Protein AF-0000000071096051 (afdb_homodimer)

InterPro domains:
  IPR003696 Carbamoyltransferase [PF02543] (90-317)
  IPR031730 Carbamoyltransferase, C-terminal [PF16861] (360-429)
  IPR031730 Carbamoyltransferase, C-terminal [PF16861] (472-572)
  IPR038152 Carbamoyltransferase, C-terminal domain superfamily [G3DSA:3.90.870.20] (339-573)
  IPR043129 ATPase, nucleotide binding domain [SSF53067] (19-318)
  IPR051338 NodU/CmcH Carbamoyltransferase [PTHR34847] (1-584)

Sequence (1174 aa):
MPAIIAFHTLHDANVSICEDGKLLAVLELERLFAKRYFCSGQRKSVFTEQWQQAIDLMIKFTGLSSFDVAVCSWVLPSQREILQTLVNAKEWVTVDHHKCHAALGLYDSPFSDALILSYDGGGNDGTFNVYQGNRRDGVELIEKVCLNLGTPYRQIAMAMPEVTRQEYDPESITTFMRFAPLAMSGKIMGYAALGNVREEWLPHFKEYYKEFLTPLISVFNLGERLGVSLEPNALDNSTARDVAATSQHVFTQLLLDQISKFLDLYRKANNSEPDGIVLTGGCALNVHANQSVIEEFGYPVHIPSAPNDCGISVGAAWCVESPKERCPTLYAGLPLFDVNYLDAVAMERDATKVTVAEVAALLVEGAIIGIVRGRQEFGPRALGHRSLVCYPNRLALKEEINKLKSREWFRPLCPAITERSAARMFLGRESSKKKRCGGNEDPCLSSSPSKVDSPLCLQAVPGESPADWMGLSPYMSFAPPLREEAQKLFPAIAHYDGTARLQTVSPSSEPWFHSLLEEVGRQADDGGYEILLNTSFNVKGKPILNHLSTALEILDSSPEGTMTHVLIEDWLFTPQRQKTPVVDESRMPAIIAFHTLHDANVSICEDGKLLAVLELERLFAKRYFCSGQRKSVFTEQWQQAIDLMIKFTGLSSFDVAVCSWVLPSQREILQTLVNAKEWVTVDHHKCHAALGLYDSPFSDALILSYDGGGNDGTFNVYQGNRRDGVELIEKVCLNLGTPYRQIAMAMPEVTRQEYDPESITTFMRFAPLAMSGKIMGYAALGNVREEWLPHFKEYYKEFLTPLISVFNLGERLGVSLEPNALDNSTARDVAATSQHVFTQLLLDQISKFLDLYRKANNSEPDGIVLTGGCALNVHANQSVIEEFGYPVHIPSAPNDCGISVGAAWCVESPKERCPTLYAGLPLFDVNYLDAVAMERDATKVTVAEVAALLVEGAIIGIVRGRQEFGPRALGHRSLVCYPNRLALKEEINKLKSREWFRPLCPAITERSAARMFLGRESSKKKRCGGNEDPCLSSSPSKVDSPLCLQAVPGESPADWMGLSPYMSFAPPLREEAQKLFPAIAHYDGTARLQTVSPSSEPWFHSLLEEVGRQADDGGYEILLNTSFNVKGKPILNHLSTALEILDSSPEGTMTHVLIEDWLFTPQRQKTPVVDESR

pLDDT: mean 87.91, std 16.59, range [22.72, 98.81]

Foldseek 3Di:
DFWEKEWEAAFQTKIWIDDLQATQFIARLLQVVFFHRDHADPDLVRNLVSVLVRLVLNCVRRVDQAGAEYEYEDDDPSSVVSVPVNGHYDYYYYDWQQLLLQLLQQQQDQFQWAWEWAAEQDTPVAGIWIWIAGQVPGIDTPDHDQWHLHQLLQLLLQQACLQVVDDDDPPDDPPDDDGHDNVSNQSLLLLLLVAAADPQLLVLLLCLGNVPDHSVVSQCSSCVSVVHDSHGNRDDSHVSNNVSNNNLVNSLVVVLVVVVVVQVVVCVVPVDGTQAYEYAEPVLLNQASQLVNCLPPLHFYDYALARYSNSSRSSRRCVVRHDPHRHHQFQRHAAFPPVVCVVVVLVVQVWDFDDLLVVLVCQLVWAWEFAAEDGATRHQFGQRHGKTKHAQQDQVLLVLVCVQQVHRPSNAWAKEFALVLCVVWFDASNVQNCVVVDPPPPPPPPPDPPQARASRNNAQDPPGDRNRPHRADQSLSHWTATDPVNCVRRVRQAHSNRTGRYHYDDCVPPVSLQVSLQSNLVVHPPNSTSMMTIGANDHYSTGRHRHPVRNLVSQQPRPPPNHAWYDHHRTIGGYDHDPPPPPCVPD/DFWEKEWEAAFQTKIWIDDLQATQFIARLLQVVFFHRDHADPDLVRNLVSVLVRLVLNCVRRVDQAGAEYEYEDDDPSSVVSVPVNGHYNYYYYDWQQLLLQQLQQQQDQFQWAWEWAAEQDTPVAGIWIWIAGQVPGIDTPDHDQWHLHQLLQLLLQQACLQVVDDDDPPDDPPDDDGHDNVSNQSLLLLLLVAAADPQLLVLLLCLGNPPDHSVVSQCSSCVSVVHDSHGNRDDSHVSNNVSNNSLVSSLVVVLVVVVVVQVVVCVVPVDGTQAYEYAEPVLLNQASQLVNCLPPVHFYDYALARYSNSSRSSRRCVVRHDPHRHHQFQRHAAFPPVVCVVVVLVVQVWDFDDLLVVLVCQLVWAWEFAAEDGATRHQFGQRHGKTKHAQQDQVLLVLVCVQQVHRPSNAWAKEFAQVLCLVWFDASNVQNPVVVDPPPPPPPPPDPPAARASRNNADDPPGDRGNGHDADQSLSHWTATDPVNCVRRVRQAHSNRTGRYHYDDCVPPVSLQVSLQSNLVPHDRNSTSMMTIGANDHYSTGRHRHPVRNLVSQQPRPPPNHAWYHHHRIIGGYDHDPPPPPPVPD

Radius of gyration: 35.09 Å; Cα contacts (8 Å, |Δi|>4): 2606; chains: 2; bounding box: 65×104×92 Å

Solvent-accessible surface area (backbone atoms only — not comparable to full-atom values): 59908 Å² total; per-residue (Å²): 120,61,26,34,37,12,33,25,60,48,63,27,16,19,41,21,38,30,48,62,28,40,77,72,34,36,46,52,44,18,49,77,68,56,31,55,67,26,51,59,53,44,33,52,70,54,31,49,52,54,49,48,54,54,49,50,53,50,26,66,73,70,69,51,76,63,25,52,33,31,30,32,34,71,67,55,68,72,57,49,55,52,49,57,75,74,46,55,49,76,37,80,48,77,42,53,42,53,59,9,29,44,35,36,28,45,44,43,29,94,44,55,36,27,41,30,41,23,31,13,61,54,50,74,75,48,22,22,38,33,30,43,31,30,67,89,80,40,76,43,83,72,45,77,47,86,42,40,64,29,48,59,60,19,41,62,34,52,13,22,40,85,68,60,72,60,86,73,64,87,49,56,42,75,89,64,50,72,80,53,61,79,71,34,42,64,48,40,58,43,43,16,47,73,31,50,70,48,75,87,45,49,68,55,51,49,47,44,37,60,62,57,72,50,60,47,45,36,42,48,54,44,15,64,76,68,73,44,64,50,50,77,47,55,33,53,68,70,59,33,21,22,50,34,17,30,48,52,50,45,55,38,51,54,50,51,52,50,50,54,55,49,53,52,50,46,29,68,76,62,75,44,80,62,66,23,37,30,39,15,18,50,48,46,68,40,23,62,44,48,34,49,50,26,43,72,71,52,41,23,73,41,58,45,47,27,27,34,59,54,26,31,10,54,3,32,38,36,70,76,39,54,43,90,57,75,48,77,51,52,57,32,24,54,50,47,75,50,52,89,46,47,67,60,52,35,60,76,65,68,36,43,77,58,52,60,64,56,53,22,51,44,24,69,75,63,36,29,34,36,33,39,34,71,35,29,46,31,44,90,55,46,77,63,23,33,15,31,35,30,48,41,71,42,58,65,57,48,53,45,52,32,59,66,34,69,51,64,90,70,57,67,46,23,36,37,24,31,60,72,40,42,58,72,30,39,43,20,17,60,60,43,36,49,63,72,71,46,83,75,71,76,76,71,85,66,70,78,81,74,71,72,51,27,41,24,34,47,75,39,58,91,93,50,68,53,85,69,38,48,47,76,19,64,58,48,46,30,32,51,40,48,31,70,68,42,40,70,58,26,53,39,34,41,35,86,69,39,23,31,43,32,24,34,41,42,66,85,81,38,45,67,60,32,50,33,28,49,42,30,9,71,70,38,92,75,85,47,55,21,51,30,32,40,39,56,32,51,45,68,82,41,31,57,61,48,39,58,67,58,56,51,48,50,38,38,67,39,57,91,85,46,45,54,35,36,32,50,66,49,35,40,37,63,63,67,69,75,77,67,75,76,74,71,68,81,112,118,60,25,35,40,12,32,25,62,48,62,27,16,19,39,22,39,30,49,65,28,38,77,72,36,36,47,53,44,20,48,77,69,56,32,54,66,25,51,61,54,43,33,51,69,54,30,50,52,54,49,48,53,53,51,50,52,50,26,66,74,70,69,54,76,64,27,52,34,32,28,32,34,70,68,56,68,70,56,48,56,53,48,55,74,74,46,53,49,76,37,78,47,77,38,53,42,52,58,9,28,42,35,36,28,46,45,43,30,94,46,55,35,27,42,30,41,22,32,14,63,54,52,73,78,47,23,22,38,34,30,43,32,28,69,88,80,42,75,42,82,73,45,77,46,86,42,40,66,29,48,60,62,20,41,61,35,51,13,22,40,86,70,60,72,61,85,72,63,87,49,56,42,77,88,64,48,72,80,52,61,78,70,36,42,64,49,39,58,43,43,15,47,75,30,50,69,48,75,88,45,49,67,54,51,48,47,44,37,59,62,57,73,50,60,46,46,38,41,48,54,42,15,63,75,70,73,45,64,50,50,78,48,54,33,53,70,70,60,33,19,22,51,33,17,31,50,52,49,47,54,36,49,53,50,50,53,51,51,54,52,49,51,51,50,46,28,69,74,62,75,45,80,61,66,22,37,28,41,15,17,50,48,47,69,41,23,62,44,48,34,48,49,23,42,72,68,54,41,21,71,41,56,43,49,26,28,34,57,54,27,32,9,54,2,33,39,35,70,78,39,54,42,90,56,76,48,76,50,51,58,31,25,55,52,46,76,51,53,90,46,48,68,63,52,33,59,74,64,69,37,42,78,58,52,59,63,56,54,22,51,44,23,68,74,62,37,29,34,36,34,38,36,70,36,28,47,30,45,91,56,48,77,64,24,33,14,32,34,27,48,42,72,41,59,64,57,47,52,45,52,32,57,68,33,69,50,64,90,69,58,67,45,22,36,36,24,31,60,71,40,43,59,71,30,40,46,23,16,58,60,43,37,48,64,72,69,46,84,75,71,73,73,72,84,65,69,77,83,71,73,58,50,25,34,27,35,51,78,47,62,91,90,51,78,47,63,72,53,54,51,77,17,65,59,48,46,31,31,50,41,47,32,70,68,42,39,70,57,26,54,39,36,42,35,84,70,40,21,32,43,32,25,31,41,41,65,86,82,37,46,66,60,31,51,32,28,50,42,30,9,71,69,39,91,76,85,46,55,21,49,30,32,38,38,56,32,49,46,68,84,41,32,56,63,49,40,57,66,58,55,51,48,51,38,39,68,38,57,89,85,48,46,53,35,36,32,48,68,51,35,40,38,65,60,66,69,73,76,67,76,75,74,71,68,82,113

Nearest PDB structures (foldseek):
  3vf4-assembly1_A  TM=7.728E-01  e=1.469E-35  Streptoalloteichus tenebrarius
  3vez-assembly1_A  TM=7.806E-01  e=1.902E-34  Streptoalloteichus tenebrarius
  3veo-assembly1_A  TM=7.804E-01  e=3.279E-34  Streptoalloteichus tenebrarius
  7vzu-assembly1_A  TM=7.789E-01  e=1.924E-31  Streptomyces hygroscopicus
  7vzq-assembly1_A  TM=7.821E-01  e=3.699E-31  Streptomyces hygroscopicus

Structure (mmCIF, N/CA/C/O backbone):
data_AF-0000000071096051-model_v1
#
loop_
_entity.id
_entity.type
_entity.pdbx_description
1 polymer Carbamoyltransferase
#
loop_
_atom_site.group_PDB
_atom_site.id
_atom_site.type_symbol
_atom_site.label_atom_id
_atom_site.label_alt_id
_atom_site.label_comp_id
_atom_site.label_asym_id
_atom_site.label_entity_id
_atom_site.label_seq_id
_atom_site.pdbx_PDB_ins_code
_atom_site.Cartn_x
_atom_site.Cartn_y
_atom_site.Cartn_z
_atom_site.occupancy
_atom_site.B_iso_or_equiv
_atom_site.auth_seq_id
_atom_site.auth_comp_id
_atom_site.auth_asym_id
_atom_site.auth_atom_id
_atom_site.pdbx_PDB_model_num
ATOM 1 N N . MET A 1 1 ? -32.188 24.609 16.125 1 70.69 1 MET A N 1
ATOM 2 C CA . MET A 1 1 ? -31.062 24.688 15.203 1 70.69 1 MET A CA 1
ATOM 3 C C . MET A 1 1 ? -30.297 23.375 15.172 1 70.69 1 MET A C 1
ATOM 5 O O . MET A 1 1 ? -30.094 22.734 16.203 1 70.69 1 MET A O 1
ATOM 9 N N . PRO A 1 2 ? -29.906 23 13.883 1 90.69 2 PRO A N 1
ATOM 10 C CA . PRO A 1 2 ? -29.359 21.641 13.852 1 90.69 2 PRO A CA 1
ATOM 11 C C . PRO A 1 2 ? -28.016 21.531 14.57 1 90.69 2 PRO A C 1
ATOM 13 O O . PRO A 1 2 ? -27.141 22.359 14.367 1 90.69 2 PRO A O 1
ATOM 16 N N . ALA A 1 3 ? -27.984 20.734 15.562 1 97.44 3 ALA A N 1
ATOM 17 C CA . ALA A 1 3 ? -26.75 20.375 16.266 1 97.44 3 ALA A CA 1
ATOM 18 C C . ALA A 1 3 ? -26.078 19.188 15.594 1 97.44 3 ALA A C 1
ATOM 20 O O . ALA A 1 3 ? -26.703 18.156 15.375 1 97.44 3 ALA A O 1
ATOM 21 N N . ILE A 1 4 ? -24.797 19.422 15.266 1 98.38 4 ILE A N 1
ATOM 22 C CA . ILE A 1 4 ? -24.062 18.375 14.547 1 98.38 4 ILE A CA 1
ATOM 23 C C . ILE A 1 4 ? -22.797 18.031 15.312 1 98.38 4 ILE A C 1
ATOM 25 O O . ILE A 1 4 ? -22.094 18.906 15.812 1 98.38 4 ILE A O 1
ATOM 29 N N . ILE A 1 5 ? -22.531 16.75 15.461 1 98.69 5 ILE A N 1
ATOM 30 C CA . ILE A 1 5 ? -21.234 16.25 15.93 1 98.69 5 ILE A CA 1
ATOM 31 C C . ILE A 1 5 ? -20.562 15.445 14.82 1 98.69 5 ILE A C 1
ATOM 33 O O . ILE A 1 5 ? -21.234 14.711 14.086 1 98.69 5 ILE A O 1
ATOM 37 N N . ALA A 1 6 ? -19.281 15.656 14.586 1 98.69 6 ALA A N 1
ATOM 38 C CA . ALA A 1 6 ? -18.594 14.977 13.492 1 98.69 6 ALA A CA 1
ATOM 39 C C . ALA A 1 6 ? -17.281 14.359 13.984 1 98.69 6 ALA A C 1
ATOM 41 O O . ALA A 1 6 ? -16.641 14.875 14.898 1 98.69 6 ALA A O 1
ATOM 42 N N . PHE A 1 7 ? -16.891 13.227 13.312 1 98.38 7 PHE A N 1
ATOM 43 C CA . PHE A 1 7 ? -15.773 12.422 13.812 1 98.38 7 PHE A CA 1
ATOM 44 C C . PHE A 1 7 ? -14.812 12.078 12.688 1 98.38 7 PHE A C 1
ATOM 46 O O . PHE A 1 7 ? -15.234 11.812 11.562 1 98.38 7 PHE A O 1
ATOM 53 N N . HIS A 1 8 ? -13.562 12.117 12.977 1 97.38 8 HIS A N 1
ATOM 54 C CA . HIS A 1 8 ? -12.492 11.445 12.25 1 97.38 8 HIS A CA 1
ATOM 55 C C . HIS A 1 8 ? -11.672 10.555 13.18 1 97.38 8 HIS A C 1
ATOM 57 O O . HIS A 1 8 ? -11.031 11.047 14.117 1 97.38 8 HIS A O 1
ATOM 63 N N . THR A 1 9 ? -11.586 9.281 12.891 1 95.12 9 THR A N 1
ATOM 64 C CA . THR A 1 9 ? -11.102 8.359 13.914 1 95.12 9 THR A CA 1
ATOM 65 C C . THR A 1 9 ? -9.703 7.848 13.57 1 95.12 9 THR A C 1
ATOM 67 O O . THR A 1 9 ? -9.094 7.129 14.367 1 95.12 9 THR A O 1
ATOM 70 N N . LEU A 1 10 ? -9.148 8.148 12.445 1 91.81 10 LEU A N 1
ATOM 71 C CA . LEU A 1 10 ? -7.836 7.656 12.031 1 91.81 10 LEU A CA 1
ATOM 72 C C . LEU A 1 10 ? -6.73 8.594 12.508 1 91.81 10 LEU A C 1
ATOM 74 O O . LEU A 1 10 ? -6.879 9.266 13.531 1 91.81 10 LEU A O 1
ATOM 78 N N . HIS A 1 11 ? -5.539 8.531 11.867 1 92.25 11 HIS A N 1
ATOM 79 C CA . HIS A 1 11 ? -4.469 9.414 12.312 1 92.25 11 HIS A CA 1
ATOM 80 C C . HIS A 1 11 ? -4.918 10.875 12.289 1 92.25 11 HIS A C 1
ATOM 82 O O . HIS A 1 11 ? -5.672 11.281 11.398 1 92.25 11 HIS A O 1
ATOM 88 N N . ASP A 1 12 ? -4.438 11.586 13.266 1 96.5 12 ASP A N 1
ATOM 89 C CA . ASP A 1 12 ? -4.879 12.961 13.508 1 96.5 12 ASP A CA 1
ATOM 90 C C . ASP A 1 12 ? -6.371 13 13.844 1 96.5 12 ASP A C 1
ATOM 92 O O . ASP A 1 12 ? -7.086 13.891 13.383 1 96.5 12 ASP A O 1
ATOM 96 N N . ALA A 1 13 ? -6.762 12.07 14.609 1 97 13 ALA A N 1
ATOM 97 C CA . ALA A 1 13 ? -8.164 11.961 14.992 1 97 13 ALA A CA 1
ATOM 98 C C . ALA A 1 13 ? -8.656 13.242 15.648 1 97 13 ALA A C 1
ATOM 100 O O . ALA A 1 13 ? -7.918 13.898 16.391 1 97 13 ALA A O 1
ATOM 101 N N . ASN A 1 14 ? -9.953 13.539 15.375 1 98.5 14 ASN A N 1
ATOM 102 C CA . ASN A 1 14 ? -10.539 14.766 15.914 1 98.5 14 ASN A CA 1
ATOM 103 C C . ASN A 1 14 ? -12.07 14.688 15.93 1 98.5 14 ASN A C 1
ATOM 105 O O . ASN A 1 14 ? -12.664 13.859 15.234 1 98.5 14 ASN A O 1
ATOM 109 N N . VAL A 1 15 ? -12.672 15.477 16.75 1 98.62 15 VAL A N 1
ATOM 110 C CA . VAL A 1 15 ? -14.117 15.586 16.875 1 98.62 15 VAL A CA 1
ATOM 111 C C . VAL A 1 15 ? -14.523 17.062 16.938 1 98.62 15 VAL A C 1
ATOM 113 O O . VAL A 1 15 ? -13.836 17.875 17.562 1 98.62 15 VAL A O 1
ATOM 116 N N . SER A 1 16 ? -15.578 17.406 16.25 1 98.5 16 SER A N 1
ATOM 117 C CA . SER A 1 16 ? -16.078 18.781 16.25 1 98.5 16 SER A CA 1
ATOM 118 C C . SER A 1 16 ? -17.562 18.844 16.516 1 98.5 16 SER A C 1
ATOM 120 O O . SER A 1 16 ? -18.281 17.859 16.281 1 98.5 16 SER A O 1
ATOM 122 N N . ILE A 1 17 ? -18.031 19.891 17.109 1 98.38 17 ILE A N 1
ATOM 123 C CA . ILE A 1 17 ? -19.453 20.172 17.328 1 98.38 17 ILE A CA 1
ATOM 124 C C . ILE A 1 17 ? -19.812 21.516 16.688 1 98.38 17 ILE A C 1
ATOM 126 O O . ILE A 1 17 ? -19.141 22.516 16.906 1 98.38 17 ILE A O 1
ATOM 130 N N . CYS A 1 18 ? -20.797 21.453 15.875 1 97.44 18 CYS A N 1
ATOM 131 C CA . CYS A 1 18 ? -21.328 22.625 15.211 1 97.44 18 CYS A CA 1
ATOM 132 C C . CYS A 1 18 ? -22.797 22.828 15.555 1 97.44 18 CYS A C 1
ATOM 134 O O . CYS A 1 18 ? -23.516 21.859 15.812 1 97.44 18 CYS A O 1
ATOM 136 N N . GLU A 1 19 ? -23.203 24.094 15.57 1 96.31 19 GLU A N 1
ATOM 137 C CA . GLU A 1 19 ? -24.609 24.453 15.719 1 96.31 19 GLU A CA 1
ATOM 138 C C . GLU A 1 19 ? -25.031 25.5 14.695 1 96.31 19 GLU A C 1
ATOM 140 O O . GLU A 1 19 ? -24.438 26.578 14.625 1 96.31 19 GLU A O 1
ATOM 145 N N . ASP A 1 20 ? -25.969 25.203 13.844 1 94.44 20 ASP A N 1
ATOM 146 C CA . ASP A 1 20 ? -26.438 26.094 12.781 1 94.44 20 ASP A CA 1
ATOM 147 C C . ASP A 1 20 ? -25.297 26.5 11.859 1 94.44 20 ASP A C 1
ATOM 149 O O . ASP A 1 20 ? -25.125 27.688 11.57 1 94.44 20 ASP A O 1
ATOM 153 N N . GLY A 1 21 ? -24.438 25.5 11.633 1 94.06 21 GLY A N 1
ATOM 154 C CA . GLY A 1 21 ? -23.328 25.734 10.719 1 94.06 21 GLY A CA 1
ATOM 155 C C . GLY A 1 21 ? -22.141 26.391 11.383 1 94.06 21 GLY A C 1
ATOM 156 O O . GLY A 1 21 ? -21.031 26.391 10.836 1 94.06 21 GLY A O 1
ATOM 157 N N . LYS A 1 22 ? -22.328 26.922 12.5 1 95.19 22 LYS A N 1
ATOM 158 C CA . LYS A 1 22 ? -21.234 27.594 13.211 1 95.19 22 LYS A CA 1
ATOM 159 C C . LYS A 1 22 ? -20.422 26.594 14.031 1 95.19 22 LYS A C 1
ATOM 161 O O . LYS A 1 22 ? -20.984 25.797 14.773 1 95.19 22 LYS A O 1
ATOM 166 N N . LEU A 1 23 ? -19.172 26.625 13.883 1 97 23 LEU A N 1
ATOM 167 C CA . LEU A 1 23 ? -18.281 25.75 14.641 1 97 23 LEU A CA 1
ATOM 168 C C . LEU A 1 23 ? -18.188 26.219 16.094 1 97 23 LEU A C 1
ATOM 170 O O . LEU A 1 23 ? -17.719 27.328 16.359 1 97 23 LEU A O 1
ATOM 174 N N . LEU A 1 24 ? -18.562 25.375 16.984 1 97.12 24 LEU A N 1
ATOM 175 C CA . LEU A 1 24 ? -18.469 25.719 18.406 1 97.12 24 LEU A CA 1
ATOM 176 C C . LEU A 1 24 ? -17.094 25.344 18.953 1 97.12 24 LEU A C 1
ATOM 178 O O . LEU A 1 24 ? -16.5 26.125 19.703 1 97.12 24 LEU A O 1
ATOM 182 N N . ALA A 1 25 ? -16.672 24.156 18.562 1 97.69 25 ALA A N 1
ATOM 183 C CA . ALA A 1 25 ? -15.359 23.734 19.031 1 97.69 25 ALA A CA 1
ATOM 184 C C . ALA A 1 25 ? -14.883 22.5 18.25 1 97.69 25 ALA A C 1
ATOM 186 O O . ALA A 1 25 ? -15.688 21.781 17.672 1 97.69 25 ALA A O 1
ATOM 187 N N . VAL A 1 26 ? -13.617 22.344 18.234 1 98.38 26 VAL A N 1
ATOM 188 C CA . VAL A 1 26 ? -12.969 21.156 17.688 1 98.38 26 VAL A CA 1
ATOM 189 C C . VAL A 1 26 ? -11.883 20.656 18.656 1 98.38 26 VAL A C 1
ATOM 191 O O . VAL A 1 26 ? -11.18 21.469 19.266 1 98.38 26 VAL A O 1
ATOM 194 N N . LEU A 1 27 ? -11.867 19.438 18.859 1 98.38 27 LEU A N 1
ATOM 195 C CA . LEU A 1 27 ? -10.852 18.797 19.703 1 98.38 27 LEU A CA 1
ATOM 196 C C . LEU A 1 27 ? -9.961 17.875 18.891 1 98.38 27 LEU A C 1
ATOM 198 O O . LEU A 1 27 ? -10.438 16.906 18.297 1 98.38 27 LEU A O 1
ATOM 202 N N . GLU A 1 28 ? -8.703 18.219 18.766 1 98.12 28 GLU A N 1
ATOM 203 C CA . GLU A 1 28 ? -7.695 17.312 18.234 1 98.12 28 GLU A CA 1
ATOM 204 C C . GLU A 1 28 ? -7.223 16.344 19.312 1 98.12 28 GLU A C 1
ATOM 206 O O . GLU A 1 28 ? -6.684 16.75 20.344 1 98.12 28 GLU A O 1
ATOM 211 N N . LEU A 1 29 ? -7.324 15.102 19.047 1 98 29 LEU A N 1
ATOM 212 C CA . LEU A 1 29 ? -7.125 14.117 20.109 1 98 29 LEU A CA 1
ATOM 213 C C . LEU A 1 29 ? -5.648 14.008 20.469 1 98 29 LEU A C 1
ATOM 215 O O . LEU A 1 29 ? -5.309 13.5 21.547 1 98 29 LEU A O 1
ATOM 219 N N . GLU A 1 30 ? -4.785 14.438 19.594 1 97 30 GLU A N 1
ATOM 220 C CA . GLU A 1 30 ? -3.379 14.43 19.984 1 97 30 GLU A CA 1
ATOM 221 C C . GLU A 1 30 ? -3.131 15.328 21.188 1 97 30 GLU A C 1
ATOM 223 O O . GLU A 1 30 ? -2.221 15.078 21.984 1 97 30 GLU A O 1
ATOM 228 N N . ARG A 1 31 ? -3.979 16.422 21.312 1 95.75 31 ARG A N 1
ATOM 229 C CA . ARG A 1 31 ? -3.855 17.312 22.469 1 95.75 31 ARG A CA 1
ATOM 230 C C . ARG A 1 31 ? -4.359 16.656 23.734 1 95.75 31 ARG A C 1
ATOM 232 O O . ARG A 1 31 ? -3.787 16.844 24.812 1 95.75 31 ARG A O 1
ATOM 239 N N . LEU A 1 32 ? -5.391 15.938 23.609 1 96.31 32 LEU A N 1
ATOM 240 C CA . LEU A 1 32 ? -6.016 15.273 24.75 1 96.31 32 LEU A CA 1
ATOM 241 C C . LEU A 1 32 ? -5.133 14.141 25.266 1 96.31 32 LEU A C 1
ATOM 243 O O . LEU A 1 32 ? -4.949 14 26.484 1 96.31 32 LEU A O 1
ATOM 247 N N . PHE A 1 33 ? -4.555 13.398 24.375 1 96.25 33 PHE A N 1
ATOM 248 C CA . PHE A 1 33 ? -3.836 12.195 24.781 1 96.25 33 PHE A CA 1
ATOM 249 C C . PHE A 1 33 ? -2.33 12.43 24.734 1 96.25 33 PHE A C 1
ATOM 251 O O . PHE A 1 33 ? -1.548 11.523 25.047 1 96.25 33 PHE A O 1
ATOM 258 N N . ALA A 1 34 ? -1.88 13.594 24.297 1 94.69 34 ALA A N 1
ATOM 259 C CA . ALA A 1 34 ? -0.48 14.008 24.266 1 94.69 34 ALA A CA 1
ATOM 260 C C . ALA A 1 34 ? 0.352 13.062 23.406 1 94.69 34 ALA A C 1
ATOM 262 O O . ALA A 1 34 ? 1.44 12.641 23.797 1 94.69 34 ALA A O 1
ATOM 263 N N . LYS A 1 35 ? -0.213 12.633 22.328 1 94.94 35 LYS A N 1
ATOM 264 C CA . LYS A 1 35 ? 0.456 11.805 21.328 1 94.94 35 LYS A CA 1
ATOM 265 C C . LYS A 1 35 ? 0.329 12.414 19.938 1 94.94 35 LYS A C 1
ATOM 267 O O . LYS A 1 35 ? -0.772 12.5 19.391 1 94.94 35 LYS A O 1
ATOM 272 N N . ARG A 1 36 ? 1.474 12.781 19.422 1 93.62 36 ARG A N 1
ATOM 273 C CA . ARG A 1 36 ? 1.475 13.398 18.094 1 93.62 36 ARG A CA 1
ATOM 274 C C . ARG A 1 36 ? 0.899 12.445 17.047 1 93.62 36 ARG A C 1
ATOM 276 O O . ARG A 1 36 ? 1.18 11.25 17.078 1 93.62 36 ARG A O 1
ATOM 283 N N . TYR A 1 37 ? 0.105 12.969 16.141 1 93.62 37 TYR A N 1
ATOM 284 C CA . TYR A 1 37 ? -0.526 12.203 15.078 1 93.62 37 TYR A CA 1
ATOM 285 C C . TYR A 1 37 ? -1.389 11.078 15.641 1 93.62 37 TYR A C 1
ATOM 287 O O . TYR A 1 37 ? -1.423 9.977 15.086 1 93.62 37 TYR A O 1
ATOM 295 N N . PHE A 1 38 ? -2.002 11.336 16.703 1 94.94 38 PHE A N 1
ATOM 296 C CA . PHE A 1 38 ? -2.793 10.352 17.422 1 94.94 38 PHE A CA 1
ATOM 297 C C . PHE A 1 38 ? -3.732 9.609 16.469 1 94.94 38 PHE A C 1
ATOM 299 O O . PHE A 1 38 ? -4.43 10.234 15.672 1 94.94 38 PHE A O 1
ATOM 306 N N . CYS A 1 39 ? -3.693 8.32 16.609 1 92.25 39 CYS A N 1
ATOM 307 C CA . CYS A 1 39 ? -4.629 7.418 15.938 1 92.25 39 CYS A CA 1
ATOM 308 C C . CYS A 1 39 ? -5.395 6.578 16.953 1 92.25 39 CYS A C 1
ATOM 310 O O . CYS A 1 39 ? -4.828 6.129 17.938 1 92.25 39 CYS A O 1
ATOM 312 N N . SER A 1 40 ? -6.613 6.355 16.688 1 93.38 40 SER A N 1
ATOM 313 C CA . SER A 1 40 ? -7.465 5.629 17.625 1 93.38 40 SER A CA 1
ATOM 314 C C . SER A 1 40 ? -6.941 4.215 17.859 1 93.38 40 SER A C 1
ATOM 316 O O . SER A 1 40 ? -6.297 3.631 16.984 1 93.38 40 SER A O 1
ATOM 318 N N . GLY A 1 41 ? -7.297 3.742 19.031 1 90.81 41 GLY A N 1
ATOM 319 C CA . GLY A 1 41 ? -6.867 2.41 19.422 1 90.81 41 GLY A CA 1
ATOM 320 C C . GLY A 1 41 ? -7.449 1.312 18.547 1 90.81 41 GLY A C 1
ATOM 321 O O . GLY A 1 41 ? -8.555 1.453 18.016 1 90.81 41 GLY A O 1
ATOM 322 N N . GLN A 1 42 ? -6.766 0.212 18.516 1 87.69 42 GLN A N 1
ATOM 323 C CA . GLN A 1 42 ? -7.141 -0.894 17.641 1 87.69 42 GLN A CA 1
ATOM 324 C C . GLN A 1 42 ? -7.969 -1.932 18.391 1 87.69 42 GLN A C 1
ATOM 326 O O . GLN A 1 42 ? -8.414 -2.918 17.797 1 87.69 42 GLN A O 1
ATOM 331 N N . ARG A 1 43 ? -8.148 -1.734 19.625 1 91.88 43 ARG A N 1
ATOM 332 C CA . ARG A 1 43 ? -9.016 -2.582 20.422 1 91.88 43 ARG A CA 1
ATOM 333 C C . ARG A 1 43 ? -10.32 -1.863 20.766 1 91.88 43 ARG A C 1
ATOM 335 O O . ARG A 1 43 ? -10.312 -0.67 21.078 1 91.88 43 ARG A O 1
ATOM 342 N N . LYS A 1 44 ? -11.422 -2.578 20.781 1 93.56 44 LYS A N 1
ATOM 343 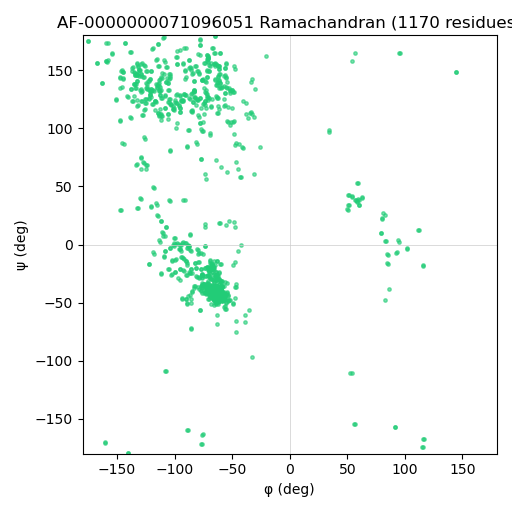C CA . LYS A 1 44 ? -12.742 -1.994 20.984 1 93.56 44 LYS A CA 1
ATOM 344 C C . LYS A 1 44 ? -12.82 -1.261 22.312 1 93.56 44 LYS A C 1
ATOM 346 O O . LYS A 1 44 ? -13.344 -0.147 22.391 1 93.56 44 LYS A O 1
ATOM 351 N N . SER A 1 45 ? -12.266 -1.931 23.344 1 95.56 45 SER A N 1
ATOM 352 C CA . SER A 1 45 ? -12.328 -1.337 24.672 1 95.56 45 SER A CA 1
ATOM 353 C C . SER A 1 45 ? -11.523 -0.042 24.734 1 95.56 45 SER A C 1
ATOM 355 O O . SER A 1 45 ? -11.984 0.947 25.312 1 95.56 45 SER A O 1
ATOM 357 N N . VAL A 1 46 ? -10.383 -0.078 24.141 1 95.69 46 VAL A N 1
ATOM 358 C CA . VAL A 1 46 ? -9.508 1.091 24.125 1 95.69 46 VAL A CA 1
ATOM 359 C C . VAL A 1 46 ? -10.141 2.205 23.297 1 95.69 46 VAL A C 1
ATOM 361 O O . VAL A 1 46 ? -10.164 3.363 23.734 1 95.69 46 VAL A O 1
ATOM 364 N N . PHE A 1 47 ? -10.641 1.832 22.188 1 96.5 47 PHE A N 1
ATOM 365 C CA . PHE A 1 47 ? -11.336 2.779 21.328 1 96.5 47 PHE A CA 1
ATOM 366 C C . PHE A 1 47 ? -12.5 3.432 22.062 1 96.5 47 PHE A C 1
ATOM 368 O O . PHE A 1 47 ? -12.656 4.656 22.031 1 96.5 47 PHE A O 1
ATOM 375 N N . THR A 1 48 ? -13.297 2.66 22.703 1 97.5 48 THR A N 1
ATOM 376 C CA . THR A 1 48 ? -14.469 3.139 23.422 1 97.5 48 THR A CA 1
ATOM 377 C C . THR A 1 48 ? -14.07 4.137 24.5 1 97.5 48 THR A C 1
ATOM 379 O O . THR A 1 48 ? -14.672 5.211 24.609 1 97.5 48 THR A O 1
ATOM 382 N N . GLU A 1 49 ? -13.109 3.768 25.203 1 98.06 49 GLU A N 1
ATOM 383 C CA . GLU A 1 49 ? -12.664 4.633 26.297 1 98.06 49 GLU A CA 1
ATOM 384 C C . GLU A 1 49 ? -12.133 5.961 25.766 1 98.06 49 GLU A C 1
ATOM 386 O O . GLU A 1 49 ? -12.445 7.023 26.297 1 98.06 49 GLU A O 1
ATOM 391 N N . GLN A 1 50 ? -11.328 5.887 24.766 1 98 50 GLN A N 1
ATOM 392 C CA . GLN A 1 50 ? -10.734 7.082 24.172 1 98 50 GLN A CA 1
ATOM 393 C C . GLN A 1 50 ? -11.805 8.039 23.672 1 98 50 GLN A C 1
ATOM 395 O O . GLN A 1 50 ? -11.758 9.234 23.953 1 98 50 GLN A O 1
ATOM 400 N N . TRP A 1 51 ? -12.734 7.492 23.016 1 98.12 51 TRP A N 1
ATOM 401 C CA . TRP A 1 51 ? -13.727 8.352 22.375 1 98.12 51 TRP A CA 1
ATOM 402 C C . TRP A 1 51 ? -14.781 8.797 23.375 1 98.12 51 TRP A C 1
ATOM 404 O O . TRP A 1 51 ? -15.344 9.891 23.25 1 98.12 51 TRP A O 1
ATOM 414 N N . GLN A 1 52 ? -15.016 8.008 24.422 1 98.5 52 GLN A N 1
ATOM 415 C CA . GLN A 1 52 ? -15.867 8.477 25.5 1 98.5 52 GLN A CA 1
ATOM 416 C C . GLN A 1 52 ? -15.281 9.711 26.172 1 98.5 52 GLN A C 1
ATOM 418 O O . GLN A 1 52 ? -16 10.688 26.422 1 98.5 52 GLN A O 1
ATOM 423 N N . GLN A 1 53 ? -14.039 9.672 26.422 1 98.31 53 GLN A N 1
ATOM 424 C CA . GLN A 1 53 ? -13.367 10.805 27.031 1 98.31 53 GLN A CA 1
ATOM 425 C C . GLN A 1 53 ? -13.461 12.047 26.141 1 98.31 53 GLN A C 1
ATOM 427 O O . GLN A 1 53 ? -13.742 13.141 26.641 1 98.31 53 GLN A O 1
ATOM 432 N N . ALA A 1 54 ? -13.172 11.898 24.875 1 98.5 54 ALA A N 1
ATOM 433 C CA . ALA A 1 54 ? -13.195 13.008 23.938 1 98.5 54 ALA A CA 1
ATOM 434 C C . ALA A 1 54 ? -14.602 13.609 23.828 1 98.5 54 ALA A C 1
ATOM 436 O O . ALA A 1 54 ? -14.758 14.836 23.875 1 98.5 54 ALA A O 1
ATOM 437 N N . ILE A 1 55 ? -15.602 12.742 23.719 1 98.56 55 ILE A N 1
ATOM 438 C CA . ILE A 1 55 ? -16.984 13.172 23.562 1 98.56 55 ILE A CA 1
ATOM 439 C C . ILE A 1 55 ? -17.453 13.875 24.828 1 98.56 55 ILE A C 1
ATOM 441 O O . ILE A 1 55 ? -18.078 14.938 24.766 1 98.56 55 ILE A O 1
ATOM 445 N N . ASP A 1 56 ? -17.109 13.336 25.969 1 98.12 56 ASP A N 1
ATOM 446 C CA . ASP A 1 56 ? -17.5 13.938 27.234 1 98.12 56 ASP A CA 1
ATOM 447 C C . ASP A 1 56 ? -16.922 15.344 27.391 1 98.12 56 ASP A C 1
ATOM 449 O O . ASP A 1 56 ? -17.609 16.25 27.859 1 98.12 56 ASP A O 1
ATOM 453 N N . LEU A 1 57 ? -15.703 15.469 27.031 1 97.75 57 LEU A N 1
ATOM 454 C CA . LEU A 1 57 ? -15.047 16.766 27.125 1 97.75 57 LEU A CA 1
ATOM 455 C C . LEU A 1 57 ? -15.727 17.781 26.219 1 97.75 57 LEU A C 1
ATOM 457 O O . LEU A 1 57 ? -15.922 18.938 26.609 1 97.75 57 LEU A O 1
ATOM 461 N N . MET A 1 58 ? -16.062 17.391 25.047 1 98.25 58 MET A N 1
ATOM 462 C CA . MET A 1 58 ? -16.703 18.281 24.078 1 98.25 58 MET A CA 1
ATOM 463 C C . MET A 1 58 ? -18.109 18.641 24.547 1 98.25 58 MET A C 1
ATOM 465 O O . MET A 1 58 ? -18.531 19.797 24.406 1 98.25 58 MET A O 1
ATOM 469 N N . ILE A 1 59 ? -18.812 17.688 25.062 1 97.75 59 ILE A N 1
ATOM 470 C CA . ILE A 1 59 ? -20.156 17.922 25.562 1 97.75 59 ILE A CA 1
ATOM 471 C C . ILE A 1 59 ? -20.109 18.906 26.75 1 97.75 59 ILE A C 1
ATOM 473 O O . ILE A 1 59 ? -20.906 19.844 26.812 1 97.75 59 ILE A O 1
ATOM 477 N N . LYS A 1 60 ? -19.172 18.656 27.594 1 96.81 60 LYS A N 1
ATOM 478 C CA . LYS A 1 60 ? -19.016 19.531 28.75 1 96.81 60 LYS A CA 1
ATOM 479 C C . LYS A 1 60 ? -18.719 20.969 28.312 1 96.81 60 LYS A C 1
ATOM 481 O O . LYS A 1 60 ? -19.297 21.922 28.859 1 96.81 60 LYS A O 1
ATOM 486 N N . PHE A 1 61 ? -17.891 21.172 27.359 1 96.94 61 PHE A N 1
ATOM 487 C CA . PHE A 1 61 ? -17.469 22.5 26.922 1 96.94 61 PHE A CA 1
ATOM 488 C C . PHE A 1 61 ? -18.594 23.188 26.172 1 96.94 61 PHE A C 1
ATOM 490 O O . PHE A 1 61 ? -18.828 24.391 26.359 1 96.94 61 PHE A O 1
ATOM 497 N N . THR A 1 62 ? -19.328 22.5 25.312 1 97.31 62 THR A N 1
ATOM 498 C CA . THR A 1 62 ? -20.312 23.125 24.438 1 97.31 62 THR A CA 1
ATOM 499 C C . THR A 1 62 ? -21.672 23.172 25.109 1 97.31 62 THR A C 1
ATOM 501 O O . THR A 1 62 ? -22.547 23.953 24.703 1 97.31 62 THR A O 1
ATOM 504 N N . GLY A 1 63 ? -21.906 22.25 26.016 1 96.88 63 GLY A N 1
ATOM 505 C CA . GLY A 1 63 ? -23.203 22.156 26.672 1 96.88 63 GLY A CA 1
ATOM 506 C C . GLY A 1 63 ? -24.219 21.375 25.859 1 96.88 63 GLY A C 1
ATOM 507 O O . GLY A 1 63 ? -25.391 21.281 26.25 1 96.88 63 GLY A O 1
ATOM 508 N N . LEU A 1 64 ? -23.844 20.828 24.734 1 97 64 LEU A N 1
ATOM 509 C CA . LEU A 1 64 ? -24.734 20.078 23.859 1 97 64 LEU A CA 1
ATOM 510 C C . LEU A 1 64 ? -24.547 18.578 24.062 1 97 64 LEU A C 1
ATOM 512 O O . LEU A 1 64 ? -23.453 18.062 23.906 1 97 64 LEU A O 1
ATOM 516 N N . SER A 1 65 ? -25.609 17.859 24.406 1 95.88 65 SER A N 1
ATOM 517 C CA . SER A 1 65 ? -25.5 16.438 24.672 1 95.88 65 SER A CA 1
ATOM 518 C C . SER A 1 65 ? -26.328 15.617 23.703 1 95.88 65 SER A C 1
ATOM 520 O O . SER A 1 65 ? -26.281 14.383 23.719 1 95.88 65 SER A O 1
ATOM 522 N N . SER A 1 66 ? -27.141 16.219 22.875 1 97.5 66 SER A N 1
ATOM 523 C CA . SER A 1 66 ? -27.938 15.578 21.828 1 97.5 66 SER A CA 1
ATOM 524 C C . SER A 1 66 ? -27.75 16.266 20.484 1 97.5 66 SER A C 1
ATOM 526 O O . SER A 1 66 ? -27.656 17.5 20.422 1 97.5 66 SER A O 1
ATOM 528 N N . PHE A 1 67 ? -27.781 15.445 19.469 1 98.5 67 PHE A N 1
ATOM 529 C CA . PHE A 1 67 ? -27.453 15.984 18.172 1 98.5 67 PHE A CA 1
ATOM 530 C C . PHE A 1 67 ? -28.469 15.547 17.125 1 98.5 67 PHE A C 1
ATOM 532 O O . PHE A 1 67 ? -29.047 14.461 17.219 1 98.5 67 PHE A O 1
ATOM 539 N N . ASP A 1 68 ? -28.734 16.391 16.156 1 98.38 68 ASP A N 1
ATOM 540 C CA . ASP A 1 68 ? -29.594 16.047 15.031 1 98.38 68 ASP A CA 1
ATOM 541 C C . ASP A 1 68 ? -28.906 15.094 14.062 1 98.38 68 ASP A C 1
ATOM 543 O O . ASP A 1 68 ? -29.531 14.172 13.547 1 98.38 68 ASP A O 1
ATOM 547 N N . VAL A 1 69 ? -27.656 15.398 13.859 1 98.12 69 VAL A N 1
ATOM 548 C CA . VAL A 1 69 ? -26.906 14.578 12.93 1 98.12 69 VAL A CA 1
ATOM 549 C C . VAL A 1 69 ? -25.516 14.305 13.492 1 98.12 69 VAL A C 1
ATOM 551 O O . VAL A 1 69 ? -24.875 15.195 14.062 1 98.12 69 VAL A O 1
ATOM 554 N N . ALA A 1 70 ? -25.078 13.078 13.43 1 98.25 70 ALA A N 1
ATOM 555 C CA . ALA A 1 70 ? -23.672 12.695 13.609 1 98.25 70 ALA A CA 1
ATOM 556 C C . ALA A 1 70 ? -23.031 12.32 12.273 1 98.25 70 ALA A C 1
ATOM 558 O O . ALA A 1 70 ? -23.641 11.617 11.461 1 98.25 70 ALA A O 1
ATOM 559 N N . VAL A 1 71 ? -21.828 12.883 12.078 1 97.69 71 VAL A N 1
ATOM 560 C CA . VAL A 1 71 ? -21.156 12.68 10.797 1 97.69 71 VAL A CA 1
ATOM 561 C C . VAL A 1 71 ? -19.812 12 11.023 1 97.69 71 VAL A C 1
ATOM 563 O O . VAL A 1 71 ? -19.078 12.336 11.961 1 97.69 71 VAL A O 1
ATOM 566 N N . CYS A 1 72 ? -19.516 10.984 10.242 1 94.81 72 CYS A N 1
ATOM 567 C CA . CYS A 1 72 ? -18.188 10.359 10.242 1 94.81 72 CYS A CA 1
ATOM 568 C C . CYS A 1 72 ? -17.531 10.484 8.883 1 94.81 72 CYS A C 1
ATOM 570 O O . CYS A 1 72 ? -18.188 10.328 7.848 1 94.81 72 CYS A O 1
ATOM 572 N N . SER A 1 73 ? -16.266 10.906 8.969 1 91.62 73 SER A N 1
ATOM 573 C CA . SER A 1 73 ? -15.469 10.789 7.75 1 91.62 73 SER A CA 1
ATOM 574 C C . SER A 1 73 ? -14.852 9.398 7.621 1 91.62 73 SER A C 1
ATOM 576 O O . SER A 1 73 ? -13.922 9.055 8.352 1 91.62 73 SER A O 1
ATOM 578 N N . TRP A 1 74 ? -15.242 8.656 6.641 1 82.81 74 TRP A N 1
ATOM 579 C CA . TRP A 1 74 ? -14.75 7.309 6.375 1 82.81 74 TRP A CA 1
ATOM 580 C C . TRP A 1 74 ? -14.438 6.578 7.672 1 82.81 74 TRP A C 1
ATOM 582 O O . TRP A 1 74 ? -13.336 6.711 8.219 1 82.81 74 TRP A O 1
ATOM 592 N N . VAL A 1 75 ? -15.234 5.777 8.234 1 82.75 75 VAL A N 1
ATOM 593 C CA . VAL A 1 75 ? -15.109 5.098 9.516 1 82.75 75 VAL A CA 1
ATOM 594 C C . VAL A 1 75 ? -15.469 3.623 9.359 1 82.75 75 VAL A C 1
ATOM 596 O O . VAL A 1 75 ? -16.391 3.279 8.617 1 82.75 75 VAL A O 1
ATOM 599 N N . LEU A 1 76 ? -14.633 2.848 10.031 1 85.88 76 LEU A N 1
ATOM 600 C CA . LEU A 1 76 ? -14.938 1.423 10.016 1 85.88 76 LEU A CA 1
ATOM 601 C C . LEU A 1 76 ? -16.281 1.151 10.68 1 85.88 76 LEU A C 1
ATOM 603 O O . LEU A 1 76 ? -16.641 1.802 11.672 1 85.88 76 LEU A O 1
ATOM 607 N N . PRO A 1 77 ? -17.016 0.168 10.164 1 87 77 PRO A N 1
ATOM 608 C CA . PRO A 1 77 ? -18.328 -0.131 10.727 1 87 77 PRO A CA 1
ATOM 609 C C . PRO A 1 77 ? -18.297 -0.402 12.227 1 87 77 PRO A C 1
ATOM 611 O O . PRO A 1 77 ? -19.156 0.079 12.969 1 87 77 PRO A O 1
ATOM 614 N N . SER A 1 78 ? -17.312 -1.121 12.664 1 88.12 78 SER A N 1
ATOM 615 C CA . SER A 1 78 ? -17.203 -1.422 14.086 1 88.12 78 SER A CA 1
ATOM 616 C C . SER A 1 78 ? -16.984 -0.153 14.906 1 88.12 78 SER A C 1
ATOM 618 O O . SER A 1 78 ? -17.547 -0.014 15.992 1 88.12 78 SER A O 1
ATOM 620 N N . GLN A 1 79 ? -16.203 0.721 14.398 1 91.75 79 GLN A N 1
ATOM 621 C CA . GLN A 1 79 ? -15.969 1.99 15.078 1 91.75 79 GLN A CA 1
ATOM 622 C C . GLN A 1 79 ? -17.234 2.838 15.117 1 91.75 79 GLN A C 1
ATOM 624 O O . GLN A 1 79 ? -17.531 3.467 16.125 1 91.75 79 GLN A O 1
ATOM 629 N N . ARG A 1 80 ? -17.922 2.854 14.008 1 91.94 80 ARG A N 1
ATOM 630 C CA . ARG A 1 80 ? -19.172 3.607 13.938 1 91.94 80 ARG A CA 1
ATOM 631 C C . ARG A 1 80 ? -20.188 3.084 14.953 1 91.94 80 ARG A C 1
ATOM 633 O O . ARG A 1 80 ? -20.891 3.865 15.594 1 91.94 80 ARG A O 1
ATOM 640 N N . GLU A 1 81 ? -20.281 1.807 15.039 1 92.5 81 GLU A N 1
ATOM 641 C CA . GLU A 1 81 ? -21.203 1.19 15.992 1 92.5 81 GLU A CA 1
ATOM 642 C C . GLU A 1 81 ? -20.891 1.614 17.422 1 92.5 81 GLU A C 1
ATOM 644 O O . GLU A 1 81 ? -21.797 1.886 18.203 1 92.5 81 GLU A O 1
ATOM 649 N N . ILE A 1 82 ? -19.641 1.623 17.719 1 95.69 82 ILE A N 1
ATOM 650 C CA . ILE A 1 82 ? -19.219 2.037 19.047 1 95.69 82 ILE A CA 1
ATOM 651 C C . ILE A 1 82 ? -19.578 3.504 19.281 1 95.69 82 ILE A C 1
ATOM 653 O O . ILE A 1 82 ? -20.156 3.861 20.312 1 95.69 82 ILE A O 1
ATOM 657 N N . LEU A 1 83 ? -19.281 4.344 18.312 1 97.31 83 LEU A N 1
ATOM 658 C CA . LEU A 1 83 ? -19.578 5.766 18.422 1 97.31 83 LEU A CA 1
ATOM 659 C C . LEU A 1 83 ? -21.078 5.984 18.625 1 97.31 83 LEU A C 1
ATOM 661 O O . LEU A 1 83 ? -21.484 6.887 19.344 1 97.31 83 LEU A O 1
ATOM 665 N N . GLN A 1 84 ? -21.906 5.164 18 1 96.88 84 GLN A N 1
ATOM 666 C CA . GLN A 1 84 ? -23.359 5.27 18.062 1 96.88 84 GLN A CA 1
ATOM 667 C C . GLN A 1 84 ? -23.859 5.008 19.484 1 96.88 84 GLN A C 1
ATOM 669 O O . GLN A 1 84 ? -24.906 5.508 19.875 1 96.88 84 GLN A O 1
ATOM 674 N N . THR A 1 85 ? -23.094 4.246 20.203 1 97.19 85 THR A N 1
ATOM 675 C CA . THR A 1 85 ? -23.484 3.98 21.594 1 97.19 85 THR A CA 1
ATOM 676 C C . THR A 1 85 ? -23.078 5.137 22.5 1 97.19 85 THR A C 1
ATOM 678 O O . THR A 1 85 ? -23.609 5.301 23.594 1 97.19 85 THR A O 1
ATOM 681 N N . LEU A 1 86 ? -22.141 5.934 22.062 1 97.81 86 LEU A N 1
ATOM 682 C CA . LEU A 1 86 ? -21.562 6.969 22.906 1 97.81 86 LEU A CA 1
ATOM 683 C C . LEU A 1 86 ? -22.25 8.305 22.688 1 97.81 86 LEU A C 1
ATOM 685 O O . LEU A 1 86 ? -22.141 9.219 23.516 1 97.81 86 LEU A O 1
ATOM 689 N N . VAL A 1 87 ? -22.906 8.438 21.531 1 97 87 VAL A N 1
ATOM 690 C CA . VAL A 1 87 ? -23.469 9.734 21.141 1 97 87 VAL A CA 1
ATOM 691 C C . VAL A 1 87 ? -24.969 9.578 20.859 1 97 87 VAL A C 1
ATOM 693 O O . VAL A 1 87 ? -25.375 8.641 20.188 1 97 87 VAL A O 1
ATOM 696 N N . ASN A 1 88 ? -25.766 10.469 21.375 1 97.19 88 ASN A N 1
ATOM 697 C CA . ASN A 1 88 ? -27.203 10.547 21.062 1 97.19 88 ASN A CA 1
ATOM 698 C C . ASN A 1 88 ? -27.453 11.414 19.828 1 97.19 88 ASN A C 1
ATOM 700 O O . ASN A 1 88 ? -27.547 12.641 19.938 1 97.19 88 ASN A O 1
ATOM 704 N N . ALA A 1 89 ? -27.625 10.82 18.734 1 97.94 89 ALA A N 1
ATOM 705 C CA . ALA A 1 89 ? -27.875 11.516 17.469 1 97.94 89 ALA A CA 1
ATOM 706 C C . ALA A 1 89 ? -29.047 10.883 16.719 1 97.94 89 ALA A C 1
ATOM 708 O O . ALA A 1 89 ? -29.188 9.664 16.703 1 97.94 89 ALA A O 1
ATOM 709 N N . LYS A 1 90 ? -29.812 11.68 16.031 1 97.38 90 LYS A N 1
ATOM 710 C CA . LYS A 1 90 ? -31 11.203 15.32 1 97.38 90 LYS A CA 1
ATOM 711 C C . LYS A 1 90 ? -30.625 10.492 14.023 1 97.38 90 LYS A C 1
ATOM 713 O O . LYS A 1 90 ? -31.266 9.523 13.625 1 97.38 90 LYS A O 1
ATOM 718 N N . GLU A 1 91 ? -29.641 11.055 13.391 1 96.62 91 GLU A N 1
ATOM 719 C CA . GLU A 1 91 ? -29.203 10.531 12.102 1 96.62 91 GLU A CA 1
ATOM 720 C C . GLU A 1 91 ? -27.688 10.406 12.031 1 96.62 91 GLU A C 1
ATOM 722 O O . GLU A 1 91 ? -26.969 11.18 12.664 1 96.62 91 GLU A O 1
ATOM 727 N N . TRP A 1 92 ? -27.219 9.414 11.312 1 95.19 92 TRP A N 1
ATOM 728 C CA . TRP A 1 92 ? -25.797 9.195 11.086 1 95.19 92 TRP A CA 1
ATOM 729 C C . TRP A 1 92 ? -25.469 9.219 9.602 1 95.19 92 TRP A C 1
ATOM 731 O O . TRP A 1 92 ? -26.141 8.57 8.797 1 95.19 92 TRP A O 1
ATOM 741 N N . VAL A 1 93 ? -24.453 10.031 9.266 1 94.25 93 VAL A N 1
ATOM 742 C CA . VAL A 1 93 ? -24.062 10.195 7.871 1 94.25 93 VAL A CA 1
ATOM 743 C C . VAL A 1 93 ? -22.562 9.992 7.723 1 94.25 93 VAL A C 1
ATOM 745 O O . VAL A 1 93 ? -21.797 10.258 8.656 1 94.25 93 VAL A O 1
ATOM 748 N N . THR A 1 94 ? -22.141 9.453 6.605 1 92.06 94 THR A N 1
ATOM 749 C CA . THR A 1 94 ? -20.734 9.32 6.273 1 92.06 94 THR A CA 1
ATOM 750 C C . THR A 1 94 ? -20.375 10.203 5.086 1 92.06 94 THR A C 1
ATOM 752 O O . THR A 1 94 ? -21.125 10.297 4.121 1 92.06 94 THR A O 1
ATOM 755 N N . VAL A 1 95 ? -19.219 10.898 5.199 1 94.56 95 VAL A N 1
ATOM 756 C CA . VAL A 1 95 ? -18.766 11.781 4.133 1 94.56 95 VAL A CA 1
ATOM 757 C C . VAL A 1 95 ? -17.344 11.383 3.707 1 94.56 95 VAL A C 1
ATOM 759 O O . VAL A 1 95 ? -16.547 10.922 4.531 1 94.56 95 VAL A O 1
ATOM 762 N N . ASP A 1 96 ? -16.984 11.586 2.441 1 93.81 96 ASP A N 1
ATOM 763 C CA . ASP A 1 96 ? -15.688 11.219 1.896 1 93.81 96 ASP A CA 1
ATOM 764 C C . ASP A 1 96 ? -14.594 12.148 2.416 1 93.81 96 ASP A C 1
ATOM 766 O O . ASP A 1 96 ? -14.836 13.336 2.646 1 93.81 96 ASP A O 1
ATOM 770 N N . HIS A 1 97 ? -13.469 11.594 2.498 1 95.25 97 HIS A N 1
ATOM 771 C CA . HIS A 1 97 ? -12.297 12.211 3.098 1 95.25 97 HIS A CA 1
ATOM 772 C C . HIS A 1 97 ? -11.961 13.531 2.418 1 95.25 97 HIS A C 1
ATOM 774 O O . HIS A 1 97 ? -11.875 14.57 3.078 1 95.25 97 HIS A O 1
ATOM 780 N N . HIS A 1 98 ? -11.812 13.555 1.134 1 97.19 98 HIS A N 1
ATOM 781 C CA . HIS A 1 98 ? -11.367 14.75 0.424 1 97.19 98 HIS A CA 1
ATOM 782 C C . HIS A 1 98 ? -12.492 15.773 0.315 1 97.19 98 HIS A C 1
ATOM 784 O O . HIS A 1 98 ? -12.242 16.969 0.251 1 97.19 98 HIS A O 1
ATOM 790 N N . LYS A 1 99 ? -13.695 15.328 0.338 1 97.56 99 LYS A N 1
ATOM 791 C CA . LYS A 1 99 ? -14.805 16.281 0.39 1 97.56 99 LYS A CA 1
ATOM 792 C C . LYS A 1 99 ? -14.789 17.078 1.69 1 97.56 99 LYS A C 1
ATOM 794 O O . LYS A 1 99 ? -15.109 18.266 1.7 1 97.56 99 LYS A O 1
ATOM 799 N N . CYS A 1 100 ? -14.43 16.391 2.748 1 98.19 100 CYS A N 1
ATOM 800 C CA . CYS A 1 100 ? -14.289 17.062 4.031 1 98.19 100 CYS A CA 1
ATOM 801 C C . CYS A 1 100 ? -13.211 18.141 3.963 1 98.19 100 CYS A C 1
ATOM 803 O O . CYS A 1 100 ? -13.414 19.266 4.426 1 98.19 100 CYS A O 1
ATOM 805 N N . HIS A 1 101 ? -12.078 17.75 3.379 1 98.5 101 HIS A N 1
ATOM 806 C CA . HIS A 1 101 ? -11.016 18.734 3.195 1 98.5 101 HIS A CA 1
ATOM 807 C C . HIS A 1 101 ? -11.508 19.938 2.404 1 98.5 101 HIS A C 1
ATOM 809 O O . HIS A 1 101 ? -11.25 21.094 2.783 1 98.5 101 HIS A O 1
ATOM 815 N N . ALA A 1 102 ? -12.195 19.656 1.353 1 98.56 102 ALA A N 1
ATOM 816 C CA . ALA A 1 102 ? -12.672 20.719 0.458 1 98.56 102 ALA A CA 1
ATOM 817 C C . ALA A 1 102 ? -13.641 21.641 1.174 1 98.56 102 ALA A C 1
ATOM 819 O O . ALA A 1 102 ? -13.547 22.875 1.045 1 98.56 102 ALA A O 1
ATOM 820 N N . ALA A 1 103 ? -14.531 21.062 1.931 1 98.12 103 ALA A N 1
ATOM 821 C CA . ALA A 1 103 ? -15.508 21.859 2.666 1 98.12 103 ALA A CA 1
ATOM 822 C C . ALA A 1 103 ? -14.828 22.766 3.693 1 98.12 103 ALA A C 1
ATOM 824 O O . ALA A 1 103 ? -15.141 23.953 3.799 1 98.12 103 ALA A O 1
ATOM 825 N N . LEU A 1 104 ? -13.914 22.203 4.434 1 97.94 104 LEU A N 1
ATOM 826 C CA . LEU A 1 104 ? -13.156 23 5.395 1 97.94 104 LEU A CA 1
ATOM 827 C C . LEU A 1 104 ? -12.477 24.172 4.707 1 97.94 104 LEU A C 1
ATOM 829 O O . LEU A 1 104 ? -12.562 25.312 5.176 1 97.94 104 LEU A O 1
ATOM 833 N N . GLY A 1 105 ? -11.789 23.875 3.639 1 96.88 105 GLY A N 1
ATOM 834 C CA . GLY A 1 105 ? -11.062 24.906 2.918 1 96.88 105 GLY A CA 1
ATOM 835 C C . GLY A 1 105 ? -11.953 26.016 2.4 1 96.88 105 GLY A C 1
ATOM 836 O O . GLY A 1 105 ? -11.617 27.203 2.514 1 96.88 105 GLY A O 1
ATOM 837 N N . LEU A 1 106 ? -13.086 25.656 1.856 1 96.88 106 LEU A N 1
ATOM 838 C CA . LEU A 1 106 ? -14.008 26.641 1.279 1 96.88 106 LEU A CA 1
ATOM 839 C C . LEU A 1 106 ? -14.539 27.578 2.35 1 96.88 106 LEU A C 1
ATOM 841 O O . LEU A 1 106 ? -14.461 28.797 2.201 1 96.88 106 LEU A O 1
ATOM 845 N N . TYR A 1 107 ? -14.992 27.047 3.406 1 96.5 107 TYR A N 1
ATOM 846 C CA . TYR A 1 107 ? -15.766 27.859 4.348 1 96.5 107 TYR A CA 1
ATOM 847 C C . TYR A 1 107 ? -14.844 28.594 5.316 1 96.5 107 TYR A C 1
ATOM 849 O O . TYR A 1 107 ? -15.258 29.547 5.965 1 96.5 107 TYR A O 1
ATOM 857 N N . ASP A 1 108 ? -13.656 28.078 5.441 1 94.44 108 ASP A N 1
ATOM 858 C CA . ASP A 1 108 ? -12.633 28.828 6.172 1 94.44 108 ASP A CA 1
ATOM 859 C C . ASP A 1 108 ? -12.086 29.969 5.324 1 94.44 108 ASP A C 1
ATOM 861 O O . ASP A 1 108 ? -11.555 30.938 5.859 1 94.44 108 ASP A O 1
ATOM 865 N N . SER A 1 109 ? -12.125 29.875 4.062 1 92.5 109 SER A N 1
ATOM 866 C CA . SER A 1 109 ? -11.57 30.875 3.158 1 92.5 109 SER A CA 1
ATOM 867 C C . SER A 1 109 ? -12.492 32.094 3.029 1 92.5 109 SER A C 1
ATOM 869 O O . SER A 1 109 ? -13.672 32 3.375 1 92.5 109 SER A O 1
ATOM 871 N N . PRO A 1 110 ? -11.953 33.188 2.525 1 89.19 110 PRO A N 1
ATOM 872 C CA . PRO A 1 110 ? -12.797 34.344 2.281 1 89.19 110 PRO A CA 1
ATOM 873 C C . PRO A 1 110 ? -13.469 34.312 0.911 1 89.19 110 PRO A C 1
ATOM 875 O O . PRO A 1 110 ? -14.086 35.312 0.501 1 89.19 110 PRO A O 1
ATOM 878 N N . PHE A 1 111 ? -13.375 33.188 0.167 1 91.94 111 PHE A N 1
ATOM 879 C CA . PHE A 1 111 ? -13.797 33.156 -1.229 1 91.94 111 PHE A CA 1
ATOM 880 C C . PHE A 1 111 ? -15.258 32.75 -1.345 1 91.94 111 PHE A C 1
ATOM 882 O O . PHE A 1 111 ? -15.75 31.938 -0.564 1 91.94 111 PHE A O 1
ATOM 889 N N . SER A 1 112 ? -15.938 33.375 -2.293 1 93 112 SER A N 1
ATOM 890 C CA . SER A 1 112 ? -17.297 32.938 -2.629 1 93 112 SER A CA 1
ATOM 891 C C . SER A 1 112 ? -17.297 31.812 -3.635 1 93 112 SER A C 1
ATOM 893 O O . SER A 1 112 ? -18.062 30.859 -3.506 1 93 112 SER A O 1
ATOM 895 N N . ASP A 1 113 ? -16.484 32.062 -4.656 1 94.75 113 ASP A N 1
ATOM 896 C CA . ASP A 1 113 ? -16.25 31.047 -5.68 1 94.75 113 ASP A CA 1
ATOM 897 C C . ASP A 1 113 ? -14.766 30.672 -5.746 1 94.75 113 ASP A C 1
ATOM 899 O O . ASP A 1 113 ? -13.914 31.516 -6.012 1 94.75 113 ASP A O 1
ATOM 903 N N . ALA A 1 114 ? -14.539 29.375 -5.508 1 96.5 114 ALA A N 1
ATOM 904 C CA . ALA A 1 114 ? -13.133 29 -5.398 1 96.5 114 ALA A CA 1
ATOM 905 C C . ALA A 1 114 ? -12.836 27.734 -6.207 1 96.5 114 ALA A C 1
ATOM 907 O O . ALA A 1 114 ? -13.719 26.891 -6.395 1 96.5 114 ALA A O 1
ATOM 908 N N . LEU A 1 115 ? -11.633 27.656 -6.777 1 98.12 115 LEU A N 1
ATOM 909 C CA . LEU A 1 115 ? -11.039 26.375 -7.184 1 98.12 115 LEU A CA 1
ATOM 910 C C . LEU A 1 115 ? -10.352 25.703 -6.008 1 98.12 115 LEU A C 1
ATOM 912 O O . LEU A 1 115 ? -9.492 26.312 -5.352 1 98.12 115 LEU A O 1
ATOM 916 N N . ILE A 1 116 ? -10.773 24.5 -5.719 1 98.62 116 ILE A N 1
ATOM 917 C CA . ILE A 1 116 ? -10.273 23.828 -4.52 1 98.62 116 ILE A CA 1
ATOM 918 C C . ILE A 1 116 ? -9.492 22.578 -4.906 1 98.62 116 ILE A C 1
ATOM 920 O O . ILE A 1 116 ? -10.016 21.719 -5.613 1 98.62 116 ILE A O 1
ATOM 924 N N . LEU A 1 117 ? -8.258 22.484 -4.516 1 98.81 117 LEU A N 1
ATOM 925 C CA . LEU A 1 117 ? -7.461 21.266 -4.66 1 98.81 117 LEU A CA 1
ATOM 926 C C . LEU A 1 117 ? -7.23 20.609 -3.311 1 98.81 117 LEU A C 1
ATOM 928 O O . LEU A 1 117 ? -6.656 21.219 -2.404 1 98.81 117 LEU A O 1
ATOM 932 N N . SER A 1 118 ? -7.727 19.391 -3.146 1 98.62 118 SER A N 1
ATOM 933 C CA . SER A 1 118 ? -7.453 18.547 -1.986 1 98.62 118 SER A CA 1
ATOM 934 C C . SER A 1 118 ? -6.477 17.422 -2.334 1 98.62 118 SER A C 1
ATOM 936 O O . SER A 1 118 ? -6.812 16.516 -3.1 1 98.62 118 SER A O 1
ATOM 938 N N . TYR A 1 119 ? -5.32 17.422 -1.829 1 97.56 119 TYR A N 1
ATOM 939 C CA . TYR A 1 119 ? -4.289 16.453 -2.17 1 97.56 119 TYR A CA 1
ATOM 940 C C . TYR A 1 119 ? -3.494 16.047 -0.936 1 97.56 119 TYR A C 1
ATOM 942 O O . TYR A 1 119 ? -3.08 16.906 -0.147 1 97.56 119 TYR A O 1
ATOM 950 N N . ASP A 1 120 ? -3.434 14.719 -0.769 1 94.44 120 ASP A N 1
ATOM 951 C CA . ASP A 1 120 ? -2.943 14.07 0.443 1 94.44 120 ASP A CA 1
ATOM 952 C C . ASP A 1 120 ? -2.115 12.828 0.106 1 94.44 120 ASP A C 1
ATOM 954 O O . ASP A 1 120 ? -1.721 12.633 -1.045 1 94.44 120 ASP A O 1
ATOM 958 N N . GLY A 1 121 ? -1.662 12.188 1.201 1 90.88 121 GLY A N 1
ATOM 959 C CA . GLY A 1 121 ? -1.013 10.891 1.03 1 90.88 121 GLY A CA 1
ATOM 960 C C . GLY A 1 121 ? -1.994 9.742 0.916 1 90.88 121 GLY A C 1
ATOM 961 O O . GLY A 1 121 ? -1.632 8.656 0.463 1 90.88 121 GLY A O 1
ATOM 962 N N . GLY A 1 122 ? -3.195 10.031 1.304 1 87.19 122 GLY A N 1
ATOM 963 C CA . GLY A 1 122 ? -4.223 9 1.276 1 87.19 122 GLY A CA 1
ATOM 964 C C . GLY A 1 122 ? -5.633 9.562 1.302 1 87.19 122 GLY A C 1
ATOM 965 O O . GLY A 1 122 ? -5.828 10.773 1.128 1 87.19 122 GLY A O 1
ATOM 966 N N . GLY A 1 123 ? -6.609 8.648 1.476 1 89.25 123 GLY A N 1
ATOM 967 C CA . GLY A 1 123 ? -8.031 8.953 1.502 1 89.25 123 GLY A CA 1
ATOM 968 C C . GLY A 1 123 ? -8.883 7.859 0.879 1 89.25 123 GLY A C 1
ATOM 969 O O . GLY A 1 123 ? -8.469 7.211 -0.084 1 89.25 123 GLY A O 1
ATOM 970 N N . ASN A 1 124 ? -10.047 7.797 1.456 1 86.62 124 ASN A N 1
ATOM 971 C CA . ASN A 1 124 ? -10.93 6.746 0.958 1 86.62 124 ASN A CA 1
ATOM 972 C C . ASN A 1 124 ? -11.391 7.031 -0.468 1 86.62 124 ASN A C 1
ATOM 974 O O . ASN A 1 124 ? -11.812 6.121 -1.181 1 86.62 124 ASN A O 1
ATOM 978 N N . ASP A 1 125 ? -11.336 8.227 -0.896 1 87.06 125 ASP A N 1
ATOM 979 C CA . ASP A 1 125 ? -11.828 8.625 -2.211 1 87.06 125 ASP A CA 1
ATOM 980 C C . ASP A 1 125 ? -10.688 9.102 -3.105 1 87.06 125 ASP A C 1
ATOM 982 O O . ASP A 1 125 ? -10.891 9.922 -3.998 1 87.06 125 ASP A O 1
ATOM 986 N N . GLY A 1 126 ? -9.508 8.633 -2.812 1 87.38 126 GLY A N 1
ATOM 987 C CA . GLY A 1 126 ? -8.352 8.992 -3.611 1 87.38 126 GLY A CA 1
ATOM 988 C C . GLY A 1 126 ? -7.305 9.773 -2.832 1 87.38 126 GLY A C 1
ATOM 989 O O . GLY A 1 126 ? -7.367 9.844 -1.603 1 87.38 126 GLY A O 1
ATOM 990 N N . THR A 1 127 ? -6.316 10.367 -3.617 1 92 127 THR A N 1
ATOM 991 C CA . THR A 1 127 ? -5.227 11.086 -2.967 1 92 127 THR A CA 1
ATOM 992 C C . THR A 1 127 ? -5.164 12.531 -3.455 1 92 127 THR A C 1
ATOM 994 O O . THR A 1 127 ? -4.504 13.375 -2.842 1 92 127 THR A O 1
ATOM 997 N N . PHE A 1 128 ? -5.816 12.789 -4.566 1 95.94 128 PHE A N 1
ATOM 998 C CA . PHE A 1 128 ? -5.801 14.109 -5.188 1 95.94 128 PHE A CA 1
ATOM 999 C C . PHE A 1 128 ? -7.125 14.391 -5.891 1 95.94 128 PHE A C 1
ATOM 1001 O O . PHE A 1 128 ? -7.398 13.836 -6.953 1 95.94 128 PHE A O 1
ATOM 1008 N N . ASN A 1 129 ? -7.938 15.242 -5.316 1 97.38 129 ASN A N 1
ATOM 1009 C CA . ASN A 1 129 ? -9.242 15.609 -5.863 1 97.38 129 ASN A CA 1
ATOM 1010 C C . ASN A 1 129 ? -9.352 17.109 -6.094 1 97.38 129 ASN A C 1
ATOM 1012 O O . ASN A 1 129 ? -8.859 17.906 -5.289 1 97.38 129 ASN A O 1
ATOM 1016 N N . VAL A 1 130 ? -9.969 17.484 -7.18 1 98.5 130 VAL A N 1
ATOM 1017 C CA . VAL A 1 130 ? -10.195 18.891 -7.496 1 98.5 130 VAL A CA 1
ATOM 1018 C C . VAL A 1 130 ? -11.695 19.188 -7.461 1 98.5 130 VAL A C 1
ATOM 1020 O O . VAL A 1 130 ? -12.5 18.453 -8.031 1 98.5 130 VAL A O 1
ATOM 1023 N N . TYR A 1 131 ? -12.008 20.281 -6.789 1 98.31 131 TYR A N 1
ATOM 1024 C CA . TYR A 1 131 ? -13.398 20.672 -6.605 1 98.31 131 TYR A CA 1
ATOM 1025 C C . TYR A 1 131 ? -13.617 22.109 -7.059 1 98.31 131 TYR A C 1
ATOM 1027 O O . TYR A 1 131 ? -12.68 22.906 -7.086 1 98.31 131 TYR A O 1
ATOM 1035 N N . GLN A 1 132 ? -14.852 22.391 -7.441 1 97.94 132 GLN A N 1
ATOM 1036 C CA . GLN A 1 132 ? -15.359 23.766 -7.477 1 97.94 132 GLN A CA 1
ATOM 1037 C C . GLN A 1 132 ? -16.188 24.078 -6.23 1 97.94 132 GLN A C 1
ATOM 1039 O O . GLN A 1 132 ? -17 23.266 -5.801 1 97.94 132 GLN A O 1
ATOM 1044 N N . GLY A 1 133 ? -15.828 25.172 -5.621 1 97.12 133 GLY A N 1
ATOM 1045 C CA . GLY A 1 133 ? -16.547 25.578 -4.426 1 97.12 133 GLY A CA 1
ATOM 1046 C C . GLY A 1 133 ? -17.359 26.844 -4.625 1 97.12 133 GLY A C 1
ATOM 1047 O O . GLY A 1 133 ? -16.891 27.797 -5.25 1 97.12 133 GLY A O 1
ATOM 1048 N N . ASN A 1 134 ? -18.578 26.781 -4.176 1 95.31 134 ASN A N 1
ATOM 1049 C CA . ASN A 1 134 ? -19.469 27.922 -4.07 1 95.31 134 ASN A CA 1
ATOM 1050 C C . ASN A 1 134 ? -20.094 28.016 -2.68 1 95.31 134 ASN A C 1
ATOM 1052 O O . ASN A 1 134 ? -20.703 27.062 -2.197 1 95.31 134 ASN A O 1
ATOM 1056 N N . ARG A 1 135 ? -19.906 29.109 -2.082 1 92.25 135 ARG A N 1
ATOM 1057 C CA . ARG A 1 135 ? -20.297 29.234 -0.683 1 92.25 135 ARG A CA 1
ATOM 1058 C C . ARG A 1 135 ? -21.781 28.891 -0.493 1 92.25 135 ARG A C 1
ATOM 1060 O O . ARG A 1 135 ? -22.172 28.375 0.556 1 92.25 135 ARG A O 1
ATOM 1067 N N . ARG A 1 136 ? -22.594 29.172 -1.462 1 90.94 136 ARG A N 1
ATOM 1068 C CA . ARG A 1 136 ? -24.016 28.891 -1.373 1 90.94 136 ARG A CA 1
ATOM 1069 C C . ARG A 1 136 ? -24.328 27.438 -1.727 1 90.94 136 ARG A C 1
ATOM 1071 O O . ARG A 1 136 ? -25.125 26.797 -1.057 1 90.94 136 ARG A O 1
ATOM 1078 N N . ASP A 1 137 ? -23.594 26.891 -2.672 1 92.94 137 ASP A N 1
ATOM 1079 C CA . ASP A 1 137 ? -23.953 25.594 -3.246 1 92.94 137 ASP A CA 1
ATOM 1080 C C . ASP A 1 137 ? -23.078 24.484 -2.689 1 92.94 137 ASP A C 1
ATOM 1082 O O . ASP A 1 137 ? -23.406 23.297 -2.824 1 92.94 137 ASP A O 1
ATOM 1086 N N . GLY A 1 138 ? -22.031 24.859 -2.059 1 96.06 138 GLY A N 1
ATOM 1087 C CA . GLY A 1 138 ? -21.156 23.844 -1.498 1 96.06 138 GLY A CA 1
ATOM 1088 C C . GLY A 1 138 ? -20.047 23.422 -2.447 1 96.06 138 GLY A C 1
ATOM 1089 O O . GLY A 1 138 ? -19.609 24.203 -3.297 1 96.06 138 GLY A O 1
ATOM 1090 N N . VAL A 1 139 ? -19.484 22.219 -2.264 1 97.62 139 VAL A N 1
ATOM 1091 C CA . VAL A 1 139 ? -18.359 21.75 -3.055 1 97.62 139 VAL A CA 1
ATOM 1092 C C . VAL A 1 139 ? -18.828 20.703 -4.059 1 97.62 139 VAL A C 1
ATOM 1094 O O . VAL A 1 139 ? -19.688 19.859 -3.742 1 97.62 139 VAL A O 1
ATOM 1097 N N . GLU A 1 140 ? -18.328 20.766 -5.254 1 97.19 140 GLU A N 1
ATOM 1098 C CA . GLU A 1 140 ? -18.625 19.812 -6.32 1 97.19 140 GLU A CA 1
ATOM 1099 C C . GLU A 1 140 ? -17.359 19.266 -6.953 1 97.19 140 GLU A C 1
ATOM 1101 O O . GLU A 1 140 ? -16.469 20.031 -7.344 1 97.19 140 GLU A O 1
ATOM 1106 N N . LEU A 1 141 ? -17.312 17.984 -7.086 1 96.75 141 LEU A N 1
ATOM 1107 C CA . LEU A 1 141 ? -16.125 17.328 -7.637 1 96.75 141 LEU A CA 1
ATOM 1108 C C . LEU A 1 141 ? -15.984 17.625 -9.125 1 96.75 141 LEU A C 1
ATOM 1110 O O . LEU A 1 141 ? -16.938 17.453 -9.891 1 96.75 141 LEU A O 1
ATOM 1114 N N . ILE A 1 142 ? -14.836 18.125 -9.5 1 97 142 ILE A N 1
ATOM 1115 C CA . ILE A 1 142 ? -14.516 18.281 -10.914 1 97 142 ILE A CA 1
ATOM 1116 C C . ILE A 1 142 ? -13.859 17.016 -11.438 1 97 142 ILE A C 1
ATOM 1118 O O . ILE A 1 142 ? -14.312 16.438 -12.43 1 97 142 ILE A O 1
ATOM 1122 N N . GLU A 1 143 ? -12.812 16.547 -10.68 1 96.25 143 GLU A N 1
ATOM 1123 C CA . GLU A 1 143 ? -12.07 15.375 -11.148 1 96.25 143 GLU A CA 1
ATOM 1124 C C . GLU A 1 143 ? -11.242 14.758 -10.023 1 96.25 143 GLU A C 1
ATOM 1126 O O . GLU A 1 143 ? -10.703 15.477 -9.18 1 96.25 143 GLU A O 1
ATOM 1131 N N . LYS A 1 144 ? -11.234 13.445 -9.977 1 92.88 144 LYS A N 1
ATOM 1132 C CA . LYS A 1 144 ? -10.227 12.727 -9.203 1 92.88 144 LYS A CA 1
ATOM 1133 C C . LYS A 1 144 ? -8.953 12.516 -10.023 1 92.88 144 LYS A C 1
ATOM 1135 O O . LYS A 1 144 ? -8.969 11.797 -11.023 1 92.88 144 LYS A O 1
ATOM 1140 N N . VAL A 1 145 ? -7.895 13.109 -9.609 1 93.12 145 VAL A N 1
ATOM 1141 C CA . VAL A 1 145 ? -6.637 13.039 -10.344 1 93.12 145 VAL A CA 1
ATOM 1142 C C . VAL A 1 145 ? -5.824 11.844 -9.859 1 93.12 145 VAL A C 1
ATOM 1144 O O . VAL A 1 145 ? -5.621 11.672 -8.656 1 93.12 145 VAL A O 1
ATOM 1147 N N . CYS A 1 146 ? -5.367 11.016 -10.75 1 86.94 146 CYS A N 1
ATOM 1148 C CA . CYS A 1 146 ? -4.523 9.883 -10.398 1 86.94 146 CYS A CA 1
ATOM 1149 C C . CYS A 1 146 ? -3.096 10.328 -10.109 1 86.94 146 CYS A C 1
ATOM 1151 O O . CYS A 1 146 ? -2.191 10.078 -10.906 1 86.94 146 CYS A O 1
ATOM 1153 N N . LEU A 1 147 ? -2.902 10.93 -9.023 1 91.06 147 LEU A N 1
ATOM 1154 C CA . LEU A 1 147 ? -1.62 11.484 -8.594 1 91.06 147 LEU A CA 1
ATOM 1155 C C . LEU A 1 147 ? -1.508 11.477 -7.074 1 91.06 147 LEU A C 1
ATOM 1157 O O . LEU A 1 147 ? -2.436 11.898 -6.379 1 91.06 147 LEU A O 1
ATOM 1161 N N . ASN A 1 148 ? -0.504 10.891 -6.586 1 92.75 148 ASN A N 1
ATOM 1162 C CA . ASN A 1 148 ? -0.191 10.93 -5.16 1 92.75 148 ASN A CA 1
ATOM 1163 C C . ASN A 1 148 ? 1.091 11.711 -4.891 1 92.75 148 ASN A C 1
ATOM 1165 O O . ASN A 1 148 ? 2.186 11.25 -5.227 1 92.75 148 ASN A O 1
ATOM 1169 N N . LEU A 1 149 ? 0.974 12.797 -4.273 1 96.56 149 LEU A N 1
ATOM 1170 C CA . LEU A 1 149 ? 2.146 13.625 -4 1 96.56 149 LEU A CA 1
ATOM 1171 C C . LEU A 1 149 ? 2.633 13.422 -2.568 1 96.56 149 LEU A C 1
ATOM 1173 O O . LEU A 1 149 ? 3.805 13.656 -2.268 1 96.56 149 LEU A O 1
ATOM 1177 N N . GLY A 1 150 ? 1.735 12.992 -1.734 1 95.88 150 GLY A N 1
ATOM 1178 C CA . GLY A 1 150 ? 2.025 12.977 -0.309 1 95.88 150 GLY A CA 1
ATOM 1179 C C . GLY A 1 150 ? 2.914 11.812 0.103 1 95.88 150 GLY A C 1
ATOM 1180 O O . GLY A 1 150 ? 4.023 12.023 0.596 1 95.88 150 GLY A O 1
ATOM 1181 N N . THR A 1 151 ? 2.525 10.609 -0.182 1 93.56 151 THR A N 1
ATOM 1182 C CA . THR A 1 151 ? 3.221 9.406 0.279 1 93.56 151 THR A CA 1
ATOM 1183 C C . THR A 1 151 ? 4.609 9.312 -0.346 1 93.56 151 THR A C 1
ATOM 1185 O O . THR A 1 151 ? 5.598 9.094 0.356 1 93.56 151 THR A O 1
ATOM 1188 N N . PRO A 1 152 ? 4.719 9.508 -1.695 1 95 152 PRO A N 1
ATOM 1189 C CA . PRO A 1 152 ? 6.062 9.422 -2.279 1 95 152 PRO A CA 1
ATOM 1190 C C . PRO A 1 152 ? 7.012 10.484 -1.729 1 95 152 PRO A C 1
ATOM 1192 O O . PRO A 1 152 ? 8.203 10.219 -1.541 1 95 152 PRO A O 1
ATOM 1195 N N . TYR A 1 153 ? 6.508 11.68 -1.475 1 96.81 153 TYR A N 1
ATOM 1196 C CA . TYR A 1 153 ? 7.328 12.766 -0.951 1 96.81 153 TYR A CA 1
ATOM 1197 C C . TYR A 1 153 ? 7.934 12.383 0.396 1 96.81 153 TYR A C 1
ATOM 1199 O O . TYR A 1 153 ? 9.133 12.578 0.619 1 96.81 153 TYR A O 1
ATOM 1207 N N . ARG A 1 154 ? 7.156 11.828 1.174 1 95.5 154 ARG A N 1
ATOM 1208 C CA . ARG A 1 154 ? 7.578 11.461 2.523 1 95.5 154 ARG A CA 1
ATOM 1209 C C . ARG A 1 154 ? 8.469 10.227 2.508 1 95.5 154 ARG A C 1
ATOM 1211 O O . ARG A 1 154 ? 9.406 10.125 3.301 1 95.5 154 ARG A O 1
ATOM 1218 N N . GLN A 1 155 ? 8.211 9.336 1.614 1 94.69 155 GLN A N 1
ATOM 1219 C CA . GLN A 1 155 ? 8.859 8.031 1.604 1 94.69 155 GLN A CA 1
ATOM 1220 C C . GLN A 1 155 ? 10.352 8.156 1.329 1 94.69 155 GLN A C 1
ATOM 1222 O O . GLN A 1 155 ? 11.156 7.402 1.884 1 94.69 155 GLN A O 1
ATOM 1227 N N . ILE A 1 156 ? 10.781 9.078 0.497 1 95.19 156 ILE A N 1
ATOM 1228 C CA . ILE A 1 156 ? 12.164 9.188 0.059 1 95.19 156 ILE A CA 1
ATOM 1229 C C . ILE A 1 156 ? 13.039 9.625 1.229 1 95.19 156 ILE A C 1
ATOM 1231 O O . ILE A 1 156 ? 14.258 9.414 1.217 1 95.19 156 ILE A O 1
ATOM 1235 N N . ALA A 1 157 ? 12.414 10.156 2.309 1 95.25 157 ALA A N 1
ATOM 1236 C CA . ALA A 1 157 ? 13.148 10.633 3.48 1 95.25 157 ALA A CA 1
ATOM 1237 C C . ALA A 1 157 ? 13.883 9.492 4.172 1 95.25 157 ALA A C 1
ATOM 1239 O O . ALA A 1 157 ? 14.898 9.711 4.836 1 95.25 157 ALA A O 1
ATOM 1240 N N . MET A 1 158 ? 13.414 8.297 3.965 1 93.19 158 MET A N 1
ATOM 1241 C CA . MET A 1 158 ? 13.938 7.133 4.672 1 93.19 158 MET A CA 1
ATOM 1242 C C . MET A 1 158 ? 15.367 6.836 4.25 1 93.19 158 MET A C 1
ATOM 1244 O O . MET A 1 158 ? 16.109 6.172 4.973 1 93.19 158 MET A O 1
ATOM 1248 N N . ALA A 1 159 ? 15.734 7.355 3.096 1 93.56 159 ALA A N 1
ATOM 1249 C CA . ALA A 1 159 ? 17.062 7.09 2.57 1 93.56 159 ALA A CA 1
ATOM 1250 C C . ALA A 1 159 ? 18.078 8.117 3.08 1 93.56 159 ALA A C 1
ATOM 1252 O O . ALA A 1 159 ? 19.266 8.023 2.787 1 93.56 159 ALA A O 1
ATOM 1253 N N . MET A 1 160 ? 17.625 9.117 3.908 1 95.62 160 MET A N 1
ATOM 1254 C CA . MET A 1 160 ? 18.438 10.273 4.277 1 95.62 160 MET A CA 1
ATOM 1255 C C . MET A 1 160 ? 18.828 10.227 5.75 1 95.62 160 MET A C 1
ATOM 1257 O O . MET A 1 160 ? 18.031 10.594 6.617 1 95.62 160 MET A O 1
ATOM 1261 N N . PRO A 1 161 ? 20.078 10.008 6.016 1 93.69 161 PRO A N 1
ATOM 1262 C CA . PRO A 1 161 ? 20.5 9.805 7.41 1 93.69 161 PRO A CA 1
ATOM 1263 C C . PRO A 1 161 ? 20.266 11.047 8.273 1 93.69 161 PRO A C 1
ATOM 1265 O O . PRO A 1 161 ? 19.812 10.93 9.414 1 93.69 161 PRO A O 1
ATOM 1268 N N . GLU A 1 162 ? 20.5 12.203 7.754 1 93.5 162 GLU A N 1
ATOM 1269 C CA . GLU A 1 162 ? 20.375 13.43 8.531 1 93.5 162 GLU A CA 1
ATOM 1270 C C . GLU A 1 162 ? 18.906 13.758 8.812 1 93.5 162 GLU A C 1
ATOM 1272 O O . GLU A 1 162 ? 18.594 14.477 9.766 1 93.5 162 GLU A O 1
ATOM 1277 N N . VAL A 1 163 ? 18.047 13.18 8.023 1 93.81 163 VAL A N 1
ATOM 1278 C CA . VAL A 1 163 ? 16.625 13.469 8.164 1 93.81 163 VAL A CA 1
ATOM 1279 C C . VAL A 1 163 ? 15.992 12.484 9.148 1 93.81 163 VAL A C 1
ATOM 1281 O O . VAL A 1 163 ? 15.25 12.883 10.047 1 93.81 163 VAL A O 1
ATOM 1284 N N . THR A 1 164 ? 16.328 11.203 8.945 1 91.75 164 THR A N 1
ATOM 1285 C CA . THR A 1 164 ? 15.727 10.18 9.797 1 91.75 164 THR A CA 1
ATOM 1286 C C . THR A 1 164 ? 16.344 10.195 11.188 1 91.75 164 THR A C 1
ATOM 1288 O O . THR A 1 164 ? 15.672 9.914 12.18 1 91.75 164 THR A O 1
ATOM 1291 N N . ARG A 1 165 ? 17.625 10.5 11.273 1 88.88 165 ARG A N 1
ATOM 1292 C CA . ARG A 1 165 ? 18.422 10.453 12.5 1 88.88 165 ARG A CA 1
ATOM 1293 C C . ARG A 1 165 ? 18.25 9.117 13.211 1 88.88 165 ARG A C 1
ATOM 1295 O O . ARG A 1 165 ? 18.156 9.078 14.445 1 88.88 165 ARG A O 1
ATOM 1302 N N . GLN A 1 166 ? 18 8.125 12.414 1 85.44 166 GLN A N 1
ATOM 1303 C CA . GLN A 1 166 ? 17.828 6.777 12.945 1 85.44 166 GLN A CA 1
ATOM 1304 C C . GLN A 1 166 ? 18.984 5.875 12.523 1 85.44 166 GLN A C 1
ATOM 1306 O O . GLN A 1 166 ? 19.609 6.09 11.477 1 85.44 166 GLN A O 1
ATOM 1311 N N . GLU A 1 167 ? 19.25 5.094 13.438 1 83.69 167 GLU A N 1
ATOM 1312 C CA . GLU A 1 167 ? 20.219 4.051 13.102 1 83.69 167 GLU A CA 1
ATOM 1313 C C . GLU A 1 167 ? 19.5 2.766 12.68 1 83.69 167 GLU A C 1
ATOM 1315 O O . GLU A 1 167 ? 18.5 2.375 13.281 1 83.69 167 GLU A O 1
ATOM 1320 N N . TYR A 1 168 ? 19.938 2.346 11.586 1 81.44 168 TYR A N 1
ATOM 1321 C CA . TYR A 1 168 ? 19.359 1.096 11.102 1 81.44 168 TYR A CA 1
ATOM 1322 C C . TYR A 1 168 ? 20.328 -0.063 11.289 1 81.44 168 TYR A C 1
ATOM 1324 O O . TYR A 1 168 ? 21.547 0.128 11.258 1 81.44 168 TYR A O 1
ATOM 1332 N N . ASP A 1 169 ? 19.766 -1.204 11.547 1 83.5 169 ASP A N 1
ATOM 1333 C CA . ASP A 1 169 ? 20.547 -2.428 11.656 1 83.5 169 ASP A CA 1
ATOM 1334 C C . ASP A 1 169 ? 21.234 -2.76 10.328 1 83.5 169 ASP A C 1
ATOM 1336 O O . ASP A 1 169 ? 20.562 -3.029 9.328 1 83.5 169 ASP A O 1
ATOM 1340 N N . PRO A 1 170 ? 22.562 -2.676 10.344 1 80.94 170 PRO A N 1
ATOM 1341 C CA . PRO A 1 170 ? 23.281 -2.943 9.094 1 80.94 170 PRO A CA 1
ATOM 1342 C C . PRO A 1 170 ? 23.031 -4.355 8.562 1 80.94 170 PRO A C 1
ATOM 1344 O O . PRO A 1 170 ? 23.281 -4.629 7.383 1 80.94 170 PRO A O 1
ATOM 1347 N N . GLU A 1 171 ? 22.531 -5.172 9.43 1 86.5 171 GLU A N 1
ATOM 1348 C CA . GLU A 1 171 ? 22.266 -6.555 9.047 1 86.5 171 GLU A CA 1
ATOM 1349 C C . GLU A 1 171 ? 20.891 -6.703 8.406 1 86.5 171 GLU A C 1
ATOM 1351 O O . GLU A 1 171 ? 20.594 -7.73 7.785 1 86.5 171 GLU A O 1
ATOM 1356 N N . SER A 1 172 ? 20.219 -5.664 8.406 1 83.69 172 SER A N 1
ATOM 1357 C CA . SER A 1 172 ? 18.828 -5.766 7.949 1 83.69 172 SER A CA 1
ATOM 1358 C C . SER A 1 172 ? 18.719 -5.438 6.465 1 83.69 172 SER A C 1
ATOM 1360 O O . SER A 1 172 ? 19.281 -4.449 5.996 1 83.69 172 SER A O 1
ATOM 1362 N N . ILE A 1 173 ? 18.156 -6.434 5.711 1 79.88 173 ILE A N 1
ATOM 1363 C CA . ILE A 1 173 ? 17.734 -6.234 4.324 1 79.88 173 ILE A CA 1
ATOM 1364 C C . ILE A 1 173 ? 16.234 -5.992 4.266 1 79.88 173 ILE A C 1
ATOM 1366 O O . ILE A 1 173 ? 15.445 -6.867 4.629 1 79.88 173 ILE A O 1
ATOM 1370 N N . THR A 1 174 ? 15.891 -4.852 4.148 1 70.56 174 THR A N 1
ATOM 1371 C CA . THR A 1 174 ? 14.453 -4.605 4.207 1 70.56 174 THR A CA 1
ATOM 1372 C C . THR A 1 174 ? 13.781 -4.98 2.887 1 70.56 174 THR A C 1
ATOM 1374 O O . THR A 1 174 ? 13.945 -4.281 1.884 1 70.56 174 THR A O 1
ATOM 1377 N N . THR A 1 175 ? 13.117 -6.113 2.934 1 65.88 175 THR A N 1
ATOM 1378 C CA . THR A 1 175 ? 12.352 -6.535 1.764 1 65.88 175 THR A CA 1
ATOM 1379 C C . THR A 1 175 ? 10.93 -5.988 1.824 1 65.88 175 THR A C 1
ATOM 1381 O O . THR A 1 175 ? 10.117 -6.254 0.935 1 65.88 175 THR A O 1
ATOM 1384 N N . PHE A 1 176 ? 10.719 -5.34 2.924 1 61.81 176 PHE A N 1
ATOM 1385 C CA . PHE A 1 176 ? 9.461 -4.629 3.131 1 61.81 176 PHE A CA 1
ATOM 1386 C C . PHE A 1 176 ? 9.719 -3.223 3.656 1 61.81 176 PHE A C 1
ATOM 1388 O O . PHE A 1 176 ? 10.625 -3.006 4.453 1 61.81 176 PHE A O 1
ATOM 1395 N N . MET A 1 177 ? 9.148 -2.369 2.881 1 66.12 177 MET A N 1
ATOM 1396 C CA . MET A 1 177 ? 9.281 -1 3.367 1 66.12 177 MET A CA 1
ATOM 1397 C C . MET A 1 177 ? 7.922 -0.442 3.787 1 66.12 177 MET A C 1
ATOM 1399 O O . MET A 1 177 ? 6.984 -0.417 2.992 1 66.12 177 MET A O 1
ATOM 1403 N N . ARG A 1 178 ? 7.918 -0.183 5.043 1 73.62 178 ARG A N 1
ATOM 1404 C CA . ARG A 1 178 ? 6.73 0.457 5.598 1 73.62 178 ARG A CA 1
ATOM 1405 C C . ARG A 1 178 ? 6.629 1.91 5.145 1 73.62 178 ARG A C 1
ATOM 1407 O O . ARG A 1 178 ? 7.598 2.475 4.633 1 73.62 178 ARG A O 1
ATOM 1414 N N . PHE A 1 179 ? 5.5 2.395 5.25 1 83.19 179 PHE A N 1
ATOM 1415 C CA . PHE A 1 179 ? 5.312 3.818 5.004 1 83.19 179 PHE A CA 1
ATOM 1416 C C . PHE A 1 179 ? 6.133 4.648 5.98 1 83.19 179 PHE A C 1
ATOM 1418 O O . PHE A 1 179 ? 6.219 4.32 7.164 1 83.19 179 PHE A O 1
ATOM 1425 N N . ALA A 1 180 ? 6.746 5.613 5.414 1 88.69 180 ALA A N 1
ATOM 1426 C CA . ALA A 1 180 ? 7.531 6.52 6.246 1 88.69 180 ALA A CA 1
ATOM 1427 C C . ALA A 1 180 ? 6.648 7.23 7.266 1 88.69 180 ALA A C 1
ATOM 1429 O O . ALA A 1 180 ? 5.488 7.547 6.98 1 88.69 180 ALA A O 1
ATOM 1430 N N . PRO A 1 181 ? 7.246 7.492 8.461 1 89.69 181 PRO A N 1
ATOM 1431 C CA . PRO A 1 181 ? 6.492 8.266 9.445 1 89.69 181 PRO A CA 1
ATOM 1432 C C . PRO A 1 181 ? 6.023 9.617 8.906 1 89.69 181 PRO A C 1
ATOM 1434 O O . PRO A 1 181 ? 6.723 10.242 8.102 1 89.69 181 PRO A O 1
ATOM 1437 N N . LEU A 1 182 ? 4.934 10.062 9.453 1 90.25 182 LEU A N 1
ATOM 1438 C CA . LEU A 1 182 ? 4.305 11.289 8.984 1 90.25 182 LEU A CA 1
ATOM 1439 C C . LEU A 1 182 ? 5.223 12.492 9.211 1 90.25 182 LEU A C 1
ATOM 1441 O O . LEU A 1 182 ? 5.207 13.445 8.422 1 90.25 182 LEU A O 1
ATOM 1445 N N . ALA A 1 183 ? 6.023 12.469 10.18 1 90.06 183 ALA A N 1
ATOM 1446 C CA . ALA A 1 183 ? 6.883 13.578 10.57 1 90.06 183 ALA A CA 1
ATOM 1447 C C . ALA A 1 183 ? 7.957 13.836 9.508 1 90.06 183 ALA A C 1
ATOM 1449 O O . ALA A 1 183 ? 8.562 14.906 9.477 1 90.06 183 ALA A O 1
ATOM 1450 N N . MET A 1 184 ? 8.172 12.891 8.648 1 93.19 184 MET A N 1
ATOM 1451 C CA . MET A 1 184 ? 9.266 12.984 7.676 1 93.19 184 MET A CA 1
ATOM 1452 C C . MET A 1 184 ? 8.969 14.062 6.637 1 93.19 184 MET A C 1
ATOM 1454 O O . MET A 1 184 ? 9.891 14.664 6.082 1 93.19 184 MET A O 1
ATOM 1458 N N . SER A 1 185 ? 7.766 14.328 6.395 1 94.5 185 SER A N 1
ATOM 1459 C CA . SER A 1 185 ? 7.395 15.281 5.355 1 94.5 185 SER A CA 1
ATOM 1460 C C . SER A 1 185 ? 7.922 16.672 5.676 1 94.5 185 SER A C 1
ATOM 1462 O O . SER A 1 185 ? 8.492 17.344 4.812 1 94.5 185 SER A O 1
ATOM 1464 N N . GLY A 1 186 ? 7.676 17.125 6.883 1 92.5 186 GLY A N 1
ATOM 1465 C CA . GLY A 1 186 ? 8.172 18.438 7.277 1 92.5 186 GLY A CA 1
ATOM 1466 C C . GLY A 1 186 ? 9.688 18.516 7.289 1 92.5 186 GLY A C 1
ATOM 1467 O O . GLY A 1 186 ? 10.266 19.547 6.902 1 92.5 186 GLY A O 1
ATOM 1468 N N . LYS A 1 187 ? 10.32 17.453 7.68 1 92.62 187 LYS A N 1
ATOM 1469 C CA . LYS A 1 187 ? 11.773 17.422 7.773 1 92.62 187 LYS A CA 1
ATOM 1470 C C . LYS A 1 187 ? 12.422 17.516 6.391 1 92.62 187 LYS A C 1
ATOM 1472 O O . LYS A 1 187 ? 13.383 18.266 6.195 1 92.62 187 LYS A O 1
ATOM 1477 N N . ILE A 1 188 ? 11.836 16.781 5.504 1 94.38 188 ILE A N 1
ATOM 1478 C CA . ILE A 1 188 ? 12.445 16.781 4.18 1 94.38 188 ILE A CA 1
ATOM 1479 C C . ILE A 1 188 ? 12.211 18.125 3.498 1 94.38 188 ILE A C 1
ATOM 1481 O O . ILE A 1 188 ? 13.055 18.594 2.73 1 94.38 188 ILE A O 1
ATOM 1485 N N . MET A 1 189 ? 11.141 18.75 3.785 1 94 189 MET A N 1
ATOM 1486 C CA . MET A 1 189 ? 10.875 20.062 3.223 1 94 189 MET A CA 1
ATOM 1487 C C . MET A 1 189 ? 11.969 21.047 3.609 1 94 189 MET A C 1
ATOM 1489 O O . MET A 1 189 ? 12.469 21.797 2.762 1 94 189 MET A O 1
ATOM 1493 N N . GLY A 1 190 ? 12.273 21.062 4.887 1 91.38 190 GLY A N 1
ATOM 1494 C CA . GLY A 1 190 ? 13.367 21.906 5.336 1 91.38 190 GLY A CA 1
ATOM 1495 C C . GLY A 1 190 ? 14.711 21.5 4.75 1 91.38 190 GLY A C 1
ATOM 1496 O O . GLY A 1 190 ? 15.531 22.359 4.418 1 91.38 190 GLY A O 1
ATOM 1497 N N . TYR A 1 191 ? 14.906 20.219 4.59 1 94.19 191 TYR A N 1
ATOM 1498 C CA . TYR A 1 191 ? 16.172 19.656 4.109 1 94.19 191 TYR A CA 1
ATOM 1499 C C . TYR A 1 191 ? 16.391 20 2.643 1 94.19 191 TYR A C 1
ATOM 1501 O O . TYR A 1 191 ? 17.531 20.141 2.199 1 94.19 191 TYR A O 1
ATOM 1509 N N . ALA A 1 192 ? 15.375 20.172 1.926 1 95 192 ALA A N 1
ATOM 1510 C CA . ALA A 1 192 ? 15.414 20.438 0.49 1 95 192 ALA A CA 1
ATOM 1511 C C . ALA A 1 192 ? 16.109 21.766 0.198 1 95 192 ALA A C 1
ATOM 1513 O O . ALA A 1 192 ? 16.734 21.938 -0.856 1 95 192 ALA A O 1
ATOM 1514 N N . ALA A 1 193 ? 16.078 22.719 1.124 1 91.31 193 ALA A N 1
ATOM 1515 C CA . ALA A 1 193 ? 16.656 24.047 0.932 1 91.31 193 ALA A CA 1
ATOM 1516 C C . ALA A 1 193 ? 18.188 23.984 0.876 1 91.31 193 ALA A C 1
ATOM 1518 O O . ALA A 1 193 ? 18.828 24.938 0.424 1 91.31 193 ALA A O 1
ATOM 1519 N N . LEU A 1 194 ? 18.75 22.859 1.271 1 93.5 194 LEU A N 1
ATOM 1520 C CA . LEU A 1 194 ? 20.188 22.719 1.382 1 93.5 194 LEU A CA 1
ATOM 1521 C C . LEU A 1 194 ? 20.781 22.125 0.104 1 93.5 194 LEU A C 1
ATOM 1523 O O . LEU A 1 194 ? 22 22.094 -0.064 1 93.5 194 LEU A O 1
ATOM 1527 N N . GLY A 1 195 ? 19.906 21.641 -0.771 1 95.19 195 GLY A N 1
ATOM 1528 C CA . GLY A 1 195 ? 20.406 20.906 -1.921 1 95.19 195 GLY A CA 1
ATOM 1529 C C . GLY A 1 195 ? 20.234 21.656 -3.229 1 95.19 195 GLY A C 1
ATOM 1530 O O . GLY A 1 195 ? 19.734 22.781 -3.242 1 95.19 195 GLY A O 1
ATOM 1531 N N . ASN A 1 196 ? 20.75 20.969 -4.254 1 96.31 196 ASN A N 1
ATOM 1532 C CA . ASN A 1 196 ? 20.594 21.469 -5.617 1 96.31 196 ASN A CA 1
ATOM 1533 C C . ASN A 1 196 ? 19.688 20.562 -6.453 1 96.31 196 ASN A C 1
ATOM 1535 O O . ASN A 1 196 ? 19.734 19.344 -6.324 1 96.31 196 ASN A O 1
ATOM 1539 N N . VAL A 1 197 ? 18.922 21.25 -7.262 1 97.44 197 VAL A N 1
ATOM 1540 C CA . VAL A 1 197 ? 18.062 20.5 -8.18 1 97.44 197 VAL A CA 1
ATOM 1541 C C . VAL A 1 197 ? 18.922 19.891 -9.297 1 97.44 197 VAL A C 1
ATOM 1543 O O . VAL A 1 197 ? 19.641 20.609 -9.992 1 97.44 197 VAL A O 1
ATOM 1546 N N . ARG A 1 198 ? 18.828 18.625 -9.422 1 98.06 198 ARG A N 1
ATOM 1547 C CA . ARG A 1 198 ? 19.531 17.922 -10.492 1 98.06 198 ARG A CA 1
ATOM 1548 C C . ARG A 1 198 ? 18.625 17.719 -11.703 1 98.06 198 ARG A C 1
ATOM 1550 O O . ARG A 1 198 ? 17.766 16.828 -11.695 1 98.06 198 ARG A O 1
ATOM 1557 N N . GLU A 1 199 ? 18.953 18.359 -12.797 1 97.38 199 GLU A N 1
ATOM 1558 C CA . GLU A 1 199 ? 18.125 18.375 -13.992 1 97.38 199 GLU A CA 1
ATOM 1559 C C . GLU A 1 199 ? 17.969 16.969 -14.578 1 97.38 199 GLU A C 1
ATOM 1561 O O . GLU A 1 199 ? 16.891 16.609 -15.062 1 97.38 199 GLU A O 1
ATOM 1566 N N . GLU A 1 200 ? 19.016 16.203 -14.523 1 97.19 200 GLU A N 1
ATOM 1567 C CA . GLU A 1 200 ? 19.016 14.875 -15.117 1 97.19 200 GLU A CA 1
ATOM 1568 C C . GLU A 1 200 ? 18.062 13.945 -14.352 1 97.19 200 GLU A C 1
ATOM 1570 O O . GLU A 1 200 ? 17.688 12.891 -14.867 1 97.19 200 GLU A O 1
ATOM 1575 N N . TRP A 1 201 ? 17.703 14.305 -13.109 1 98 201 TRP A N 1
ATOM 1576 C CA . TRP A 1 201 ? 16.859 13.461 -12.266 1 98 201 TRP A CA 1
ATOM 1577 C C . TRP A 1 201 ? 15.391 13.789 -12.477 1 98 201 TRP A C 1
ATOM 1579 O O . TRP A 1 201 ? 14.516 13.023 -12.062 1 98 201 TRP A O 1
ATOM 1589 N N . LEU A 1 202 ? 14.992 14.922 -13.117 1 97.94 202 LEU A N 1
ATOM 1590 C CA . LEU A 1 202 ? 13.641 15.469 -13.164 1 97.94 202 LEU A CA 1
ATOM 1591 C C . LEU A 1 202 ? 12.68 14.469 -13.805 1 97.94 202 LEU A C 1
ATOM 1593 O O . LEU A 1 202 ? 11.617 14.188 -13.25 1 97.94 202 LEU A O 1
ATOM 1597 N N . PRO A 1 203 ? 13.086 13.836 -14.953 1 96.88 203 PRO A N 1
ATOM 1598 C CA . PRO A 1 203 ? 12.133 12.898 -15.555 1 96.88 203 PRO A CA 1
ATOM 1599 C C . PRO A 1 203 ? 11.867 11.688 -14.672 1 96.88 203 PRO A C 1
ATOM 1601 O O . PRO A 1 203 ? 10.75 11.164 -14.656 1 96.88 203 PRO A O 1
ATOM 1604 N N . HIS A 1 204 ? 12.836 11.266 -13.938 1 96.25 204 HIS A N 1
ATOM 1605 C CA . HIS A 1 204 ? 12.719 10.086 -13.094 1 96.25 204 HIS A CA 1
ATOM 1606 C C . HIS A 1 204 ? 11.844 10.367 -11.875 1 96.25 204 HIS A C 1
ATOM 1608 O O . HIS A 1 204 ? 11.047 9.516 -11.469 1 96.25 204 HIS A O 1
ATOM 1614 N N . PHE A 1 205 ? 11.961 11.523 -11.344 1 97.31 205 PHE A N 1
ATOM 1615 C CA . PHE A 1 205 ? 11.117 11.906 -10.219 1 97.31 205 PHE A CA 1
ATOM 1616 C C . PHE A 1 205 ? 9.672 12.109 -10.664 1 97.31 205 PHE A C 1
ATOM 1618 O O . PHE A 1 205 ? 8.742 11.789 -9.922 1 97.31 205 PHE A O 1
ATOM 1625 N N . LYS A 1 206 ? 9.516 12.688 -11.844 1 96.31 206 LYS A N 1
ATOM 1626 C CA . LYS A 1 206 ? 8.156 12.836 -12.367 1 96.31 206 LYS A CA 1
ATOM 1627 C C . LYS A 1 206 ? 7.469 11.477 -12.492 1 96.31 206 LYS A C 1
ATOM 1629 O O . LYS A 1 206 ? 6.312 11.32 -12.086 1 96.31 206 LYS A O 1
ATOM 1634 N N . GLU A 1 207 ? 8.156 10.508 -12.984 1 91.94 207 GLU A N 1
ATOM 1635 C CA . GLU A 1 207 ? 7.625 9.156 -13.102 1 91.94 207 GLU A CA 1
ATOM 1636 C C . GLU A 1 207 ? 7.363 8.547 -11.727 1 91.94 207 GLU A C 1
ATOM 1638 O O . GLU A 1 207 ? 6.348 7.871 -11.523 1 91.94 207 GLU A O 1
ATOM 1643 N N . TYR A 1 208 ? 8.258 8.742 -10.789 1 93.38 208 TYR A N 1
ATOM 1644 C CA . TYR A 1 208 ? 8.141 8.258 -9.422 1 93.38 208 TYR A CA 1
ATOM 1645 C C . TYR A 1 208 ? 6.828 8.711 -8.789 1 93.38 208 TYR A C 1
ATOM 1647 O O . TYR A 1 208 ? 6.109 7.902 -8.188 1 93.38 208 TYR A O 1
ATOM 1655 N N . TYR A 1 209 ? 6.488 9.977 -9 1 94.25 209 TYR A N 1
ATOM 1656 C CA . TYR A 1 209 ? 5.266 10.523 -8.43 1 94.25 209 TYR A CA 1
ATOM 1657 C C . TYR A 1 209 ? 4.035 10.031 -9.18 1 94.25 209 TYR A C 1
ATOM 1659 O O . TYR A 1 209 ? 3.016 9.703 -8.57 1 94.25 209 TYR A O 1
ATOM 1667 N N . LYS A 1 210 ? 4.098 9.898 -10.453 1 88.5 210 LYS A N 1
ATOM 1668 C CA . LYS A 1 210 ? 2.945 9.57 -11.289 1 88.5 210 LYS A CA 1
ATOM 1669 C C . LYS A 1 210 ? 2.621 8.078 -11.219 1 88.5 210 LYS A C 1
ATOM 1671 O O . LYS A 1 210 ? 1.463 7.684 -11.359 1 88.5 210 LYS A O 1
ATOM 1676 N N . GLU A 1 211 ? 3.668 7.289 -10.969 1 81.62 211 GLU A N 1
ATOM 1677 C CA . GLU A 1 211 ? 3.49 5.84 -11.031 1 81.62 211 GLU A CA 1
ATOM 1678 C C . GLU A 1 211 ? 3.822 5.184 -9.695 1 81.62 211 GLU A C 1
ATOM 1680 O O . GLU A 1 211 ? 4.344 4.07 -9.656 1 81.62 211 GLU A O 1
ATOM 1685 N N . PHE A 1 212 ? 3.551 5.879 -8.672 1 78.31 212 PHE A N 1
ATOM 1686 C CA . PHE A 1 212 ? 3.881 5.34 -7.359 1 78.31 212 PHE A CA 1
ATOM 1687 C C . PHE A 1 212 ? 3.078 4.074 -7.078 1 78.31 212 PHE A C 1
ATOM 1689 O O . PHE A 1 212 ? 1.85 4.078 -7.172 1 78.31 212 PHE A O 1
ATOM 1696 N N . LEU A 1 213 ? 3.672 3.055 -6.73 1 71.75 213 LEU A N 1
ATOM 1697 C CA . LEU A 1 213 ? 3.072 1.765 -6.406 1 71.75 213 LEU A CA 1
ATOM 1698 C C . LEU A 1 213 ? 3.146 1.495 -4.906 1 71.75 213 LEU A C 1
ATOM 1700 O O . LEU A 1 213 ? 2.521 2.201 -4.113 1 71.75 213 LEU A O 1
ATOM 1704 N N . THR A 1 214 ? 3.992 0.561 -4.445 1 75.31 214 THR A N 1
ATOM 1705 C CA . THR A 1 214 ? 4.301 0.37 -3.031 1 75.31 214 THR A CA 1
ATOM 1706 C C . THR A 1 214 ? 5.602 1.075 -2.662 1 75.31 214 THR A C 1
ATOM 1708 O O . THR A 1 214 ? 6.445 1.328 -3.527 1 75.31 214 THR A O 1
ATOM 1711 N N . PRO A 1 215 ? 5.688 1.379 -1.45 1 78.94 215 PRO A N 1
ATOM 1712 C CA . PRO A 1 215 ? 6.879 2.117 -1.022 1 78.94 215 PRO A CA 1
ATOM 1713 C C . PRO A 1 215 ? 8.18 1.444 -1.458 1 78.94 215 PRO A C 1
ATOM 1715 O O . PRO A 1 215 ? 9.039 2.088 -2.068 1 78.94 215 PRO A O 1
ATOM 1718 N N . LEU A 1 216 ? 8.297 0.231 -1.255 1 79 216 LEU A N 1
ATOM 1719 C CA . LEU A 1 216 ? 9.547 -0.465 -1.533 1 79 216 LEU A CA 1
ATOM 1720 C C . LEU A 1 216 ? 9.859 -0.448 -3.025 1 79 216 LEU A C 1
ATOM 1722 O O . LEU A 1 216 ? 10.953 -0.061 -3.432 1 79 216 LEU A O 1
ATOM 1726 N N . ILE A 1 217 ? 8.914 -0.752 -3.844 1 81.88 217 ILE A N 1
ATOM 1727 C CA . ILE A 1 217 ? 9.094 -0.869 -5.285 1 81.88 217 ILE A CA 1
ATOM 1728 C C . ILE A 1 217 ? 9.398 0.504 -5.883 1 81.88 217 ILE A C 1
ATOM 1730 O O . ILE A 1 217 ? 10.32 0.647 -6.691 1 81.88 217 ILE A O 1
ATOM 1734 N N . SER A 1 218 ? 8.719 1.445 -5.426 1 86.38 218 SER A N 1
ATOM 1735 C CA . SER A 1 218 ? 8.836 2.785 -5.992 1 86.38 218 SER A CA 1
ATOM 1736 C C . SER A 1 218 ? 10.195 3.404 -5.656 1 86.38 218 SER A C 1
ATOM 1738 O O . SER A 1 218 ? 10.836 4.008 -6.52 1 86.38 218 SER A O 1
ATOM 1740 N N . VAL A 1 219 ? 10.609 3.244 -4.465 1 88.94 219 VAL A N 1
ATOM 1741 C CA . VAL A 1 219 ? 11.875 3.832 -4.043 1 88.94 219 VAL A CA 1
ATOM 1742 C C . VAL A 1 219 ? 13.031 3.104 -4.719 1 88.94 219 VAL A C 1
ATOM 1744 O O . VAL A 1 219 ? 14.023 3.725 -5.109 1 88.94 219 VAL A O 1
ATOM 1747 N N . PHE A 1 220 ? 12.922 1.859 -4.867 1 84 220 PHE A N 1
ATOM 1748 C CA . PHE A 1 220 ? 13.961 1.085 -5.543 1 84 220 PHE A CA 1
ATOM 1749 C C . PHE A 1 220 ? 14.078 1.5 -7.004 1 84 220 PHE A C 1
ATOM 1751 O O . PHE A 1 220 ? 15.18 1.729 -7.5 1 84 220 PHE A O 1
ATOM 1758 N N . ASN A 1 221 ? 12.938 1.507 -7.676 1 87.88 221 ASN A N 1
ATOM 1759 C CA . ASN A 1 221 ? 12.938 1.903 -9.078 1 87.88 221 ASN A CA 1
ATOM 1760 C C . ASN A 1 221 ? 13.562 3.281 -9.273 1 87.88 221 ASN A C 1
ATOM 1762 O O . ASN A 1 221 ? 14.352 3.486 -10.203 1 87.88 221 ASN A O 1
ATOM 1766 N N . LEU A 1 222 ? 13.203 4.156 -8.398 1 93.38 222 LEU A N 1
ATOM 1767 C CA . LEU A 1 222 ? 13.766 5.5 -8.484 1 93.38 222 LEU A CA 1
ATOM 1768 C C . LEU A 1 222 ? 15.273 5.473 -8.289 1 93.38 222 LEU A C 1
ATOM 1770 O O . LEU A 1 222 ? 16.016 6.105 -9.047 1 93.38 222 LEU A O 1
ATOM 1774 N N . GLY A 1 223 ? 15.695 4.742 -7.273 1 93 223 GLY A N 1
ATOM 1775 C CA . GLY A 1 223 ? 17.125 4.637 -7.016 1 93 223 GLY A CA 1
ATOM 1776 C C . GLY A 1 223 ? 17.906 4.109 -8.203 1 93 223 GLY A C 1
ATOM 1777 O O . GLY A 1 223 ? 18.984 4.621 -8.523 1 93 223 GLY A O 1
ATOM 1778 N N . GLU A 1 224 ? 17.406 3.105 -8.836 1 88.62 224 GLU A N 1
ATOM 1779 C CA . GLU A 1 224 ? 18.062 2.531 -10.016 1 88.62 224 GLU A CA 1
ATOM 1780 C C . GLU A 1 224 ? 18.172 3.559 -11.141 1 88.62 224 GLU A C 1
ATOM 1782 O O . GLU A 1 224 ? 19.203 3.639 -11.805 1 88.6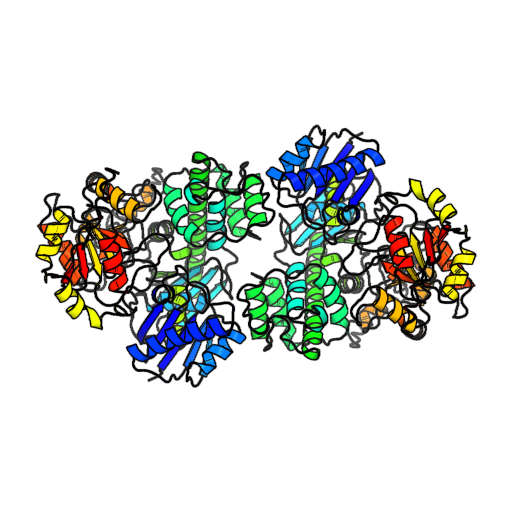2 224 GLU A O 1
ATOM 1787 N N . ARG A 1 225 ? 17.141 4.301 -11.367 1 91.12 225 ARG A N 1
ATOM 1788 C CA . ARG A 1 225 ? 17.125 5.289 -12.445 1 91.12 225 ARG A CA 1
ATOM 1789 C C . ARG A 1 225 ? 18.078 6.441 -12.133 1 91.12 225 ARG A C 1
ATOM 1791 O O . ARG A 1 225 ? 18.688 7.016 -13.047 1 91.12 225 ARG A O 1
ATOM 1798 N N . LEU A 1 226 ? 18.141 6.793 -10.836 1 95.31 226 LEU A N 1
ATOM 1799 C CA . LEU A 1 226 ? 19.016 7.883 -10.422 1 95.31 226 LEU A CA 1
ATOM 1800 C C . LEU A 1 226 ? 20.469 7.426 -10.367 1 95.31 226 LEU A C 1
ATOM 1802 O O . LEU A 1 226 ? 21.391 8.258 -10.367 1 95.31 226 LEU A O 1
ATOM 1806 N N . GLY A 1 227 ? 20.734 6.125 -10.266 1 91.75 227 GLY A N 1
ATOM 1807 C CA . GLY A 1 227 ? 22.078 5.586 -10.094 1 91.75 227 GLY A CA 1
ATOM 1808 C C . GLY A 1 227 ? 22.578 5.672 -8.664 1 91.75 227 GLY A C 1
ATOM 1809 O O . GLY A 1 227 ? 23.781 5.805 -8.43 1 91.75 227 GLY A O 1
ATOM 1810 N N . VAL A 1 228 ? 21.578 5.766 -7.723 1 92.94 228 VAL A N 1
ATOM 1811 C CA . VAL A 1 228 ? 21.922 5.801 -6.305 1 92.94 228 VAL A CA 1
ATOM 1812 C C . VAL A 1 228 ? 21.047 4.82 -5.531 1 92.94 228 VAL A C 1
ATOM 1814 O O . VAL A 1 228 ? 19.953 4.473 -5.973 1 92.94 228 VAL A O 1
ATOM 1817 N N . SER A 1 229 ? 21.547 4.359 -4.359 1 89.38 229 SER A N 1
ATOM 1818 C CA . SER A 1 229 ? 20.734 3.508 -3.508 1 89.38 229 SER A CA 1
ATOM 1819 C C . SER A 1 229 ? 19.797 4.336 -2.633 1 89.38 229 SER A C 1
ATOM 1821 O O . SER A 1 229 ? 20.219 5.309 -2.006 1 89.38 229 SER A O 1
ATOM 1823 N N . LEU A 1 230 ? 18.531 3.951 -2.607 1 91.56 230 LEU A N 1
ATOM 1824 C CA . LEU A 1 230 ? 17.578 4.633 -1.737 1 91.56 230 LEU A CA 1
ATOM 1825 C C . LEU A 1 230 ? 17.125 3.713 -0.609 1 91.56 230 LEU A C 1
ATOM 1827 O O . LEU A 1 230 ? 16.016 3.875 -0.083 1 91.56 230 LEU A O 1
ATOM 1831 N N . GLU A 1 231 ? 17.906 2.697 -0.349 1 89.12 231 GLU A N 1
ATOM 1832 C CA . GLU A 1 231 ? 17.688 1.905 0.858 1 89.12 231 GLU A CA 1
ATOM 1833 C C . GLU A 1 231 ? 17.828 2.764 2.113 1 89.12 231 GLU A C 1
ATOM 1835 O O . GLU A 1 231 ? 18.344 3.881 2.053 1 89.12 231 GLU A O 1
ATOM 1840 N N . PRO A 1 232 ? 17.375 2.277 3.238 1 88.69 232 PRO A N 1
ATOM 1841 C CA . PRO A 1 232 ? 17.359 3.1 4.449 1 88.69 232 PRO A CA 1
ATOM 1842 C C . PRO A 1 232 ? 18.75 3.627 4.809 1 88.69 232 PRO A C 1
ATOM 1844 O O . PRO A 1 232 ? 19.672 2.842 5.027 1 88.69 232 PRO A O 1
ATOM 1847 N N . ASN A 1 233 ? 18.875 4.969 4.828 1 89.81 233 ASN A N 1
ATOM 1848 C CA . ASN A 1 233 ? 20.062 5.727 5.219 1 89.81 233 ASN A CA 1
ATOM 1849 C C . ASN A 1 233 ? 21.266 5.402 4.324 1 89.81 233 ASN A C 1
ATOM 1851 O O . ASN A 1 233 ? 22.391 5.355 4.797 1 89.81 233 ASN A O 1
ATOM 1855 N N . ALA A 1 234 ? 20.953 5.148 3.094 1 89.69 234 ALA A N 1
ATOM 1856 C CA . ALA A 1 234 ? 22.016 4.73 2.189 1 89.69 234 ALA A CA 1
ATOM 1857 C C . ALA A 1 234 ? 22.672 5.934 1.52 1 89.69 234 ALA A C 1
ATOM 1859 O O . ALA A 1 234 ? 23.781 5.84 1.007 1 89.69 234 ALA A O 1
ATOM 1860 N N . LEU A 1 235 ? 22.062 7.074 1.524 1 94.25 235 LEU A N 1
ATOM 1861 C CA . LEU A 1 235 ? 22.578 8.242 0.812 1 94.25 235 LEU A CA 1
ATOM 1862 C C . LEU A 1 235 ? 23.625 8.961 1.646 1 94.25 235 LEU A C 1
ATOM 1864 O O . LEU A 1 235 ? 23.484 9.086 2.865 1 94.25 235 LEU A O 1
ATOM 1868 N N . ASP A 1 236 ? 24.625 9.391 0.945 1 96.06 236 ASP A N 1
ATOM 1869 C CA . ASP A 1 236 ? 25.453 10.391 1.601 1 96.06 236 ASP A CA 1
ATOM 1870 C C . ASP A 1 236 ? 24.734 11.734 1.703 1 96.06 236 ASP A C 1
ATOM 1872 O O . ASP A 1 236 ? 23.797 11.992 0.954 1 96.06 236 ASP A O 1
ATOM 1876 N N . ASN A 1 237 ? 25.234 12.562 2.541 1 95.5 237 ASN A N 1
ATOM 1877 C CA . ASN A 1 237 ? 24.5 13.781 2.877 1 95.5 237 ASN A CA 1
ATOM 1878 C C . ASN A 1 237 ? 24.391 14.711 1.674 1 95.5 237 ASN A C 1
ATOM 1880 O O . ASN A 1 237 ? 23.344 15.336 1.466 1 95.5 237 ASN A O 1
ATOM 1884 N N . SER A 1 238 ? 25.406 14.836 0.912 1 96.88 238 SER A N 1
ATOM 1885 C CA . SER A 1 238 ? 25.344 15.727 -0.242 1 96.88 238 SER A CA 1
ATOM 1886 C C . SER A 1 238 ? 24.312 15.266 -1.256 1 96.88 238 SER A C 1
ATOM 1888 O O . SER A 1 238 ? 23.484 16.062 -1.721 1 96.88 238 SER A O 1
ATOM 1890 N N . THR A 1 239 ? 24.359 13.984 -1.567 1 97.75 239 THR A N 1
ATOM 1891 C CA . THR A 1 239 ? 23.391 13.422 -2.504 1 97.75 239 THR A CA 1
ATOM 1892 C C . THR A 1 239 ? 21.969 13.484 -1.933 1 97.75 239 THR A C 1
ATOM 1894 O O . THR A 1 239 ? 21.016 13.75 -2.662 1 97.75 239 THR A O 1
ATOM 1897 N N . ALA A 1 240 ? 21.906 13.242 -0.644 1 97.75 240 ALA A N 1
ATOM 1898 C CA . ALA A 1 240 ? 20.609 13.297 0.031 1 97.75 240 ALA A CA 1
ATOM 1899 C C . ALA A 1 240 ? 19.969 14.68 -0.119 1 97.75 240 ALA A C 1
ATOM 1901 O O . ALA A 1 240 ? 18.766 14.789 -0.379 1 97.75 240 ALA A O 1
ATOM 1902 N N . ARG A 1 241 ? 20.75 15.695 0.066 1 97.56 241 ARG A N 1
ATOM 1903 C CA . ARG A 1 241 ? 20.266 17.062 -0.07 1 97.56 241 ARG A CA 1
ATOM 1904 C C . ARG A 1 241 ? 19.781 17.344 -1.491 1 97.56 241 ARG A C 1
ATOM 1906 O O . ARG A 1 241 ? 18.734 17.969 -1.689 1 97.56 241 ARG A O 1
ATOM 1913 N N . ASP A 1 242 ? 20.484 16.828 -2.455 1 98.12 242 ASP A N 1
ATOM 1914 C CA . ASP A 1 242 ? 20.094 17 -3.852 1 98.12 242 ASP A CA 1
ATOM 1915 C C . ASP A 1 242 ? 18.812 16.234 -4.168 1 98.12 242 ASP A C 1
ATOM 1917 O O . ASP A 1 242 ? 17.969 16.703 -4.941 1 98.12 242 ASP A O 1
ATOM 1921 N N . VAL A 1 243 ? 18.703 15.047 -3.59 1 98.25 243 VAL A N 1
ATOM 1922 C CA . VAL A 1 243 ? 17.5 14.242 -3.766 1 98.25 243 VAL A CA 1
ATOM 1923 C C . VAL A 1 243 ? 16.297 14.984 -3.186 1 98.25 243 VAL A C 1
ATOM 1925 O O . VAL A 1 243 ? 15.242 15.078 -3.826 1 98.25 243 VAL A O 1
ATOM 1928 N N . ALA A 1 244 ? 16.469 15.531 -2.025 1 97.88 244 ALA A N 1
ATOM 1929 C CA . ALA A 1 244 ? 15.398 16.281 -1.376 1 97.88 244 ALA A CA 1
ATOM 1930 C C . ALA A 1 244 ? 15.008 17.5 -2.207 1 97.88 244 ALA A C 1
ATOM 1932 O O . ALA A 1 244 ? 13.82 17.75 -2.426 1 97.88 244 ALA A O 1
ATOM 1933 N N . ALA A 1 245 ? 15.9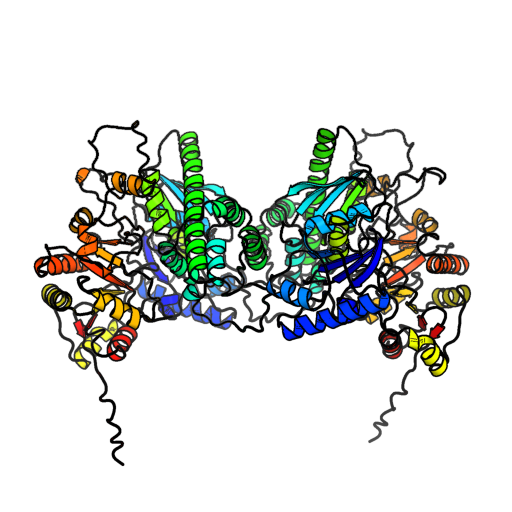84 18.219 -2.656 1 97.75 245 ALA A N 1
ATOM 1934 C CA . ALA A 1 245 ? 15.742 19.438 -3.438 1 97.75 245 ALA A CA 1
ATOM 1935 C C . ALA A 1 245 ? 15.039 19.109 -4.754 1 97.75 245 ALA A C 1
ATOM 1937 O O . ALA A 1 245 ? 14.109 19.812 -5.152 1 97.75 245 ALA A O 1
ATOM 1938 N N . THR A 1 246 ? 15.508 18.062 -5.422 1 98.44 246 THR A N 1
ATOM 1939 C CA . THR A 1 246 ? 14.93 17.672 -6.703 1 98.44 246 THR A CA 1
ATOM 1940 C C . THR A 1 246 ? 13.492 17.203 -6.527 1 98.44 246 THR A C 1
ATOM 1942 O O . THR A 1 246 ? 12.617 17.531 -7.328 1 98.44 246 THR A O 1
ATOM 1945 N N . SER A 1 247 ? 13.289 16.422 -5.492 1 98.31 247 SER A N 1
ATOM 1946 C CA . SER A 1 247 ? 11.938 15.953 -5.195 1 98.31 247 SER A CA 1
ATOM 1947 C C . SER A 1 247 ? 10.992 17.125 -4.934 1 98.31 247 SER A C 1
ATOM 1949 O O . SER A 1 247 ? 9.875 17.156 -5.441 1 98.31 247 SER A O 1
ATOM 1951 N N . GLN A 1 248 ? 11.43 18.078 -4.117 1 97.75 248 GLN A N 1
ATOM 1952 C CA . GLN A 1 248 ? 10.633 19.266 -3.832 1 97.75 248 GLN A CA 1
ATOM 1953 C C . GLN A 1 248 ? 10.289 20.016 -5.113 1 97.75 248 GLN A C 1
ATOM 1955 O O . GLN A 1 248 ? 9.164 20.484 -5.281 1 97.75 248 GLN A O 1
ATOM 1960 N N . HIS A 1 249 ? 11.211 20.141 -5.957 1 97.88 249 HIS A N 1
ATOM 1961 C CA . HIS A 1 249 ? 11.016 20.828 -7.223 1 97.88 249 HIS A CA 1
ATOM 1962 C C . HIS A 1 249 ? 9.961 20.141 -8.078 1 97.88 249 HIS A C 1
ATOM 1964 O O . HIS A 1 249 ? 9.055 20.797 -8.594 1 97.88 249 HIS A O 1
ATOM 1970 N N . VAL A 1 250 ? 10.094 18.859 -8.211 1 98.44 250 VAL A N 1
ATOM 1971 C CA . VAL A 1 250 ? 9.156 18.094 -9.039 1 98.44 250 VAL A CA 1
ATOM 1972 C C . VAL A 1 250 ? 7.77 18.125 -8.414 1 98.44 250 VAL A C 1
ATOM 1974 O O . VAL A 1 250 ? 6.762 18.25 -9.117 1 98.44 250 VAL A O 1
ATOM 1977 N N . PHE A 1 251 ? 7.719 17.953 -7.074 1 98.19 251 PHE A N 1
ATOM 1978 C CA . PHE A 1 251 ? 6.465 18.078 -6.344 1 98.19 251 PHE A CA 1
ATOM 1979 C C . PHE A 1 251 ? 5.75 19.375 -6.734 1 98.19 251 PHE A C 1
ATOM 1981 O O . PHE A 1 251 ? 4.566 19.359 -7.074 1 98.19 251 PHE A O 1
ATOM 1988 N N . THR A 1 252 ? 6.457 20.484 -6.684 1 98.06 252 THR A N 1
ATOM 1989 C CA . THR A 1 252 ? 5.918 21.797 -6.973 1 98.06 252 THR A CA 1
ATOM 1990 C C . THR A 1 252 ? 5.477 21.906 -8.43 1 98.06 252 THR A C 1
ATOM 1992 O O . THR A 1 252 ? 4.387 22.391 -8.719 1 98.06 252 THR A O 1
ATOM 1995 N N . GLN A 1 253 ? 6.281 21.375 -9.336 1 98.06 253 GLN A N 1
ATOM 1996 C CA . GLN A 1 253 ? 5.965 21.438 -10.758 1 98.06 253 GLN A CA 1
ATOM 1997 C C . GLN A 1 253 ? 4.68 20.672 -11.062 1 98.06 253 GLN A C 1
ATOM 1999 O O . GLN A 1 253 ? 3.842 21.141 -11.836 1 98.06 253 GLN A O 1
ATOM 2004 N N . LEU A 1 254 ? 4.562 19.531 -10.484 1 98.06 254 LEU A N 1
ATOM 2005 C CA . LEU A 1 254 ? 3.381 18.703 -10.727 1 98.06 254 LEU A CA 1
ATOM 2006 C C . LEU A 1 254 ? 2.127 19.391 -10.195 1 98.06 254 LEU A C 1
ATOM 2008 O O . LEU A 1 254 ? 1.068 19.344 -10.828 1 98.06 254 LEU A O 1
ATOM 2012 N N . LEU A 1 255 ? 2.244 20.016 -9.055 1 98.31 255 LEU A N 1
ATOM 2013 C CA . LEU A 1 255 ? 1.127 20.781 -8.516 1 98.31 255 LEU A CA 1
ATOM 2014 C C . LEU A 1 255 ? 0.748 21.938 -9.453 1 98.31 255 LEU A C 1
ATOM 2016 O O . LEU A 1 255 ? -0.432 22.125 -9.75 1 98.31 255 LEU A O 1
ATOM 2020 N N . LEU A 1 256 ? 1.729 22.703 -9.898 1 97.75 256 LEU A N 1
ATOM 2021 C CA . LEU A 1 256 ? 1.484 23.828 -10.789 1 97.75 256 LEU A CA 1
ATOM 2022 C C . LEU A 1 256 ? 0.825 23.375 -12.086 1 97.75 256 LEU A C 1
ATOM 2024 O O . LEU A 1 256 ? -0.083 24.031 -12.594 1 97.75 256 LEU A O 1
ATOM 2028 N N . ASP A 1 257 ? 1.284 22.203 -12.578 1 97.88 257 ASP A N 1
ATOM 2029 C CA . ASP A 1 257 ? 0.695 21.641 -13.789 1 97.88 257 ASP A CA 1
ATOM 2030 C C . ASP A 1 257 ? -0.792 21.344 -13.594 1 97.88 257 ASP A C 1
ATOM 2032 O O . ASP A 1 257 ? -1.607 21.641 -14.469 1 97.88 257 ASP A O 1
ATOM 2036 N N . GLN A 1 258 ? -1.099 20.797 -12.461 1 97.94 258 GLN A N 1
ATOM 2037 C CA . GLN A 1 258 ? -2.494 20.469 -12.188 1 97.94 258 GLN A CA 1
ATOM 2038 C C . GLN A 1 258 ? -3.332 21.734 -12.039 1 97.94 258 GLN A C 1
ATOM 2040 O O . GLN A 1 258 ? -4.441 21.812 -12.562 1 97.94 258 GLN A O 1
ATOM 2045 N N . ILE A 1 259 ? -2.795 22.703 -11.328 1 97.69 259 ILE A N 1
ATOM 2046 C CA . ILE A 1 259 ? -3.535 23.938 -11.109 1 97.69 259 ILE A CA 1
ATOM 2047 C C . ILE A 1 259 ? -3.779 24.625 -12.453 1 97.69 259 ILE A C 1
ATOM 2049 O O . ILE A 1 259 ? -4.883 25.109 -12.719 1 97.69 259 ILE A O 1
ATOM 2053 N N . SER A 1 260 ? -2.789 24.672 -13.32 1 97.56 260 SER A N 1
ATOM 2054 C CA . SER A 1 260 ? -2.939 25.25 -14.648 1 97.56 260 SER A CA 1
ATOM 2055 C C . SER A 1 260 ? -4.059 24.578 -15.43 1 97.56 260 SER A C 1
ATOM 2057 O O . SER A 1 260 ? -4.93 25.234 -15.984 1 97.56 260 SER A O 1
ATOM 2059 N N . LYS A 1 261 ? -4.043 23.266 -15.406 1 97.88 261 LYS A N 1
ATOM 2060 C CA . LYS A 1 261 ? -5.059 22.469 -16.094 1 97.88 261 LYS A CA 1
ATOM 2061 C C . LYS A 1 261 ? -6.453 22.781 -15.562 1 97.88 261 LYS A C 1
ATOM 2063 O O . LYS A 1 261 ? -7.383 23.016 -16.344 1 97.88 261 LYS A O 1
ATOM 2068 N N . PHE A 1 262 ? -6.59 22.891 -14.312 1 98 262 PHE A N 1
ATOM 2069 C CA . PHE A 1 262 ? -7.93 22.969 -13.742 1 98 262 PHE A CA 1
ATOM 2070 C C . PHE A 1 262 ? -8.43 24.406 -13.711 1 98 262 PHE A C 1
ATOM 2072 O O . PHE A 1 262 ? -9.633 24.641 -13.664 1 98 262 PHE A O 1
ATOM 2079 N N . LEU A 1 263 ? -7.52 25.406 -13.703 1 96.44 263 LEU A N 1
ATOM 2080 C CA . LEU A 1 263 ? -7.945 26.781 -13.93 1 96.44 263 LEU A CA 1
ATOM 2081 C C . LEU A 1 263 ? -8.578 26.938 -15.312 1 96.44 263 LEU A C 1
ATOM 2083 O O . LEU A 1 263 ? -9.617 27.594 -15.453 1 96.44 263 LEU A O 1
ATOM 2087 N N . ASP A 1 264 ? -7.988 26.25 -16.312 1 96.62 264 ASP A N 1
ATOM 2088 C CA . ASP A 1 264 ? -8.531 26.266 -17.672 1 96.62 264 ASP A CA 1
ATOM 2089 C C . ASP A 1 264 ? -9.906 25.609 -17.719 1 96.62 264 ASP A C 1
ATOM 2091 O O . ASP A 1 264 ? -10.836 26.141 -18.328 1 96.62 264 ASP A O 1
ATOM 2095 N N . LEU A 1 265 ? -9.969 24.516 -17.062 1 96.12 265 LEU A N 1
ATOM 2096 C CA . LEU A 1 265 ? -11.242 23.812 -17.031 1 96.12 265 LEU A CA 1
ATOM 2097 C C . LEU A 1 265 ? -12.312 24.625 -16.312 1 96.12 265 LEU A C 1
ATOM 2099 O O . LEU A 1 265 ? -13.477 24.625 -16.719 1 96.12 265 LEU A O 1
ATOM 2103 N N . TYR A 1 266 ? -11.922 25.188 -15.219 1 95.25 266 TYR A N 1
ATOM 2104 C CA . TYR A 1 266 ? -12.828 26.047 -14.453 1 95.25 266 TYR A CA 1
ATOM 2105 C C . TYR A 1 266 ? -13.359 27.188 -15.312 1 95.25 266 TYR A C 1
ATOM 2107 O O . TYR A 1 266 ? -14.562 27.453 -15.336 1 95.25 266 TYR A O 1
ATOM 2115 N N . ARG A 1 267 ? -12.508 27.859 -16.047 1 94.62 267 ARG A N 1
ATOM 2116 C CA . ARG A 1 267 ? -12.875 28.984 -16.891 1 94.62 267 ARG A CA 1
ATOM 2117 C C . ARG A 1 267 ? -13.836 28.547 -17.984 1 94.62 267 ARG A C 1
ATOM 2119 O O . ARG A 1 267 ? -14.82 29.234 -18.281 1 94.62 267 ARG A O 1
ATOM 2126 N N . LYS A 1 268 ? -13.562 27.406 -18.547 1 94.94 268 LYS A N 1
ATOM 2127 C CA . LYS A 1 268 ? -14.398 26.875 -19.625 1 94.94 268 LYS A CA 1
ATOM 2128 C C . LYS A 1 268 ? -15.781 26.5 -19.109 1 94.94 268 LYS A C 1
ATOM 2130 O O . LYS A 1 268 ? -16.797 26.766 -19.766 1 94.94 268 LYS A O 1
ATOM 2135 N N . ALA A 1 269 ? -15.805 25.953 -17.953 1 94 269 ALA A N 1
ATOM 2136 C CA . ALA A 1 269 ? -17.062 25.453 -17.406 1 94 269 ALA A CA 1
ATOM 2137 C C . ALA A 1 269 ? -17.938 26.609 -16.891 1 94 269 ALA A C 1
ATOM 2139 O O . ALA A 1 269 ? -19.156 26.547 -16.969 1 94 269 ALA A O 1
ATOM 2140 N N . ASN A 1 270 ? -17.266 27.625 -16.359 1 93.56 270 ASN A N 1
ATOM 2141 C CA . ASN A 1 270 ? -18.016 28.672 -15.672 1 93.56 270 ASN A CA 1
ATOM 2142 C C . ASN A 1 270 ? -18.016 29.969 -16.453 1 93.56 270 ASN A C 1
ATOM 2144 O O . ASN A 1 270 ? -18.766 30.906 -16.125 1 93.56 270 ASN A O 1
ATOM 2148 N N . ASN A 1 271 ? -17.203 30.094 -17.5 1 93.94 271 ASN A N 1
ATOM 2149 C CA . ASN A 1 271 ? -17 31.328 -18.25 1 93.94 271 ASN A CA 1
ATOM 2150 C C . ASN A 1 271 ? -16.672 32.5 -17.328 1 93.94 271 ASN A C 1
ATOM 2152 O O . ASN A 1 271 ? -17.234 33.594 -17.469 1 93.94 271 ASN A O 1
ATOM 2156 N N . SER A 1 272 ? -15.961 32.156 -16.266 1 92.81 272 SER A N 1
ATOM 2157 C CA . SER A 1 272 ? -15.508 33.125 -15.266 1 92.81 272 SER A CA 1
ATOM 2158 C C . SER A 1 272 ? -14.258 32.625 -14.555 1 92.81 272 SER A C 1
ATOM 2160 O O . SER A 1 272 ? -13.883 31.469 -14.68 1 92.81 272 SER A O 1
ATOM 2162 N N . GLU A 1 273 ? -13.594 33.594 -13.852 1 92.5 273 GLU A N 1
ATOM 2163 C CA . GLU A 1 273 ? -12.453 33.25 -13.008 1 92.5 273 GLU A CA 1
ATOM 2164 C C . GLU A 1 273 ? -12.898 32.938 -11.578 1 92.5 273 GLU A C 1
ATOM 2166 O O . GLU A 1 273 ? -13.891 33.469 -11.102 1 92.5 273 GLU A O 1
ATOM 2171 N N . PRO A 1 274 ? -12.172 32.062 -10.938 1 93.94 274 PRO A N 1
ATOM 2172 C CA . PRO A 1 274 ? -12.438 31.953 -9.5 1 93.94 274 PRO A CA 1
ATOM 2173 C C . PRO A 1 274 ? -11.953 33.156 -8.703 1 93.94 274 PRO A C 1
ATOM 2175 O O . PRO A 1 274 ? -11.031 33.844 -9.133 1 93.94 274 PRO A O 1
ATOM 2178 N N . ASP A 1 275 ? -12.594 33.312 -7.52 1 90.75 275 ASP A N 1
ATOM 2179 C CA . ASP A 1 275 ? -12.156 34.344 -6.59 1 90.75 275 ASP A CA 1
ATOM 2180 C C . ASP A 1 275 ? -10.766 34.031 -6.039 1 90.75 275 ASP A C 1
ATOM 2182 O O . ASP A 1 275 ? -10.055 34.938 -5.598 1 90.75 275 ASP A O 1
ATOM 2186 N N . GLY A 1 276 ? -10.531 32.781 -5.965 1 93.19 276 GLY A N 1
ATOM 2187 C CA . GLY A 1 276 ? -9.273 32.344 -5.398 1 93.19 276 GLY A CA 1
ATOM 2188 C C . GLY A 1 276 ? -9.086 30.844 -5.484 1 93.19 276 GLY A C 1
ATOM 2189 O O . GLY A 1 276 ? -9.961 30.125 -5.992 1 93.19 276 GLY A O 1
ATOM 2190 N N . ILE A 1 277 ? -7.914 30.438 -5.062 1 95.62 277 ILE A N 1
ATOM 2191 C CA . ILE A 1 277 ? -7.555 29.031 -5.043 1 95.62 277 ILE A CA 1
ATOM 2192 C C . ILE A 1 277 ? -7.406 28.547 -3.6 1 95.62 277 ILE A C 1
ATOM 2194 O O . ILE A 1 277 ? -6.742 29.203 -2.791 1 95.62 277 ILE A O 1
ATOM 2198 N N . VAL A 1 278 ? -8.078 27.469 -3.279 1 97.06 278 VAL A N 1
ATOM 2199 C CA . VAL A 1 278 ? -7.93 26.859 -1.965 1 97.06 278 VAL A CA 1
ATOM 2200 C C . VAL A 1 278 ? -7.09 25.578 -2.08 1 97.06 278 VAL A C 1
ATOM 2202 O O . VAL A 1 278 ? -7.383 24.703 -2.898 1 97.06 278 VAL A O 1
ATOM 2205 N N . LEU A 1 279 ? -6.02 25.516 -1.375 1 98.06 279 LEU A N 1
ATOM 2206 C CA . LEU A 1 279 ? -5.227 24.297 -1.24 1 98.06 279 LEU A CA 1
ATOM 2207 C C . LEU A 1 279 ? -5.449 23.656 0.121 1 98.06 279 LEU A C 1
ATOM 2209 O O . LEU A 1 279 ? -5.363 24.312 1.154 1 98.06 279 LEU A O 1
ATOM 2213 N N . THR A 1 280 ? -5.828 22.391 0.147 1 98.38 280 THR A N 1
ATOM 2214 C CA . THR A 1 280 ? -6.078 21.672 1.386 1 98.38 280 THR A CA 1
ATOM 2215 C C . THR A 1 280 ? -5.609 20.219 1.266 1 98.38 280 THR A C 1
ATOM 2217 O O . THR A 1 280 ? -5.148 19.797 0.203 1 98.38 280 THR A O 1
ATOM 2220 N N . GLY A 1 281 ? -5.664 19.5 2.379 1 98 281 GLY A N 1
ATOM 2221 C CA . GLY A 1 281 ? -4.98 18.219 2.48 1 98 281 GLY A CA 1
ATOM 2222 C C . GLY A 1 281 ? -3.607 18.328 3.111 1 98 281 GLY A C 1
ATOM 2223 O O . GLY A 1 281 ? -3.039 19.422 3.199 1 98 281 GLY A O 1
ATOM 2224 N N . GLY A 1 282 ? -3.137 17.219 3.479 1 97.75 282 GLY A N 1
ATOM 2225 C CA . GLY A 1 282 ? -1.857 17.234 4.168 1 97.75 282 GLY A CA 1
ATOM 2226 C C . GLY A 1 282 ? -0.736 17.828 3.34 1 97.75 282 GLY A C 1
ATOM 2227 O O . GLY A 1 282 ? 0.189 18.438 3.883 1 97.75 282 GLY A O 1
ATOM 2228 N N . CYS A 1 283 ? -0.787 17.688 2.062 1 98.12 283 CYS A N 1
ATOM 2229 C CA . CYS A 1 283 ? 0.253 18.203 1.174 1 98.12 283 CYS A CA 1
ATOM 2230 C C . CYS A 1 283 ? 0.247 19.719 1.141 1 98.12 283 CYS A C 1
ATOM 2232 O O . CYS A 1 283 ? 1.251 20.344 0.787 1 98.12 283 CYS A O 1
ATOM 2234 N N . ALA A 1 284 ? -0.844 20.312 1.532 1 98.12 284 ALA A N 1
ATOM 2235 C CA . ALA A 1 284 ? -0.953 21.766 1.525 1 98.12 284 ALA A CA 1
ATOM 2236 C C . ALA A 1 284 ? -0.142 22.391 2.662 1 98.12 284 ALA A C 1
ATOM 2238 O O . ALA A 1 284 ? -0.038 23.609 2.766 1 98.12 284 ALA A O 1
ATOM 2239 N N . LEU A 1 285 ? 0.468 21.547 3.441 1 97.31 285 LEU A N 1
ATOM 2240 C CA . LEU A 1 285 ? 1.394 22.047 4.453 1 97.31 285 LEU A CA 1
ATOM 2241 C C . LEU A 1 285 ? 2.75 22.375 3.836 1 97.31 285 LEU A C 1
ATOM 2243 O O . LEU A 1 285 ? 3.627 22.922 4.508 1 97.31 285 LEU A O 1
ATOM 2247 N N . ASN A 1 286 ? 2.957 22.109 2.58 1 97.31 286 ASN A N 1
ATOM 2248 C CA . ASN A 1 286 ? 4.176 22.453 1.861 1 97.31 286 ASN A CA 1
ATOM 2249 C C . ASN A 1 286 ? 4.215 23.953 1.529 1 97.31 286 ASN A C 1
ATOM 2251 O O . ASN A 1 286 ? 3.756 24.359 0.464 1 97.31 286 ASN A O 1
ATOM 2255 N N . VAL A 1 287 ? 4.883 24.688 2.32 1 94.69 287 VAL A N 1
ATOM 2256 C CA . VAL A 1 287 ? 4.809 26.141 2.27 1 94.69 287 VAL A CA 1
ATOM 2257 C C . VAL A 1 287 ? 5.559 26.656 1.043 1 94.69 287 VAL A C 1
ATOM 2259 O O . VAL A 1 287 ? 5.234 27.719 0.508 1 94.69 287 VAL A O 1
ATOM 2262 N N . HIS A 1 288 ? 6.516 25.922 0.612 1 93.19 288 HIS A N 1
ATOM 2263 C CA . HIS A 1 288 ? 7.258 26.312 -0.583 1 93.19 288 HIS A CA 1
ATOM 2264 C C . HIS A 1 288 ? 6.391 26.188 -1.832 1 93.19 288 HIS A C 1
ATOM 2266 O O . HIS A 1 288 ? 6.395 27.078 -2.686 1 93.19 288 HIS A O 1
ATOM 2272 N N . ALA A 1 289 ? 5.707 25.078 -1.896 1 96.44 289 ALA A N 1
ATOM 2273 C CA . ALA A 1 289 ? 4.805 24.875 -3.027 1 96.44 289 ALA A CA 1
ATOM 2274 C C . ALA A 1 289 ? 3.68 25.906 -3.016 1 96.44 289 ALA A C 1
ATOM 2276 O O . ALA A 1 289 ? 3.299 26.438 -4.066 1 96.44 289 ALA A O 1
ATOM 2277 N N . ASN A 1 290 ? 3.193 26.156 -1.823 1 95.69 290 ASN A N 1
ATOM 2278 C CA . ASN A 1 290 ? 2.137 27.156 -1.69 1 95.69 290 ASN A CA 1
ATOM 2279 C C . ASN A 1 290 ? 2.58 28.516 -2.219 1 95.69 290 ASN A C 1
ATOM 2281 O O . ASN A 1 290 ? 1.838 29.172 -2.947 1 95.69 290 ASN A O 1
ATOM 2285 N N . GLN A 1 291 ? 3.754 28.859 -1.837 1 92.19 291 GLN A N 1
ATOM 2286 C CA . GLN A 1 291 ? 4.293 30.141 -2.285 1 92.19 291 GLN A CA 1
ATOM 2287 C C . GLN A 1 291 ? 4.434 30.172 -3.805 1 92.19 291 GLN A C 1
ATOM 2289 O O . GLN A 1 291 ? 4.133 31.188 -4.438 1 92.19 291 GLN A O 1
ATOM 2294 N N . SER A 1 292 ? 4.844 29.109 -4.387 1 92.88 292 SER A N 1
ATOM 2295 C CA . SER A 1 292 ? 5.027 29.016 -5.828 1 92.88 292 SER A CA 1
ATOM 2296 C C . SER A 1 292 ? 3.699 29.172 -6.566 1 92.88 292 SER A C 1
ATOM 2298 O O . SER A 1 292 ? 3.656 29.719 -7.672 1 92.88 292 SER A O 1
ATOM 2300 N N . VAL A 1 293 ? 2.652 28.688 -5.984 1 93.75 293 VAL A N 1
ATOM 2301 C CA . VAL A 1 293 ? 1.337 28.797 -6.605 1 93.75 293 VAL A CA 1
ATOM 2302 C C . VAL A 1 293 ? 0.939 30.266 -6.723 1 93.75 293 VAL A C 1
ATOM 2304 O O . VAL A 1 293 ? 0.441 30.688 -7.766 1 93.75 293 VAL A O 1
ATOM 2307 N N . ILE A 1 294 ? 1.17 31 -5.676 1 90.12 294 ILE A N 1
ATOM 2308 C CA . ILE A 1 294 ? 0.878 32.438 -5.695 1 90.12 294 ILE A CA 1
ATOM 2309 C C . ILE A 1 294 ? 1.719 33.125 -6.77 1 90.12 294 ILE A C 1
ATOM 2311 O O . ILE A 1 294 ? 1.199 33.906 -7.566 1 90.12 294 ILE A O 1
ATOM 2315 N N . GLU A 1 295 ? 2.938 32.812 -6.766 1 86.31 295 GLU A N 1
ATOM 2316 C CA . GLU A 1 295 ? 3.879 33.469 -7.676 1 86.31 295 GLU A CA 1
ATOM 2317 C C . GLU A 1 295 ? 3.551 33.125 -9.133 1 86.31 295 GLU A C 1
ATOM 2319 O O . GLU A 1 295 ? 3.646 34 -10.008 1 86.31 295 GLU A O 1
ATOM 2324 N N . GLU A 1 296 ? 3.174 31.953 -9.352 1 88.88 296 GLU A N 1
ATOM 2325 C CA . GLU A 1 296 ? 2.959 31.469 -10.719 1 88.88 296 GLU A CA 1
ATOM 2326 C C . GLU A 1 296 ? 1.644 32 -11.281 1 88.88 296 GLU A C 1
ATOM 2328 O O . GLU A 1 296 ? 1.584 32.438 -12.438 1 88.88 296 GLU A O 1
ATOM 2333 N N . PHE A 1 297 ? 0.561 32.031 -10.508 1 88.88 297 PHE A N 1
ATOM 2334 C CA . PHE A 1 297 ? -0.76 32.219 -11.102 1 88.88 297 PHE A CA 1
ATOM 2335 C C . PHE A 1 297 ? -1.33 33.594 -10.703 1 88.88 297 PHE A C 1
ATOM 2337 O O . PHE A 1 297 ? -2.26 34.094 -11.344 1 88.88 297 PHE A O 1
ATOM 2344 N N . GLY A 1 298 ? -0.916 34.156 -9.609 1 83.62 298 GLY A N 1
ATOM 2345 C CA . GLY A 1 298 ? -1.315 35.5 -9.219 1 83.62 298 GLY A CA 1
ATOM 2346 C C . GLY A 1 298 ? -2.699 35.562 -8.602 1 83.62 298 GLY A C 1
ATOM 2347 O O . GLY A 1 298 ? -3.277 36.625 -8.453 1 83.62 298 GLY A O 1
ATOM 2348 N N . TYR A 1 299 ? -3.301 34.438 -8.305 1 86 299 TYR A N 1
ATOM 2349 C CA . TYR A 1 299 ? -4.566 34.375 -7.582 1 86 299 TYR A CA 1
ATOM 2350 C C . TYR A 1 299 ? -4.34 34.406 -6.078 1 86 299 TYR A C 1
ATOM 2352 O O . TYR A 1 299 ? -3.285 34 -5.59 1 86 299 TYR A O 1
ATOM 2360 N N . PRO A 1 300 ? -5.355 34.969 -5.352 1 88.44 300 PRO A N 1
ATOM 2361 C CA . PRO A 1 300 ? -5.309 34.688 -3.912 1 88.44 300 PRO A CA 1
ATOM 2362 C C . PRO A 1 300 ? -5.355 33.188 -3.596 1 88.44 300 PRO A C 1
ATOM 2364 O O . PRO A 1 300 ? -6.117 32.469 -4.219 1 88.44 300 PRO A O 1
ATOM 2367 N N . VAL A 1 301 ? -4.504 32.812 -2.701 1 93.19 301 VAL A N 1
ATOM 2368 C CA . VAL A 1 301 ? -4.441 31.422 -2.305 1 93.19 301 VAL A CA 1
ATOM 2369 C C . VAL A 1 301 ? -4.719 31.297 -0.808 1 93.19 301 VAL A C 1
ATOM 2371 O O . VAL A 1 301 ? -4.188 32.062 -0.006 1 93.19 301 VAL A O 1
ATOM 2374 N N . HIS A 1 302 ? -5.582 30.375 -0.489 1 93.88 302 HIS A N 1
ATOM 2375 C CA . HIS A 1 302 ? -5.91 30.141 0.915 1 93.88 302 HIS A CA 1
ATOM 2376 C C . HIS A 1 302 ? -5.613 28.703 1.325 1 93.88 302 HIS A C 1
ATOM 2378 O O . HIS A 1 302 ? -5.945 27.766 0.597 1 93.88 302 HIS A O 1
ATOM 2384 N N . ILE A 1 303 ? -4.949 28.562 2.424 1 96.25 303 ILE A N 1
ATOM 2385 C CA . ILE A 1 303 ? -4.766 27.297 3.123 1 96.25 303 ILE A CA 1
ATOM 2386 C C . ILE A 1 303 ? -5.418 27.375 4.504 1 96.25 303 ILE A C 1
ATOM 2388 O O . ILE A 1 303 ? -5.078 28.25 5.312 1 96.25 303 ILE A O 1
ATOM 2392 N N . PRO A 1 304 ? -6.312 26.484 4.77 1 95.69 304 PRO A N 1
ATOM 2393 C CA . PRO A 1 304 ? -6.895 26.531 6.113 1 95.69 304 PRO A CA 1
ATOM 2394 C C . PRO A 1 304 ? -5.875 26.219 7.207 1 95.69 304 PRO A C 1
ATOM 2396 O O . PRO A 1 304 ? -4.77 25.766 6.914 1 95.69 304 PRO A O 1
ATOM 2399 N N . SER A 1 305 ? -6.238 26.547 8.414 1 94.06 305 SER A N 1
ATOM 2400 C CA . SER A 1 305 ? -5.316 26.391 9.531 1 94.06 305 SER A CA 1
ATOM 2401 C C . SER A 1 305 ? -4.973 24.922 9.766 1 94.06 305 SER A C 1
ATOM 2403 O O . SER A 1 305 ? -3.889 24.609 10.258 1 94.06 305 SER A O 1
ATOM 2405 N N . ALA A 1 306 ? -5.945 24.047 9.445 1 96.88 306 ALA A N 1
ATOM 2406 C CA . ALA A 1 306 ? -5.758 22.609 9.594 1 96.88 306 ALA A CA 1
ATOM 2407 C C . ALA A 1 306 ? -6.004 21.891 8.281 1 96.88 306 ALA A C 1
ATOM 2409 O O . ALA A 1 306 ? -6.922 21.062 8.172 1 96.88 306 ALA A O 1
ATOM 2410 N N . PRO A 1 307 ? -5.125 22.109 7.34 1 97.5 307 PRO A N 1
ATOM 2411 C CA . PRO A 1 307 ? -5.352 21.469 6.043 1 97.5 307 PRO A CA 1
ATOM 2412 C C . PRO A 1 307 ? -5.145 19.953 6.09 1 97.5 307 PRO A C 1
ATOM 2414 O O . PRO A 1 307 ? -5.625 19.234 5.211 1 97.5 307 PRO A O 1
ATOM 2417 N N . ASN A 1 308 ? -4.391 19.422 7.031 1 97.12 308 ASN A N 1
ATOM 2418 C CA . ASN A 1 308 ? -4.188 17.984 7.195 1 97.12 308 ASN A CA 1
ATOM 2419 C C . ASN A 1 308 ? -5.41 17.312 7.816 1 97.12 308 ASN A C 1
ATOM 2421 O O . ASN A 1 308 ? -6.492 17.906 7.863 1 97.12 308 ASN A O 1
ATOM 2425 N N . ASP A 1 309 ? -5.277 16.141 8.32 1 96.69 309 ASP A N 1
ATOM 2426 C CA . ASP A 1 309 ? -6.43 15.336 8.703 1 96.69 309 ASP A CA 1
ATOM 2427 C C . ASP A 1 309 ? -7.027 15.828 10.023 1 96.69 309 ASP A C 1
ATOM 2429 O O . ASP A 1 309 ? -8.133 15.438 10.391 1 96.69 309 ASP A O 1
ATOM 2433 N N . CYS A 1 310 ? -6.367 16.75 10.672 1 95.94 310 CYS A N 1
ATOM 2434 C CA . CYS A 1 310 ? -6.934 17.328 11.883 1 95.94 310 CYS A CA 1
ATOM 2435 C C . CYS A 1 310 ? -8.188 18.141 11.57 1 95.94 310 CYS A C 1
ATOM 2437 O O . CYS A 1 310 ? -9.008 18.391 12.453 1 95.94 310 CYS A O 1
ATOM 2439 N N . GLY A 1 311 ? -8.312 18.531 10.344 1 97.06 311 GLY A N 1
ATOM 2440 C CA . GLY A 1 311 ? -9.43 19.375 9.945 1 97.06 311 GLY A CA 1
ATOM 2441 C C . GLY A 1 311 ? -10.617 18.594 9.43 1 97.06 311 GLY A C 1
ATOM 2442 O O . GLY A 1 311 ? -11.672 19.172 9.148 1 97.06 311 GLY A O 1
ATOM 2443 N N . ILE A 1 312 ? -10.562 17.312 9.422 1 98.06 312 ILE A N 1
ATOM 2444 C CA . ILE A 1 312 ? -11.508 16.469 8.688 1 98.06 312 ILE A CA 1
ATOM 2445 C C . ILE A 1 312 ? -12.875 16.531 9.359 1 98.06 312 ILE A C 1
ATOM 2447 O O . ILE A 1 312 ? -13.898 16.609 8.688 1 98.06 312 ILE A O 1
ATOM 2451 N N . SER A 1 313 ? -12.977 16.5 10.695 1 98.44 313 SER A N 1
ATOM 2452 C CA . SER A 1 313 ? -14.281 16.5 11.359 1 98.44 313 SER A CA 1
ATOM 2453 C C . SER A 1 313 ? -15.039 17.797 11.094 1 98.44 313 SER A C 1
ATOM 2455 O O . SER A 1 313 ? -16.266 17.781 10.922 1 98.44 313 SER A O 1
ATOM 2457 N N . VAL A 1 314 ? -14.328 18.922 11.055 1 98.31 314 VAL A N 1
ATOM 2458 C CA . VAL A 1 314 ? -14.977 20.203 10.766 1 98.31 314 VAL A CA 1
ATOM 2459 C C . VAL A 1 314 ? -15.523 20.188 9.336 1 98.31 314 VAL A C 1
ATOM 2461 O O . VAL A 1 314 ? -16.672 20.594 9.102 1 98.31 314 VAL A O 1
ATOM 2464 N N . GLY A 1 315 ? -14.672 19.734 8.406 1 98.25 315 GLY A N 1
ATOM 2465 C CA . GLY A 1 315 ? -15.141 19.594 7.035 1 98.25 315 GLY A CA 1
ATOM 2466 C C . GLY A 1 315 ? -16.344 18.688 6.906 1 98.25 315 GLY A C 1
ATOM 2467 O O . GLY A 1 315 ? -17.281 18.984 6.148 1 98.25 315 GLY A O 1
ATOM 2468 N N . ALA A 1 316 ? -16.312 17.594 7.645 1 98.12 316 ALA A N 1
ATOM 2469 C CA . ALA A 1 316 ? -17.422 16.656 7.629 1 98.12 316 ALA A CA 1
ATOM 2470 C C . ALA A 1 316 ? -18.719 17.312 8.102 1 98.12 316 ALA A C 1
ATOM 2472 O O . ALA A 1 316 ? -19.766 17.156 7.48 1 98.12 316 ALA A O 1
ATOM 2473 N N . ALA A 1 317 ? -18.656 18.031 9.172 1 98 317 ALA A N 1
ATOM 2474 C CA . ALA A 1 317 ? -19.812 18.75 9.688 1 98 317 ALA A CA 1
ATOM 2475 C C . ALA A 1 317 ? -20.344 19.766 8.672 1 98 317 ALA A C 1
ATOM 2477 O O . ALA A 1 317 ? -21.547 19.875 8.469 1 98 317 ALA A O 1
ATOM 2478 N N . TRP A 1 318 ? -19.438 20.422 7.988 1 97.81 318 TRP A N 1
ATOM 2479 C CA . TRP A 1 318 ? -19.812 21.5 7.082 1 97.81 318 TRP A CA 1
ATOM 2480 C C . TRP A 1 318 ? -20.328 20.953 5.758 1 97.81 318 TRP A C 1
ATOM 2482 O O . TRP A 1 318 ? -20.922 21.688 4.965 1 97.81 318 TRP A O 1
ATOM 2492 N N . CYS A 1 319 ? -20.094 19.672 5.492 1 96.81 319 CYS A N 1
ATOM 2493 C CA . CYS A 1 319 ? -20.703 19.016 4.344 1 96.81 319 CYS A CA 1
ATOM 2494 C C . CYS A 1 319 ? -22.203 18.812 4.566 1 96.81 319 CYS A C 1
ATOM 2496 O O . CYS A 1 319 ? -22.969 18.719 3.604 1 96.81 319 CYS A O 1
ATOM 2498 N N . VAL A 1 320 ? -22.594 18.734 5.84 1 96.38 320 VAL A N 1
ATOM 2499 C CA . VAL A 1 320 ? -24 18.516 6.188 1 96.38 320 VAL A CA 1
ATOM 2500 C C . VAL A 1 320 ? -24.703 19.844 6.414 1 96.38 320 VAL A C 1
ATOM 2502 O O . VAL A 1 320 ? -25.812 20.062 5.934 1 96.38 320 VAL A O 1
ATOM 2505 N N . GLU A 1 321 ? -24.078 20.719 7.18 1 95.69 321 GLU A N 1
ATOM 2506 C CA . GLU A 1 321 ? -24.562 22.062 7.441 1 95.69 321 GLU A CA 1
ATOM 2507 C C . GLU A 1 321 ? -23.438 23.094 7.387 1 95.69 321 GLU A C 1
ATOM 2509 O O . GLU A 1 321 ? -22.656 23.219 8.336 1 95.69 321 GLU A O 1
ATOM 2514 N N . SER A 1 322 ? -23.5 23.875 6.328 1 94.88 322 SER A N 1
ATOM 2515 C CA . SER A 1 322 ? -22.422 24.859 6.129 1 94.88 322 SER A CA 1
ATOM 2516 C C . SER A 1 322 ? -22.719 26.156 6.867 1 94.88 322 SER A C 1
ATOM 2518 O O . SER A 1 322 ? -23.875 26.5 7.098 1 94.88 322 SER A O 1
ATOM 2520 N N . PRO A 1 323 ? -21.641 26.844 7.219 1 93.81 323 PRO A N 1
ATOM 2521 C CA . PRO A 1 323 ? -21.859 28.172 7.793 1 93.81 323 PRO A CA 1
ATOM 2522 C C . PRO A 1 323 ? -22.359 29.188 6.766 1 93.81 323 PRO A C 1
ATOM 2524 O O . PRO A 1 323 ? -21.969 29.125 5.598 1 93.81 323 PRO A O 1
ATOM 2527 N N . LYS A 1 324 ? -23.109 30.078 7.23 1 87.06 324 LYS A N 1
ATOM 2528 C CA . LYS A 1 324 ? -23.672 31.109 6.355 1 87.06 324 LYS A CA 1
ATOM 2529 C C . LYS A 1 324 ? -22.625 32.156 5.996 1 87.06 324 LYS A C 1
ATOM 2531 O O . LYS A 1 324 ? -22.625 32.688 4.887 1 87.06 324 LYS A O 1
ATOM 2536 N N . GLU A 1 325 ? -21.797 32.438 6.926 1 86.88 325 GLU A N 1
ATOM 2537 C CA . GLU A 1 325 ? -20.688 33.375 6.727 1 86.88 325 GLU A CA 1
ATOM 2538 C C . GLU A 1 325 ? -19.344 32.688 6.949 1 86.88 325 GLU A C 1
ATOM 2540 O O . GLU A 1 325 ? -19.297 31.531 7.422 1 86.88 325 GLU A O 1
ATOM 2545 N N . ARG A 1 326 ? -18.344 33.469 6.523 1 85.38 326 ARG A N 1
ATOM 2546 C CA . ARG A 1 326 ? -17.016 32.938 6.766 1 85.38 326 ARG A CA 1
ATOM 2547 C C . ARG A 1 326 ? -16.812 32.625 8.242 1 85.38 326 ARG A C 1
ATOM 2549 O O . ARG A 1 326 ? -17.203 33.406 9.109 1 85.38 326 ARG A O 1
ATOM 2556 N N . CYS A 1 327 ? -16.234 31.484 8.461 1 84.19 327 CYS A N 1
ATOM 2557 C CA . CYS A 1 327 ? -15.953 31.031 9.82 1 84.19 327 CYS A CA 1
ATOM 2558 C C . CYS A 1 327 ? -14.484 30.672 9.984 1 84.19 327 CYS A C 1
ATOM 2560 O O . CYS A 1 327 ? -14.102 29.516 9.836 1 84.19 327 CYS A O 1
ATOM 2562 N N . PRO A 1 328 ? -13.695 31.656 10.391 1 85.81 328 PRO A N 1
ATOM 2563 C CA . PRO A 1 328 ? -12.289 31.328 10.625 1 85.81 328 PRO A CA 1
ATOM 2564 C C . PRO A 1 328 ? -12.102 30.297 11.742 1 85.81 328 PRO A C 1
ATOM 2566 O O . PRO A 1 328 ? -12.789 30.359 12.766 1 85.81 328 PRO A O 1
ATOM 2569 N N . THR A 1 329 ? -11.188 29.359 11.555 1 90.06 329 THR A N 1
ATOM 2570 C CA . THR A 1 329 ? -11.078 28.234 12.469 1 90.06 329 THR A CA 1
ATOM 2571 C C . THR A 1 329 ? -9.805 28.328 13.305 1 90.06 329 THR A C 1
ATOM 2573 O O . THR A 1 329 ? -9.477 27.422 14.062 1 90.06 329 THR A O 1
ATOM 2576 N N . LEU A 1 330 ? -9.109 29.344 13.25 1 87.75 330 LEU A N 1
ATOM 2577 C CA . LEU A 1 330 ? -7.762 29.5 13.797 1 87.75 330 LEU A CA 1
ATOM 2578 C C . LEU A 1 330 ? -7.723 29.125 15.273 1 87.75 330 LEU A C 1
ATOM 2580 O O . LEU A 1 330 ? -6.812 28.422 15.711 1 87.75 330 LEU A O 1
ATOM 2584 N N . TYR A 1 331 ? -8.625 29.594 16.109 1 93.75 331 TYR A N 1
ATOM 2585 C CA . TYR A 1 331 ? -8.633 29.344 17.547 1 93.75 331 TYR A CA 1
ATOM 2586 C C . TYR A 1 331 ? -9.898 28.594 17.969 1 93.75 331 TYR A C 1
ATOM 2588 O O . TYR A 1 331 ? -10.562 29 18.922 1 93.75 331 TYR A O 1
ATOM 2596 N N . ALA A 1 332 ? -10.148 27.531 17.188 1 95.31 332 ALA A N 1
ATOM 2597 C CA . ALA A 1 332 ? -11.391 26.781 17.391 1 95.31 332 ALA A CA 1
ATOM 2598 C C . ALA A 1 332 ? -11.203 25.656 18.391 1 95.31 332 ALA A C 1
ATOM 2600 O O . ALA A 1 332 ? -12.156 24.953 18.734 1 95.31 332 ALA A O 1
ATOM 2601 N N . GLY A 1 333 ? -10.016 25.5 18.953 1 96.81 333 GLY A N 1
ATOM 2602 C CA . GLY A 1 333 ? -9.766 24.469 19.953 1 96.81 333 GLY A CA 1
ATOM 2603 C C . GLY A 1 333 ? -10.32 24.812 21.312 1 96.81 333 GLY A C 1
ATOM 2604 O O . GLY A 1 333 ? -11.141 25.719 21.453 1 96.81 333 GLY A O 1
ATOM 2605 N N . LEU A 1 334 ? -10.031 24.062 22.312 1 97.19 334 LEU A N 1
ATOM 2606 C CA . LEU A 1 334 ? -10.492 24.266 23.672 1 97.19 334 LEU A CA 1
ATOM 2607 C C . LEU A 1 334 ? -9.484 25.078 24.469 1 97.19 334 LEU A C 1
ATOM 2609 O O . LEU A 1 334 ? -8.32 25.188 24.078 1 97.19 334 LEU A O 1
ATOM 2613 N N . PRO A 1 335 ? -9.961 25.75 25.5 1 96.75 335 PRO A N 1
ATOM 2614 C CA . PRO A 1 335 ? -8.977 26.328 26.422 1 96.75 335 PRO A CA 1
ATOM 2615 C C . PRO A 1 335 ? -8.156 25.266 27.156 1 96.75 335 PRO A C 1
ATOM 2617 O O . PRO A 1 335 ? -8.312 24.078 26.891 1 96.75 335 PRO A O 1
ATOM 2620 N N . LEU A 1 336 ? -7.219 25.734 28.016 1 96.44 336 LEU A N 1
ATOM 2621 C CA . LEU A 1 336 ? -6.473 24.781 28.828 1 96.44 336 LEU A CA 1
ATOM 2622 C C . LEU A 1 336 ? -7.422 23.812 29.547 1 96.44 336 LEU A C 1
ATOM 2624 O O . LEU A 1 336 ? -8.438 24.234 30.109 1 96.44 336 LEU A O 1
ATOM 2628 N N . PHE A 1 337 ? -7.09 22.562 29.469 1 95 337 PHE A N 1
ATOM 2629 C CA . PHE A 1 337 ? -7.949 21.547 30.062 1 95 337 PHE A CA 1
ATOM 2630 C C . PHE A 1 337 ? -8.047 21.75 31.562 1 95 337 PHE A C 1
ATOM 2632 O O . PHE A 1 337 ? -9.062 21.406 32.188 1 95 337 PHE A O 1
ATOM 2639 N N . ASP A 1 338 ? -7.016 22.281 32.156 1 95.25 338 ASP A N 1
ATOM 2640 C CA . ASP A 1 338 ? -6.953 22.484 33.594 1 95.25 338 ASP A CA 1
ATOM 2641 C C . ASP A 1 338 ? -6.891 23.969 33.969 1 95.25 338 ASP A C 1
ATOM 2643 O O . ASP A 1 338 ? -6.234 24.359 34.938 1 95.25 338 ASP A O 1
ATOM 2647 N N . VAL A 1 339 ? -7.555 24.75 33.188 1 93.38 339 VAL A N 1
ATOM 2648 C CA . VAL A 1 339 ? -7.512 26.203 33.344 1 93.38 339 VAL A CA 1
ATOM 2649 C C . VAL A 1 339 ? -8.086 26.609 34.688 1 93.38 339 VAL A C 1
ATOM 2651 O O . VAL A 1 339 ? -7.703 27.625 35.25 1 93.38 339 VAL A O 1
ATOM 2654 N N . ASN A 1 340 ? -8.977 25.844 35.281 1 93.56 340 ASN A N 1
ATOM 2655 C CA . ASN A 1 340 ? -9.641 26.141 36.562 1 93.56 340 ASN A CA 1
ATOM 2656 C C . ASN A 1 340 ? -8.641 26.203 37.719 1 93.56 340 ASN A C 1
ATOM 2658 O O . ASN A 1 340 ? -8.938 26.781 38.781 1 93.56 340 ASN A O 1
ATOM 2662 N N . TYR A 1 341 ? -7.484 25.734 37.5 1 95.69 341 TYR A N 1
ATOM 2663 C CA . TYR A 1 341 ? -6.48 25.703 38.562 1 95.69 341 TYR A CA 1
ATOM 2664 C C . TYR A 1 341 ? -5.5 26.859 38.406 1 95.69 341 TYR A C 1
ATOM 2666 O O . TYR A 1 341 ? -4.605 27.047 39.219 1 95.69 341 TYR A O 1
ATOM 2674 N N . LEU A 1 342 ? -5.605 27.672 37.438 1 97.06 342 LEU A N 1
ATOM 2675 C CA . LEU A 1 342 ? -4.609 28.672 37.062 1 97.06 342 LEU A CA 1
ATOM 2676 C C . LEU A 1 342 ? -4.363 29.641 38.219 1 97.06 342 LEU A C 1
ATOM 2678 O O . LEU A 1 342 ? -3.215 29.875 38.625 1 97.06 342 LEU A O 1
ATOM 2682 N N . ASP A 1 343 ? -5.406 30.172 38.844 1 96.44 343 ASP A N 1
ATOM 2683 C CA . ASP A 1 343 ? -5.262 31.141 39.938 1 96.44 343 ASP A CA 1
ATOM 2684 C C . ASP A 1 343 ? -4.574 30.531 41.156 1 96.44 343 ASP A C 1
ATOM 2686 O O . ASP A 1 343 ? -3.697 31.141 41.75 1 96.44 343 ASP A O 1
ATOM 2690 N N . ALA A 1 344 ? -5.004 29.359 41.438 1 97.06 344 ALA A N 1
ATOM 2691 C CA . ALA A 1 344 ? -4.43 28.672 42.594 1 97.06 344 ALA A CA 1
ATOM 2692 C C . ALA A 1 344 ? -2.945 28.391 42.375 1 97.06 344 ALA A C 1
ATOM 2694 O O . ALA A 1 344 ? -2.133 28.578 43.281 1 97.06 344 ALA A O 1
ATOM 2695 N N . VAL A 1 345 ? -2.645 27.953 41.25 1 96.94 345 VAL A N 1
ATOM 2696 C CA . VAL A 1 345 ? -1.26 27.609 40.938 1 96.94 345 VAL A CA 1
ATOM 2697 C C . VAL A 1 345 ? -0.417 28.891 40.844 1 96.94 345 VAL A C 1
ATOM 2699 O O . VAL A 1 345 ? 0.746 28.891 41.281 1 96.94 345 VAL A O 1
ATOM 2702 N N . ALA A 1 346 ? -0.957 29.984 40.281 1 97.12 346 ALA A N 1
ATOM 2703 C CA . ALA A 1 346 ? -0.249 31.266 40.188 1 97.12 346 ALA A CA 1
ATOM 2704 C C . ALA A 1 346 ? 0.125 31.766 41.594 1 97.12 346 ALA A C 1
ATOM 2706 O O . ALA A 1 346 ? 1.233 32.281 41.781 1 97.12 346 ALA A O 1
ATOM 2707 N N . MET A 1 347 ? -0.737 31.594 42.5 1 96.38 347 MET A N 1
ATOM 2708 C CA . MET A 1 347 ? -0.484 32.031 43.875 1 96.38 347 MET A CA 1
ATOM 2709 C C . MET A 1 347 ? 0.57 31.141 44.531 1 96.38 347 MET A C 1
ATOM 2711 O O . MET A 1 347 ? 1.488 31.641 45.156 1 96.38 347 MET A O 1
ATOM 2715 N N . GLU A 1 348 ? 0.348 29.906 44.344 1 95.75 348 GLU A N 1
ATOM 2716 C CA . GLU A 1 348 ? 1.276 28.953 44.938 1 95.75 348 GLU A CA 1
ATOM 2717 C C . GLU A 1 348 ? 2.695 29.156 44.406 1 95.75 348 GLU A C 1
ATOM 2719 O O . GLU A 1 348 ? 3.664 29 45.156 1 95.75 348 GLU A O 1
ATOM 2724 N N . ARG A 1 349 ? 2.803 29.594 43.188 1 95.69 349 ARG A N 1
ATOM 2725 C CA . ARG A 1 349 ? 4.102 29.703 42.531 1 95.69 349 ARG A CA 1
ATOM 2726 C C . ARG A 1 349 ? 4.609 31.141 42.562 1 95.69 349 ARG A C 1
ATOM 2728 O O . ARG A 1 349 ? 5.629 31.469 41.969 1 95.69 349 ARG A O 1
ATOM 2735 N N . ASP A 1 350 ? 3.941 32.031 43.219 1 95 350 ASP A N 1
ATOM 2736 C CA . ASP A 1 350 ? 4.285 33.438 43.312 1 95 350 ASP A CA 1
ATOM 2737 C C . ASP A 1 350 ? 4.457 34.062 41.938 1 95 350 ASP A C 1
ATOM 2739 O O . ASP A 1 350 ? 5.438 34.781 41.688 1 95 350 ASP A O 1
ATOM 2743 N N . ALA A 1 351 ? 3.545 33.656 41.031 1 96.69 351 ALA A N 1
ATOM 2744 C CA . ALA A 1 351 ? 3.539 34.25 39.719 1 96.69 351 ALA A CA 1
ATOM 2745 C C . ALA A 1 351 ? 3.074 35.719 39.781 1 96.69 351 ALA A C 1
ATOM 2747 O O . ALA A 1 351 ? 2.352 36.094 40.719 1 96.69 351 ALA A O 1
ATOM 2748 N N . THR A 1 352 ? 3.492 36.531 38.844 1 96.75 352 THR A N 1
ATOM 2749 C CA . THR A 1 352 ? 3.152 37.938 38.812 1 96.75 352 THR A CA 1
ATOM 2750 C C . THR A 1 352 ? 2.303 38.281 37.594 1 96.75 352 THR A C 1
ATOM 2752 O O . THR A 1 352 ? 2.561 37.781 36.5 1 96.75 352 THR A O 1
ATOM 2755 N N . LYS A 1 353 ? 1.319 39.062 37.781 1 97.06 353 LYS A N 1
ATOM 2756 C CA . LYS A 1 353 ? 0.585 39.594 36.656 1 97.06 353 LYS A CA 1
ATOM 2757 C C . LYS A 1 353 ? 1.405 40.656 35.906 1 97.06 353 LYS A C 1
ATOM 2759 O O . LYS A 1 353 ? 1.983 41.531 36.531 1 97.06 353 LYS A O 1
ATOM 2764 N N . VAL A 1 354 ? 1.432 40.531 34.625 1 97.44 354 VAL A N 1
ATOM 2765 C CA . VAL A 1 354 ? 2.295 41.406 33.844 1 97.44 354 VAL A CA 1
ATOM 2766 C C . VAL A 1 354 ? 1.495 42.062 32.719 1 97.44 354 VAL A C 1
ATOM 2768 O O . VAL A 1 354 ? 0.464 41.531 32.281 1 97.44 354 VAL A O 1
ATOM 2771 N N . THR A 1 355 ? 1.992 43.219 32.25 1 97.38 355 THR A N 1
ATOM 2772 C CA . THR A 1 355 ? 1.438 43.875 31.094 1 97.38 355 THR A CA 1
ATOM 2773 C C . THR A 1 355 ? 2.146 43.438 29.828 1 97.38 355 THR A C 1
ATOM 2775 O O . THR A 1 355 ? 3.193 42.781 29.875 1 97.38 355 THR A O 1
ATOM 2778 N N . VAL A 1 356 ? 1.568 43.812 28.766 1 97.94 356 VAL A N 1
ATOM 2779 C CA . VAL A 1 356 ? 2.152 43.5 27.469 1 97.94 356 VAL A CA 1
ATOM 2780 C C . VAL A 1 356 ? 3.523 44.156 27.344 1 97.94 356 VAL A C 1
ATOM 2782 O O . VAL A 1 356 ? 4.457 43.594 26.797 1 97.94 356 VAL A O 1
ATOM 2785 N N . ALA A 1 357 ? 3.682 45.344 27.875 1 97.94 357 ALA A N 1
ATOM 2786 C CA . ALA A 1 357 ? 4.938 46.094 27.828 1 97.94 357 ALA A CA 1
ATOM 2787 C C . ALA A 1 357 ? 6.035 45.375 28.609 1 97.94 357 ALA A C 1
ATOM 2789 O O . ALA A 1 357 ? 7.191 45.375 28.188 1 97.94 357 ALA A O 1
ATOM 2790 N N . GLU A 1 358 ? 5.652 44.844 29.703 1 98 358 GLU A N 1
ATOM 2791 C CA . GLU A 1 358 ? 6.621 44.125 30.516 1 98 358 GLU A CA 1
ATOM 2792 C C . GLU A 1 358 ? 7.078 42.844 29.828 1 98 358 GLU A C 1
ATOM 2794 O O . GLU A 1 358 ? 8.258 42.5 29.891 1 98 358 GLU A O 1
ATOM 2799 N N . VAL A 1 359 ? 6.184 42.156 29.25 1 98.06 359 VAL A N 1
ATOM 2800 C CA . VAL A 1 359 ? 6.531 40.938 28.5 1 98.06 359 VAL A CA 1
ATOM 2801 C C . VAL A 1 359 ? 7.457 41.312 27.344 1 98.06 359 VAL A C 1
ATOM 2803 O O . VAL A 1 359 ? 8.453 40.625 27.094 1 98.06 359 VAL A O 1
ATOM 2806 N N . ALA A 1 360 ? 7.137 42.375 26.625 1 98.19 360 ALA A N 1
ATOM 2807 C CA . ALA A 1 360 ? 7.953 42.844 25.5 1 98.19 360 ALA A CA 1
ATOM 2808 C C . ALA A 1 360 ? 9.375 43.156 25.953 1 98.19 360 ALA A C 1
ATOM 2810 O O . ALA A 1 360 ? 10.344 42.875 25.266 1 98.19 360 ALA A O 1
ATOM 2811 N N . ALA A 1 361 ? 9.469 43.781 27.094 1 97.5 361 ALA A N 1
ATOM 2812 C CA . ALA A 1 361 ? 10.781 44.156 27.641 1 97.5 361 ALA A CA 1
ATOM 2813 C C . ALA A 1 361 ? 11.633 42.906 27.891 1 97.5 361 ALA A C 1
ATOM 2815 O O . ALA A 1 361 ? 12.828 42.906 27.578 1 97.5 361 ALA A O 1
ATOM 2816 N N . LEU A 1 362 ? 11.031 41.906 28.438 1 96.56 362 LEU A N 1
ATOM 2817 C CA . LEU A 1 362 ? 11.742 40.656 28.672 1 96.56 362 LEU A CA 1
ATOM 2818 C C . LEU A 1 362 ? 12.227 40.031 27.375 1 96.56 362 LEU A C 1
ATOM 2820 O O . LEU A 1 362 ? 13.352 39.531 27.297 1 96.56 362 LEU A O 1
ATOM 2824 N N . LEU A 1 363 ? 11.414 40.062 26.359 1 96.31 363 LEU A N 1
ATOM 2825 C CA . LEU A 1 363 ? 11.742 39.5 25.062 1 96.31 363 LEU A CA 1
ATOM 2826 C C . LEU A 1 363 ? 12.898 40.25 24.406 1 96.31 363 LEU A C 1
ATOM 2828 O O . LEU A 1 363 ? 13.828 39.625 23.891 1 96.31 363 LEU A O 1
ATOM 2832 N N . VAL A 1 364 ? 12.836 41.531 24.438 1 95.19 364 VAL A N 1
ATOM 2833 C CA . VAL A 1 364 ? 13.859 42.375 23.812 1 95.19 364 VAL A CA 1
ATOM 2834 C C . VAL A 1 364 ? 15.195 42.156 24.531 1 95.19 364 VAL A C 1
ATOM 2836 O O . VAL A 1 364 ? 16.266 42.219 23.922 1 95.19 364 VAL A O 1
ATOM 2839 N N . GLU A 1 365 ? 15.062 41.844 25.797 1 93 365 GLU A N 1
ATOM 2840 C CA . GLU A 1 365 ? 16.266 41.594 26.594 1 93 365 GLU A CA 1
ATOM 2841 C C . GLU A 1 365 ? 16.828 40.188 26.328 1 93 365 GLU A C 1
ATOM 2843 O O . GLU A 1 365 ? 17.906 39.844 26.812 1 93 365 GLU A O 1
ATOM 2848 N N . GLY A 1 366 ? 16.047 39.406 25.562 1 91.5 366 GLY A N 1
ATOM 2849 C CA . GLY A 1 366 ? 16.609 38.125 25.125 1 91.5 366 GLY A CA 1
ATOM 2850 C C . GLY A 1 366 ? 15.938 36.938 25.75 1 91.5 366 GLY A C 1
ATOM 2851 O O . GLY A 1 366 ? 16.391 35.781 25.594 1 91.5 366 GLY A O 1
ATOM 2852 N N . ALA A 1 367 ? 14.852 37.094 26.375 1 93.75 367 ALA A N 1
ATOM 2853 C CA . ALA A 1 367 ? 14.172 36 27.031 1 93.75 367 ALA A CA 1
ATOM 2854 C C . ALA A 1 367 ? 13.445 35.125 26 1 93.75 367 ALA A C 1
ATOM 2856 O O . ALA A 1 367 ? 12.953 35.625 25 1 93.75 367 ALA A O 1
ATOM 2857 N N . ILE A 1 368 ? 13.5 33.812 26.266 1 94.56 368 ILE A N 1
ATOM 2858 C CA . ILE A 1 368 ? 12.617 32.875 25.578 1 94.56 368 ILE A CA 1
ATOM 2859 C C . ILE A 1 368 ? 11.391 32.594 26.453 1 94.56 368 ILE A C 1
ATOM 2861 O O . ILE A 1 368 ? 11.508 32.125 27.578 1 94.56 368 ILE A O 1
ATOM 2865 N N . ILE A 1 369 ? 10.203 32.906 25.938 1 96.62 369 ILE A N 1
ATOM 2866 C CA . ILE A 1 369 ? 8.992 32.844 26.75 1 96.62 369 ILE A CA 1
ATOM 2867 C C . ILE A 1 369 ? 7.996 31.875 26.109 1 96.62 369 ILE A C 1
ATOM 2869 O O . ILE A 1 369 ? 7.73 31.969 24.906 1 96.62 369 ILE A O 1
ATOM 2873 N N . GLY A 1 370 ? 7.512 30.922 26.953 1 97.19 370 GLY A N 1
ATOM 2874 C CA . GLY A 1 370 ? 6.352 30.156 26.531 1 97.19 370 GLY A CA 1
ATOM 2875 C C . GLY A 1 370 ? 5.035 30.875 26.781 1 97.19 370 GLY A C 1
ATOM 2876 O O . GLY A 1 370 ? 4.766 31.312 27.906 1 97.19 370 GLY A O 1
ATOM 2877 N N . ILE A 1 371 ? 4.234 31 25.734 1 97.88 371 ILE A N 1
ATOM 2878 C CA . ILE A 1 371 ? 2.971 31.719 25.828 1 97.88 371 ILE A CA 1
ATOM 2879 C C . ILE A 1 371 ? 1.809 30.734 25.766 1 97.88 371 ILE A C 1
ATOM 2881 O O . ILE A 1 371 ? 1.759 29.875 24.875 1 97.88 371 ILE A O 1
ATOM 2885 N N . VAL A 1 372 ? 0.893 30.812 26.734 1 98 372 VAL A N 1
ATOM 2886 C CA . VAL A 1 372 ? -0.364 30.078 26.75 1 98 372 VAL A CA 1
ATOM 2887 C C . VAL A 1 372 ? -1.528 31.031 26.984 1 98 372 VAL A C 1
ATOM 2889 O O . VAL A 1 372 ? -1.678 31.578 28.078 1 98 372 VAL A O 1
ATOM 2892 N N . ARG A 1 373 ? -2.357 31.203 25.953 1 96.31 373 ARG A N 1
ATOM 2893 C CA . ARG A 1 373 ? -3.463 32.156 26.078 1 96.31 373 ARG A CA 1
ATOM 2894 C C . ARG A 1 373 ? -4.691 31.656 25.312 1 96.31 373 ARG A C 1
ATOM 2896 O O . ARG A 1 373 ? -4.566 31.047 24.25 1 96.31 373 ARG A O 1
ATOM 2903 N N . GLY A 1 374 ? -5.852 31.906 25.891 1 95.38 374 GLY A N 1
ATOM 2904 C CA . GLY A 1 374 ? -7.117 31.656 25.219 1 95.38 374 GLY A CA 1
ATOM 2905 C C . GLY A 1 374 ? -7.273 30.219 24.766 1 95.38 374 GLY A C 1
ATOM 2906 O O . GLY A 1 374 ? -6.746 29.297 25.391 1 95.38 374 GLY A O 1
ATOM 2907 N N . ARG A 1 375 ? -8.117 30.078 23.703 1 96 375 ARG A N 1
ATOM 2908 C CA . ARG A 1 375 ? -8.352 28.781 23.094 1 96 375 ARG A CA 1
ATOM 2909 C C . ARG A 1 375 ? -7.168 28.359 22.234 1 96 375 ARG A C 1
ATOM 2911 O O . ARG A 1 375 ? -6.508 29.203 21.625 1 96 375 ARG A O 1
ATOM 2918 N N . GLN A 1 376 ? -6.93 27.141 22.312 1 95.69 376 GLN A N 1
ATOM 2919 C CA . GLN A 1 376 ? -5.801 26.625 21.547 1 95.69 376 GLN A CA 1
ATOM 2920 C C . GLN A 1 376 ? -6.043 26.781 20.047 1 95.69 376 GLN A C 1
ATOM 2922 O O . GLN A 1 376 ? -7.188 26.797 19.594 1 95.69 376 GLN A O 1
ATOM 2927 N N . GLU A 1 377 ? -4.957 26.875 19.281 1 95.69 377 GLU A N 1
ATOM 2928 C CA . GLU A 1 377 ? -5.016 26.875 17.828 1 95.69 377 GLU A CA 1
ATOM 2929 C C . GLU A 1 377 ? -5.602 25.578 17.297 1 95.69 377 GLU A C 1
ATOM 2931 O O . GLU A 1 377 ? -5.516 24.531 17.953 1 95.69 377 GLU A O 1
ATOM 2936 N N . PHE A 1 378 ? -6.234 25.703 16.156 1 95.5 378 PHE A N 1
ATOM 2937 C CA . PHE A 1 378 ? -6.691 24.562 15.367 1 95.5 378 PHE A CA 1
ATOM 2938 C C . PHE A 1 378 ? -5.734 24.266 14.211 1 95.5 378 PHE A C 1
ATOM 2940 O O . PHE A 1 378 ? -5.57 25.109 13.312 1 95.5 378 PHE A O 1
ATOM 2947 N N . GLY A 1 379 ? -5.121 23.031 14.312 1 95.5 379 GLY A N 1
ATOM 2948 C CA . GLY A 1 379 ? -4.117 22.672 13.32 1 95.5 379 GLY A CA 1
ATOM 2949 C C . GLY A 1 379 ? -2.732 22.5 13.914 1 95.5 379 GLY A C 1
ATOM 2950 O O . GLY A 1 379 ? -2.562 22.547 15.133 1 95.5 379 GLY A O 1
ATOM 2951 N N . PRO A 1 380 ? -1.771 22.297 13.039 1 93.88 380 PRO A N 1
ATOM 2952 C CA . PRO A 1 380 ? -0.45 21.891 13.516 1 93.88 380 PRO A CA 1
ATOM 2953 C C . PRO A 1 380 ? 0.448 23.062 13.875 1 93.88 380 PRO A C 1
ATOM 2955 O O . PRO A 1 380 ? 1.563 22.875 14.359 1 93.88 380 PRO A O 1
ATOM 2958 N N . ARG A 1 381 ? -0.007 24.297 13.711 1 94.88 381 ARG A N 1
ATOM 2959 C CA . ARG A 1 381 ? 0.847 25.453 13.914 1 94.88 381 ARG A CA 1
ATOM 2960 C C . ARG A 1 381 ? 0.471 26.188 15.195 1 94.88 381 ARG A C 1
ATOM 2962 O O . ARG A 1 381 ? -0.709 26.297 15.539 1 94.88 381 ARG A O 1
ATOM 2969 N N . ALA A 1 382 ? 1.505 26.609 15.859 1 95.38 382 ALA A N 1
ATOM 2970 C CA . ALA A 1 382 ? 1.274 27.578 16.922 1 95.38 382 ALA A CA 1
ATOM 2971 C C . ALA A 1 382 ? 1.185 29 16.375 1 95.38 382 ALA A C 1
ATOM 2973 O O . ALA A 1 382 ? 2.027 29.406 15.578 1 95.38 382 ALA A O 1
ATOM 2974 N N . LEU A 1 383 ? 0.199 29.672 16.812 1 95.06 383 LEU A N 1
ATOM 2975 C CA . LEU A 1 383 ? -0.079 30.984 16.203 1 95.06 383 LEU A CA 1
ATOM 2976 C C . LEU A 1 383 ? -0.294 32.031 17.281 1 95.06 383 LEU A C 1
ATOM 2978 O O . LEU A 1 383 ? -1.155 32.906 17.141 1 95.06 383 LEU A O 1
ATOM 2982 N N . GLY A 1 384 ? 0.381 31.812 18.359 1 95.5 384 GLY A N 1
ATOM 2983 C CA . GLY A 1 384 ? 0.381 32.875 19.375 1 95.5 384 GLY A CA 1
ATOM 2984 C C . GLY A 1 384 ? -0.277 32.438 20.672 1 95.5 384 GLY A C 1
ATOM 2985 O O . GLY A 1 384 ? -0.072 33.062 21.719 1 95.5 384 GLY A O 1
ATOM 2986 N N . HIS A 1 385 ? -1.08 31.344 20.625 1 97.06 385 HIS A N 1
ATOM 2987 C CA . HIS A 1 385 ? -1.793 30.922 21.828 1 97.06 385 HIS A CA 1
ATOM 2988 C C . HIS A 1 385 ? -1.031 29.812 22.562 1 97.06 385 HIS A C 1
ATOM 2990 O O . HIS A 1 385 ? -1.183 29.656 23.766 1 97.06 385 HIS A O 1
ATOM 2996 N N . ARG A 1 386 ? -0.31 29.047 21.922 1 97.75 386 ARG A N 1
ATOM 2997 C CA . ARG A 1 386 ? 0.577 28.016 22.469 1 97.75 386 ARG A CA 1
ATOM 2998 C C . ARG A 1 386 ? 1.95 28.078 21.797 1 97.75 386 ARG A C 1
ATOM 3000 O O . ARG A 1 386 ? 2.375 27.125 21.141 1 97.75 386 ARG A O 1
ATOM 3007 N N . SER A 1 387 ? 2.639 29.109 22.078 1 96.75 387 SER A N 1
ATOM 3008 C CA . SER A 1 387 ? 3.846 29.406 21.328 1 96.75 387 SER A CA 1
ATOM 3009 C C . SER A 1 387 ? 5.047 29.609 22.25 1 96.75 387 SER A C 1
ATOM 3011 O O . SER A 1 387 ? 4.898 30.078 23.375 1 96.75 387 SER A O 1
ATOM 3013 N N . LEU A 1 388 ? 6.156 29.156 21.766 1 95.06 388 LEU A N 1
ATOM 3014 C CA . LEU A 1 388 ? 7.453 29.594 22.266 1 95.06 388 LEU A CA 1
ATOM 3015 C C . LEU A 1 388 ? 7.996 30.734 21.422 1 95.06 388 LEU A C 1
ATOM 3017 O O . LEU A 1 388 ? 8.164 30.609 20.203 1 95.06 388 LEU A O 1
ATOM 3021 N N . VAL A 1 389 ? 8.305 31.875 22.125 1 95.94 389 VAL A N 1
ATOM 3022 C CA . VAL A 1 389 ? 8.664 33.062 21.344 1 95.94 389 VAL A CA 1
ATOM 3023 C C . VAL A 1 389 ? 9.945 33.688 21.891 1 95.94 389 VAL A C 1
ATOM 3025 O O . VAL A 1 389 ? 10.258 33.531 23.078 1 95.94 389 VAL A O 1
ATOM 3028 N N . CYS A 1 390 ? 10.656 34.344 21.047 1 94.44 390 CYS A N 1
ATOM 3029 C CA . CYS A 1 390 ? 11.812 35.156 21.406 1 94.44 390 CYS A CA 1
ATOM 3030 C C . CYS A 1 390 ? 12.094 36.219 20.328 1 94.44 390 CYS A C 1
ATOM 3032 O O . CYS A 1 390 ? 11.57 36.125 19.219 1 94.44 390 CYS A O 1
ATOM 3034 N N . TYR A 1 391 ? 12.758 37.188 20.734 1 93.56 391 TYR A N 1
ATOM 3035 C CA . TYR A 1 391 ? 13.164 38.188 19.766 1 93.56 391 TYR A CA 1
ATOM 3036 C C . TYR A 1 391 ? 14.289 37.656 18.875 1 93.56 391 TYR A C 1
ATOM 3038 O O . TYR A 1 391 ? 15.273 37.125 19.375 1 93.56 391 TYR A O 1
ATOM 3046 N N . PRO A 1 392 ? 14.203 37.781 17.562 1 91.19 392 PRO A N 1
ATOM 3047 C CA . PRO A 1 392 ? 15.086 37.031 16.656 1 91.19 392 PRO A CA 1
ATOM 3048 C C . PRO A 1 392 ? 16.344 37.812 16.281 1 91.19 392 PRO A C 1
ATOM 3050 O O . PRO A 1 392 ? 16.812 37.75 15.148 1 91.19 392 PRO A O 1
ATOM 3053 N N . ASN A 1 393 ? 16.922 38.5 17.062 1 83.12 393 ASN A N 1
ATOM 3054 C CA . ASN A 1 393 ? 18.062 39.344 16.703 1 83.12 393 ASN A CA 1
ATOM 3055 C C . ASN A 1 393 ? 19.391 38.625 16.969 1 83.12 393 ASN A C 1
ATOM 3057 O O . ASN A 1 393 ? 20.453 39.156 16.672 1 83.12 393 ASN A O 1
ATOM 3061 N N . ARG A 1 394 ? 19.328 37.469 17.547 1 84 394 ARG A N 1
ATOM 3062 C CA . ARG A 1 394 ? 20.531 36.688 17.828 1 84 394 ARG A CA 1
ATOM 3063 C C . ARG A 1 394 ? 20.406 35.25 17.328 1 84 394 ARG A C 1
ATOM 3065 O O . ARG A 1 394 ? 19.438 34.562 17.656 1 84 394 ARG A O 1
ATOM 3072 N N . LEU A 1 395 ? 21.422 34.812 16.688 1 82.94 395 LEU A N 1
ATOM 3073 C CA . LEU A 1 395 ? 21.438 33.469 16.172 1 82.94 395 LEU A CA 1
ATOM 3074 C C . LEU A 1 395 ? 21.484 32.438 17.312 1 82.94 395 LEU A C 1
ATOM 3076 O O . LEU A 1 395 ? 20.938 31.344 17.188 1 82.94 395 LEU A O 1
ATOM 3080 N N . ALA A 1 396 ? 22.062 32.812 18.359 1 82.81 396 ALA A N 1
ATOM 3081 C CA . ALA A 1 396 ? 22.219 31.953 19.516 1 82.81 396 ALA A CA 1
ATOM 3082 C C . ALA A 1 396 ? 20.859 31.531 20.078 1 82.81 396 ALA A C 1
ATOM 3084 O O . ALA A 1 396 ? 20.719 30.406 20.578 1 82.81 396 ALA A O 1
ATOM 3085 N N . LEU A 1 397 ? 19.922 32.344 20 1 81.81 397 LEU A N 1
ATOM 3086 C CA . LEU A 1 397 ? 18.594 32.031 20.516 1 81.81 397 LEU A CA 1
ATOM 3087 C C . LEU A 1 397 ? 17.938 30.938 19.688 1 81.81 397 LEU A C 1
ATOM 3089 O O . LEU A 1 397 ? 17.234 30.094 20.234 1 81.81 397 LEU A O 1
ATOM 3093 N N . LYS A 1 398 ? 18.219 31.031 18.406 1 81.31 398 LYS A N 1
ATOM 3094 C CA . LYS A 1 398 ? 17.734 29.953 17.547 1 81.31 398 LYS A CA 1
ATOM 3095 C C . LYS A 1 398 ? 18.328 28.609 17.953 1 81.31 398 LYS A C 1
ATOM 3097 O O . LYS A 1 398 ? 17.609 27.609 18.016 1 81.31 398 LYS A O 1
ATOM 3102 N N . GLU A 1 399 ? 19.5 28.625 18.219 1 82.25 399 GLU A N 1
ATOM 3103 C CA . GLU A 1 399 ? 20.188 27.406 18.609 1 82.25 399 GLU A CA 1
ATOM 3104 C C . GLU A 1 399 ? 19.656 26.875 19.953 1 82.25 399 GLU A C 1
ATOM 3106 O O . GLU A 1 399 ? 19.516 25.672 20.141 1 82.25 399 GLU A O 1
ATOM 3111 N N . GLU A 1 400 ? 19.391 27.766 20.797 1 83.56 400 GLU A N 1
ATOM 3112 C CA . GLU A 1 400 ? 18.859 27.406 22.109 1 83.56 400 GLU A CA 1
ATOM 3113 C C . GLU A 1 400 ? 17.469 26.766 21.969 1 83.56 400 GLU A C 1
ATOM 3115 O O . GLU A 1 400 ? 17.172 25.781 22.641 1 83.56 400 GLU A O 1
ATOM 3120 N N . ILE A 1 401 ? 16.688 27.359 21.188 1 83.88 401 ILE A N 1
ATOM 3121 C CA . ILE A 1 401 ? 15.352 26.844 20.969 1 83.88 401 ILE A CA 1
ATOM 3122 C C . ILE A 1 401 ? 15.438 25.469 20.312 1 83.88 401 ILE A C 1
ATOM 3124 O O . ILE A 1 401 ? 14.703 24.547 20.688 1 83.88 401 ILE A O 1
ATOM 3128 N N . ASN A 1 402 ? 16.328 25.344 19.375 1 79.88 402 ASN A N 1
ATOM 3129 C CA . ASN A 1 402 ? 16.5 24.062 18.719 1 79.88 402 ASN A CA 1
ATOM 3130 C C . ASN A 1 402 ? 16.984 22.984 19.672 1 79.88 402 ASN A C 1
ATOM 3132 O O . ASN A 1 402 ? 16.594 21.828 19.578 1 79.88 402 ASN A O 1
ATOM 3136 N N . LYS A 1 403 ? 17.797 23.359 20.531 1 78.06 403 LYS A N 1
ATOM 3137 C CA . LYS A 1 403 ? 18.266 22.438 21.562 1 78.06 403 LYS A CA 1
ATOM 3138 C C . LYS A 1 403 ? 17.125 22.031 22.484 1 78.06 403 LYS A C 1
ATOM 3140 O O . LYS A 1 403 ? 17 20.859 22.828 1 78.06 403 LYS A O 1
ATOM 3145 N N . LEU A 1 404 ? 16.406 23 22.828 1 79.44 404 LEU A N 1
ATOM 3146 C CA . LEU A 1 404 ? 15.266 22.734 23.703 1 79.44 404 LEU A CA 1
ATOM 3147 C C . LEU A 1 404 ? 14.305 21.734 23.062 1 79.44 404 LEU A C 1
ATOM 3149 O O . LEU A 1 404 ? 13.773 20.859 23.75 1 79.44 404 LEU A O 1
ATOM 3153 N N . LYS A 1 405 ? 14.148 21.828 21.766 1 80.75 405 LYS A N 1
ATOM 3154 C CA . LYS A 1 405 ? 13.172 21.016 21.062 1 80.75 405 LYS A CA 1
ATOM 3155 C C . LYS A 1 405 ? 13.852 19.812 20.391 1 80.75 405 LYS A C 1
ATOM 3157 O O . LYS A 1 405 ? 13.188 19.016 19.734 1 80.75 405 LYS A O 1
ATOM 3162 N N . SER A 1 406 ? 15.234 19.656 20.547 1 77 406 SER A N 1
ATOM 3163 C CA . SER A 1 406 ? 16.016 18.578 19.953 1 77 406 SER A CA 1
ATOM 3164 C C . SER A 1 406 ? 15.75 18.469 18.453 1 77 406 SER A C 1
ATOM 3166 O O . SER A 1 406 ? 15.477 17.375 17.953 1 77 406 SER A O 1
ATOM 3168 N N . ARG A 1 407 ? 15.695 19.547 17.891 1 77.69 407 ARG A N 1
ATOM 3169 C CA . ARG A 1 407 ? 15.43 19.594 16.453 1 77.69 407 ARG A CA 1
ATOM 3170 C C . ARG A 1 407 ? 16.719 19.484 15.648 1 77.69 407 ARG A C 1
ATOM 3172 O O . ARG A 1 407 ? 17.812 19.656 16.188 1 77.69 407 ARG A O 1
ATOM 3179 N N . GLU A 1 408 ? 16.484 19.062 14.359 1 77.62 408 GLU A N 1
ATOM 3180 C CA . GLU A 1 408 ? 17.609 19.062 13.43 1 77.62 408 GLU A CA 1
ATOM 3181 C C . GLU A 1 408 ? 18.125 20.484 13.195 1 77.62 408 GLU A C 1
ATOM 3183 O O . GLU A 1 408 ? 17.344 21.438 13.195 1 77.62 408 GLU A O 1
ATOM 3188 N N . TRP A 1 409 ? 19.359 20.562 12.828 1 76 409 TRP A N 1
ATOM 3189 C CA . TRP A 1 409 ? 20.031 21.844 12.734 1 76 409 TRP A CA 1
ATOM 3190 C C . TRP A 1 409 ? 19.5 22.656 11.555 1 76 409 TRP A C 1
ATOM 3192 O O . TRP A 1 409 ? 19.578 23.891 11.555 1 76 409 TRP A O 1
ATOM 3202 N N . PHE A 1 410 ? 18.922 22 10.617 1 79.31 410 PHE A N 1
ATOM 3203 C CA . PHE A 1 410 ? 18.547 22.703 9.391 1 79.31 410 PHE A CA 1
ATOM 3204 C C . PHE A 1 410 ? 17.094 23.172 9.461 1 79.31 410 PHE A C 1
ATOM 3206 O O . PHE A 1 410 ? 16.609 23.844 8.547 1 79.31 410 PHE A O 1
ATOM 3213 N N . ARG A 1 411 ? 16.406 22.891 10.539 1 78.5 411 ARG A N 1
ATOM 3214 C CA . ARG A 1 411 ? 14.992 23.266 10.648 1 78.5 411 ARG A CA 1
ATOM 3215 C C . ARG A 1 411 ? 14.844 24.75 10.977 1 78.5 411 ARG A C 1
ATOM 3217 O O . ARG A 1 411 ? 15.391 25.219 11.977 1 78.5 411 ARG A O 1
ATOM 3224 N N . PRO A 1 412 ? 14.102 25.375 10.188 1 74.44 412 PRO A N 1
ATOM 3225 C CA . PRO A 1 412 ? 13.938 26.812 10.422 1 74.44 412 PRO A CA 1
ATOM 3226 C C . PRO A 1 412 ? 12.898 27.125 11.5 1 74.44 412 PRO A C 1
ATOM 3228 O O . PRO A 1 412 ? 12.086 26.266 11.836 1 74.44 412 PRO A O 1
ATOM 3231 N N . LEU A 1 413 ? 13.086 28.266 12.109 1 84.81 413 LEU A N 1
ATOM 3232 C CA . LEU A 1 413 ? 12.039 28.844 12.945 1 84.81 413 LEU A CA 1
ATOM 3233 C C . LEU A 1 413 ? 11.266 29.906 12.172 1 84.81 413 LEU A C 1
ATOM 3235 O O . LEU A 1 413 ? 11.719 30.391 11.125 1 84.81 413 LEU A O 1
ATOM 3239 N N . CYS A 1 414 ? 10.102 30.188 12.688 1 91.88 414 CYS A N 1
ATOM 3240 C CA . CYS A 1 414 ? 9.195 31 11.883 1 91.88 414 CYS A CA 1
ATOM 3241 C C . CYS A 1 414 ? 8.961 32.344 12.539 1 91.88 414 CYS A C 1
ATOM 3243 O O . CYS A 1 414 ? 8.828 32.438 13.758 1 91.88 414 CYS A O 1
ATOM 3245 N N . PRO A 1 415 ? 8.953 33.406 11.758 1 94.25 415 PRO A N 1
ATOM 3246 C CA . PRO A 1 415 ? 8.625 34.719 12.305 1 94.25 415 PRO A CA 1
ATOM 3247 C C . PRO A 1 415 ? 7.121 34.969 12.406 1 94.25 415 PRO A C 1
ATOM 3249 O O . PRO A 1 415 ? 6.375 34.625 11.492 1 94.25 415 PRO A O 1
ATOM 3252 N N . ALA A 1 416 ? 6.715 35.406 13.508 1 96.31 416 ALA A N 1
ATOM 3253 C CA . ALA A 1 416 ? 5.438 36.094 13.656 1 96.31 416 ALA A CA 1
ATOM 3254 C C . ALA A 1 416 ? 5.613 37.594 13.531 1 96.31 416 ALA A C 1
ATOM 3256 O O . ALA A 1 416 ? 6.406 38.219 14.266 1 96.31 416 ALA A O 1
ATOM 3257 N N . ILE A 1 417 ? 4.895 38.188 12.625 1 94.62 417 ILE A N 1
ATOM 3258 C CA . ILE A 1 417 ? 5.199 39.562 12.242 1 94.62 417 ILE A CA 1
ATOM 3259 C C . ILE A 1 417 ? 3.904 40.312 11.93 1 94.62 417 ILE A C 1
ATOM 3261 O O . ILE A 1 417 ? 2.932 39.719 11.461 1 94.62 417 ILE A O 1
ATOM 3265 N N . THR A 1 418 ? 3.896 41.562 12.195 1 93.06 418 THR A N 1
ATOM 3266 C CA . THR A 1 418 ? 2.76 42.375 11.773 1 93.06 418 THR A CA 1
ATOM 3267 C C . THR A 1 418 ? 2.754 42.562 10.258 1 93.06 418 THR A C 1
ATOM 3269 O O . THR A 1 418 ? 3.783 42.375 9.602 1 93.06 418 THR A O 1
ATOM 3272 N N . GLU A 1 419 ? 1.61 42.906 9.836 1 87.19 419 GLU A N 1
ATOM 3273 C CA . GLU A 1 419 ? 1.486 43.125 8.398 1 87.19 419 GLU A CA 1
ATOM 3274 C C . GLU A 1 419 ? 2.41 44.25 7.926 1 87.19 419 GLU A C 1
ATOM 3276 O O . GLU A 1 419 ? 3.023 44.156 6.863 1 87.19 419 GLU A O 1
ATOM 3281 N N . ARG A 1 420 ? 2.592 45.25 8.68 1 85.25 420 ARG A N 1
ATOM 3282 C CA . ARG A 1 420 ? 3.441 46.375 8.352 1 85.25 420 ARG A CA 1
ATOM 3283 C C . ARG A 1 420 ? 4.906 45.969 8.25 1 85.25 420 ARG A C 1
ATOM 3285 O O . ARG A 1 420 ? 5.59 46.312 7.289 1 85.25 420 ARG A O 1
ATOM 3292 N N . SER A 1 421 ? 5.363 45.281 9.18 1 90.19 421 SER A N 1
ATOM 3293 C CA . SER A 1 421 ? 6.754 44.844 9.18 1 90.19 421 SER A CA 1
ATOM 3294 C C . SER A 1 421 ? 6.996 43.812 8.086 1 90.19 421 SER A C 1
ATOM 3296 O O . SER A 1 421 ? 8.078 43.75 7.5 1 90.19 421 SER A O 1
ATOM 3298 N N . ALA A 1 422 ? 6.012 42.969 7.82 1 90.25 422 ALA A N 1
ATOM 3299 C CA . ALA A 1 422 ? 6.133 42 6.758 1 90.25 422 ALA A CA 1
ATOM 3300 C C . ALA A 1 422 ? 6.367 42.656 5.406 1 90.25 422 ALA A C 1
ATOM 3302 O O . ALA A 1 422 ? 7.176 42.188 4.605 1 90.25 422 ALA A O 1
ATOM 3303 N N . ALA A 1 423 ? 5.707 43.688 5.172 1 84.62 423 ALA A N 1
ATOM 3304 C CA . ALA A 1 423 ? 5.84 44.406 3.916 1 84.62 423 ALA A CA 1
ATOM 3305 C C . ALA A 1 423 ? 7.258 44.969 3.746 1 84.62 423 ALA A C 1
ATOM 3307 O O . ALA A 1 423 ? 7.754 45.062 2.623 1 84.62 423 ALA A O 1
ATOM 3308 N N . ARG A 1 424 ? 7.883 45.188 4.812 1 85.69 424 ARG A N 1
ATOM 3309 C CA . ARG A 1 424 ? 9.234 45.75 4.785 1 85.69 424 ARG A CA 1
ATOM 3310 C C . ARG A 1 424 ? 10.266 44.625 4.633 1 85.69 424 ARG A C 1
ATOM 3312 O O . ARG A 1 424 ? 11.344 44.844 4.062 1 85.69 424 ARG A O 1
ATOM 3319 N N . MET A 1 425 ? 9.93 43.531 5.004 1 89.31 425 MET A N 1
ATOM 3320 C CA . MET A 1 425 ? 10.945 42.5 5.172 1 89.31 425 MET A CA 1
ATOM 3321 C C . MET A 1 425 ? 10.914 41.531 4.012 1 89.31 425 MET A C 1
ATOM 3323 O O . MET A 1 425 ? 11.906 40.844 3.744 1 89.31 425 MET A O 1
ATOM 3327 N N . PHE A 1 426 ? 9.82 41.375 3.365 1 87.94 426 PHE A N 1
ATOM 3328 C CA . PHE A 1 426 ? 9.672 40.312 2.367 1 87.94 426 PHE A CA 1
ATOM 3329 C C . PHE A 1 426 ? 9.492 40.906 0.977 1 87.94 426 PHE A C 1
ATOM 3331 O O . PHE A 1 426 ? 9 42.031 0.834 1 87.94 426 PHE A O 1
ATOM 3338 N N . LEU A 1 427 ? 9.906 40.094 -0.05 1 79.62 427 LEU A N 1
ATOM 3339 C CA . LEU A 1 427 ? 9.758 40.5 -1.444 1 79.62 427 LEU A CA 1
ATOM 3340 C C . LEU A 1 427 ? 8.328 40.25 -1.927 1 79.62 427 LEU A C 1
ATOM 3342 O O . LEU A 1 427 ? 7.676 39.312 -1.512 1 79.62 427 LEU A O 1
ATOM 3346 N N . GLY A 1 428 ? 7.875 41.094 -2.871 1 71.62 428 GLY A N 1
ATOM 3347 C CA . GLY A 1 428 ? 6.562 40.938 -3.477 1 71.62 428 GLY A CA 1
ATOM 3348 C C . GLY A 1 428 ? 6.52 39.844 -4.535 1 71.62 428 GLY A C 1
ATOM 3349 O O . GLY A 1 428 ? 7.547 39.25 -4.859 1 71.62 428 GLY A O 1
ATOM 3350 N N . ARG A 1 429 ? 5.387 39.625 -5.059 1 67.19 429 ARG A N 1
ATOM 3351 C CA . ARG A 1 429 ? 5.145 38.531 -5.988 1 67.19 429 ARG A CA 1
ATOM 3352 C C . ARG A 1 429 ? 6.082 38.594 -7.188 1 67.19 429 ARG A C 1
ATOM 3354 O O . ARG A 1 429 ? 6.742 37.625 -7.539 1 67.19 429 ARG A O 1
ATOM 3361 N N . GLU A 1 430 ? 6.051 39.75 -7.855 1 63.38 430 GLU A N 1
ATOM 3362 C CA . GLU A 1 430 ? 6.82 39.875 -9.086 1 63.38 430 GLU A CA 1
ATOM 3363 C C . GLU A 1 430 ? 8.312 39.688 -8.836 1 63.38 430 GLU A C 1
ATOM 3365 O O . GLU A 1 430 ? 8.984 39 -9.609 1 63.38 430 GLU A O 1
ATOM 3370 N N . SER A 1 431 ? 8.664 40.188 -7.805 1 56.12 431 SER A N 1
ATOM 3371 C CA . SER A 1 431 ? 10.078 40.031 -7.461 1 56.12 431 SER A CA 1
ATOM 3372 C C . SER A 1 431 ? 10.406 38.625 -7.039 1 56.12 431 SER A C 1
ATOM 3374 O O . SER A 1 431 ? 11.469 38.094 -7.371 1 56.12 431 SER A O 1
ATOM 3376 N N . SER A 1 432 ? 9.492 38.062 -6.391 1 60.59 432 SER A N 1
ATOM 3377 C CA . SER A 1 432 ? 9.672 36.688 -5.934 1 60.59 432 SER A CA 1
ATOM 3378 C C . SER A 1 432 ? 9.703 35.719 -7.109 1 60.59 432 SER A C 1
ATOM 3380 O O . SER A 1 432 ? 10.5 34.781 -7.125 1 60.59 432 SER A O 1
ATOM 3382 N N . LYS A 1 433 ? 8.898 35.938 -8.023 1 63.06 433 LYS A N 1
ATOM 3383 C CA . LYS A 1 433 ? 8.852 35.094 -9.203 1 63.06 433 LYS A CA 1
ATOM 3384 C C . LYS A 1 433 ? 10.156 35.156 -9.984 1 63.06 433 LYS A C 1
ATOM 3386 O O . LYS A 1 433 ? 10.664 34.125 -10.445 1 63.06 433 LYS A O 1
ATOM 3391 N N . LYS A 1 434 ? 10.711 36.344 -10.227 1 56.25 434 LYS A N 1
ATOM 3392 C CA . LYS A 1 434 ? 11.953 36.562 -10.969 1 56.25 434 LYS A CA 1
ATOM 3393 C C . LYS A 1 434 ? 13.117 35.844 -10.289 1 56.25 434 LYS A C 1
ATOM 3395 O O . LYS A 1 434 ? 13.977 35.25 -10.969 1 56.25 434 LYS A O 1
ATOM 3400 N N . LYS A 1 435 ? 13 35.812 -9.094 1 50.25 435 LYS A N 1
ATOM 3401 C CA . LYS A 1 435 ? 14.062 35.156 -8.32 1 50.25 435 LYS A CA 1
ATOM 3402 C C . LYS A 1 435 ? 14.023 33.656 -8.469 1 50.25 435 LYS A C 1
ATOM 3404 O O . LYS A 1 435 ? 15.07 33 -8.531 1 50.25 435 LYS A O 1
ATOM 3409 N N . ARG A 1 436 ? 12.852 33.156 -8.422 1 53.59 436 ARG A N 1
ATOM 3410 C CA . ARG A 1 436 ? 12.68 31.719 -8.547 1 53.59 436 ARG A CA 1
ATOM 3411 C C . ARG A 1 436 ? 13.086 31.234 -9.938 1 53.59 436 ARG A C 1
ATOM 3413 O O . ARG A 1 436 ? 13.695 30.188 -10.086 1 53.59 436 ARG A O 1
ATOM 3420 N N . CYS A 1 437 ? 12.508 31.891 -11.094 1 51.53 437 CYS A N 1
ATOM 3421 C CA . CYS A 1 437 ? 12.734 31.453 -12.469 1 51.53 437 CYS A CA 1
ATOM 3422 C C . CYS A 1 437 ? 14.133 31.812 -12.938 1 51.53 437 CYS A C 1
ATOM 3424 O O . CYS A 1 437 ? 14.578 31.344 -13.992 1 51.53 437 CYS A O 1
ATOM 3426 N N . GLY A 1 438 ? 15.07 32.094 -12.336 1 48.62 438 GLY A N 1
ATOM 3427 C CA . GLY A 1 438 ? 16.359 32.531 -12.836 1 48.62 438 GLY A CA 1
ATOM 3428 C C . GLY A 1 438 ? 16.281 33.719 -13.758 1 48.62 438 GLY A C 1
ATOM 3429 O O . GLY A 1 438 ? 15.195 34.125 -14.195 1 48.62 438 GLY A O 1
ATOM 3430 N N . GLY A 1 439 ? 17.344 34.594 -14.031 1 36.97 439 GLY A N 1
ATOM 3431 C CA . GLY A 1 439 ? 17.625 35.844 -14.75 1 36.97 439 GLY A CA 1
ATOM 3432 C C . GLY A 1 439 ? 17.047 35.844 -16.156 1 36.97 439 GLY A C 1
ATOM 3433 O O . GLY A 1 439 ? 17.391 36.688 -16.969 1 36.97 439 GLY A O 1
ATOM 3434 N N . ASN A 1 440 ? 16.641 34.719 -16.719 1 32.31 440 ASN A N 1
ATOM 3435 C CA . ASN A 1 440 ? 16.359 35 -18.125 1 32.31 440 ASN A CA 1
ATOM 3436 C C . ASN A 1 440 ? 15.141 35.875 -18.281 1 32.31 440 ASN A C 1
ATOM 3438 O O . ASN A 1 440 ? 14.039 35.531 -17.875 1 32.31 440 ASN A O 1
ATOM 3442 N N . GLU A 1 441 ? 15.391 37.188 -18.375 1 32.84 441 GLU A N 1
ATOM 3443 C CA . GLU A 1 441 ? 14.523 38.281 -18.766 1 32.84 441 GLU A CA 1
ATOM 3444 C C . GLU A 1 441 ? 13.664 37.938 -19.969 1 32.84 441 GLU A C 1
ATOM 3446 O O . GLU A 1 441 ? 14.18 37.719 -21.062 1 32.84 441 GLU A O 1
ATOM 3451 N N . ASP A 1 442 ? 12.852 37 -20.062 1 30.5 442 ASP A N 1
ATOM 3452 C CA . ASP A 1 442 ? 12.016 37.344 -21.203 1 30.5 442 ASP A CA 1
ATOM 3453 C C . ASP A 1 442 ? 11.391 38.719 -21.062 1 30.5 442 ASP A C 1
ATOM 3455 O O . ASP A 1 442 ? 10.711 39 -20.078 1 30.5 442 ASP A O 1
ATOM 3459 N N . PRO A 1 443 ? 11.867 39.812 -21.844 1 29.16 443 PRO A N 1
ATOM 3460 C CA . PRO A 1 443 ? 11.477 41.219 -21.922 1 29.16 443 PRO A CA 1
ATOM 3461 C C . PRO A 1 443 ? 9.969 41.406 -22.016 1 29.16 443 PRO A C 1
ATOM 3463 O O . PRO A 1 443 ? 9.484 42.562 -22.016 1 29.16 443 PRO A O 1
ATOM 3466 N N . CYS A 1 444 ? 9.234 40.5 -22.672 1 27.3 444 CYS A N 1
ATOM 3467 C CA . CYS A 1 444 ? 8 41 -23.25 1 27.3 444 CYS A CA 1
ATOM 3468 C C . CYS A 1 444 ? 7.051 41.5 -22.172 1 27.3 444 CYS A C 1
ATOM 3470 O O . CYS A 1 444 ? 6.148 42.281 -22.453 1 27.3 444 CYS A O 1
ATOM 3472 N N . LEU A 1 445 ? 6.508 40.719 -21.359 1 29.41 445 LEU A N 1
ATOM 3473 C CA . LEU A 1 445 ? 5.297 41.25 -20.766 1 29.41 445 LEU A CA 1
ATOM 3474 C C . LEU A 1 445 ? 5.641 42.344 -19.734 1 29.41 445 LEU A C 1
ATOM 3476 O O . LEU A 1 445 ? 6.078 42 -18.625 1 29.41 445 LEU A O 1
ATOM 3480 N N . SER A 1 446 ? 6.301 43.469 -20.141 1 28.44 446 SER A N 1
ATOM 3481 C CA . SER A 1 446 ? 6.426 44.75 -19.438 1 28.44 446 SER A CA 1
ATOM 3482 C C . SER A 1 446 ? 5.07 45.25 -18.938 1 28.44 446 SER A C 1
ATOM 3484 O O . SER A 1 446 ? 4.484 46.156 -19.516 1 28.44 446 SER A O 1
ATOM 3486 N N . SER A 1 447 ? 3.98 44.531 -18.766 1 28.16 447 SER A N 1
ATOM 3487 C CA . SER A 1 447 ? 2.838 45.344 -18.422 1 28.16 447 SER A CA 1
ATOM 3488 C C . SER A 1 447 ? 3.186 46.312 -17.297 1 28.16 447 SER A C 1
ATOM 3490 O O . SER A 1 447 ? 4.164 46.125 -16.578 1 28.16 447 SER A O 1
ATOM 3492 N N . SER A 1 448 ? 2.391 47.531 -17.281 1 27 448 SER A N 1
ATOM 3493 C CA . SER A 1 448 ? 2.391 48.781 -16.484 1 27 448 SER A CA 1
ATOM 3494 C C . SER A 1 448 ? 2.658 48.469 -15.008 1 27 448 SER A C 1
ATOM 3496 O O . SER A 1 448 ? 2.16 47.469 -14.469 1 27 448 SER A O 1
ATOM 3498 N N . PRO A 1 449 ? 3.74 49.156 -14.523 1 31.81 449 PRO A N 1
ATOM 3499 C CA . PRO A 1 449 ? 4.238 49.188 -13.148 1 31.81 449 PRO A CA 1
ATOM 3500 C C . PRO A 1 449 ? 3.119 49.375 -12.125 1 31.81 449 PRO A C 1
ATOM 3502 O O . PRO A 1 449 ? 3.391 49.656 -10.945 1 31.81 449 PRO A O 1
ATOM 3505 N N . SER A 1 450 ? 1.889 49.594 -12.688 1 30.12 450 SER A N 1
ATOM 3506 C CA . SER A 1 450 ? 1.049 50.094 -11.617 1 30.12 450 SER A CA 1
ATOM 3507 C C . SER A 1 450 ? 1.19 49.25 -10.352 1 30.12 450 SER A C 1
ATOM 3509 O O . SER A 1 450 ? 0.888 49.719 -9.25 1 30.12 450 SER A O 1
ATOM 3511 N N . LYS A 1 451 ? 0.651 47.875 -10.609 1 33.66 451 LYS A N 1
ATOM 3512 C CA . LYS A 1 451 ? 0.119 47.188 -9.438 1 33.66 451 LYS A CA 1
ATOM 3513 C C . LYS A 1 451 ? 1.244 46.688 -8.531 1 33.66 451 LYS A C 1
ATOM 3515 O O . LYS A 1 451 ? 2.197 46.062 -9.008 1 33.66 451 LYS A O 1
ATOM 3520 N N . VAL A 1 452 ? 1.431 47.219 -7.336 1 32.25 452 VAL A N 1
ATOM 3521 C CA . VAL A 1 452 ? 2.309 46.812 -6.242 1 32.25 452 VAL A CA 1
ATOM 3522 C C . VAL A 1 452 ? 2.451 45.312 -6.223 1 32.25 452 VAL A C 1
ATOM 3524 O O . VAL A 1 452 ? 1.453 44.562 -6.238 1 32.25 452 VAL A O 1
ATOM 3527 N N . ASP A 1 453 ? 3.518 44.844 -6.496 1 41.47 453 ASP A N 1
ATOM 3528 C CA . ASP A 1 453 ? 3.969 43.469 -6.527 1 41.47 453 ASP A CA 1
ATOM 3529 C C . ASP A 1 453 ? 3.834 42.812 -5.152 1 41.47 453 ASP A C 1
ATOM 3531 O O . ASP A 1 453 ? 4.578 43.125 -4.227 1 41.47 453 ASP A O 1
ATOM 3535 N N . SER A 1 454 ? 2.633 42.594 -4.605 1 43.38 454 SER A N 1
ATOM 3536 C CA . SER A 1 454 ? 2.422 41.906 -3.334 1 43.38 454 SER A CA 1
ATOM 3537 C C . SER A 1 454 ? 2.92 40.469 -3.395 1 43.38 454 SER A C 1
ATOM 3539 O O . SER A 1 454 ? 2.719 39.781 -4.395 1 43.38 454 SER A O 1
ATOM 3541 N N . PRO A 1 455 ? 3.824 40.281 -2.559 1 41.91 455 PRO A N 1
ATOM 3542 C CA . PRO A 1 455 ? 4.312 38.906 -2.574 1 41.91 455 PRO A CA 1
ATOM 3543 C C . PRO A 1 455 ? 3.184 37.875 -2.559 1 41.91 455 PRO A C 1
ATOM 3545 O O . PRO A 1 455 ? 3.398 36.719 -2.91 1 41.91 455 PRO A O 1
ATOM 3548 N N . LEU A 1 456 ? 2.049 38.094 -1.853 1 48.78 456 LEU A N 1
ATOM 3549 C CA . LEU A 1 456 ? 0.889 37.219 -1.789 1 48.78 456 LEU A CA 1
ATOM 3550 C C . LEU A 1 456 ? -0.318 37.844 -2.469 1 48.78 456 LEU A C 1
ATOM 3552 O O . LEU A 1 456 ? -0.453 39.062 -2.477 1 48.78 456 LEU A O 1
ATOM 3556 N N . CYS A 1 457 ? -0.951 37.594 -3.627 1 43.5 457 CYS A N 1
ATOM 3557 C CA . CYS A 1 457 ? -1.913 38.125 -4.586 1 43.5 457 CYS A CA 1
ATOM 3558 C C . CYS A 1 457 ? -3.266 38.344 -3.928 1 43.5 457 CYS A C 1
ATOM 3560 O O . CYS A 1 457 ? -4.309 38.094 -4.527 1 43.5 457 CYS A O 1
ATOM 3562 N N . LEU A 1 458 ? -3.564 38.438 -2.812 1 41.5 458 LEU A N 1
ATOM 3563 C CA . LEU A 1 458 ? -4.98 38.594 -2.484 1 41.5 458 LEU A CA 1
ATOM 3564 C C . LEU A 1 458 ? -5.473 40 -2.809 1 41.5 458 LEU A C 1
ATOM 3566 O O . LEU A 1 458 ? -4.711 40.969 -2.723 1 41.5 458 LEU A O 1
ATOM 3570 N N . GLN A 1 459 ? -6.469 40.094 -3.65 1 39.84 459 GLN A N 1
ATOM 3571 C CA . GLN A 1 459 ? -7.141 41.344 -3.891 1 39.84 459 GLN A CA 1
ATOM 3572 C C . GLN A 1 459 ? -7.605 42 -2.582 1 39.84 459 GLN A C 1
ATOM 3574 O O . GLN A 1 459 ? -8.023 41.281 -1.659 1 39.84 459 GLN A O 1
ATOM 3579 N N . ALA A 1 460 ? -7.395 43.312 -2.369 1 37.72 460 ALA A N 1
ATOM 3580 C CA . ALA A 1 460 ? -7.895 44.156 -1.29 1 37.72 460 ALA A CA 1
ATOM 3581 C C . ALA A 1 460 ? -9.406 44.031 -1.131 1 37.72 460 ALA A C 1
ATOM 3583 O O . ALA A 1 460 ? -10.133 43.875 -2.119 1 37.72 460 ALA A O 1
ATOM 3584 N N . VAL A 1 461 ? -9.961 43.281 -0.107 1 36.66 461 VAL A N 1
ATOM 3585 C CA . VAL A 1 461 ? -11.383 43.469 0.175 1 36.66 461 VAL A CA 1
ATOM 3586 C C . VAL A 1 461 ? -11.758 44.938 -0.084 1 36.66 461 VAL A C 1
ATOM 3588 O O . VAL A 1 461 ? -10.969 45.844 0.181 1 36.66 461 VAL A O 1
ATOM 3591 N N . PRO A 1 462 ? -12.992 45.281 -0.703 1 35.41 462 PRO A N 1
ATOM 3592 C CA . PRO A 1 462 ? -13.5 46.656 -0.838 1 35.41 462 PRO A CA 1
ATOM 3593 C C . PRO A 1 462 ? -13.562 47.375 0.496 1 35.41 462 PRO A C 1
ATOM 3595 O O . PRO A 1 462 ? -14.062 46.844 1.483 1 35.41 462 PRO A O 1
ATOM 3598 N N . GLY A 1 463 ? -13.102 48.75 0.784 1 34.56 463 GLY A N 1
ATOM 3599 C CA . GLY A 1 463 ? -12.828 49.625 1.918 1 34.56 463 GLY A CA 1
ATOM 3600 C C . GLY A 1 463 ? -11.414 49.469 2.455 1 34.56 463 GLY A C 1
ATOM 3601 O O . GLY A 1 463 ? -10.992 50.25 3.316 1 34.56 463 GLY A O 1
ATOM 3602 N N . GLU A 1 464 ? -10.969 48.25 2.455 1 32.97 464 GLU A N 1
ATOM 3603 C CA . GLU A 1 464 ? -9.57 48.156 2.861 1 32.97 464 GLU A CA 1
ATOM 3604 C C . GLU A 1 464 ? -8.633 48.469 1.692 1 32.97 464 GLU A C 1
ATOM 3606 O O . GLU A 1 464 ? -9 48.25 0.533 1 32.97 464 GLU A O 1
ATOM 3611 N N . SER A 1 465 ? -7.777 49.531 1.86 1 29.86 465 SER A N 1
ATOM 3612 C CA . SER A 1 465 ? -6.824 50 0.857 1 29.86 465 SER A CA 1
ATOM 3613 C C . SER A 1 465 ? -6.199 48.812 0.109 1 29.86 465 SER A C 1
ATOM 3615 O O . SER A 1 465 ? -5.805 47.812 0.721 1 29.86 465 SER A O 1
ATOM 3617 N N . PRO A 1 466 ? -6.543 48.688 -1.229 1 32.09 466 PRO A N 1
ATOM 3618 C CA . PRO A 1 466 ? -5.918 47.719 -2.129 1 32.09 466 PRO A CA 1
ATOM 3619 C C . PRO A 1 466 ? -4.418 47.562 -1.881 1 32.09 466 PRO A C 1
ATOM 3621 O O . PRO A 1 466 ? -3.834 46.531 -2.234 1 32.09 466 PRO A O 1
ATOM 3624 N N . ALA A 1 467 ? -3.705 48.75 -2.068 1 32.88 467 ALA A N 1
ATOM 3625 C CA . ALA A 1 467 ? -2.248 48.844 -2.104 1 32.88 467 ALA A CA 1
ATOM 3626 C C . ALA A 1 467 ? -1.616 47.844 -1.133 1 32.88 467 ALA A C 1
ATOM 3628 O O . ALA A 1 467 ? -0.457 47.438 -1.297 1 32.88 467 ALA A O 1
ATOM 3629 N N . ASP A 1 468 ? -1.996 47.906 0.19 1 33.81 468 ASP A N 1
ATOM 3630 C CA . ASP A 1 468 ? -1.307 47.344 1.343 1 33.81 468 ASP A CA 1
ATOM 3631 C C . ASP A 1 468 ? -1.516 45.812 1.414 1 33.81 468 ASP A C 1
ATOM 3633 O O . ASP A 1 468 ? -1.136 45.188 2.398 1 33.81 468 ASP A O 1
ATOM 3637 N N . TRP A 1 469 ? -2.48 45.438 0.903 1 34.62 469 TRP A N 1
ATOM 3638 C CA . TRP A 1 469 ? -2.645 44.031 1.261 1 34.62 469 TRP A CA 1
ATOM 3639 C C . TRP A 1 469 ? -1.501 43.188 0.7 1 34.62 469 TRP A C 1
ATOM 3641 O O . TRP A 1 469 ? -1.393 43 -0.516 1 34.62 469 TRP A O 1
ATOM 3651 N N . MET A 1 470 ? -0.324 43.25 1.206 1 41.44 470 MET A N 1
ATOM 3652 C CA . MET A 1 470 ? 0.743 42.281 1.456 1 41.44 470 MET A CA 1
ATOM 3653 C C . MET A 1 470 ? 0.171 40.906 1.718 1 41.44 470 MET A C 1
ATOM 3655 O O . MET A 1 470 ? -0.972 40.75 2.158 1 41.44 470 MET A O 1
ATOM 3659 N N . GLY A 1 471 ? 0.691 39.75 1.104 1 53.31 471 GLY A N 1
ATOM 3660 C CA . GLY A 1 471 ? 0.632 38.312 1.312 1 53.31 471 GLY A CA 1
ATOM 3661 C C . GLY A 1 471 ? 0.371 37.938 2.758 1 53.31 471 GLY A C 1
ATOM 3662 O O . GLY A 1 471 ? 1.243 38.094 3.615 1 53.31 471 GLY A O 1
ATOM 3663 N N . LEU A 1 472 ? -0.86 37.938 3.129 1 74.38 472 LEU A N 1
ATOM 3664 C CA . LEU A 1 472 ? -1.229 37.531 4.477 1 74.38 472 LEU A CA 1
ATOM 3665 C C . LEU A 1 472 ? -1.055 36.031 4.637 1 74.38 472 LEU A C 1
ATOM 3667 O O . LEU A 1 472 ? -1.313 35.25 3.705 1 74.38 472 LEU A O 1
ATOM 3671 N N . SER A 1 473 ? -0.342 35.719 5.605 1 88.31 473 SER A N 1
ATOM 3672 C CA . SER A 1 473 ? -0.156 34.312 6.016 1 88.31 473 SER A CA 1
ATOM 3673 C C . SER A 1 473 ? -0.519 34.125 7.484 1 88.31 473 SER A C 1
ATOM 3675 O O . SER A 1 473 ? 0.338 33.781 8.305 1 88.31 473 SER A O 1
ATOM 3677 N N . PRO A 1 474 ? -1.786 34.344 7.715 1 89.19 474 PRO A N 1
ATOM 3678 C CA . PRO A 1 474 ? -2.166 34.219 9.125 1 89.19 474 PRO A CA 1
ATOM 3679 C C . PRO A 1 474 ? -1.938 32.844 9.703 1 89.19 474 PRO A C 1
ATOM 3681 O O . PRO A 1 474 ? -1.77 32.688 10.914 1 89.19 474 PRO A O 1
ATOM 3684 N N . TYR A 1 475 ? -1.915 31.828 8.859 1 92.44 475 TYR A N 1
ATOM 3685 C CA . TYR A 1 475 ? -1.815 30.453 9.328 1 92.44 475 TYR A CA 1
ATOM 3686 C C . TYR A 1 475 ? -0.431 29.891 9.047 1 92.44 475 TYR A C 1
ATOM 3688 O O . TYR A 1 475 ? -0.25 28.672 9.016 1 92.44 475 TYR A O 1
ATOM 3696 N N . MET A 1 476 ? 0.543 30.734 8.734 1 93.62 476 MET A N 1
ATOM 3697 C CA . MET A 1 476 ? 1.919 30.312 8.5 1 93.62 476 MET A CA 1
ATOM 3698 C C . MET A 1 476 ? 1.989 29.297 7.359 1 93.62 476 MET A C 1
ATOM 3700 O O . MET A 1 476 ? 2.549 28.219 7.52 1 93.62 476 MET A O 1
ATOM 3704 N N . SER A 1 477 ? 1.417 29.672 6.238 1 94.25 477 SER A N 1
ATOM 3705 C CA . SER A 1 477 ? 1.229 28.688 5.176 1 94.25 477 SER A CA 1
ATOM 3706 C C . SER A 1 477 ? 2.092 29.016 3.963 1 94.25 477 SER A C 1
ATOM 3708 O O . SER A 1 477 ? 2.055 28.297 2.959 1 94.25 477 SER A O 1
ATOM 3710 N N . PHE A 1 478 ? 2.914 30.078 4.016 1 93.06 478 PHE A N 1
ATOM 3711 C CA . PHE A 1 478 ? 3.695 30.516 2.865 1 93.06 478 PHE A CA 1
ATOM 3712 C C . PHE A 1 478 ? 5.125 30.859 3.277 1 93.06 478 PHE A C 1
ATOM 3714 O O . PHE A 1 478 ? 5.375 31.203 4.434 1 93.06 478 PHE A O 1
ATOM 3721 N N . ALA A 1 479 ? 6.062 30.719 2.32 1 91.44 479 ALA A N 1
ATOM 3722 C CA . ALA A 1 479 ? 7.469 31.031 2.572 1 91.44 479 ALA A CA 1
ATOM 3723 C C . ALA A 1 479 ? 8.031 31.953 1.498 1 91.44 479 ALA A C 1
ATOM 3725 O O . ALA A 1 479 ? 8.852 31.547 0.677 1 91.44 479 ALA A O 1
ATOM 3726 N N . PRO A 1 480 ? 7.684 33.188 1.553 1 90.06 480 PRO A N 1
ATOM 3727 C CA . PRO A 1 480 ? 8.234 34.156 0.595 1 90.06 480 PRO A CA 1
ATOM 3728 C C . PRO A 1 480 ? 9.703 34.469 0.863 1 90.06 480 PRO A C 1
ATOM 3730 O O . PRO A 1 480 ? 10.188 34.281 1.979 1 90.06 480 PRO A O 1
ATOM 3733 N N . PRO A 1 481 ? 10.367 34.969 -0.156 1 89.12 481 PRO A N 1
ATOM 3734 C CA . PRO A 1 481 ? 11.766 35.344 0.038 1 89.12 481 PRO A CA 1
ATOM 3735 C C . PRO A 1 481 ? 11.914 36.594 0.901 1 89.12 481 PRO A C 1
ATOM 3737 O O . PRO A 1 481 ? 11.117 37.531 0.779 1 89.12 481 PRO A O 1
ATOM 3740 N N . LEU A 1 482 ? 12.922 36.594 1.682 1 89.56 482 LEU A N 1
ATOM 3741 C CA . LEU A 1 482 ? 13.289 37.75 2.504 1 89.56 482 LEU A CA 1
ATOM 3742 C C . LEU A 1 482 ? 14.117 38.75 1.706 1 89.56 482 LEU A C 1
ATOM 3744 O O . LEU A 1 482 ? 14.898 38.344 0.835 1 89.56 482 LEU A O 1
ATOM 3748 N N . ARG A 1 483 ? 13.914 39.969 2.059 1 87.31 483 ARG A N 1
ATOM 3749 C CA . ARG A 1 483 ? 14.852 40.969 1.561 1 87.31 483 ARG A CA 1
ATOM 3750 C C . ARG A 1 483 ? 16.234 40.781 2.188 1 87.31 483 ARG A C 1
ATOM 3752 O O . ARG A 1 483 ? 16.344 40.281 3.307 1 87.31 483 ARG A O 1
ATOM 3759 N N . GLU A 1 484 ? 17.234 41.25 1.505 1 89.19 484 GLU A N 1
ATOM 3760 C CA . GLU A 1 484 ? 18.609 41.094 1.962 1 89.19 484 GLU A CA 1
ATOM 3761 C C . GLU A 1 484 ? 18.812 41.75 3.324 1 89.19 484 GLU A C 1
ATOM 3763 O O . GLU A 1 484 ? 19.484 41.156 4.191 1 89.19 484 GLU A O 1
ATOM 3768 N N . GLU A 1 485 ? 18.328 42.844 3.484 1 88.31 485 GLU A N 1
ATOM 3769 C CA . GLU A 1 485 ? 18.484 43.562 4.742 1 88.31 485 GLU A CA 1
ATOM 3770 C C . GLU A 1 485 ? 17.859 42.812 5.902 1 88.31 485 GLU A C 1
ATOM 3772 O O . GLU A 1 485 ? 18.422 42.75 6.996 1 88.31 485 GLU A O 1
ATOM 3777 N N . ALA A 1 486 ? 16.703 42.281 5.656 1 88.44 486 ALA A N 1
ATOM 3778 C CA . ALA A 1 486 ? 16.016 41.5 6.691 1 88.44 486 ALA A CA 1
ATOM 3779 C C . ALA A 1 486 ? 16.797 40.25 7.059 1 88.44 486 ALA A C 1
ATOM 3781 O O . ALA A 1 486 ? 16.844 39.875 8.227 1 88.44 486 ALA A O 1
ATOM 3782 N N . GLN A 1 487 ? 17.375 39.656 6.098 1 88.88 487 GLN A N 1
ATOM 3783 C CA . GLN A 1 487 ? 18.172 38.469 6.34 1 88.88 487 GLN A CA 1
ATOM 3784 C C . GLN A 1 487 ? 19.375 38.781 7.219 1 88.88 487 GLN A C 1
ATOM 3786 O O . GLN A 1 487 ? 19.75 37.969 8.062 1 88.88 487 GLN A O 1
ATOM 3791 N N . LYS A 1 488 ? 19.969 39.844 6.988 1 88.5 488 LYS A N 1
ATOM 3792 C CA . LYS A 1 488 ? 21.141 40.25 7.762 1 88.5 488 LYS A CA 1
ATOM 3793 C C . LYS A 1 488 ? 20.75 40.625 9.195 1 88.5 488 LYS A C 1
ATOM 3795 O O . LYS A 1 488 ? 21.453 40.281 10.141 1 88.5 488 LYS A O 1
ATOM 3800 N N . LEU A 1 489 ? 19.672 41.25 9.328 1 88.31 489 LEU A N 1
ATOM 3801 C CA . LEU A 1 489 ? 19.219 41.719 10.633 1 88.31 489 LEU A CA 1
ATOM 3802 C C . LEU A 1 489 ? 18.719 40.531 11.477 1 88.31 489 LEU A C 1
ATOM 3804 O O . LEU A 1 489 ? 18.922 40.531 12.695 1 88.31 489 LEU A O 1
ATOM 3808 N N . PHE A 1 490 ? 18.016 39.656 10.828 1 89.94 490 PHE A N 1
ATOM 3809 C CA . PHE A 1 490 ? 17.375 38.562 11.539 1 89.94 490 PHE A CA 1
ATOM 3810 C C . PHE A 1 490 ? 17.766 37.219 10.914 1 89.94 490 PHE A C 1
ATOM 3812 O O . PHE A 1 490 ? 16.906 36.5 10.391 1 89.94 490 PHE A O 1
ATOM 3819 N N . PRO A 1 491 ? 18.922 36.812 11.055 1 83.69 491 PRO A N 1
ATOM 3820 C CA . PRO A 1 491 ? 19.375 35.594 10.414 1 83.69 491 PRO A CA 1
ATOM 3821 C C . PRO A 1 491 ? 18.688 34.344 10.953 1 83.69 491 PRO A C 1
ATOM 3823 O O . PRO A 1 491 ? 18.594 33.344 10.258 1 83.69 491 PRO A O 1
ATOM 3826 N N . ALA A 1 492 ? 18.094 34.438 12.117 1 85.44 492 ALA A N 1
ATOM 3827 C CA . ALA A 1 492 ? 17.484 33.281 12.773 1 85.44 492 ALA A CA 1
ATOM 3828 C C . ALA A 1 492 ? 16.203 32.844 12.055 1 85.44 492 ALA A C 1
ATOM 3830 O O . ALA A 1 492 ? 15.742 31.719 12.211 1 85.44 492 ALA A O 1
ATOM 3831 N N . ILE A 1 493 ? 15.68 33.719 11.297 1 88.38 493 ILE A N 1
ATOM 3832 C CA . ILE A 1 493 ? 14.391 33.406 10.695 1 88.38 493 ILE A CA 1
ATOM 3833 C C . ILE A 1 493 ? 14.594 32.938 9.258 1 88.38 493 ILE A C 1
ATOM 3835 O O . ILE A 1 493 ? 13.664 32.406 8.633 1 88.38 493 ILE A O 1
ATOM 3839 N N . ALA A 1 494 ? 15.727 33.125 8.695 1 86.12 494 ALA A N 1
ATOM 3840 C CA . ALA A 1 494 ? 15.977 32.844 7.285 1 86.12 494 ALA A CA 1
ATOM 3841 C C . ALA A 1 494 ? 16.266 31.359 7.066 1 86.12 494 ALA A C 1
ATOM 3843 O O . ALA A 1 494 ? 17.094 30.766 7.762 1 86.12 494 ALA A O 1
ATOM 3844 N N . HIS A 1 495 ? 15.516 30.812 6.148 1 85.31 495 HIS A N 1
ATOM 3845 C CA . HIS A 1 495 ? 15.898 29.5 5.637 1 85.31 495 HIS A CA 1
ATOM 3846 C C . HIS A 1 495 ? 17.203 29.578 4.84 1 85.31 495 HIS A C 1
ATOM 3848 O O . HIS A 1 495 ? 17.625 30.672 4.453 1 85.31 495 HIS A O 1
ATOM 3854 N N . TYR A 1 496 ? 17.734 28.406 4.527 1 84.69 496 TYR A N 1
ATOM 3855 C CA . TYR A 1 496 ? 19 28.359 3.795 1 84.69 496 TYR A CA 1
ATOM 3856 C C . TYR A 1 496 ? 18.828 28.906 2.379 1 84.69 496 TYR A C 1
ATOM 3858 O O . TYR A 1 496 ? 19.781 29.391 1.771 1 84.69 496 TYR A O 1
ATOM 3866 N N . ASP A 1 497 ? 17.609 28.906 1.932 1 85.12 497 ASP A N 1
ATOM 3867 C CA . ASP A 1 497 ? 17.375 29.375 0.571 1 85.12 497 ASP A CA 1
ATOM 3868 C C . ASP A 1 497 ? 16.922 30.844 0.569 1 85.12 497 ASP A C 1
ATOM 3870 O O . ASP A 1 497 ? 16.516 31.359 -0.469 1 85.12 497 ASP A O 1
ATOM 3874 N N . GLY A 1 498 ? 16.828 31.453 1.697 1 86.88 498 GLY A N 1
ATOM 3875 C CA . GLY A 1 498 ? 16.516 32.875 1.798 1 86.88 498 GLY A CA 1
ATOM 3876 C C . GLY A 1 498 ? 15.047 33.125 2.01 1 86.88 498 GLY A C 1
ATOM 3877 O O . GLY A 1 498 ? 14.617 34.281 2.064 1 86.88 498 GLY A O 1
ATOM 3878 N N . THR A 1 499 ? 14.297 32.156 2.123 1 89.5 499 THR A N 1
ATOM 3879 C CA . THR A 1 499 ? 12.875 32.312 2.395 1 89.5 499 THR A CA 1
ATOM 3880 C C . THR A 1 499 ? 12.594 32.188 3.889 1 89.5 499 THR A C 1
ATOM 3882 O O . THR A 1 499 ? 13.477 31.812 4.664 1 89.5 499 THR A O 1
ATOM 3885 N N . ALA A 1 500 ? 11.383 32.562 4.277 1 91.31 500 ALA A N 1
ATOM 3886 C CA . ALA A 1 500 ? 10.922 32.344 5.645 1 91.31 500 ALA A CA 1
ATOM 3887 C C . ALA A 1 500 ? 9.422 32.094 5.68 1 91.31 500 ALA A C 1
ATOM 3889 O O . ALA A 1 500 ? 8.648 32.719 4.965 1 91.31 500 ALA A O 1
ATOM 3890 N N . ARG A 1 501 ? 9.117 31.109 6.434 1 92.44 501 ARG A N 1
ATOM 3891 C CA . ARG A 1 501 ? 7.695 30.844 6.652 1 92.44 501 ARG A CA 1
ATOM 3892 C C . ARG A 1 501 ? 7.113 31.797 7.688 1 92.44 501 ARG A C 1
ATOM 3894 O O . ARG A 1 501 ? 7.402 31.688 8.883 1 92.44 501 ARG A O 1
ATOM 3901 N N . LEU A 1 502 ? 6.281 32.719 7.309 1 91.75 502 LEU A N 1
ATOM 3902 C CA . LEU A 1 502 ? 5.887 33.781 8.211 1 91.75 502 LEU A CA 1
ATOM 3903 C C . LEU A 1 502 ? 4.438 33.625 8.656 1 91.75 502 LEU A C 1
ATOM 3905 O O . LEU A 1 502 ? 3.617 33.062 7.918 1 91.75 502 LEU A O 1
ATOM 3909 N N . GLN A 1 503 ? 4.211 34 9.773 1 93.88 503 GLN A N 1
ATOM 3910 C CA . GLN A 1 503 ? 2.873 34.281 10.289 1 93.88 503 GLN A CA 1
ATOM 3911 C C . GLN A 1 503 ? 2.588 35.781 10.312 1 93.88 503 GLN A C 1
ATOM 3913 O O . GLN A 1 503 ? 3.291 36.531 10.992 1 93.88 503 GLN A O 1
ATOM 3918 N N . THR A 1 504 ? 1.6 36.156 9.594 1 91.94 504 THR A N 1
ATOM 3919 C CA . THR A 1 504 ? 1.164 37.562 9.711 1 91.94 504 THR A CA 1
ATOM 3920 C C . THR A 1 504 ? 0.076 37.688 10.773 1 91.94 504 THR A C 1
ATOM 3922 O O . THR A 1 504 ? -0.875 36.906 10.805 1 91.94 504 THR A O 1
ATOM 3925 N N . VAL A 1 505 ? 0.294 38.625 11.648 1 93.06 505 VAL A N 1
ATOM 3926 C CA . VAL A 1 505 ? -0.638 38.844 12.75 1 93.06 505 VAL A CA 1
ATOM 3927 C C . VAL A 1 505 ? -1.356 40.188 12.57 1 93.06 505 VAL A C 1
ATOM 3929 O O . VAL A 1 505 ? -0.715 41.219 12.422 1 93.06 505 VAL A O 1
ATOM 3932 N N . SER A 1 506 ? -2.656 40.094 12.602 1 87.81 506 SER A N 1
ATOM 3933 C CA . SER A 1 506 ? -3.461 41.312 12.477 1 87.81 506 SER A CA 1
ATOM 3934 C C . SER A 1 506 ? -4.137 41.656 13.797 1 87.81 506 SER A C 1
ATOM 3936 O O . SER A 1 506 ? -4.363 40.781 14.641 1 87.81 506 SER A O 1
ATOM 3938 N N . PRO A 1 507 ? -4.496 42.906 13.922 1 88.44 507 PRO A N 1
ATOM 3939 C CA . PRO A 1 507 ? -5.18 43.312 15.156 1 88.44 507 PRO A CA 1
ATOM 3940 C C . PRO A 1 507 ? -6.574 42.688 15.273 1 88.44 507 PRO A C 1
ATOM 3942 O O . PRO A 1 507 ? -7.086 42.531 16.391 1 88.44 507 PRO A O 1
ATOM 3945 N N . SER A 1 508 ? -7.164 42.312 14.219 1 83 508 SER A N 1
ATOM 3946 C CA . SER A 1 508 ? -8.5 41.75 14.227 1 83 508 SER A CA 1
ATOM 3947 C C . SER A 1 508 ? -8.461 40.25 14.586 1 83 508 SER A C 1
ATOM 3949 O O . SER A 1 508 ? -9.312 39.781 15.328 1 83 508 SER A O 1
ATOM 3951 N N . SER A 1 509 ? -7.492 39.594 14.164 1 78.69 509 SER A N 1
ATOM 3952 C CA . SER A 1 509 ? -7.449 38.156 14.359 1 78.69 509 SER A CA 1
ATOM 3953 C C . SER A 1 509 ? -6.875 37.781 15.727 1 78.69 509 SER A C 1
ATOM 3955 O O . SER A 1 509 ? -7.355 36.875 16.391 1 78.69 509 SER A O 1
ATOM 3957 N N . GLU A 1 510 ? -5.852 38.531 16.109 1 88 510 GLU A N 1
ATOM 3958 C CA . GLU A 1 510 ? -5.191 38.25 17.391 1 88 510 GLU A CA 1
ATOM 3959 C C . GLU A 1 510 ? -4.715 39.562 18.031 1 88 510 GLU A C 1
ATOM 3961 O O . GLU A 1 510 ? -3.518 39.844 18.047 1 88 510 GLU A O 1
ATOM 3966 N N . PRO A 1 511 ? -5.562 40.156 18.75 1 92.5 511 PRO A N 1
ATOM 3967 C CA . PRO A 1 511 ? -5.258 41.5 19.25 1 92.5 511 PRO A CA 1
ATOM 3968 C C . PRO A 1 511 ? -4.109 41.5 20.266 1 92.5 511 PRO A C 1
ATOM 3970 O O . PRO A 1 511 ? -3.221 42.344 20.188 1 92.5 511 PRO A O 1
ATOM 3973 N N . TRP A 1 512 ? -4.152 40.625 21.172 1 96 512 TRP A N 1
ATOM 3974 C CA . TRP A 1 512 ? -3.117 40.625 22.203 1 96 512 TRP A CA 1
ATOM 3975 C C . TRP A 1 512 ? -1.742 40.375 21.609 1 96 512 TRP A C 1
ATOM 3977 O O . TRP A 1 512 ? -0.781 41.094 21.906 1 96 512 TRP A O 1
ATOM 3987 N N . PHE A 1 513 ? -1.606 39.375 20.859 1 96.44 513 PHE A N 1
ATOM 3988 C CA . PHE A 1 513 ? -0.335 39 20.25 1 96.44 513 PHE A CA 1
ATOM 3989 C C . PHE A 1 513 ? 0.163 40.125 19.344 1 96.44 513 PHE A C 1
ATOM 3991 O O . PHE A 1 513 ? 1.366 40.406 19.281 1 96.44 513 PHE A O 1
ATOM 3998 N N . HIS A 1 514 ? -0.798 40.719 18.641 1 96.56 514 HIS A N 1
ATOM 3999 C CA . HIS A 1 514 ? -0.46 41.875 17.812 1 96.56 514 HIS A CA 1
ATOM 4000 C C . HIS A 1 514 ? 0.115 43.031 18.656 1 96.56 514 HIS A C 1
ATOM 4002 O O . HIS A 1 514 ? 1.124 43.625 18.297 1 96.56 514 HIS A O 1
ATOM 4008 N N . SER A 1 515 ? -0.491 43.281 19.734 1 97.62 515 SER A N 1
ATOM 4009 C CA . SER A 1 515 ? -0.011 44.312 20.641 1 97.62 515 SER A CA 1
ATOM 4010 C C . SER A 1 515 ? 1.388 44 21.156 1 97.62 515 SER A C 1
ATOM 4012 O O . SER A 1 515 ? 2.211 44.906 21.344 1 97.62 515 SER A O 1
ATOM 4014 N N . LEU A 1 516 ? 1.585 42.75 21.422 1 98.12 516 LEU A N 1
ATOM 4015 C CA . LEU A 1 516 ? 2.91 42.344 21.875 1 98.12 516 LEU A CA 1
ATOM 4016 C C . LEU A 1 516 ? 3.957 42.625 20.797 1 98.12 516 LEU A C 1
ATOM 4018 O O . LEU A 1 516 ? 5.035 43.156 21.094 1 98.12 516 LEU A O 1
ATOM 4022 N N . LEU A 1 517 ? 3.688 42.281 19.594 1 97.62 517 LEU A N 1
ATOM 4023 C CA . LEU A 1 517 ? 4.602 42.531 18.484 1 97.62 517 LEU A CA 1
ATOM 4024 C C . LEU A 1 517 ? 4.891 44 18.328 1 97.62 517 LEU A C 1
ATOM 4026 O O . LEU A 1 517 ? 6.035 44.406 18.125 1 97.62 517 LEU A O 1
ATOM 4030 N N . GLU A 1 518 ? 3.84 44.812 18.453 1 97.06 518 GLU A N 1
ATOM 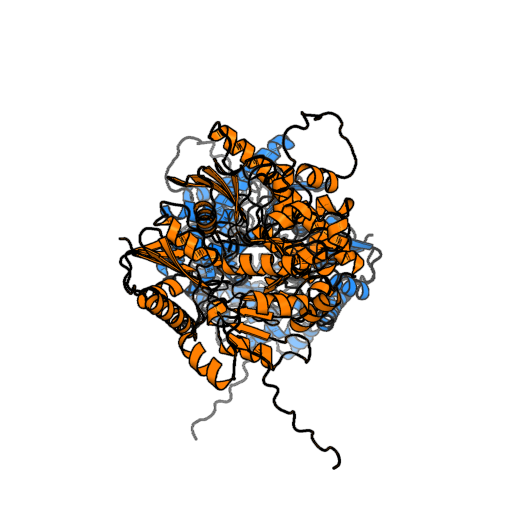4031 C CA . GLU A 1 518 ? 3.998 46.25 18.344 1 97.06 518 GLU A CA 1
ATOM 4032 C C . GLU A 1 518 ? 4.91 46.781 19.453 1 97.06 518 GLU A C 1
ATOM 4034 O O . GLU A 1 518 ? 5.777 47.625 19.188 1 97.06 518 GLU A O 1
ATOM 4039 N N . GLU A 1 519 ? 4.625 46.312 20.609 1 97.81 519 GLU A N 1
ATOM 4040 C CA . GLU A 1 519 ? 5.426 46.75 21.75 1 97.81 519 GLU A CA 1
ATOM 4041 C C . GLU A 1 519 ? 6.887 46.344 21.594 1 97.81 519 GLU A C 1
ATOM 4043 O O . GLU A 1 519 ? 7.793 47.094 21.953 1 97.81 519 GLU A O 1
ATOM 4048 N N . VAL A 1 520 ? 7.145 45.188 21.109 1 97.62 520 VAL A N 1
ATOM 4049 C CA . VAL A 1 520 ? 8.508 44.75 20.844 1 97.62 520 VAL A CA 1
ATOM 4050 C C . VAL A 1 520 ? 9.188 45.656 19.844 1 97.62 520 VAL A C 1
ATOM 4052 O O . VAL A 1 520 ? 10.344 46.062 20.047 1 97.62 520 VAL A O 1
ATOM 4055 N N . GLY A 1 521 ? 8.516 45.969 18.812 1 96.19 521 GLY A N 1
ATOM 4056 C CA . GLY A 1 521 ? 9.055 46.875 17.828 1 96.19 521 GLY A CA 1
ATOM 4057 C C . GLY A 1 521 ? 9.398 48.25 18.422 1 96.19 521 GLY A C 1
ATOM 4058 O O . GLY A 1 521 ? 10.391 48.875 18.031 1 96.19 521 GLY A O 1
ATOM 4059 N N . ARG A 1 522 ? 8.641 48.688 19.328 1 96.5 522 ARG A N 1
ATOM 4060 C CA . ARG A 1 522 ? 8.844 50 19.969 1 96.5 522 ARG A CA 1
ATOM 4061 C C . ARG A 1 522 ? 10.062 49.969 20.875 1 96.5 522 ARG A C 1
ATOM 4063 O O . ARG A 1 522 ? 10.797 50.969 20.969 1 96.5 522 ARG A O 1
ATOM 4070 N N . GLN A 1 523 ? 10.203 48.812 21.422 1 96.81 523 GLN A N 1
ATOM 4071 C CA . GLN A 1 523 ? 11.242 48.75 22.453 1 96.81 523 GLN A CA 1
ATOM 4072 C C . GLN A 1 523 ? 12.578 48.312 21.844 1 96.81 523 GLN A C 1
ATOM 4074 O O . GLN A 1 523 ? 13.633 48.594 22.406 1 96.81 523 GLN A O 1
ATOM 4079 N N . ALA A 1 524 ? 12.508 47.688 20.75 1 93.56 524 ALA A N 1
ATOM 4080 C CA . ALA A 1 524 ? 13.734 47.188 20.125 1 93.56 524 ALA A CA 1
ATOM 4081 C C . ALA A 1 524 ? 14.477 48.312 19.406 1 93.56 524 ALA A C 1
ATOM 4083 O O . ALA A 1 524 ? 13.859 49.25 18.891 1 93.56 524 ALA A O 1
ATOM 4084 N N . ASP A 1 525 ? 15.82 48.281 19.375 1 85.88 525 ASP A N 1
ATOM 4085 C CA . ASP A 1 525 ? 16.656 49.312 18.766 1 85.88 525 ASP A CA 1
ATOM 4086 C C . ASP A 1 525 ? 17.203 48.844 17.422 1 85.88 525 ASP A C 1
ATOM 4088 O O . ASP A 1 525 ? 18.391 48.969 17.156 1 85.88 525 ASP A O 1
ATOM 4092 N N . ASP A 1 526 ? 16.469 48.156 16.672 1 82.25 526 ASP A N 1
ATOM 4093 C CA . ASP A 1 526 ? 16.984 47.656 15.406 1 82.25 526 ASP A CA 1
ATOM 4094 C C . ASP A 1 526 ? 16.047 47.969 14.25 1 82.25 526 ASP A C 1
ATOM 4096 O O . ASP A 1 526 ? 15.812 47.156 13.383 1 82.25 526 ASP A O 1
ATOM 4100 N N . GLY A 1 527 ? 15.461 49.188 14.258 1 83.44 527 GLY A N 1
ATOM 4101 C CA . GLY A 1 527 ? 14.68 49.656 13.125 1 83.44 527 GLY A CA 1
ATOM 4102 C C . GLY A 1 527 ? 13.188 49.562 13.344 1 83.44 527 GLY A C 1
ATOM 4103 O O . GLY A 1 527 ? 12.398 49.906 12.453 1 83.44 527 GLY A O 1
ATOM 4104 N N . GLY A 1 528 ? 12.758 49.031 14.461 1 88.25 528 GLY A N 1
ATOM 4105 C CA . GLY A 1 528 ? 11.352 49.031 14.82 1 88.25 528 GLY A CA 1
ATOM 4106 C C . GLY A 1 528 ? 10.555 47.938 14.156 1 88.25 528 GLY A C 1
ATOM 4107 O O . GLY A 1 528 ? 9.375 48.094 13.844 1 88.25 528 GLY A O 1
ATOM 4108 N N . TYR A 1 529 ? 11.242 46.906 13.844 1 92.06 529 TYR A N 1
ATOM 4109 C CA . TYR A 1 529 ? 10.516 45.781 13.266 1 92.06 529 TYR A CA 1
ATOM 4110 C C . TYR A 1 529 ? 9.664 45.062 14.32 1 92.06 529 TYR A C 1
ATOM 4112 O O . TYR A 1 529 ? 10.141 44.781 15.422 1 92.06 529 TYR A O 1
ATOM 4120 N N . GLU A 1 530 ? 8.438 44.906 13.984 1 95.69 530 GLU A N 1
ATOM 4121 C CA . GLU A 1 530 ? 7.484 44.219 14.852 1 95.69 530 GLU A CA 1
ATOM 4122 C C . GLU A 1 530 ? 7.457 42.719 14.578 1 95.69 530 GLU A C 1
ATOM 4124 O O . GLU A 1 530 ? 6.59 42.219 13.852 1 95.69 530 GLU A O 1
ATOM 4129 N N . ILE A 1 531 ? 8.383 42.031 15.211 1 95.12 531 ILE A N 1
ATOM 4130 C CA . ILE A 1 531 ? 8.625 40.656 14.828 1 95.12 531 ILE A CA 1
ATOM 4131 C C . ILE A 1 531 ? 9.039 39.844 16.047 1 95.12 531 ILE A C 1
ATOM 4133 O O . ILE A 1 531 ? 9.68 40.375 16.969 1 95.12 531 ILE A O 1
ATOM 4137 N N . LEU A 1 532 ? 8.617 38.594 16.125 1 96.25 532 LEU A N 1
ATOM 4138 C CA . LEU A 1 532 ? 9.086 37.594 17.062 1 96.25 532 LEU A CA 1
ATOM 4139 C C . LEU A 1 532 ? 9.297 36.25 16.359 1 96.25 532 LEU A C 1
ATOM 4141 O O . LEU A 1 532 ? 8.641 35.969 15.352 1 96.25 532 LEU A O 1
ATOM 4145 N N . LEU A 1 533 ? 10.242 35.531 16.875 1 94.56 533 LEU A N 1
ATOM 4146 C CA . LEU A 1 533 ? 10.289 34.125 16.5 1 94.56 533 LEU A CA 1
ATOM 4147 C C . LEU A 1 533 ? 9.172 33.344 17.188 1 94.56 533 LEU A C 1
ATOM 4149 O O . LEU A 1 533 ? 8.859 33.594 18.344 1 94.56 533 LEU A O 1
ATOM 4153 N N . ASN A 1 534 ? 8.625 32.438 16.406 1 94.94 534 ASN A N 1
ATOM 4154 C CA . ASN A 1 534 ? 7.492 31.656 16.906 1 94.94 534 ASN A CA 1
ATOM 4155 C C . ASN A 1 534 ? 7.617 30.188 16.547 1 94.94 534 ASN A C 1
ATOM 4157 O O . ASN A 1 534 ? 7.805 29.828 15.383 1 94.94 534 ASN A O 1
ATOM 4161 N N . THR A 1 535 ? 7.578 29.359 17.531 1 93.69 535 THR A N 1
ATOM 4162 C CA . THR A 1 535 ? 7.492 27.922 17.328 1 93.69 535 THR A CA 1
ATOM 4163 C C . THR A 1 535 ? 6.516 27.297 18.328 1 93.69 535 THR A C 1
ATOM 4165 O O . THR A 1 535 ? 6.027 27.969 19.234 1 93.69 535 THR A O 1
ATOM 4168 N N . SER A 1 536 ? 6.145 26.109 18.062 1 94.5 536 SER A N 1
ATOM 4169 C CA . SER A 1 536 ? 5.152 25.422 18.875 1 94.5 536 SER A CA 1
ATOM 4170 C C . SER A 1 536 ? 5.656 25.234 20.312 1 94.5 536 SER A C 1
ATOM 4172 O O . SER A 1 536 ? 6.828 24.922 20.516 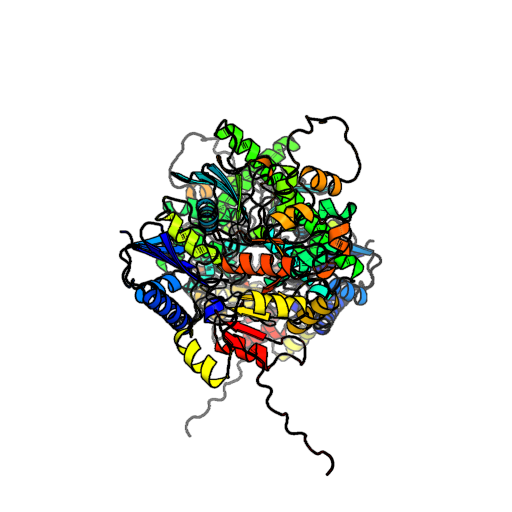1 94.5 536 SER A O 1
ATOM 4174 N N . PHE A 1 537 ? 4.82 25.469 21.25 1 95.5 537 PHE A N 1
ATOM 4175 C CA . PHE A 1 537 ? 5.152 25.219 22.656 1 95.5 537 PHE A CA 1
ATOM 4176 C C . PHE A 1 537 ? 4.973 23.75 22.984 1 95.5 537 PHE A C 1
ATOM 4178 O O . PHE A 1 537 ? 3.881 23.328 23.375 1 95.5 537 PHE A O 1
ATOM 4185 N N . ASN A 1 538 ? 5.93 23 22.797 1 92.12 538 ASN A N 1
ATOM 4186 C CA . ASN A 1 538 ? 6.008 21.562 23.047 1 92.12 538 ASN A CA 1
ATOM 4187 C C . ASN A 1 538 ? 7.453 21.094 23.172 1 92.12 538 ASN A C 1
ATOM 4189 O O . ASN A 1 538 ? 8.383 21.891 23.094 1 92.12 538 ASN A O 1
ATOM 4193 N N . VAL A 1 539 ? 7.605 19.891 23.516 1 84 539 VAL A N 1
ATOM 4194 C CA . VAL A 1 539 ? 8.93 19.266 23.531 1 84 539 VAL A CA 1
ATOM 4195 C C . VAL A 1 539 ? 8.984 18.156 22.469 1 84 539 VAL A C 1
ATOM 4197 O O . VAL A 1 539 ? 7.98 17.844 21.844 1 84 539 VAL A O 1
ATOM 4200 N N . LYS A 1 540 ? 10.164 17.641 22.297 1 79.38 540 LYS A N 1
ATOM 4201 C CA . LYS A 1 540 ? 10.367 16.641 21.25 1 79.38 540 LYS A CA 1
ATOM 4202 C C . LYS A 1 540 ? 9.414 15.461 21.422 1 79.38 540 LYS A C 1
ATOM 4204 O O . LYS A 1 540 ? 9.258 14.938 22.531 1 79.38 540 LYS A O 1
ATOM 4209 N N . GLY A 1 541 ? 8.766 15.133 20.344 1 81.25 541 GLY A N 1
ATOM 4210 C CA . GLY A 1 541 ? 7.922 13.953 20.297 1 81.25 541 GLY A CA 1
ATOM 4211 C C . GLY A 1 541 ? 6.52 14.203 20.828 1 81.25 541 GLY A C 1
ATOM 4212 O O . GLY A 1 541 ? 5.633 13.359 20.672 1 81.25 541 GLY A O 1
ATOM 4213 N N . LYS A 1 542 ? 6.285 15.352 21.406 1 89.81 542 LYS A N 1
ATOM 4214 C CA . LYS A 1 542 ? 4.969 15.68 21.953 1 89.81 542 LYS A CA 1
ATOM 4215 C C . LYS A 1 542 ? 4.258 16.703 21.078 1 89.81 542 LYS A C 1
ATOM 4217 O O . LYS A 1 542 ? 4.902 17.484 20.375 1 89.81 542 LYS A O 1
ATOM 4222 N N . PRO A 1 543 ? 2.922 16.625 21.156 1 94.69 543 PRO A N 1
ATOM 4223 C CA . PRO A 1 543 ? 2.182 17.672 20.438 1 94.69 543 PRO A CA 1
ATOM 4224 C C . PRO A 1 543 ? 2.158 19 21.203 1 94.69 543 PRO A C 1
ATOM 4226 O O . PRO A 1 543 ? 2.676 19.078 22.328 1 94.69 543 PRO A O 1
ATOM 4229 N N . ILE A 1 544 ? 1.661 20.016 20.531 1 96 544 ILE A N 1
ATOM 4230 C CA . ILE A 1 544 ? 1.462 21.281 21.203 1 96 544 ILE A CA 1
ATOM 4231 C C . ILE A 1 544 ? 0.667 21.078 22.5 1 96 544 ILE A C 1
ATOM 4233 O O . ILE A 1 544 ? -0.336 20.359 22.5 1 96 544 ILE A O 1
ATOM 4237 N N . LEU A 1 545 ? 1.106 21.641 23.562 1 95.69 545 LEU A N 1
ATOM 4238 C CA . LEU A 1 545 ? 0.547 21.375 24.875 1 95.69 545 LEU A CA 1
ATOM 4239 C C . LEU A 1 545 ? -0.813 22.031 25.047 1 95.69 545 LEU A C 1
ATOM 4241 O O . LEU A 1 545 ? -1.132 22.984 24.328 1 95.69 545 LEU A O 1
ATOM 4245 N N . ASN A 1 546 ? -1.606 21.438 26 1 96.75 546 ASN A N 1
ATOM 4246 C CA . ASN A 1 546 ? -2.84 22.109 26.391 1 96.75 546 ASN A CA 1
ATOM 4247 C C . ASN A 1 546 ? -3.18 21.859 27.844 1 96.75 546 ASN A C 1
ATOM 4249 O O . ASN A 1 546 ? -4.352 21.812 28.219 1 96.75 546 ASN A O 1
ATOM 4253 N N . HIS A 1 547 ? -2.162 21.656 28.641 1 95.88 547 HIS A N 1
ATOM 4254 C CA . HIS A 1 547 ? -2.266 21.594 30.094 1 95.88 547 HIS A CA 1
ATOM 4255 C C . HIS A 1 547 ? -1.339 22.609 30.766 1 95.88 547 HIS A C 1
ATOM 4257 O O . HIS A 1 547 ? -0.181 22.75 30.359 1 95.88 547 HIS A O 1
ATOM 4263 N N . LEU A 1 548 ? -1.926 23.203 31.781 1 95.81 548 LEU A N 1
ATOM 4264 C CA . LEU A 1 548 ? -1.13 24.109 32.594 1 95.81 548 LEU A CA 1
ATOM 4265 C C . LEU A 1 548 ? 0.047 23.391 33.219 1 95.81 548 LEU A C 1
ATOM 4267 O O . LEU A 1 548 ? 1.166 23.906 33.25 1 95.81 548 LEU A O 1
ATOM 4271 N N . SER A 1 549 ? -0.193 22.266 33.656 1 95.31 549 SER A N 1
ATOM 4272 C CA . SER A 1 549 ? 0.829 21.453 34.344 1 95.31 549 SER A CA 1
ATOM 4273 C C . SER A 1 549 ? 1.983 21.141 33.375 1 95.31 549 SER A C 1
ATOM 4275 O O . SER A 1 549 ? 3.148 21.203 33.781 1 95.31 549 SER A O 1
ATOM 4277 N N . THR A 1 550 ? 1.654 20.844 32.125 1 95.44 550 THR A N 1
ATOM 4278 C CA . THR A 1 550 ? 2.678 20.531 31.141 1 95.44 550 THR A CA 1
ATOM 4279 C C . THR A 1 550 ? 3.549 21.75 30.844 1 95.44 550 THR A C 1
ATOM 4281 O O . THR A 1 550 ? 4.77 21.625 30.719 1 95.44 550 THR A O 1
ATOM 4284 N N . ALA A 1 551 ? 2.963 22.906 30.766 1 96.12 551 ALA A N 1
ATOM 4285 C CA . ALA A 1 551 ? 3.699 24.141 30.5 1 96.12 551 ALA A CA 1
ATOM 4286 C C . ALA A 1 551 ? 4.711 24.422 31.609 1 96.12 551 ALA A C 1
ATOM 4288 O O . ALA A 1 551 ? 5.867 24.75 31.344 1 96.12 551 ALA A O 1
ATOM 4289 N N . LEU A 1 552 ? 4.293 24.234 32.781 1 96.12 552 LEU A N 1
ATOM 4290 C CA . LEU A 1 552 ? 5.148 24.516 33.938 1 96.12 552 LEU A CA 1
ATOM 4291 C C . LEU A 1 552 ? 6.223 23.453 34.094 1 96.12 552 LEU A C 1
ATOM 4293 O O . LEU A 1 552 ? 7.34 23.734 34.5 1 96.12 552 LEU A O 1
ATOM 4297 N N . GLU A 1 553 ? 5.867 22.234 33.75 1 94.44 553 GLU A N 1
ATOM 4298 C CA . GLU A 1 553 ? 6.863 21.172 33.75 1 94.44 553 GLU A CA 1
ATOM 4299 C C . GLU A 1 553 ? 7.988 21.469 32.781 1 94.44 553 GLU A C 1
ATOM 4301 O O . GLU A 1 553 ? 9.164 21.234 33.062 1 94.44 553 GLU A O 1
ATOM 4306 N N . ILE A 1 554 ? 7.609 21.938 31.625 1 92.75 554 ILE A N 1
ATOM 4307 C CA . ILE A 1 554 ? 8.602 22.281 30.625 1 92.75 554 ILE A CA 1
ATOM 4308 C C . ILE A 1 554 ? 9.469 23.438 31.125 1 92.75 554 ILE A C 1
ATOM 4310 O O . ILE A 1 554 ? 10.688 23.422 30.953 1 92.75 554 ILE A O 1
ATOM 4314 N N . LEU A 1 555 ? 8.883 24.391 31.75 1 94.25 555 LEU A N 1
ATOM 4315 C CA . LEU A 1 555 ? 9.602 25.531 32.312 1 94.25 555 LEU A CA 1
ATOM 4316 C C . LEU A 1 555 ? 10.617 25.062 33.344 1 94.25 555 LEU A C 1
ATOM 4318 O O . LEU A 1 555 ? 11.781 25.469 33.312 1 94.25 555 LEU A O 1
ATOM 4322 N N . ASP A 1 556 ? 10.203 24.188 34.156 1 94.06 556 ASP A N 1
ATOM 4323 C CA . ASP A 1 556 ? 11.031 23.75 35.281 1 94.06 556 ASP A CA 1
ATOM 4324 C C . ASP A 1 556 ? 12.141 22.812 34.812 1 94.06 556 ASP A C 1
ATOM 4326 O O . ASP A 1 556 ? 13.195 22.734 35.438 1 94.06 556 ASP A O 1
ATOM 4330 N N . SER A 1 557 ? 11.914 22.109 33.781 1 89.5 557 SER A N 1
ATOM 4331 C CA . SER A 1 557 ? 12.859 21.109 33.281 1 89.5 557 SER A CA 1
ATOM 4332 C C . SER A 1 557 ? 13.805 21.703 32.25 1 89.5 557 SER A C 1
ATOM 4334 O O . SER A 1 557 ? 14.766 21.047 31.844 1 89.5 557 SER A O 1
ATOM 4336 N N . SER A 1 558 ? 13.508 22.844 31.797 1 87.62 558 SER A N 1
ATOM 4337 C CA . SER A 1 558 ? 14.352 23.469 30.781 1 87.62 558 SER A CA 1
ATOM 4338 C C . SER A 1 558 ? 15.742 23.781 31.344 1 87.62 558 SER A C 1
ATOM 4340 O O . SER A 1 558 ? 15.875 24.141 32.531 1 87.62 558 SER A O 1
ATOM 4342 N N . PRO A 1 559 ? 16.75 23.578 30.469 1 82.69 559 PRO A N 1
ATOM 4343 C CA . PRO A 1 559 ? 18.094 23.969 30.922 1 82.69 559 PRO A CA 1
ATOM 4344 C C . PRO A 1 559 ? 18.172 25.422 31.375 1 82.69 559 PRO A C 1
ATOM 4346 O O . PRO A 1 559 ? 17.453 26.266 30.844 1 82.69 559 PRO A O 1
ATOM 4349 N N . GLU A 1 560 ? 19.172 25.625 32.219 1 79.56 560 GLU A N 1
ATOM 4350 C CA . GLU A 1 560 ? 19.328 26.969 32.75 1 79.56 560 GLU A CA 1
ATOM 4351 C C . GLU A 1 560 ? 19.625 27.969 31.641 1 79.56 560 GLU A C 1
ATOM 4353 O O . GLU A 1 560 ? 20.484 27.734 30.797 1 79.56 560 GLU A O 1
ATOM 4358 N N . GLY A 1 561 ? 18.828 28.984 31.609 1 75.12 561 GLY A N 1
ATOM 4359 C CA . GLY A 1 561 ? 19.094 30.062 30.672 1 75.12 561 GLY A CA 1
ATOM 4360 C C . GLY A 1 561 ? 18.359 29.891 29.344 1 75.12 561 GLY A C 1
ATOM 4361 O O . GLY A 1 561 ? 18.359 30.797 28.516 1 75.12 561 GLY A O 1
ATOM 4362 N N . THR A 1 562 ? 17.734 28.812 29.156 1 84.75 562 THR A N 1
ATOM 4363 C CA . THR A 1 562 ? 17.047 28.594 27.891 1 84.75 562 THR A CA 1
ATOM 4364 C C . THR A 1 562 ? 15.641 29.188 27.922 1 84.75 562 THR A C 1
ATOM 4366 O O . THR A 1 562 ? 15.422 30.297 27.438 1 84.75 562 THR A O 1
ATOM 4369 N N . MET A 1 563 ? 14.781 28.547 28.641 1 89.5 563 MET A N 1
ATOM 4370 C CA . MET A 1 563 ? 13.453 29.125 28.859 1 89.5 563 MET A CA 1
ATOM 4371 C C . MET A 1 563 ? 13.352 29.734 30.25 1 89.5 563 MET A C 1
ATOM 4373 O O . MET A 1 563 ? 13.477 29.016 31.25 1 89.5 563 MET A O 1
ATOM 4377 N N . THR A 1 564 ? 13.062 31.062 30.234 1 90.25 564 THR A N 1
ATOM 4378 C CA . THR A 1 564 ? 13.156 31.75 31.516 1 90.25 564 THR A CA 1
ATOM 4379 C C . THR A 1 564 ? 11.766 32.031 32.062 1 90.25 564 THR A C 1
ATOM 4381 O O . THR A 1 564 ? 11.609 32.281 33.25 1 90.25 564 THR A O 1
ATOM 4384 N N . HIS A 1 565 ? 10.797 32.031 31.188 1 96.19 565 HIS A N 1
ATOM 4385 C CA . HIS A 1 565 ? 9.461 32.438 31.625 1 96.19 565 HIS A CA 1
ATOM 4386 C C . HIS A 1 565 ? 8.391 31.656 30.859 1 96.19 565 HIS A C 1
ATOM 4388 O O . HIS A 1 565 ? 8.617 31.219 29.734 1 96.19 565 HIS A O 1
ATOM 4394 N N . VAL A 1 566 ? 7.285 31.453 31.547 1 97.69 566 VAL A N 1
ATOM 4395 C CA . VAL A 1 566 ? 6.047 31.031 30.891 1 97.69 566 VAL A CA 1
ATOM 4396 C C . VAL A 1 566 ? 4.922 32 31.25 1 97.69 566 VAL A C 1
ATOM 4398 O O . VAL A 1 566 ? 4.727 32.344 32.438 1 97.69 566 VAL A O 1
ATOM 4401 N N . LEU A 1 567 ? 4.344 32.5 30.234 1 98.31 567 LEU A N 1
ATOM 4402 C CA . LEU A 1 567 ? 3.184 33.375 30.422 1 98.31 567 LEU A CA 1
ATOM 4403 C C . LEU A 1 567 ? 1.887 32.594 30.172 1 98.31 567 LEU A C 1
ATOM 4405 O O . LEU A 1 567 ? 1.658 32.094 29.078 1 98.31 567 LEU A O 1
ATOM 4409 N N . ILE A 1 568 ? 1.055 32.469 31.188 1 98.06 568 ILE A N 1
ATOM 4410 C CA . ILE A 1 568 ? -0.279 31.891 31.047 1 98.06 568 ILE A CA 1
ATOM 4411 C C . ILE A 1 568 ? -1.334 32.969 31.312 1 98.06 568 ILE A C 1
ATOM 4413 O O . ILE A 1 568 ? -1.488 33.406 32.438 1 98.06 568 ILE A O 1
ATOM 4417 N N . GLU A 1 569 ? -2.025 33.312 30.25 1 96.38 569 GLU A N 1
ATOM 4418 C CA . GLU A 1 569 ? -2.857 34.531 30.281 1 96.38 569 GLU A CA 1
ATOM 4419 C C . GLU A 1 569 ? -2.053 35.75 30.734 1 96.38 569 GLU A C 1
ATOM 4421 O O . GLU A 1 569 ? -1.062 36.094 30.094 1 96.38 569 GLU A O 1
ATOM 4426 N N . ASP A 1 570 ? -2.336 36.25 31.906 1 96.12 570 ASP A N 1
ATOM 4427 C CA . ASP A 1 570 ? -1.593 37.438 32.344 1 96.12 570 ASP A CA 1
ATOM 4428 C C . ASP A 1 570 ? -0.646 37.125 33.5 1 96.12 570 ASP A C 1
ATOM 4430 O O . ASP A 1 570 ? -0.027 38 34.062 1 96.12 570 ASP A O 1
ATOM 4434 N N . TRP A 1 571 ? -0.499 35.812 33.75 1 97.62 571 TRP A N 1
ATOM 4435 C CA . TRP A 1 571 ? 0.379 35.375 34.844 1 97.62 571 TRP A CA 1
ATOM 4436 C C . TRP A 1 571 ? 1.742 34.969 34.312 1 97.62 571 TRP A C 1
ATOM 4438 O O . TRP A 1 571 ? 1.835 34.062 33.469 1 97.62 571 TRP A O 1
ATOM 4448 N N . LEU A 1 572 ? 2.775 35.594 34.781 1 98.19 572 LEU A N 1
ATOM 4449 C CA . LEU A 1 572 ? 4.145 35.25 34.406 1 98.19 572 LEU A CA 1
ATOM 4450 C C . LEU A 1 572 ? 4.781 34.344 35.406 1 98.19 572 LEU A C 1
ATOM 4452 O O . LEU A 1 572 ? 4.898 34.688 36.594 1 98.19 572 LEU A O 1
ATOM 4456 N N . PHE A 1 573 ? 5.172 33.156 35 1 97.69 573 PHE A N 1
ATOM 4457 C CA . PHE A 1 573 ? 5.785 32.125 35.844 1 97.69 573 PHE A CA 1
ATOM 4458 C C . PHE A 1 573 ? 7.289 32.062 35.594 1 97.69 573 PHE A C 1
ATOM 4460 O O . PHE A 1 573 ? 7.75 32.219 34.469 1 97.69 573 PHE A O 1
ATOM 4467 N N . THR A 1 574 ? 8.07 31.828 36.625 1 95.62 574 THR A N 1
ATOM 4468 C CA . THR A 1 574 ? 9.508 31.578 36.562 1 95.62 574 THR A CA 1
ATOM 4469 C C . THR A 1 574 ? 9.836 30.156 37.031 1 95.62 574 THR A C 1
ATOM 4471 O O . THR A 1 574 ? 9.016 29.516 37.656 1 95.62 574 THR A O 1
ATOM 4474 N N . PRO A 1 575 ? 11.023 29.672 36.625 1 93.81 575 PRO A N 1
ATOM 4475 C CA . PRO A 1 575 ? 11.367 28.297 36.969 1 93.81 575 PRO A CA 1
ATOM 4476 C C . PRO A 1 575 ? 11.445 28.062 38.469 1 93.81 575 PRO A C 1
ATOM 4478 O O . PRO A 1 575 ? 11.906 28.953 39.219 1 93.81 575 PRO A O 1
ATOM 4481 N N . GL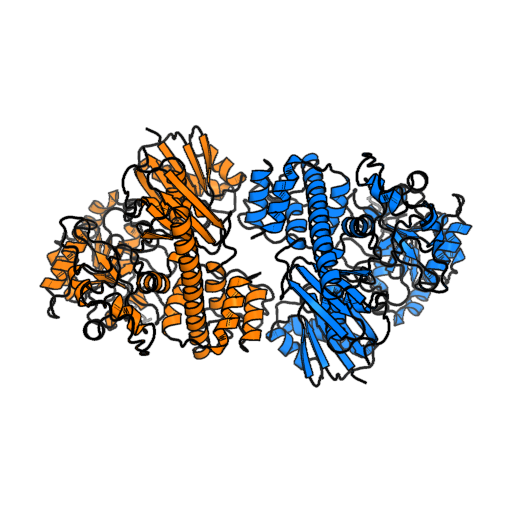N A 1 576 ? 10.961 26.875 38.844 1 86.38 576 GLN A N 1
ATOM 4482 C CA . GLN A 1 576 ? 11.188 26.375 40.219 1 86.38 576 GLN A CA 1
ATOM 4483 C C . GLN A 1 576 ? 12.273 25.297 40.219 1 86.38 576 GLN A C 1
ATOM 4485 O O . GLN A 1 576 ? 12.07 24.203 39.688 1 86.38 576 GLN A O 1
ATOM 4490 N N . ARG A 1 577 ? 13.469 25.609 40.188 1 70.69 577 ARG A N 1
ATOM 4491 C CA . ARG A 1 577 ? 14.539 24.625 40.094 1 70.69 577 ARG A CA 1
ATOM 4492 C C . ARG A 1 577 ? 14.781 23.969 41.469 1 70.69 577 ARG A C 1
ATOM 4494 O O . ARG A 1 577 ? 14.703 24.625 42.5 1 70.69 577 ARG A O 1
ATOM 4501 N N . GLN A 1 578 ? 14.359 22.812 41.625 1 54.19 578 GLN A N 1
ATOM 4502 C CA . GLN A 1 578 ? 14.797 22.062 42.781 1 54.19 578 GLN A CA 1
ATOM 4503 C C . GLN A 1 578 ? 16.312 22.094 42.938 1 54.19 578 GLN A C 1
ATOM 4505 O O . GLN A 1 578 ? 17.031 21.984 41.938 1 54.19 578 GLN A O 1
ATOM 4510 N N . LYS A 1 579 ? 16.906 22.609 43.938 1 46.59 579 LYS A N 1
ATOM 4511 C CA . LYS A 1 579 ? 18.312 22.484 44.344 1 46.59 579 LYS A CA 1
ATOM 4512 C C . LYS A 1 579 ? 18.812 21.062 44.156 1 46.59 579 LYS A C 1
ATOM 4514 O O . LYS A 1 579 ? 18.203 20.109 44.688 1 46.59 579 LYS A O 1
ATOM 4519 N N . THR A 1 580 ? 19.203 20.719 43.031 1 45.84 580 THR A N 1
ATOM 4520 C CA . THR A 1 580 ? 19.922 19.453 43.031 1 45.84 580 THR A CA 1
ATOM 4521 C C . THR A 1 580 ? 20.734 19.297 44.312 1 45.84 580 THR A C 1
ATOM 4523 O O . THR A 1 580 ? 21.484 20.203 44.688 1 45.84 580 THR A O 1
ATOM 4526 N N . PRO A 1 581 ? 20.375 18.375 45.125 1 40.31 581 PRO A N 1
ATOM 4527 C CA . PRO A 1 581 ? 21.297 18.156 46.25 1 40.31 581 PRO A CA 1
ATOM 4528 C C . PRO A 1 581 ? 22.75 18.047 45.781 1 40.31 581 PRO A C 1
ATOM 4530 O O . PRO A 1 581 ? 23.047 17.422 44.75 1 40.31 581 PRO A O 1
ATOM 4533 N N . VAL A 1 582 ? 23.531 19.078 46.031 1 35.69 582 VAL A N 1
ATOM 4534 C CA . VAL A 1 582 ? 24.969 18.906 45.875 1 35.69 582 VAL A CA 1
ATOM 4535 C C . VAL A 1 582 ? 25.406 17.625 46.562 1 35.69 582 VAL A C 1
ATOM 4537 O O . VAL A 1 582 ? 25.25 17.484 47.781 1 35.69 582 VAL A O 1
ATOM 4540 N N . VAL A 1 583 ? 25.312 16.484 45.844 1 41.81 583 VAL A N 1
ATOM 4541 C CA . VAL A 1 583 ? 26.078 15.344 46.344 1 41.81 583 VAL A CA 1
ATOM 4542 C C . VAL A 1 583 ? 27.5 15.773 46.688 1 41.81 583 VAL A C 1
ATOM 4544 O O . VAL A 1 583 ? 28.219 16.281 45.812 1 41.81 583 VAL A O 1
ATOM 4547 N N . ASP A 1 584 ? 27.75 16.25 47.906 1 33.5 584 ASP A N 1
ATOM 4548 C CA . ASP A 1 584 ? 29.078 16.391 48.5 1 33.5 584 ASP A CA 1
ATOM 4549 C C . ASP A 1 584 ? 29.922 15.133 48.25 1 33.5 584 ASP A C 1
ATOM 4551 O O . ASP A 1 584 ? 29.609 14.07 48.812 1 33.5 584 ASP A O 1
ATOM 4555 N N . GLU A 1 585 ? 30.219 14.867 47.031 1 35.78 585 GLU A N 1
ATOM 4556 C CA . GLU A 1 585 ? 31.188 13.797 46.875 1 35.78 585 GLU A CA 1
ATOM 4557 C C . GLU A 1 585 ? 32.469 14.094 47.656 1 35.78 585 GLU A C 1
ATOM 4559 O O . GLU A 1 585 ? 33.5 13.445 47.406 1 35.78 585 GLU A O 1
ATOM 4564 N N . SER A 1 586 ? 32.438 14.984 48.562 1 30.83 586 SER A N 1
ATOM 4565 C CA . SER A 1 586 ? 33.719 14.953 49.281 1 30.83 586 SER A CA 1
ATOM 4566 C C . SER A 1 586 ? 33.906 13.648 50.031 1 30.83 586 SER A C 1
ATOM 4568 O O . SER A 1 586 ? 34.969 13.359 50.562 1 30.83 586 SER A O 1
ATOM 4570 N N . ARG A 1 587 ? 32.781 12.789 50.312 1 26.92 587 ARG A N 1
ATOM 4571 C CA . ARG A 1 587 ? 33.344 11.641 51.031 1 26.92 587 ARG A CA 1
ATOM 4572 C C . ARG A 1 587 ? 33.719 10.547 50.062 1 26.92 587 ARG A C 1
ATOM 4574 O O . ARG A 1 587 ? 33 10.258 49.094 1 26.92 587 ARG A O 1
ATOM 4581 N N . MET B 1 1 ? 29.531 -20.984 -25.375 1 71.06 1 MET B N 1
ATOM 4582 C CA . MET B 1 1 ? 28.109 -20.672 -25.344 1 71.06 1 MET B CA 1
ATOM 4583 C C . MET B 1 1 ? 27.766 -19.906 -24.062 1 71.06 1 MET B C 1
ATOM 4585 O O . MET B 1 1 ? 28.281 -20.203 -23 1 71.06 1 MET B O 1
ATOM 4589 N N . PRO B 1 2 ? 26.875 -18.875 -24.297 1 90.75 2 PRO B N 1
ATOM 4590 C CA . PRO B 1 2 ? 26.734 -18.031 -23.109 1 90.75 2 PRO B CA 1
ATOM 4591 C C . PRO B 1 2 ? 26.031 -18.734 -21.953 1 90.75 2 PRO B C 1
ATOM 4593 O O . PRO B 1 2 ? 25 -19.391 -22.172 1 90.75 2 PRO B O 1
ATOM 4596 N N . ALA B 1 3 ? 26.703 -18.875 -20.875 1 97.44 3 ALA B N 1
ATOM 4597 C CA . ALA B 1 3 ? 26.125 -19.375 -19.641 1 97.44 3 ALA B CA 1
ATOM 4598 C C . ALA B 1 3 ? 25.5 -18.25 -18.812 1 97.44 3 ALA B C 1
ATOM 4600 O O . ALA B 1 3 ? 26.141 -17.234 -18.562 1 97.44 3 ALA B O 1
ATOM 4601 N N . ILE B 1 4 ? 24.234 -18.484 -18.5 1 98.38 4 ILE B N 1
ATOM 4602 C CA . ILE B 1 4 ? 23.5 -17.453 -17.781 1 98.38 4 ILE B CA 1
ATOM 4603 C C . ILE B 1 4 ? 22.938 -18.016 -16.484 1 98.38 4 ILE B C 1
ATOM 4605 O O . ILE B 1 4 ? 22.422 -19.141 -16.453 1 98.38 4 ILE B O 1
ATOM 4609 N N . ILE B 1 5 ? 23.094 -17.281 -15.391 1 98.69 5 ILE B N 1
ATOM 4610 C CA . ILE B 1 5 ? 22.391 -17.562 -14.141 1 98.69 5 ILE B CA 1
ATOM 4611 C C . ILE B 1 5 ? 21.438 -16.406 -13.812 1 98.69 5 ILE B C 1
ATOM 4613 O O . ILE B 1 5 ? 21.781 -15.234 -14.039 1 98.69 5 ILE B O 1
ATOM 4617 N N . ALA B 1 6 ? 20.219 -16.688 -13.43 1 98.69 6 ALA B N 1
ATOM 4618 C CA . ALA B 1 6 ? 19.25 -15.641 -13.172 1 98.69 6 ALA B CA 1
ATOM 4619 C C . ALA B 1 6 ? 18.562 -15.844 -11.812 1 98.69 6 ALA B C 1
ATOM 4621 O O . ALA B 1 6 ? 18.391 -16.969 -11.359 1 98.69 6 ALA B O 1
ATOM 4622 N N . PHE B 1 7 ? 18.156 -14.695 -11.188 1 98.38 7 PHE B N 1
ATOM 4623 C CA . PHE B 1 7 ? 17.688 -14.734 -9.805 1 98.38 7 PHE B CA 1
ATOM 4624 C C . PHE B 1 7 ? 16.391 -13.953 -9.648 1 98.38 7 PHE B C 1
ATOM 4626 O O . PHE B 1 7 ? 16.219 -12.898 -10.273 1 98.38 7 PHE B O 1
ATOM 4633 N N . HIS B 1 8 ? 15.508 -14.461 -8.867 1 97.44 8 HIS B N 1
ATOM 4634 C CA . HIS B 1 8 ? 14.406 -13.75 -8.227 1 97.44 8 HIS B CA 1
ATOM 4635 C C . HIS B 1 8 ? 14.422 -13.953 -6.719 1 97.44 8 HIS B C 1
ATOM 4637 O O . HIS B 1 8 ? 14.266 -15.078 -6.238 1 97.44 8 HIS B O 1
ATOM 4643 N N . THR B 1 9 ? 14.5 -12.875 -5.961 1 95.06 9 THR B N 1
ATOM 4644 C CA . THR B 1 9 ? 14.852 -13.039 -4.555 1 95.06 9 THR B CA 1
ATOM 4645 C C . THR B 1 9 ? 13.641 -12.773 -3.66 1 95.06 9 THR B C 1
ATOM 4647 O O . THR B 1 9 ? 13.719 -12.945 -2.443 1 95.06 9 THR B O 1
ATOM 4650 N N . LEU B 1 10 ? 12.531 -12.352 -4.156 1 91.81 10 LEU B N 1
ATOM 4651 C CA . LEU B 1 10 ? 11.352 -12.031 -3.359 1 91.81 10 LEU B CA 1
ATOM 4652 C C . LEU B 1 10 ? 10.477 -13.266 -3.168 1 91.81 10 LEU B C 1
ATOM 4654 O O . LEU B 1 10 ? 10.977 -14.398 -3.174 1 91.81 10 LEU B O 1
ATOM 4658 N N . HIS B 1 11 ? 9.18 -13.062 -2.828 1 92.31 11 HIS B N 1
ATOM 4659 C CA . HIS B 1 11 ? 8.328 -14.234 -2.646 1 92.31 11 HIS B CA 1
ATOM 4660 C C . HIS B 1 11 ? 8.344 -15.125 -3.883 1 92.31 11 HIS B C 1
ATOM 4662 O O . HIS B 1 11 ? 8.414 -14.625 -5.012 1 92.31 11 HIS B O 1
ATOM 4668 N N . ASP B 1 12 ? 8.289 -16.406 -3.615 1 96.56 12 ASP B N 1
ATOM 4669 C CA . ASP B 1 12 ? 8.453 -17.422 -4.652 1 96.56 12 ASP B CA 1
ATOM 4670 C C . ASP B 1 12 ? 9.836 -17.344 -5.285 1 96.56 12 ASP B C 1
ATOM 4672 O O . ASP B 1 12 ? 9.984 -17.484 -6.5 1 96.56 12 ASP B O 1
ATOM 4676 N N . ALA B 1 13 ? 10.781 -17.125 -4.469 1 97.06 13 ALA B N 1
ATOM 4677 C CA . ALA B 1 13 ? 12.164 -16.969 -4.922 1 97.06 13 ALA B CA 1
ATOM 4678 C C . ALA B 1 13 ? 12.617 -18.203 -5.711 1 97.06 13 ALA B C 1
ATOM 4680 O O . ALA B 1 13 ? 12.242 -19.328 -5.387 1 97.06 13 ALA B O 1
ATOM 4681 N N . ASN B 1 14 ? 13.461 -17.922 -6.723 1 98.5 14 ASN B N 1
ATOM 4682 C CA . ASN B 1 14 ? 13.945 -19 -7.578 1 98.5 14 ASN B CA 1
ATOM 4683 C C . ASN B 1 14 ? 15.219 -18.594 -8.312 1 98.5 14 ASN B C 1
ATOM 4685 O O . ASN B 1 14 ? 15.547 -17.406 -8.414 1 98.5 14 ASN B O 1
ATOM 4689 N N . VAL B 1 15 ? 15.961 -19.578 -8.734 1 98.62 15 VAL B N 1
ATOM 4690 C CA . VAL B 1 15 ? 17.188 -19.391 -9.5 1 98.62 15 VAL B CA 1
ATOM 4691 C C . VAL B 1 15 ? 17.219 -20.359 -10.68 1 98.62 15 VAL B C 1
ATOM 4693 O O . VAL B 1 15 ? 16.781 -21.516 -10.555 1 98.62 15 VAL B O 1
ATOM 4696 N N . SER B 1 16 ? 17.641 -19.891 -11.828 1 98.44 16 SER B N 1
ATOM 4697 C CA . SER B 1 16 ? 17.719 -20.734 -13.016 1 98.44 16 SER B CA 1
ATOM 4698 C C . SER B 1 16 ? 19.078 -20.609 -13.695 1 98.44 16 SER B C 1
ATOM 4700 O O . SER B 1 16 ? 19.766 -19.609 -13.531 1 98.44 16 SER B O 1
ATOM 4702 N N . ILE B 1 17 ? 19.516 -21.641 -14.344 1 98.38 17 ILE B N 1
ATOM 4703 C CA . ILE B 1 17 ? 20.734 -21.656 -15.156 1 98.38 17 ILE B CA 1
ATOM 4704 C C . ILE B 1 17 ? 20.391 -22.062 -16.594 1 98.38 17 ILE B C 1
ATOM 4706 O O . ILE B 1 17 ? 19.703 -23.078 -16.797 1 98.38 17 ILE B O 1
ATOM 4710 N N . CYS B 1 18 ? 20.781 -21.25 -17.469 1 97.44 18 CYS B N 1
ATOM 4711 C CA . CYS B 1 18 ? 20.609 -21.5 -18.891 1 97.44 18 CYS B CA 1
ATOM 4712 C C . CYS B 1 18 ? 21.953 -21.531 -19.609 1 97.44 18 CYS B C 1
ATOM 4714 O O . CYS B 1 18 ? 22.891 -20.859 -19.188 1 97.44 18 CYS B O 1
ATOM 4716 N N . GLU B 1 19 ? 22 -22.328 -20.672 1 96.31 19 GLU B N 1
ATOM 4717 C CA . GLU B 1 19 ? 23.141 -22.359 -21.578 1 96.31 19 GLU B CA 1
ATOM 4718 C C . GLU B 1 19 ? 22.703 -22.281 -23.031 1 96.31 19 GLU B C 1
ATOM 4720 O O . GLU B 1 19 ? 21.938 -23.125 -23.5 1 96.31 19 GLU B O 1
ATOM 4725 N N . ASP B 1 20 ? 23.109 -21.297 -23.766 1 94.38 20 ASP B N 1
ATOM 4726 C CA . ASP B 1 20 ? 22.734 -21.078 -25.156 1 94.38 20 ASP B CA 1
ATOM 4727 C C . ASP B 1 20 ? 21.219 -21 -25.312 1 94.38 20 ASP B C 1
ATOM 4729 O O . ASP B 1 20 ? 20.656 -21.672 -26.188 1 94.38 20 ASP B O 1
ATOM 4733 N N . GLY B 1 21 ? 20.625 -20.359 -24.312 1 94 21 GLY B N 1
ATOM 4734 C CA . GLY B 1 21 ? 19.188 -20.141 -24.375 1 94 21 GLY B CA 1
ATOM 4735 C C . GLY B 1 21 ? 18.406 -21.328 -23.844 1 94 21 GLY B C 1
ATOM 4736 O O . GLY B 1 21 ? 17.203 -21.219 -23.562 1 94 21 GLY B O 1
ATOM 4737 N N . LYS B 1 22 ? 19.016 -22.422 -23.734 1 95.06 22 LYS B N 1
ATOM 4738 C CA . LYS B 1 22 ? 18.328 -23.609 -23.25 1 95.06 22 LYS B CA 1
ATOM 4739 C C . LYS B 1 22 ? 18.312 -23.656 -21.719 1 95.06 22 LYS B C 1
ATOM 4741 O O . LYS B 1 22 ? 19.359 -23.469 -21.078 1 95.06 22 LYS B O 1
ATOM 4746 N N . LEU B 1 23 ? 17.219 -23.875 -21.172 1 97 23 LEU B N 1
ATOM 4747 C CA . LEU B 1 23 ? 17.062 -24 -19.734 1 97 23 LEU B CA 1
ATOM 4748 C C . LEU B 1 23 ? 17.641 -25.328 -19.234 1 97 23 LEU B C 1
ATOM 4750 O O . LEU B 1 23 ? 17.141 -26.391 -19.609 1 97 23 LEU B O 1
ATOM 4754 N N . LEU B 1 24 ? 18.625 -25.25 -18.406 1 97.12 24 LEU B N 1
ATOM 4755 C CA . LEU B 1 24 ? 19.188 -26.469 -17.859 1 97.12 24 LEU B CA 1
ATOM 4756 C C . LEU B 1 24 ? 18.438 -26.906 -16.609 1 97.12 24 LEU B C 1
ATOM 4758 O O . LEU B 1 24 ? 18.156 -28.094 -16.422 1 97.12 24 LEU B O 1
ATOM 4762 N N . ALA B 1 25 ? 18.156 -25.922 -15.781 1 97.62 25 ALA B N 1
ATOM 4763 C CA . ALA B 1 25 ? 17.422 -26.234 -14.562 1 97.62 25 ALA B CA 1
ATOM 4764 C C . ALA B 1 25 ? 16.906 -24.969 -13.883 1 97.62 25 ALA B C 1
ATOM 4766 O O . ALA B 1 25 ? 17.438 -23.875 -14.109 1 97.62 25 ALA B O 1
ATOM 4767 N N . VAL B 1 26 ? 15.906 -25.141 -13.125 1 98.38 26 VAL B N 1
ATOM 4768 C CA . VAL B 1 26 ? 15.359 -24.094 -12.266 1 98.38 26 VAL B CA 1
ATOM 4769 C C . VAL B 1 26 ? 15.094 -24.656 -10.867 1 98.38 26 VAL B C 1
ATOM 4771 O O . VAL B 1 26 ? 14.648 -25.797 -10.727 1 98.38 26 VAL B O 1
ATOM 4774 N N . LEU B 1 27 ? 15.477 -23.938 -9.906 1 98.38 27 LEU B N 1
ATOM 4775 C CA . LEU B 1 27 ? 15.234 -24.312 -8.516 1 98.38 27 LEU B CA 1
ATOM 4776 C C . LEU B 1 27 ? 14.281 -23.312 -7.848 1 98.38 27 LEU B C 1
ATOM 4778 O O . LEU B 1 27 ? 14.602 -22.125 -7.734 1 98.38 27 LEU B O 1
ATOM 4782 N N . GLU B 1 28 ? 13.102 -23.766 -7.5 1 98.12 28 GLU B N 1
ATOM 4783 C CA . GLU B 1 28 ? 12.219 -23.016 -6.621 1 98.12 28 GLU B CA 1
ATOM 4784 C C . GLU B 1 28 ? 12.617 -23.172 -5.16 1 98.12 28 GLU B C 1
ATOM 4786 O O . GLU B 1 28 ? 12.609 -24.297 -4.629 1 98.12 28 GLU B O 1
ATOM 4791 N N . LEU B 1 29 ? 12.852 -22.109 -4.508 1 98 29 LEU B N 1
ATOM 4792 C CA . LEU B 1 29 ? 13.469 -22.188 -3.188 1 98 29 LEU B CA 1
ATOM 4793 C C . LEU B 1 29 ? 12.469 -22.703 -2.156 1 98 29 LEU B C 1
ATOM 4795 O O . LEU B 1 29 ? 12.867 -23.156 -1.078 1 98 29 LEU B O 1
ATOM 4799 N N . GLU B 1 30 ? 11.211 -22.609 -2.457 1 97 30 GLU B N 1
ATOM 4800 C CA . GLU B 1 30 ? 10.25 -23.203 -1.521 1 97 30 GLU B CA 1
ATOM 4801 C C . GLU B 1 30 ? 10.469 -24.703 -1.378 1 97 30 GLU B C 1
ATOM 4803 O O . GLU B 1 30 ? 10.188 -25.281 -0.324 1 97 30 GLU B O 1
ATOM 4808 N N . ARG B 1 31 ? 10.977 -25.344 -2.488 1 95.69 31 ARG B N 1
ATOM 4809 C CA . ARG B 1 31 ? 11.258 -26.781 -2.445 1 95.69 31 ARG B CA 1
ATOM 4810 C C . ARG B 1 31 ? 12.492 -27.062 -1.596 1 95.69 31 ARG B C 1
ATOM 4812 O O . ARG B 1 31 ? 12.531 -28.062 -0.877 1 95.69 31 ARG B O 1
ATOM 4819 N N . LEU B 1 32 ? 13.438 -26.25 -1.717 1 96.25 32 LEU B N 1
ATOM 4820 C CA . LEU B 1 32 ? 14.695 -26.406 -1 1 96.25 32 LEU B CA 1
ATOM 4821 C C . LEU B 1 32 ? 14.5 -26.188 0.497 1 96.25 32 LEU B C 1
ATOM 4823 O O . LEU B 1 32 ? 15.016 -26.953 1.314 1 96.25 32 LEU B O 1
ATOM 4827 N N . PHE B 1 33 ? 13.742 -25.203 0.84 1 96.25 33 PHE B N 1
ATOM 4828 C CA . PHE B 1 33 ? 13.641 -24.812 2.24 1 96.25 33 PHE B CA 1
ATOM 4829 C C . PHE B 1 33 ? 12.328 -25.281 2.844 1 96.25 33 PHE B C 1
ATOM 4831 O O . PHE B 1 33 ? 12.062 -25.062 4.023 1 96.25 33 PHE B O 1
ATOM 4838 N N . ALA B 1 34 ? 11.453 -25.891 2.061 1 94.62 34 ALA B N 1
ATOM 4839 C CA . ALA B 1 34 ? 10.188 -26.484 2.49 1 94.62 34 ALA B CA 1
ATOM 4840 C C . ALA B 1 34 ? 9.281 -25.438 3.123 1 94.62 34 ALA B C 1
ATOM 4842 O O . ALA B 1 34 ? 8.695 -25.672 4.184 1 94.62 34 ALA B O 1
ATOM 4843 N N . LYS B 1 35 ? 9.297 -24.266 2.57 1 94.88 35 LYS B N 1
ATOM 4844 C CA . LYS B 1 35 ? 8.414 -23.172 2.963 1 94.88 35 LYS B CA 1
ATOM 4845 C C . LYS B 1 35 ? 7.656 -22.625 1.76 1 94.88 35 LYS B C 1
ATOM 4847 O O . LYS B 1 35 ? 8.258 -22.062 0.845 1 94.88 35 LYS B O 1
ATOM 4852 N N . ARG B 1 36 ? 6.355 -22.781 1.833 1 93.62 36 ARG B N 1
ATOM 4853 C CA . ARG B 1 36 ? 5.523 -22.312 0.729 1 93.62 36 ARG B CA 1
ATOM 4854 C C . ARG B 1 36 ? 5.676 -20.812 0.535 1 93.62 36 ARG B C 1
ATOM 4856 O O . ARG B 1 36 ? 5.738 -20.062 1.508 1 93.62 36 ARG B O 1
ATOM 4863 N N . TYR B 1 37 ? 5.734 -20.391 -0.702 1 93.75 37 TYR B N 1
ATOM 4864 C CA . TYR B 1 37 ? 5.871 -18.984 -1.064 1 93.75 37 TYR B CA 1
ATOM 4865 C C . TYR B 1 37 ? 7.137 -18.375 -0.457 1 93.75 37 TYR B C 1
ATOM 4867 O O . TYR B 1 37 ? 7.133 -17.234 -0.007 1 93.75 37 TYR B O 1
ATOM 4875 N N . PHE B 1 38 ? 8.141 -19.125 -0.416 1 94.94 38 PHE B N 1
ATOM 4876 C CA . PHE B 1 38 ? 9.398 -18.75 0.218 1 94.94 38 PHE B CA 1
ATOM 4877 C C . PHE B 1 38 ? 9.852 -17.375 -0.258 1 94.94 38 PHE B C 1
ATOM 4879 O O . PHE B 1 38 ? 9.859 -17.094 -1.461 1 94.94 38 PHE B O 1
ATOM 4886 N N . CYS B 1 39 ? 10.18 -16.578 0.711 1 92.31 39 CYS B N 1
ATOM 4887 C CA . CYS B 1 39 ? 10.805 -15.281 0.49 1 92.31 39 CYS B CA 1
ATOM 4888 C C . CYS B 1 39 ? 12.156 -15.203 1.187 1 92.31 39 CYS B C 1
ATOM 4890 O O . CYS B 1 39 ? 12.32 -15.703 2.301 1 92.31 39 CYS B O 1
ATOM 4892 N N . SER B 1 40 ? 13.07 -14.578 0.574 1 93.5 40 SER B N 1
ATOM 4893 C CA . SER B 1 40 ? 14.43 -14.5 1.112 1 93.5 40 SER B CA 1
ATOM 4894 C C . SER B 1 40 ? 14.445 -13.805 2.467 1 93.5 40 SER B C 1
ATOM 4896 O O . SER B 1 40 ? 13.602 -12.953 2.744 1 93.5 40 SER B O 1
ATOM 4898 N N . GLY B 1 41 ? 15.453 -14.18 3.207 1 90.81 41 GLY B N 1
ATOM 4899 C CA . GLY B 1 41 ? 15.609 -13.617 4.539 1 90.81 41 GLY B CA 1
ATOM 4900 C C . GLY B 1 41 ? 15.898 -12.133 4.531 1 90.81 41 GLY B C 1
ATOM 4901 O O . GLY B 1 41 ? 16.5 -11.617 3.59 1 90.81 41 GLY B O 1
ATOM 4902 N N . GLN B 1 42 ? 15.562 -11.5 5.621 1 87.62 42 GLN B N 1
ATOM 4903 C CA . GLN B 1 42 ? 15.68 -10.047 5.723 1 87.62 42 GLN B CA 1
ATOM 4904 C C . GLN B 1 42 ? 17 -9.648 6.387 1 87.62 42 GLN B C 1
ATOM 4906 O O . GLN B 1 42 ? 17.297 -8.453 6.504 1 87.62 42 GLN B O 1
ATOM 4911 N N . ARG B 1 43 ? 17.719 -10.57 6.805 1 91.81 43 ARG B N 1
ATOM 4912 C CA . ARG B 1 43 ? 19.062 -10.336 7.344 1 91.81 43 ARG B CA 1
ATOM 4913 C C . ARG B 1 43 ? 20.141 -10.758 6.352 1 91.81 43 ARG B C 1
ATOM 4915 O O . ARG B 1 43 ? 20.016 -11.797 5.703 1 91.81 43 ARG B O 1
ATOM 4922 N N . LYS B 1 44 ? 21.219 -10.016 6.273 1 93.5 44 LYS B N 1
ATOM 4923 C CA . LYS B 1 44 ? 22.266 -10.25 5.293 1 93.5 44 LYS B CA 1
ATOM 4924 C C . LYS B 1 44 ? 22.859 -11.648 5.445 1 93.5 44 LYS B C 1
ATOM 4926 O O . LYS B 1 44 ? 23.062 -12.352 4.453 1 93.5 44 LYS B O 1
ATOM 4931 N N . SER B 1 45 ? 23.094 -12.008 6.723 1 95.5 45 SER B N 1
ATOM 4932 C CA . SER B 1 45 ? 23.703 -13.312 6.977 1 95.5 45 SER B CA 1
ATOM 4933 C C . SER B 1 45 ? 22.766 -14.445 6.547 1 95.5 45 SER B C 1
ATOM 4935 O O . SER B 1 45 ? 23.219 -15.422 5.941 1 95.5 45 SER B O 1
ATOM 4937 N N . VAL B 1 46 ? 21.531 -14.273 6.848 1 95.62 46 VAL B N 1
ATOM 4938 C CA . VAL B 1 46 ? 20.531 -15.281 6.508 1 95.62 46 VAL B CA 1
ATOM 4939 C C . VAL B 1 46 ? 20.359 -15.352 4.992 1 95.62 46 VAL B C 1
ATOM 4941 O O . VAL B 1 46 ? 20.328 -16.438 4.41 1 95.62 46 VAL B O 1
ATOM 4944 N N . PHE B 1 47 ? 20.281 -14.227 4.418 1 96.5 47 PHE B N 1
ATOM 4945 C CA . PHE B 1 47 ? 20.188 -14.141 2.965 1 96.5 47 PHE B CA 1
ATOM 4946 C C . PHE B 1 47 ? 21.375 -14.82 2.295 1 96.5 47 PHE B C 1
ATOM 4948 O O . PHE B 1 47 ? 21.203 -15.617 1.368 1 96.5 47 PHE B O 1
ATOM 4955 N N . THR B 1 48 ? 22.531 -14.531 2.742 1 97.5 48 THR B N 1
ATOM 4956 C CA . THR B 1 48 ? 23.766 -15.078 2.178 1 97.5 48 THR B CA 1
ATOM 4957 C C . THR B 1 48 ? 23.766 -16.594 2.264 1 97.5 48 THR B C 1
ATOM 4959 O O . THR B 1 48 ? 24.078 -17.281 1.28 1 97.5 48 THR B O 1
ATOM 4962 N N . GLU B 1 49 ? 23.422 -17.047 3.377 1 98.06 49 GLU B N 1
ATOM 4963 C CA . GLU B 1 49 ? 23.422 -18.5 3.584 1 98.06 49 GLU B CA 1
ATOM 4964 C C . GLU B 1 49 ? 22.406 -19.172 2.684 1 98.06 49 GLU B C 1
ATOM 4966 O O . GLU B 1 49 ? 22.688 -20.219 2.078 1 98.06 49 GLU B O 1
ATOM 4971 N N . GLN B 1 50 ? 21.25 -18.641 2.633 1 97.94 50 GLN B N 1
ATOM 4972 C CA . GLN B 1 50 ? 20.172 -19.219 1.824 1 97.94 50 GLN B CA 1
ATOM 4973 C C . GLN B 1 50 ? 20.578 -19.281 0.353 1 97.94 50 GLN B C 1
ATOM 4975 O O . GLN B 1 50 ? 20.391 -20.312 -0.294 1 97.94 50 GLN B O 1
ATOM 4980 N N . TRP B 1 51 ? 21.125 -18.25 -0.102 1 98.12 51 TRP B N 1
ATOM 4981 C CA . TRP B 1 51 ? 21.406 -18.172 -1.532 1 98.12 51 TRP B CA 1
ATOM 4982 C C . TRP B 1 51 ? 22.688 -18.922 -1.87 1 98.12 51 TRP B C 1
ATOM 4984 O O . TRP B 1 51 ? 22.844 -19.453 -2.971 1 98.12 51 TRP B O 1
ATOM 4994 N N . GLN B 1 52 ? 23.609 -19.016 -0.915 1 98.5 52 GLN B N 1
ATOM 4995 C CA . GLN B 1 52 ? 24.766 -19.891 -1.114 1 98.5 52 GLN B CA 1
ATOM 4996 C C . GLN B 1 52 ? 24.344 -21.344 -1.307 1 98.5 52 GLN B C 1
ATOM 4998 O O . GLN B 1 52 ? 24.828 -22.016 -2.205 1 98.5 52 GLN B O 1
ATOM 5003 N N . GLN B 1 53 ? 23.453 -21.766 -0.5 1 98.31 53 GLN B N 1
ATOM 5004 C CA . GLN B 1 53 ? 22.953 -23.141 -0.603 1 98.31 53 GLN B CA 1
ATOM 5005 C C . GLN B 1 53 ? 22.281 -23.375 -1.952 1 98.31 53 GLN B C 1
ATOM 5007 O O . GLN B 1 53 ? 22.516 -24.406 -2.59 1 98.31 53 GLN B O 1
ATOM 5012 N N . ALA B 1 54 ? 21.438 -22.469 -2.354 1 98.5 54 ALA B N 1
ATOM 5013 C CA . ALA B 1 54 ? 20.703 -22.609 -3.613 1 98.5 54 ALA B CA 1
ATOM 5014 C C . ALA B 1 54 ? 21.656 -22.625 -4.801 1 98.5 54 ALA B C 1
ATOM 5016 O O . ALA B 1 54 ? 21.531 -23.469 -5.691 1 98.5 54 ALA B O 1
ATOM 5017 N N . ILE B 1 55 ? 22.625 -21.719 -4.793 1 98.56 55 ILE B N 1
ATOM 5018 C CA . ILE B 1 55 ? 23.578 -21.578 -5.883 1 98.56 55 ILE B CA 1
ATOM 5019 C C . ILE B 1 55 ? 24.469 -22.828 -5.953 1 98.56 55 ILE B C 1
ATOM 5021 O O . ILE B 1 55 ? 24.688 -23.375 -7.035 1 98.56 55 ILE B O 1
ATOM 5025 N N . ASP B 1 56 ? 24.891 -23.312 -4.812 1 98.12 56 ASP B N 1
ATOM 5026 C CA . ASP B 1 56 ? 25.734 -24.5 -4.766 1 98.12 56 ASP B CA 1
ATOM 5027 C C . ASP B 1 56 ? 25 -25.719 -5.344 1 98.12 56 ASP B C 1
ATOM 5029 O O . ASP B 1 56 ? 25.594 -26.5 -6.082 1 98.12 56 ASP B O 1
ATOM 5033 N N . LEU B 1 57 ? 23.797 -25.844 -4.984 1 97.69 57 LEU B N 1
ATOM 5034 C CA . LEU B 1 57 ? 23 -26.953 -5.473 1 97.69 57 LEU B CA 1
ATOM 5035 C C . LEU B 1 57 ? 22.844 -26.891 -6.992 1 97.69 57 LEU B C 1
ATOM 5037 O O . LEU B 1 57 ? 22.938 -27.922 -7.668 1 97.69 57 LEU B O 1
ATOM 5041 N N . MET B 1 58 ? 22.609 -25.75 -7.5 1 98.25 58 MET B N 1
ATOM 5042 C CA . MET B 1 58 ? 22.422 -25.562 -8.938 1 98.25 58 MET B CA 1
ATOM 5043 C C . MET B 1 58 ? 23.734 -25.797 -9.68 1 98.25 58 MET B C 1
ATOM 5045 O O . MET B 1 58 ? 23.734 -26.422 -10.75 1 98.25 58 MET B O 1
ATOM 5049 N N . ILE B 1 59 ? 24.812 -25.328 -9.117 1 97.69 59 ILE B N 1
ATOM 5050 C CA . ILE B 1 59 ? 26.125 -25.531 -9.727 1 97.69 59 ILE B CA 1
ATOM 5051 C C . ILE B 1 59 ? 26.469 -27.016 -9.75 1 97.69 59 ILE B C 1
ATOM 5053 O O . ILE B 1 59 ? 26.922 -27.531 -10.766 1 97.69 59 ILE B O 1
ATOM 5057 N N . LYS B 1 60 ? 26.203 -27.641 -8.656 1 96.81 60 LYS B N 1
ATOM 5058 C CA . LYS B 1 60 ? 26.453 -29.078 -8.57 1 96.81 60 LYS B CA 1
ATOM 5059 C C . LYS B 1 60 ? 25.656 -29.844 -9.617 1 96.81 60 LYS B C 1
ATOM 5061 O O . LYS B 1 60 ? 26.188 -30.734 -10.273 1 96.81 60 LYS B O 1
ATOM 5066 N N . PHE B 1 61 ? 24.438 -29.531 -9.82 1 96.88 61 PHE B N 1
ATOM 5067 C CA . PHE B 1 61 ? 23.547 -30.25 -10.734 1 96.88 61 PHE B CA 1
ATOM 5068 C C . PHE B 1 61 ? 23.922 -29.969 -12.18 1 96.88 61 PHE B C 1
ATOM 5070 O O . PHE B 1 61 ? 23.922 -30.875 -13.016 1 96.88 61 PHE B O 1
ATOM 5077 N N . THR B 1 62 ? 24.234 -28.734 -12.523 1 97.25 62 THR B N 1
ATOM 5078 C CA . THR B 1 62 ? 24.453 -28.344 -13.914 1 97.25 62 THR B CA 1
ATOM 5079 C C . THR B 1 62 ? 25.906 -28.516 -14.312 1 97.25 62 THR B C 1
ATOM 5081 O O . THR B 1 62 ? 26.234 -28.578 -15.5 1 97.25 62 THR B O 1
ATOM 5084 N N . GLY B 1 63 ? 26.781 -28.438 -13.328 1 96.81 63 GLY B N 1
ATOM 5085 C CA . GLY B 1 63 ? 28.219 -28.516 -13.594 1 96.81 63 GLY B CA 1
ATOM 5086 C C . GLY B 1 63 ? 28.812 -27.188 -14.023 1 96.81 63 GLY B C 1
ATOM 5087 O O . GLY B 1 63 ? 30 -27.109 -14.352 1 96.81 63 GLY B O 1
ATOM 5088 N N . LEU B 1 64 ? 28.031 -26.141 -14.047 1 96.94 64 LEU B N 1
ATOM 5089 C CA . LEU B 1 64 ? 28.5 -24.812 -14.445 1 96.94 64 LEU B CA 1
ATOM 5090 C C . LEU B 1 64 ? 28.797 -23.953 -13.227 1 96.94 64 LEU B C 1
ATOM 5092 O O . LEU B 1 64 ? 27.938 -23.734 -12.383 1 96.94 64 LEU B O 1
ATOM 5096 N N . SER B 1 65 ? 30.016 -23.422 -13.117 1 95.81 65 SER B N 1
ATOM 5097 C CA . SER B 1 65 ? 30.391 -22.641 -11.945 1 95.81 65 SER B CA 1
ATOM 5098 C C . SER B 1 65 ? 30.766 -21.203 -12.328 1 95.81 65 SER B C 1
ATOM 5100 O O . SER B 1 65 ? 31.031 -20.375 -11.453 1 95.81 65 SER B O 1
ATOM 5102 N N . SER B 1 66 ? 30.844 -20.875 -13.586 1 97.44 66 SER B N 1
ATOM 5103 C CA . SER B 1 66 ? 31.109 -19.531 -14.102 1 97.44 66 SER B CA 1
ATOM 5104 C C . SER B 1 66 ? 30.094 -19.141 -15.18 1 97.44 66 SER B C 1
ATOM 5106 O O . SER B 1 66 ? 29.703 -19.984 -15.992 1 97.44 66 SER B O 1
ATOM 5108 N N . PHE B 1 67 ? 29.797 -17.875 -15.156 1 98.5 67 PHE B N 1
ATOM 5109 C CA . PHE B 1 67 ? 28.719 -17.438 -16.031 1 98.5 67 PHE B CA 1
ATOM 5110 C C . PHE B 1 67 ? 29.109 -16.188 -16.812 1 98.5 67 PHE B C 1
ATOM 5112 O O . PHE B 1 67 ? 29.891 -15.359 -16.312 1 98.5 67 PHE B O 1
ATOM 5119 N N . ASP B 1 68 ? 28.625 -16.062 -18 1 98.38 68 ASP B N 1
ATOM 5120 C CA . ASP B 1 68 ? 28.844 -14.859 -18.812 1 98.38 68 ASP B CA 1
ATOM 5121 C C . ASP B 1 68 ? 27.984 -13.703 -18.297 1 98.38 68 ASP B C 1
ATOM 5123 O O . ASP B 1 68 ? 28.438 -12.555 -18.266 1 98.38 68 ASP B O 1
ATOM 5127 N N . VAL B 1 69 ? 26.781 -14.062 -17.969 1 98.12 69 VAL B N 1
ATOM 5128 C CA . VAL B 1 69 ? 25.875 -13.031 -17.5 1 98.12 69 VAL B CA 1
ATOM 5129 C C . VAL B 1 69 ? 25.078 -13.555 -16.297 1 98.12 69 VAL B C 1
ATOM 5131 O O . VAL B 1 69 ? 24.656 -14.711 -16.281 1 98.12 69 VAL B O 1
ATOM 5134 N N . ALA B 1 70 ? 24.984 -12.766 -15.273 1 98.31 70 ALA B N 1
ATOM 5135 C CA . ALA B 1 70 ? 24.016 -12.945 -14.188 1 98.31 70 ALA B CA 1
ATOM 5136 C C . ALA B 1 70 ? 22.875 -11.93 -14.297 1 98.31 70 ALA B C 1
ATOM 5138 O O . ALA B 1 70 ? 23.109 -10.75 -14.547 1 98.31 70 ALA B O 1
ATOM 5139 N N . VAL B 1 71 ? 21.641 -12.461 -14.156 1 97.75 71 VAL B N 1
ATOM 5140 C CA . VAL B 1 71 ? 20.469 -11.602 -14.336 1 97.75 71 VAL B CA 1
ATOM 5141 C C . VAL B 1 71 ? 19.641 -11.594 -13.055 1 97.75 71 VAL B C 1
ATOM 5143 O O . VAL B 1 71 ? 19.453 -12.633 -12.422 1 97.75 71 VAL B O 1
ATOM 5146 N N . CYS B 1 72 ? 19.234 -10.422 -12.617 1 94.88 72 CYS B N 1
ATOM 5147 C CA . CYS B 1 72 ? 18.297 -10.297 -11.508 1 94.88 72 CYS B CA 1
ATOM 5148 C C . CYS B 1 72 ? 17.016 -9.617 -11.945 1 94.88 72 CYS B C 1
ATOM 5150 O O . CYS B 1 72 ? 17.047 -8.641 -12.703 1 94.88 72 CYS B O 1
ATOM 5152 N N . SER B 1 73 ? 15.922 -10.266 -11.539 1 91.69 73 SER B N 1
ATOM 5153 C CA . SER B 1 73 ? 14.656 -9.539 -11.68 1 91.69 73 SER B CA 1
ATOM 5154 C C . SER B 1 73 ? 14.414 -8.625 -10.484 1 91.69 73 SER B C 1
ATOM 5156 O O . SER B 1 73 ? 14.102 -9.094 -9.383 1 91.69 73 SER B O 1
ATOM 5158 N N . TRP B 1 74 ? 14.406 -7.352 -10.68 1 83 74 TRP B N 1
ATOM 5159 C CA . TRP B 1 74 ? 14.188 -6.352 -9.641 1 83 74 TRP B CA 1
ATOM 5160 C C . TRP B 1 74 ? 14.781 -6.805 -8.312 1 83 74 TRP B C 1
ATOM 5162 O O . TRP B 1 74 ? 14.133 -7.523 -7.547 1 83 74 TRP B O 1
ATOM 5172 N N . VAL B 1 75 ? 15.906 -6.418 -7.887 1 82.88 75 VAL B N 1
ATOM 5173 C CA . VAL B 1 75 ? 16.625 -6.852 -6.695 1 82.88 75 VAL B CA 1
ATOM 5174 C C . VAL B 1 75 ? 17.188 -5.633 -5.957 1 82.88 75 VAL B C 1
ATOM 5176 O O . VAL B 1 75 ? 17.641 -4.676 -6.586 1 82.88 75 VAL B O 1
ATOM 5179 N N . LEU B 1 76 ? 17.031 -5.734 -4.66 1 85.62 76 LEU B N 1
ATOM 5180 C CA . LEU B 1 76 ? 17.609 -4.668 -3.854 1 85.62 76 LEU B CA 1
ATOM 5181 C C . LEU B 1 76 ? 19.125 -4.617 -4.027 1 85.62 76 LEU B C 1
ATOM 5183 O O . LEU B 1 76 ? 19.766 -5.656 -4.145 1 85.62 76 LEU B O 1
ATOM 5187 N N . PRO B 1 77 ? 19.672 -3.412 -4.012 1 86.94 77 PRO B N 1
ATOM 5188 C CA . PRO B 1 77 ? 21.125 -3.281 -4.207 1 86.94 77 PRO B CA 1
ATOM 5189 C C . PRO B 1 77 ? 21.922 -4.121 -3.217 1 86.94 77 PRO B C 1
ATOM 5191 O O . PRO B 1 77 ? 22.906 -4.762 -3.604 1 86.94 77 PRO B O 1
ATOM 5194 N N . SER B 1 78 ? 21.516 -4.141 -1.993 1 87.94 78 SER B N 1
ATOM 5195 C CA . SER B 1 78 ? 22.219 -4.922 -0.991 1 87.94 78 SER B CA 1
ATOM 5196 C C . SER B 1 78 ? 22.188 -6.41 -1.319 1 87.94 78 SER B C 1
ATOM 5198 O O . SER B 1 78 ? 23.172 -7.121 -1.134 1 87.94 78 SER B O 1
ATOM 5200 N N . GLN B 1 79 ? 21.062 -6.859 -1.764 1 91.62 79 GLN B N 1
ATOM 5201 C CA . GLN B 1 79 ? 20.938 -8.258 -2.15 1 91.62 79 GLN B CA 1
ATOM 5202 C C . GLN B 1 79 ? 21.797 -8.578 -3.363 1 91.62 79 GLN B C 1
ATOM 5204 O O . GLN B 1 79 ? 22.438 -9.641 -3.422 1 91.62 79 GLN B O 1
ATOM 5209 N N . ARG B 1 80 ? 21.781 -7.68 -4.316 1 91.88 80 ARG B N 1
ATOM 5210 C CA . ARG B 1 80 ? 22.609 -7.871 -5.512 1 91.88 80 ARG B CA 1
ATOM 5211 C C . ARG B 1 80 ? 24.078 -7.961 -5.156 1 91.88 80 ARG B C 1
ATOM 5213 O O . ARG B 1 80 ? 24.812 -8.781 -5.715 1 91.88 80 ARG B O 1
ATOM 5220 N N . GLU B 1 81 ? 24.5 -7.113 -4.285 1 92.5 81 GLU B N 1
ATOM 5221 C CA . GLU B 1 81 ? 25.906 -7.117 -3.855 1 92.5 81 GLU B CA 1
ATOM 5222 C C . GLU B 1 81 ? 26.281 -8.461 -3.236 1 92.5 81 GLU B C 1
ATOM 5224 O O . GLU B 1 81 ? 27.375 -8.969 -3.482 1 92.5 81 GLU B O 1
ATOM 5229 N N . ILE B 1 82 ? 25.406 -8.961 -2.445 1 95.62 82 ILE B N 1
ATOM 5230 C CA . ILE B 1 82 ? 25.656 -10.258 -1.817 1 95.62 82 ILE B CA 1
ATOM 5231 C C . ILE B 1 82 ? 25.734 -11.344 -2.887 1 95.62 82 ILE B C 1
ATOM 5233 O O . ILE B 1 82 ? 26.656 -12.164 -2.889 1 95.62 82 ILE B O 1
ATOM 5237 N N . LEU B 1 83 ? 24.797 -11.352 -3.793 1 97.31 83 LEU B N 1
ATOM 5238 C CA . LEU B 1 83 ? 24.766 -12.344 -4.859 1 97.31 83 LEU B CA 1
ATOM 5239 C C . LEU B 1 83 ? 26.062 -12.281 -5.684 1 97.31 83 LEU B C 1
ATOM 5241 O O . LEU B 1 83 ? 26.562 -13.312 -6.133 1 97.31 83 LEU B O 1
ATOM 5245 N N . GLN B 1 84 ? 26.594 -11.094 -5.879 1 96.81 84 GLN B N 1
ATOM 5246 C CA . GLN B 1 84 ? 27.812 -10.883 -6.664 1 96.81 84 GLN B CA 1
ATOM 5247 C C . GLN B 1 84 ? 29.016 -11.547 -6.008 1 96.81 84 GLN B C 1
ATOM 5249 O O . GLN B 1 84 ? 29.969 -11.93 -6.691 1 96.81 84 GLN B O 1
ATOM 5254 N N . THR B 1 85 ? 28.938 -11.688 -4.727 1 97.19 85 THR B N 1
ATOM 5255 C CA . THR B 1 85 ? 30.031 -12.352 -4.027 1 97.19 85 THR B CA 1
ATOM 5256 C C . THR B 1 85 ? 29.906 -13.867 -4.129 1 97.19 85 THR B C 1
ATOM 5258 O O . THR B 1 85 ? 30.875 -14.602 -3.955 1 97.19 85 THR B O 1
ATOM 5261 N N . LEU B 1 86 ? 28.734 -14.344 -4.418 1 97.81 86 LEU B N 1
ATOM 5262 C CA . LEU B 1 86 ? 28.453 -15.773 -4.383 1 97.81 86 LEU B CA 1
ATOM 5263 C C . LEU B 1 86 ? 28.594 -16.391 -5.77 1 97.81 86 LEU B C 1
ATOM 5265 O O . LEU B 1 86 ? 28.703 -17.609 -5.902 1 97.81 86 LEU B O 1
ATOM 5269 N N . VAL B 1 87 ? 28.5 -15.539 -6.793 1 97 87 VAL B N 1
ATOM 5270 C CA . VAL B 1 87 ? 28.469 -16.047 -8.164 1 97 87 VAL B CA 1
ATOM 5271 C C . VAL B 1 87 ? 29.578 -15.406 -8.977 1 97 87 VAL B C 1
ATOM 5273 O O . VAL B 1 87 ? 29.797 -14.188 -8.906 1 97 87 VAL B O 1
ATOM 5276 N N . ASN B 1 88 ? 30.297 -16.172 -9.75 1 97.19 88 ASN B N 1
ATOM 5277 C CA . ASN B 1 88 ? 31.281 -15.688 -10.703 1 97.19 88 ASN B CA 1
ATOM 5278 C C . ASN B 1 88 ? 30.656 -15.398 -12.062 1 97.19 88 ASN B C 1
ATOM 5280 O O . ASN B 1 88 ? 30.5 -16.312 -12.891 1 97.19 88 ASN B O 1
ATOM 5284 N N . ALA B 1 89 ? 30.359 -14.195 -12.32 1 97.94 89 ALA B N 1
ATOM 5285 C CA . ALA B 1 89 ? 29.75 -13.766 -13.57 1 97.94 89 ALA B CA 1
ATOM 5286 C C . ALA B 1 89 ? 30.469 -12.547 -14.141 1 97.94 89 ALA B C 1
ATOM 5288 O O . ALA B 1 89 ? 30.859 -11.648 -13.398 1 97.94 89 ALA B O 1
ATOM 5289 N N . LYS B 1 90 ? 30.547 -12.445 -15.438 1 97.44 90 LYS B N 1
ATOM 5290 C CA . LYS B 1 90 ? 31.266 -11.359 -16.094 1 97.44 90 LYS B CA 1
ATOM 5291 C C . LYS B 1 90 ? 30.438 -10.078 -16.094 1 97.44 90 LYS B C 1
ATOM 5293 O O . LYS B 1 90 ? 31 -8.977 -15.969 1 97.44 90 LYS B O 1
ATOM 5298 N N . GLU B 1 91 ? 29.172 -10.273 -16.281 1 96.62 91 GLU B N 1
ATOM 5299 C CA . GLU B 1 91 ? 28.266 -9.125 -16.359 1 96.62 91 GLU B CA 1
ATOM 5300 C C . GLU B 1 91 ? 27.016 -9.344 -15.523 1 96.62 91 GLU B C 1
ATOM 5302 O O . GLU B 1 91 ? 26.562 -10.477 -15.352 1 96.62 91 GLU B O 1
ATOM 5307 N N . TRP B 1 92 ? 26.484 -8.281 -14.984 1 95.25 92 TRP B N 1
ATOM 5308 C CA . TRP B 1 92 ? 25.25 -8.305 -14.211 1 95.25 92 TRP B CA 1
ATOM 5309 C C . TRP B 1 92 ? 24.203 -7.387 -14.836 1 95.25 92 TRP B C 1
ATOM 5311 O O . TRP B 1 92 ? 24.484 -6.23 -15.148 1 95.25 92 TRP B O 1
ATOM 5321 N N . VAL B 1 93 ? 23.016 -7.953 -15.039 1 94.31 93 VAL B N 1
ATOM 5322 C CA . VAL B 1 93 ? 21.938 -7.207 -15.68 1 94.31 93 VAL B CA 1
ATOM 5323 C C . VAL B 1 93 ? 20.656 -7.312 -14.828 1 94.31 93 VAL B C 1
ATOM 5325 O O . VAL B 1 93 ? 20.453 -8.305 -14.133 1 94.31 93 VAL B O 1
ATOM 5328 N N . THR B 1 94 ? 19.875 -6.273 -14.828 1 92.06 94 THR B N 1
ATOM 5329 C CA . THR B 1 94 ? 18.562 -6.281 -14.172 1 92.06 94 THR B CA 1
ATOM 5330 C C . THR B 1 94 ? 17.438 -6.176 -15.203 1 92.06 94 THR B C 1
ATOM 5332 O O . THR B 1 94 ? 17.547 -5.414 -16.172 1 92.06 94 THR B O 1
ATOM 5335 N N . VAL B 1 95 ? 16.406 -6.996 -15.023 1 94.62 95 VAL B N 1
ATOM 5336 C CA . VAL B 1 95 ? 15.266 -6.996 -15.93 1 94.62 95 VAL B CA 1
ATOM 5337 C C . VAL B 1 95 ? 13.977 -6.762 -15.148 1 94.62 95 VAL B C 1
ATOM 5339 O O . VAL B 1 95 ? 13.852 -7.18 -13.992 1 94.62 95 VAL B O 1
ATOM 5342 N N . ASP B 1 96 ? 12.969 -6.129 -15.758 1 93.81 96 ASP B N 1
ATOM 5343 C CA . ASP B 1 96 ? 11.703 -5.809 -15.117 1 93.81 96 ASP B CA 1
ATOM 5344 C C . ASP B 1 96 ? 10.852 -7.062 -14.906 1 93.81 96 ASP B C 1
ATOM 5346 O O . ASP B 1 96 ? 10.891 -7.984 -15.727 1 93.81 96 ASP B O 1
ATOM 5350 N N . HIS B 1 97 ? 10.109 -6.988 -13.898 1 95.19 97 HIS B N 1
ATOM 5351 C CA . HIS B 1 97 ? 9.305 -8.102 -13.391 1 95.19 97 HIS B CA 1
ATOM 5352 C C . HIS B 1 97 ? 8.367 -8.641 -14.469 1 95.19 97 HIS B C 1
ATOM 5354 O O . HIS B 1 97 ? 8.398 -9.828 -14.789 1 95.19 97 HIS B O 1
ATOM 5360 N N . HIS B 1 98 ? 7.586 -7.812 -15.078 1 97.12 98 HIS B N 1
ATOM 5361 C CA . HIS B 1 98 ? 6.574 -8.266 -16.031 1 97.12 98 HIS B CA 1
ATOM 5362 C C . HIS B 1 98 ? 7.199 -8.641 -17.359 1 97.12 98 HIS B C 1
ATOM 5364 O O . HIS B 1 98 ? 6.672 -9.492 -18.078 1 97.12 98 HIS B O 1
ATOM 5370 N N . LYS B 1 99 ? 8.305 -8.07 -17.672 1 97.56 99 LYS B N 1
ATOM 5371 C CA . LYS B 1 99 ? 9.016 -8.516 -18.875 1 97.56 99 LYS B CA 1
ATOM 5372 C C . LYS B 1 99 ? 9.492 -9.953 -18.734 1 97.56 99 LYS B C 1
ATOM 5374 O O . LYS B 1 99 ? 9.484 -10.719 -19.703 1 97.56 99 LYS B O 1
ATOM 5379 N N . CYS B 1 100 ? 9.914 -10.281 -17.531 1 98.19 100 CYS B N 1
ATOM 5380 C CA . CYS B 1 100 ? 10.305 -11.656 -17.25 1 98.19 100 CYS B CA 1
ATOM 5381 C C . CYS B 1 100 ? 9.133 -12.609 -17.453 1 98.19 100 CYS B C 1
ATOM 5383 O O . CYS B 1 100 ? 9.281 -13.656 -18.094 1 98.19 100 CYS B O 1
ATOM 5385 N N . HIS B 1 101 ? 7.984 -12.211 -16.906 1 98.5 101 HIS B N 1
ATOM 5386 C CA . HIS B 1 101 ? 6.785 -13.023 -17.109 1 98.5 101 HIS B CA 1
ATOM 5387 C C . HIS B 1 101 ? 6.496 -13.203 -18.594 1 98.5 101 HIS B C 1
ATOM 5389 O O . HIS B 1 101 ? 6.219 -14.32 -19.047 1 98.5 101 HIS B O 1
ATOM 5395 N N . ALA B 1 102 ? 6.582 -12.125 -19.312 1 98.56 102 ALA B N 1
ATOM 5396 C CA . ALA B 1 102 ? 6.258 -12.141 -20.734 1 98.56 102 ALA B CA 1
ATOM 5397 C C . ALA B 1 102 ? 7.211 -13.055 -21.5 1 98.56 102 ALA B C 1
ATOM 5399 O O . ALA B 1 102 ? 6.781 -13.844 -22.344 1 98.56 102 ALA B O 1
ATOM 5400 N N . ALA B 1 103 ? 8.477 -12.961 -21.188 1 98.12 103 ALA B N 1
ATOM 5401 C CA . ALA B 1 103 ? 9.477 -13.789 -21.844 1 98.12 103 ALA B CA 1
ATOM 5402 C C . ALA B 1 103 ? 9.234 -15.266 -21.562 1 98.12 103 ALA B C 1
ATOM 5404 O O . ALA B 1 103 ? 9.273 -16.094 -22.484 1 98.12 103 ALA B O 1
ATOM 5405 N N . LEU B 1 104 ? 9.008 -15.602 -20.328 1 97.94 104 LEU B N 1
ATOM 5406 C CA . LEU B 1 104 ? 8.695 -16.984 -19.984 1 97.94 104 LEU B CA 1
ATOM 5407 C C . LEU B 1 104 ? 7.504 -17.5 -20.781 1 97.94 104 LEU B C 1
ATOM 5409 O O . LEU B 1 104 ? 7.559 -18.578 -21.359 1 97.94 104 LEU B O 1
ATOM 5413 N N . GLY B 1 105 ? 6.453 -16.719 -20.781 1 96.88 105 GLY B N 1
ATOM 5414 C CA . GLY B 1 105 ? 5.238 -17.109 -21.469 1 96.88 105 GLY B CA 1
ATOM 5415 C C . GLY B 1 105 ? 5.445 -17.328 -22.953 1 96.88 105 GLY B C 1
ATOM 5416 O O . GLY B 1 105 ? 4.957 -18.312 -23.531 1 96.88 105 GLY B O 1
ATOM 5417 N N . LEU B 1 106 ? 6.176 -16.453 -23.594 1 96.81 106 LEU B N 1
ATOM 5418 C CA . LEU B 1 106 ? 6.406 -16.516 -25.031 1 96.81 106 LEU B CA 1
ATOM 5419 C C . LEU B 1 106 ? 7.184 -17.781 -25.391 1 96.81 106 LEU B C 1
ATOM 5421 O O . LEU B 1 106 ? 6.754 -18.547 -26.25 1 96.81 106 LEU B O 1
ATOM 5425 N N . TYR B 1 107 ? 8.227 -18.031 -24.719 1 96.38 107 TYR B N 1
ATOM 5426 C CA . TYR B 1 107 ? 9.156 -19.062 -25.172 1 96.38 107 TYR B CA 1
ATOM 5427 C C . TYR B 1 107 ? 8.734 -20.438 -24.688 1 96.38 107 TYR B C 1
ATOM 5429 O O . TYR B 1 107 ? 9.188 -21.453 -25.219 1 96.38 107 TYR B O 1
ATOM 5437 N N . ASP B 1 108 ? 7.941 -20.438 -23.656 1 94.44 108 ASP B N 1
ATOM 5438 C CA . ASP B 1 108 ? 7.309 -21.688 -23.266 1 94.44 108 ASP B CA 1
ATOM 5439 C C . ASP B 1 108 ? 6.148 -22.047 -24.188 1 94.44 108 ASP B C 1
ATOM 5441 O O . ASP B 1 108 ? 5.758 -23.203 -24.297 1 94.44 108 ASP B O 1
ATOM 5445 N N . SER B 1 109 ? 5.547 -21.109 -24.812 1 92.56 109 SER B N 1
ATOM 5446 C CA . SER B 1 109 ? 4.383 -21.328 -25.656 1 92.56 109 SER B CA 1
ATOM 5447 C C . SER B 1 109 ? 4.797 -21.859 -27.031 1 92.56 109 SER B C 1
ATOM 5449 O O . SER B 1 109 ? 5.965 -21.781 -27.406 1 92.56 109 SER B O 1
ATOM 5451 N N . PRO B 1 110 ? 3.838 -22.406 -27.75 1 89.12 110 PRO B N 1
ATOM 5452 C CA . PRO B 1 110 ? 4.129 -22.875 -29.109 1 89.12 110 PRO B CA 1
ATOM 5453 C C . PRO B 1 110 ? 3.979 -21.766 -30.156 1 89.12 110 PRO B C 1
ATOM 5455 O O . PRO B 1 110 ? 4.047 -22.031 -31.359 1 89.12 110 PRO B O 1
ATOM 5458 N N . PHE B 1 111 ? 3.771 -20.5 -29.719 1 91.88 111 PHE B N 1
ATOM 5459 C CA . PHE B 1 111 ? 3.4 -19.438 -30.641 1 91.88 111 PHE B CA 1
ATOM 5460 C C . PHE B 1 111 ? 4.641 -18.734 -31.203 1 91.88 111 PHE B C 1
ATOM 5462 O O . PHE B 1 111 ? 5.641 -18.594 -30.5 1 91.88 111 PHE B O 1
ATOM 5469 N N . SER B 1 112 ? 4.559 -18.344 -32.438 1 92.81 112 SER B N 1
ATOM 5470 C CA . SER B 1 112 ? 5.594 -17.516 -33.062 1 92.81 112 SER B CA 1
ATOM 5471 C C . SER B 1 112 ? 5.336 -16.031 -32.781 1 92.81 112 SER B C 1
ATOM 5473 O O . SER B 1 112 ? 6.262 -15.281 -32.5 1 92.81 112 SER B O 1
ATOM 5475 N N . ASP B 1 113 ? 4.094 -15.695 -33.062 1 94.75 113 ASP B N 1
ATOM 5476 C CA . ASP B 1 113 ? 3.596 -14.359 -32.781 1 94.75 113 ASP B CA 1
ATOM 5477 C C . ASP B 1 113 ? 2.434 -14.398 -31.797 1 94.75 113 ASP B C 1
ATOM 5479 O O . ASP B 1 113 ? 1.4 -15.008 -32.062 1 94.75 113 ASP B O 1
ATOM 5483 N N . ALA B 1 114 ? 2.672 -13.695 -30.688 1 96.44 114 ALA B N 1
ATOM 5484 C CA . ALA B 1 114 ? 1.659 -13.836 -29.641 1 96.44 114 ALA B CA 1
ATOM 5485 C C . ALA B 1 114 ? 1.288 -12.484 -29.047 1 96.44 114 ALA B C 1
ATOM 5487 O O . ALA B 1 114 ? 2.107 -11.562 -29.031 1 96.44 114 ALA B O 1
ATOM 5488 N N . LEU B 1 115 ? 0.024 -12.312 -28.656 1 98.12 115 LEU B N 1
ATOM 5489 C CA . LEU B 1 115 ? -0.378 -11.289 -27.703 1 98.12 115 LEU B CA 1
ATOM 5490 C C . LEU B 1 115 ? -0.175 -11.781 -26.266 1 98.12 115 LEU B C 1
ATOM 5492 O O . LEU B 1 115 ? -0.679 -12.836 -25.891 1 98.12 115 LEU B O 1
ATOM 5496 N N . ILE B 1 116 ? 0.61 -11.031 -25.516 1 98.62 116 ILE B N 1
ATOM 5497 C CA . ILE B 1 116 ? 0.977 -11.508 -24.188 1 98.62 116 ILE B CA 1
ATOM 5498 C C . ILE B 1 116 ? 0.427 -10.547 -23.141 1 98.62 116 ILE B C 1
ATOM 5500 O O . ILE B 1 116 ? 0.687 -9.344 -23.188 1 98.62 116 ILE B O 1
ATOM 5504 N N . LEU B 1 117 ? -0.356 -11.031 -22.219 1 98.81 117 LEU B N 1
ATOM 5505 C CA . LEU B 1 117 ? -0.806 -10.273 -21.047 1 98.81 117 LEU B CA 1
ATOM 5506 C C . LEU B 1 117 ? -0.136 -10.781 -19.781 1 98.81 117 LEU B C 1
ATOM 5508 O O . LEU B 1 117 ? -0.275 -11.953 -19.422 1 98.81 117 LEU B O 1
ATOM 5512 N N . SER B 1 118 ? 0.637 -9.922 -19.125 1 98.62 118 SER B N 1
ATOM 5513 C CA . SER B 1 118 ? 1.212 -10.188 -17.812 1 98.62 118 SER B CA 1
ATOM 5514 C C . SER B 1 118 ? 0.494 -9.398 -16.719 1 98.62 118 SER B C 1
ATOM 5516 O O . SER B 1 118 ? 0.587 -8.172 -16.672 1 98.62 118 SER B O 1
ATOM 5518 N N . TYR B 1 119 ? -0.194 -10 -15.859 1 97.56 119 TYR B N 1
ATOM 5519 C CA . TYR B 1 119 ? -0.991 -9.336 -14.836 1 97.56 119 TYR B CA 1
ATOM 5520 C C . TYR B 1 119 ? -0.905 -10.07 -13.508 1 97.56 119 TYR B C 1
ATOM 5522 O O . TYR B 1 119 ? -1.036 -11.297 -13.461 1 97.56 119 TYR B O 1
ATOM 5530 N N . ASP B 1 120 ? -0.552 -9.281 -12.477 1 94.44 120 ASP B N 1
ATOM 5531 C CA . ASP B 1 120 ? -0.172 -9.766 -11.156 1 94.44 120 ASP B CA 1
ATOM 5532 C C . ASP B 1 120 ? -0.741 -8.867 -10.062 1 94.44 120 ASP B C 1
ATOM 5534 O O . ASP B 1 120 ? -1.61 -8.031 -10.32 1 94.44 120 ASP B O 1
ATOM 5538 N N . GLY B 1 121 ? -0.397 -9.273 -8.82 1 90.94 121 GLY B N 1
ATOM 5539 C CA . GLY B 1 121 ? -0.717 -8.406 -7.699 1 90.94 121 GLY B CA 1
ATOM 5540 C C . GLY B 1 121 ? 0.295 -7.293 -7.496 1 90.94 121 GLY B C 1
ATOM 5541 O O . GLY B 1 121 ? 0.013 -6.309 -6.809 1 90.94 121 GLY B O 1
ATOM 5542 N N . GLY B 1 122 ? 1.412 -7.488 -8.117 1 87.19 122 GLY B N 1
ATOM 5543 C CA . GLY B 1 122 ? 2.48 -6.512 -7.969 1 87.19 122 GLY B CA 1
ATOM 5544 C C . GLY B 1 122 ? 3.514 -6.586 -9.078 1 87.19 122 GLY B C 1
ATOM 5545 O O . GLY B 1 122 ? 3.289 -7.238 -10.102 1 87.19 122 GLY B O 1
ATOM 5546 N N . GLY B 1 123 ? 4.637 -5.848 -8.867 1 89.25 123 GLY B N 1
ATOM 5547 C CA . GLY B 1 123 ? 5.746 -5.742 -9.805 1 89.25 123 GLY B CA 1
ATOM 5548 C C . GLY B 1 123 ? 6.379 -4.363 -9.82 1 89.25 123 GLY B C 1
ATOM 5549 O O . GLY B 1 123 ? 5.691 -3.354 -9.664 1 89.25 123 GLY B O 1
ATOM 5550 N N . ASN B 1 124 ? 7.645 -4.438 -10.078 1 86.62 124 ASN B N 1
ATOM 5551 C CA . ASN B 1 124 ? 8.359 -3.164 -10.086 1 86.62 124 ASN B CA 1
ATOM 5552 C C . ASN B 1 124 ? 7.93 -2.289 -11.258 1 86.62 124 ASN B C 1
ATOM 5554 O O . ASN B 1 124 ? 8.117 -1.071 -11.234 1 86.62 124 ASN B O 1
ATOM 5558 N N . ASP B 1 125 ? 7.379 -2.838 -12.266 1 87.12 125 ASP B N 1
ATOM 5559 C CA . ASP B 1 125 ? 7.004 -2.107 -13.477 1 87.12 125 ASP B CA 1
ATOM 5560 C C . ASP B 1 125 ? 5.488 -2.102 -13.664 1 87.12 125 ASP B C 1
ATOM 5562 O O . ASP B 1 125 ? 5 -2.039 -14.797 1 87.12 125 ASP B O 1
ATOM 5566 N N . GLY B 1 126 ? 4.797 -2.242 -12.586 1 87.31 126 GLY B N 1
ATOM 5567 C CA . GLY B 1 126 ? 3.342 -2.215 -12.633 1 87.31 126 GLY B CA 1
ATOM 5568 C C . GLY B 1 126 ? 2.709 -3.533 -12.227 1 87.31 126 GLY B C 1
ATOM 5569 O O . GLY B 1 126 ? 3.383 -4.414 -11.688 1 87.31 126 GLY B O 1
ATOM 5570 N N . THR B 1 127 ? 1.343 -3.639 -12.516 1 91.94 127 THR B N 1
ATOM 5571 C CA . THR B 1 127 ? 0.621 -4.836 -12.102 1 91.94 127 THR B CA 1
ATOM 5572 C C . THR B 1 127 ? -0.019 -5.527 -13.297 1 91.94 127 THR B C 1
ATOM 5574 O O . THR B 1 127 ? -0.441 -6.68 -13.203 1 91.94 127 THR B O 1
ATOM 5577 N N . PHE B 1 128 ? -0.122 -4.801 -14.391 1 95.88 128 PHE B N 1
ATOM 5578 C CA . PHE B 1 128 ? -0.765 -5.305 -15.602 1 95.88 128 PHE B CA 1
ATOM 5579 C C . PHE B 1 128 ? -0.111 -4.719 -16.844 1 95.88 128 PHE B C 1
ATOM 5581 O O . PHE B 1 128 ? -0.304 -3.541 -17.156 1 95.88 128 PHE B O 1
ATOM 5588 N N . ASN B 1 129 ? 0.65 -5.508 -17.562 1 97.38 129 ASN B N 1
ATOM 5589 C CA . ASN B 1 129 ? 1.35 -5.086 -18.766 1 97.38 129 ASN B CA 1
ATOM 5590 C C . ASN B 1 129 ? 0.971 -5.957 -19.969 1 97.38 129 ASN B C 1
ATOM 5592 O O . ASN B 1 129 ? 0.801 -7.168 -19.828 1 97.38 129 ASN B O 1
ATOM 5596 N N . VAL B 1 130 ? 0.828 -5.336 -21.094 1 98.5 130 VAL B N 1
ATOM 5597 C CA . VAL B 1 130 ? 0.52 -6.047 -22.328 1 98.5 130 VAL B CA 1
ATOM 5598 C C . VAL B 1 130 ? 1.695 -5.938 -23.297 1 98.5 130 VAL B C 1
ATOM 5600 O O . VAL B 1 130 ? 2.234 -4.848 -23.516 1 98.5 130 VAL B O 1
ATOM 5603 N N . TYR B 1 131 ? 2.055 -7.082 -23.844 1 98.31 131 TYR B N 1
ATOM 5604 C CA . TYR B 1 131 ? 3.199 -7.16 -24.75 1 98.31 131 TYR B CA 1
ATOM 5605 C C . TYR B 1 131 ? 2.809 -7.805 -26.078 1 98.31 131 TYR B C 1
ATOM 5607 O O . TYR B 1 131 ? 1.837 -8.562 -26.141 1 98.31 131 TYR B O 1
ATOM 5615 N N . GLN B 1 132 ? 3.553 -7.445 -27.109 1 97.88 132 GLN B N 1
ATOM 5616 C CA . GLN B 1 132 ? 3.637 -8.258 -28.312 1 97.88 132 GLN B CA 1
ATOM 5617 C C . GLN B 1 132 ? 4.887 -9.125 -28.312 1 97.88 132 GLN B C 1
ATOM 5619 O O . GLN B 1 132 ? 5.973 -8.664 -27.969 1 97.88 132 GLN B O 1
ATOM 5624 N N . GLY B 1 133 ? 4.652 -10.398 -28.562 1 97.12 133 GLY B N 1
ATOM 5625 C CA . GLY B 1 133 ? 5.77 -11.328 -28.594 1 97.12 133 GLY B CA 1
ATOM 5626 C C . GLY B 1 133 ? 6.039 -11.891 -29.969 1 97.12 133 GLY B C 1
ATOM 5627 O O . GLY B 1 133 ? 5.105 -12.242 -30.703 1 97.12 133 GLY B O 1
ATOM 5628 N N . ASN B 1 134 ? 7.293 -11.852 -30.328 1 95.19 134 ASN B N 1
ATOM 5629 C CA . ASN B 1 134 ? 7.82 -12.516 -31.516 1 95.19 134 ASN B CA 1
ATOM 5630 C C . ASN B 1 134 ? 9.031 -13.383 -31.188 1 95.19 134 ASN B C 1
ATOM 5632 O O . ASN B 1 134 ? 10 -12.898 -30.594 1 95.19 134 ASN B O 1
ATOM 5636 N N . ARG B 1 135 ? 8.93 -14.594 -31.516 1 92.19 135 ARG B N 1
ATOM 5637 C CA . ARG B 1 135 ? 9.953 -15.547 -31.094 1 92.19 135 ARG B CA 1
ATOM 5638 C C . ARG B 1 135 ? 11.344 -15.086 -31.516 1 92.19 135 ARG B C 1
ATOM 5640 O O . ARG B 1 135 ? 12.328 -15.336 -30.828 1 92.19 135 ARG B O 1
ATOM 5647 N N . ARG B 1 136 ? 11.438 -14.438 -32.625 1 90.81 136 ARG B N 1
ATOM 5648 C CA . ARG B 1 136 ? 12.727 -13.977 -33.156 1 90.81 136 ARG B CA 1
ATOM 5649 C C . ARG B 1 136 ? 13.133 -12.648 -32.5 1 90.81 136 ARG B C 1
ATOM 5651 O O . ARG B 1 136 ? 14.289 -12.469 -32.125 1 90.81 136 ARG B O 1
ATOM 5658 N N . ASP B 1 137 ? 12.164 -11.797 -32.25 1 92.75 137 ASP B N 1
ATOM 5659 C CA . ASP B 1 137 ? 12.469 -10.43 -31.859 1 92.75 137 ASP B CA 1
ATOM 5660 C C . ASP B 1 137 ? 12.289 -10.234 -30.359 1 92.75 137 ASP B C 1
ATOM 5662 O O . ASP B 1 137 ? 12.758 -9.242 -29.797 1 92.75 137 ASP B O 1
ATOM 5666 N N . GLY B 1 138 ? 11.672 -11.164 -29.734 1 95.94 138 GLY B N 1
ATOM 5667 C CA . GLY B 1 138 ? 11.484 -11.039 -28.297 1 95.94 138 GLY B CA 1
ATOM 5668 C C . GLY B 1 138 ? 10.18 -10.359 -27.922 1 95.94 138 GLY B C 1
ATOM 5669 O O . GLY B 1 138 ? 9.203 -10.422 -28.672 1 95.94 138 GLY B O 1
ATOM 5670 N N . VAL B 1 139 ? 10.102 -9.773 -26.719 1 97.56 139 VAL B N 1
ATOM 5671 C CA . VAL B 1 139 ? 8.867 -9.172 -26.219 1 97.56 139 VAL B CA 1
ATOM 5672 C C . VAL B 1 139 ? 8.977 -7.648 -26.281 1 97.56 139 VAL B C 1
ATOM 5674 O O . VAL B 1 139 ? 10.039 -7.082 -26 1 97.56 139 VAL B O 1
ATOM 5677 N N . GLU B 1 140 ? 7.926 -6.992 -26.672 1 97.12 140 GLU B N 1
ATOM 5678 C CA . GLU B 1 140 ? 7.844 -5.535 -26.75 1 97.12 140 GLU B CA 1
ATOM 5679 C C . GLU B 1 140 ? 6.594 -5.02 -26.031 1 97.12 140 GLU B C 1
ATOM 5681 O O . GLU B 1 140 ? 5.488 -5.496 -26.297 1 97.12 140 GLU B O 1
ATOM 5686 N N . LEU B 1 141 ? 6.789 -4.051 -25.219 1 96.69 141 LEU B N 1
ATOM 5687 C CA . LEU B 1 141 ? 5.684 -3.498 -24.438 1 96.69 141 LEU B CA 1
ATOM 5688 C C . LEU B 1 141 ? 4.727 -2.723 -25.344 1 96.69 141 LEU B C 1
ATOM 5690 O O . LEU B 1 141 ? 5.152 -1.865 -26.125 1 96.69 141 LEU B O 1
ATOM 5694 N N . ILE B 1 142 ? 3.471 -3.08 -25.266 1 96.94 142 ILE B N 1
ATOM 5695 C CA . ILE B 1 142 ? 2.432 -2.307 -25.938 1 96.94 142 ILE B CA 1
ATOM 5696 C C . ILE B 1 142 ? 1.92 -1.212 -25.016 1 96.94 142 ILE B C 1
ATOM 5698 O O . ILE B 1 142 ? 1.908 -0.033 -25.375 1 96.94 142 ILE B O 1
ATOM 5702 N N . GLU B 1 143 ? 1.56 -1.653 -23.766 1 96.25 143 GLU B N 1
ATOM 5703 C CA . GLU B 1 143 ? 0.977 -0.693 -22.828 1 96.25 143 GLU B CA 1
ATOM 5704 C C . GLU B 1 143 ? 1.021 -1.219 -21.391 1 96.25 143 GLU B C 1
ATOM 5706 O O . GLU B 1 143 ? 0.857 -2.418 -21.156 1 96.25 143 GLU B O 1
ATOM 5711 N N . LYS B 1 144 ? 1.346 -0.341 -20.469 1 92.88 144 LYS B N 1
ATOM 5712 C CA . LYS B 1 144 ? 1.083 -0.596 -19.062 1 92.88 144 LYS B CA 1
ATOM 5713 C C . LYS B 1 144 ? -0.338 -0.19 -18.688 1 92.88 144 LYS B C 1
ATOM 5715 O O . LYS B 1 144 ? -0.683 0.993 -18.719 1 92.88 144 LYS B O 1
ATOM 5720 N N . VAL B 1 145 ? -1.12 -1.13 -18.312 1 93.12 145 VAL B N 1
ATOM 5721 C CA . VAL B 1 145 ? -2.521 -0.875 -17.984 1 93.12 145 VAL B CA 1
ATOM 5722 C C . VAL B 1 145 ? -2.66 -0.556 -16.5 1 93.12 145 VAL B C 1
ATOM 5724 O O . VAL B 1 145 ? -2.154 -1.295 -15.648 1 93.12 145 VAL B O 1
ATOM 5727 N N . CYS B 1 146 ? -3.307 0.513 -16.172 1 86.94 146 CYS B N 1
ATOM 5728 C CA . CYS B 1 146 ? -3.555 0.873 -14.773 1 86.94 146 CYS B CA 1
ATOM 5729 C C . CYS B 1 146 ? -4.68 0.032 -14.188 1 86.94 146 CYS B C 1
ATOM 5731 O O . CYS B 1 146 ? -5.785 0.532 -13.977 1 86.94 146 CYS B O 1
ATOM 5733 N N . LEU B 1 147 ? -4.418 -1.171 -13.922 1 91.06 147 LEU B N 1
ATOM 5734 C CA . LEU B 1 147 ? -5.375 -2.143 -13.406 1 91.06 147 LEU B CA 1
ATOM 5735 C C . LEU B 1 147 ? -4.672 -3.199 -12.562 1 91.06 147 LEU B C 1
ATOM 5737 O O . LEU B 1 147 ? -3.652 -3.754 -12.969 1 91.06 147 LEU B O 1
ATOM 5741 N N . ASN B 1 148 ? -5.098 -3.348 -11.383 1 92.75 148 ASN B N 1
ATOM 5742 C CA . ASN B 1 148 ? -4.625 -4.418 -10.508 1 92.75 148 ASN B CA 1
ATOM 5743 C C . ASN B 1 148 ? -5.719 -5.441 -10.234 1 92.75 148 ASN B C 1
ATOM 5745 O O . ASN B 1 148 ? -6.68 -5.148 -9.516 1 92.75 148 ASN B O 1
ATOM 5749 N N . LEU B 1 149 ? -5.555 -6.594 -10.711 1 96.56 149 LEU B N 1
ATOM 5750 C CA . LEU B 1 149 ? -6.57 -7.621 -10.516 1 96.56 149 LEU B CA 1
ATOM 5751 C C . LEU B 1 149 ? -6.176 -8.562 -9.383 1 96.56 149 LEU B C 1
ATOM 5753 O O . LEU B 1 149 ? -7.039 -9.211 -8.781 1 96.56 149 LEU B O 1
ATOM 5757 N N . GLY B 1 150 ? -4.91 -8.625 -9.125 1 95.94 150 GLY B N 1
ATOM 5758 C CA . GLY B 1 150 ? -4.402 -9.648 -8.227 1 95.94 150 GLY B CA 1
ATOM 5759 C C . GLY B 1 150 ? -4.648 -9.328 -6.762 1 95.94 150 GLY B C 1
ATOM 5760 O O . GLY B 1 150 ? -5.352 -10.07 -6.07 1 95.94 150 GLY B O 1
ATOM 5761 N N . THR B 1 151 ? -4.191 -8.203 -6.293 1 93.56 151 THR B N 1
ATOM 5762 C CA . THR B 1 151 ? -4.238 -7.844 -4.879 1 93.56 151 THR B CA 1
ATOM 5763 C C . THR B 1 151 ? -5.684 -7.676 -4.414 1 93.56 151 THR B C 1
ATOM 5765 O O . THR B 1 151 ? -6.078 -8.227 -3.385 1 93.56 151 THR B O 1
ATOM 5768 N N . PRO B 1 152 ? -6.523 -6.922 -5.184 1 95.06 152 PRO B N 1
ATOM 5769 C CA . PRO B 1 152 ? -7.906 -6.781 -4.727 1 95.06 152 PRO B CA 1
ATOM 5770 C C . PRO B 1 152 ? -8.648 -8.117 -4.668 1 95.06 152 PRO B C 1
ATOM 5772 O O . PRO B 1 152 ? -9.461 -8.336 -3.768 1 95.06 152 PRO B O 1
ATOM 5775 N N . TYR B 1 153 ? -8.375 -8.992 -5.609 1 96.88 153 TYR B N 1
ATOM 5776 C CA . TYR B 1 153 ? -9.031 -10.289 -5.652 1 96.88 153 TYR B CA 1
ATOM 5777 C C . TYR B 1 153 ? -8.75 -11.086 -4.383 1 96.88 153 TYR B C 1
ATOM 5779 O O . TYR B 1 153 ? -9.664 -11.648 -3.773 1 96.88 153 TYR B O 1
ATOM 5787 N N . ARG B 1 154 ? -7.574 -11.055 -4 1 95.56 154 ARG B N 1
ATOM 5788 C CA . ARG B 1 154 ? -7.141 -11.82 -2.836 1 95.56 154 ARG B CA 1
ATOM 5789 C C . ARG B 1 154 ? -7.586 -11.148 -1.541 1 95.56 154 ARG B C 1
ATOM 5791 O O . ARG B 1 154 ? -7.918 -11.828 -0.566 1 95.56 154 ARG B O 1
ATOM 5798 N N . GLN B 1 155 ? -7.633 -9.852 -1.537 1 94.81 155 GLN B N 1
ATOM 5799 C CA . GLN B 1 155 ? -7.863 -9.078 -0.32 1 94.81 155 GLN B CA 1
ATOM 5800 C C . GLN B 1 155 ? -9.258 -9.328 0.235 1 94.81 155 GLN B C 1
ATOM 5802 O O . GLN B 1 155 ? -9.453 -9.367 1.452 1 94.81 155 GLN B O 1
ATOM 5807 N N . ILE B 1 156 ? -10.258 -9.516 -0.595 1 95.31 156 ILE B N 1
ATOM 5808 C CA . ILE B 1 156 ? -11.648 -9.617 -0.173 1 95.31 156 ILE B CA 1
ATOM 5809 C C . ILE B 1 156 ? -11.859 -10.922 0.594 1 95.31 156 ILE B C 1
ATOM 5811 O O . ILE B 1 156 ? -12.812 -11.047 1.366 1 95.31 156 ILE B O 1
ATOM 5815 N N . ALA B 1 157 ? -10.906 -11.867 0.469 1 95.25 157 ALA B N 1
ATOM 5816 C CA . ALA B 1 157 ? -11.008 -13.164 1.134 1 95.25 157 ALA B CA 1
ATOM 5817 C C . ALA B 1 157 ? -10.984 -13.008 2.652 1 95.25 157 ALA B C 1
ATOM 5819 O O . ALA B 1 157 ? -11.523 -13.844 3.377 1 95.25 157 ALA B O 1
ATOM 5820 N N . MET B 1 158 ? -10.422 -11.93 3.104 1 93.25 158 MET B N 1
ATOM 5821 C CA . MET B 1 158 ? -10.219 -11.719 4.535 1 93.25 158 MET B CA 1
ATOM 5822 C C . MET B 1 158 ? -11.547 -11.562 5.262 1 93.25 158 MET B C 1
ATOM 5824 O O . MET B 1 158 ? -11.625 -11.766 6.473 1 93.25 158 MET B O 1
ATOM 5828 N N . ALA B 1 159 ? -12.57 -11.227 4.5 1 93.56 159 ALA B N 1
ATOM 5829 C CA . ALA B 1 159 ? -13.875 -11 5.105 1 93.56 159 ALA B CA 1
ATOM 5830 C C . ALA B 1 159 ? -14.68 -12.297 5.188 1 93.56 159 ALA B C 1
ATOM 5832 O O . ALA B 1 159 ? -15.789 -12.312 5.719 1 93.56 159 ALA B O 1
ATOM 5833 N N . MET B 1 160 ? -14.109 -13.445 4.703 1 95.62 160 MET B N 1
ATOM 5834 C CA . MET B 1 160 ? -14.859 -14.688 4.523 1 95.62 160 MET B CA 1
ATOM 5835 C C . MET B 1 160 ? -14.391 -15.75 5.516 1 95.62 160 MET B C 1
ATOM 5837 O O . MET B 1 160 ? -13.375 -16.406 5.297 1 95.62 160 MET B O 1
ATOM 5841 N N . PRO B 1 161 ? -15.242 -16.078 6.473 1 93.62 161 PRO B N 1
ATOM 5842 C CA . PRO B 1 161 ? -14.812 -16.969 7.543 1 93.62 161 PRO B CA 1
ATOM 5843 C C . PRO B 1 161 ? -14.469 -18.375 7.031 1 93.62 161 PRO B C 1
ATOM 5845 O O . PRO B 1 161 ? -13.469 -18.969 7.453 1 93.62 161 PRO B O 1
ATOM 5848 N N . GLU B 1 162 ? -15.211 -18.875 6.098 1 93.5 162 GLU B N 1
ATOM 5849 C CA . GLU B 1 162 ? -14.984 -20.219 5.594 1 93.5 162 GLU B CA 1
ATOM 5850 C C . GLU B 1 162 ? -13.711 -20.297 4.758 1 93.5 162 GLU B C 1
ATOM 5852 O O . GLU B 1 162 ? -13.133 -21.375 4.598 1 93.5 162 GLU B O 1
ATOM 5857 N N . VAL B 1 163 ? -13.281 -19.172 4.289 1 93.81 163 VAL B N 1
ATOM 5858 C CA . VAL B 1 163 ? -12.102 -19.141 3.428 1 93.81 163 VAL B CA 1
ATOM 5859 C C . VAL B 1 163 ? -10.844 -18.969 4.277 1 93.81 163 VAL B C 1
ATOM 5861 O O . VAL B 1 163 ? -9.859 -19.688 4.086 1 93.81 163 VAL B O 1
ATOM 5864 N N . THR B 1 164 ? -10.922 -18.016 5.207 1 91.75 164 THR B N 1
ATOM 5865 C CA . THR B 1 164 ? -9.75 -17.734 6.031 1 91.75 164 THR B CA 1
ATOM 5866 C C . THR B 1 164 ? -9.547 -18.844 7.059 1 91.75 164 THR B C 1
ATOM 5868 O O . THR B 1 164 ? -8.406 -19.172 7.41 1 91.75 164 THR B O 1
ATOM 5871 N N . ARG B 1 165 ? -10.617 -19.422 7.582 1 88.88 165 ARG B N 1
ATOM 5872 C CA . ARG B 1 165 ? -10.617 -20.391 8.664 1 88.88 165 ARG B CA 1
ATOM 5873 C C . ARG B 1 165 ? -9.789 -19.906 9.844 1 88.88 165 ARG B C 1
ATOM 5875 O O . ARG B 1 165 ? -9.07 -20.703 10.469 1 88.88 165 ARG B O 1
ATOM 5882 N N . GLN B 1 166 ? -9.773 -18.625 9.969 1 85.25 166 GLN B N 1
ATOM 5883 C CA . GLN B 1 166 ? -9.047 -18 11.07 1 85.25 166 GLN B CA 1
ATOM 5884 C C . GLN B 1 166 ? -10 -17.359 12.07 1 85.25 166 GLN B C 1
ATOM 5886 O O . GLN B 1 166 ? -11.102 -16.938 11.703 1 85.25 166 GLN B O 1
ATOM 5891 N N . GLU B 1 167 ? -9.562 -17.5 13.203 1 83.75 167 GLU B N 1
ATOM 5892 C CA . GLU B 1 167 ? -10.289 -16.781 14.242 1 83.75 167 GLU B CA 1
ATOM 5893 C C . GLU B 1 167 ? -9.633 -15.43 14.531 1 83.75 167 GLU B C 1
ATOM 5895 O O . GLU B 1 167 ? -8.406 -15.328 14.57 1 83.75 167 GLU B O 1
ATOM 5900 N N . TYR B 1 168 ? -10.453 -14.492 14.469 1 81.38 168 TYR B N 1
ATOM 5901 C CA . TYR B 1 168 ? -9.938 -13.156 14.773 1 81.38 168 TYR B CA 1
ATOM 5902 C C . TYR B 1 168 ? -10.375 -12.703 16.156 1 81.38 168 TYR B C 1
ATOM 5904 O O . TYR B 1 168 ? -11.438 -13.102 16.641 1 81.38 168 TYR B O 1
ATOM 5912 N N . ASP B 1 169 ? -9.523 -11.945 16.797 1 83.56 169 ASP B N 1
ATOM 5913 C CA . ASP B 1 169 ? -9.828 -11.352 18.078 1 83.56 169 ASP B CA 1
ATOM 5914 C C . ASP B 1 169 ? -11.008 -10.383 17.984 1 83.56 169 ASP B C 1
ATOM 5916 O O . ASP B 1 169 ? -10.922 -9.367 17.281 1 83.56 169 ASP B O 1
ATOM 5920 N N . PRO B 1 170 ? -12.117 -10.766 18.625 1 80.94 170 PRO B N 1
ATOM 5921 C CA . PRO B 1 170 ? -13.297 -9.898 18.531 1 80.94 170 PRO B CA 1
ATOM 5922 C C . PRO B 1 170 ? -13.039 -8.492 19.078 1 80.94 170 PRO B C 1
ATOM 5924 O O . PRO B 1 170 ? -13.797 -7.566 18.781 1 80.94 170 PRO B O 1
ATOM 5927 N N . GLU B 1 171 ? -11.992 -8.391 19.828 1 86.56 171 GLU B N 1
ATOM 5928 C CA . GLU B 1 171 ? -11.656 -7.105 20.438 1 86.56 171 GLU B CA 1
ATOM 5929 C C . GLU B 1 171 ? -10.828 -6.25 19.484 1 86.56 171 GLU B C 1
ATOM 5931 O O . GLU B 1 171 ? -10.672 -5.047 19.703 1 86.56 171 GLU B O 1
ATOM 5936 N N . SER B 1 172 ? -10.5 -6.824 18.438 1 83.94 172 SER B N 1
ATOM 5937 C CA . SER B 1 172 ? -9.586 -6.117 17.547 1 83.94 172 SER B CA 1
ATOM 5938 C C . SER B 1 172 ? -10.344 -5.309 16.5 1 83.94 172 SER B C 1
ATOM 5940 O O . SER B 1 172 ? -11.297 -5.801 15.891 1 83.94 172 SER B O 1
ATOM 5942 N N . ILE B 1 173 ? -10.031 -3.973 16.484 1 79.88 173 ILE B N 1
ATOM 5943 C CA . ILE B 1 173 ? -10.461 -3.078 15.414 1 79.88 173 ILE B CA 1
ATOM 5944 C C . ILE B 1 173 ? -9.328 -2.902 14.406 1 79.88 173 ILE B C 1
ATOM 5946 O O . ILE B 1 173 ? -8.242 -2.443 14.75 1 79.88 173 ILE B O 1
ATOM 5950 N N . THR B 1 174 ? -9.461 -3.504 13.383 1 71.38 174 THR B N 1
ATOM 5951 C CA . THR B 1 174 ? -8.336 -3.43 12.445 1 71.38 174 THR B CA 1
ATOM 5952 C C . THR B 1 174 ? -8.328 -2.088 11.719 1 71.38 174 THR B C 1
ATOM 5954 O O . THR B 1 174 ? -9.117 -1.869 10.797 1 71.38 174 THR B O 1
ATOM 5957 N N . THR B 1 175 ? -7.477 -1.202 12.211 1 65.94 175 THR B N 1
ATOM 5958 C CA . THR B 1 175 ? -7.32 0.083 11.539 1 65.94 175 THR B CA 1
ATOM 5959 C C . THR B 1 175 ? -6.242 0.001 10.461 1 65.94 175 THR B C 1
ATOM 5961 O O . THR B 1 175 ? -5.938 0.998 9.805 1 65.94 175 THR B O 1
ATOM 5964 N N . PHE B 1 176 ? -5.684 -1.172 10.453 1 62.59 176 PHE B N 1
ATOM 5965 C CA . PHE B 1 176 ? -4.699 -1.508 9.43 1 62.59 176 PHE B CA 1
ATOM 5966 C C . PHE B 1 176 ? -4.961 -2.896 8.867 1 62.59 176 PHE B C 1
ATOM 5968 O O . PHE B 1 176 ? -5.383 -3.803 9.586 1 62.59 176 PHE B O 1
ATOM 5975 N N . MET B 1 177 ? -5.023 -2.838 7.578 1 67.25 177 MET B N 1
ATOM 5976 C CA . MET B 1 177 ? -5.184 -4.145 6.949 1 67.25 177 MET B CA 1
ATOM 5977 C C . MET B 1 177 ? -3.984 -4.48 6.07 1 67.25 177 MET B C 1
ATOM 5979 O O . MET B 1 177 ? -3.664 -3.732 5.141 1 67.25 177 MET B O 1
ATOM 5983 N N . ARG B 1 178 ? -3.357 -5.492 6.527 1 74 178 ARG B N 1
ATOM 5984 C CA . ARG B 1 178 ? -2.242 -6.012 5.742 1 74 178 ARG B CA 1
ATOM 5985 C C . ARG B 1 178 ? -2.738 -6.699 4.477 1 74 178 ARG B C 1
ATOM 5987 O O . ARG B 1 178 ? -3.932 -6.973 4.336 1 74 178 ARG B O 1
ATOM 5994 N N . PHE B 1 179 ? -1.875 -6.855 3.611 1 83.62 179 PHE B N 1
ATOM 5995 C CA . PHE B 1 179 ? -2.186 -7.637 2.42 1 83.62 179 PHE B CA 1
ATOM 5996 C C . PHE B 1 179 ? -2.539 -9.07 2.791 1 83.62 179 PHE B C 1
ATOM 5998 O O . PHE B 1 179 ? -1.907 -9.664 3.666 1 83.62 179 PHE B O 1
ATOM 6005 N N . ALA B 1 180 ? -3.566 -9.5 2.18 1 88.94 180 ALA B N 1
ATOM 6006 C CA . ALA B 1 180 ? -3.988 -10.883 2.408 1 88.94 180 ALA B CA 1
ATOM 6007 C C . ALA B 1 180 ? -2.898 -11.867 1.989 1 88.94 180 ALA B C 1
ATOM 6009 O O . ALA B 1 180 ? -2.172 -11.617 1.023 1 88.94 180 ALA B O 1
ATOM 6010 N N . PRO B 1 181 ? -2.832 -13 2.748 1 89.88 181 PRO B N 1
ATOM 6011 C CA . PRO B 1 181 ? -1.881 -14.039 2.34 1 89.88 181 PRO B CA 1
ATOM 6012 C C . PRO B 1 181 ? -2.098 -14.5 0.901 1 89.88 181 PRO B C 1
ATOM 6014 O O . PRO B 1 181 ? -3.236 -14.547 0.429 1 89.88 181 PRO B O 1
ATOM 6017 N N . LEU B 1 182 ? -1.02 -14.93 0.313 1 90.44 182 LEU B N 1
ATOM 6018 C CA . LEU B 1 182 ? -1.04 -15.32 -1.093 1 90.44 182 LEU B CA 1
ATOM 6019 C C . LEU B 1 182 ? -1.956 -16.516 -1.312 1 90.44 182 LEU B C 1
ATOM 6021 O O . LEU B 1 182 ? -2.58 -16.641 -2.367 1 90.44 182 LEU B O 1
ATOM 6025 N N . ALA B 1 183 ? -2.105 -17.359 -0.374 1 90.12 183 ALA B N 1
ATOM 6026 C CA . ALA B 1 183 ? -2.873 -18.594 -0.484 1 90.12 183 ALA B CA 1
ATOM 6027 C C . ALA B 1 183 ? -4.363 -18.297 -0.643 1 90.12 183 ALA B C 1
ATOM 6029 O O . ALA B 1 183 ? -5.129 -19.156 -1.082 1 90.12 183 ALA B O 1
ATOM 6030 N N . MET B 1 184 ? -4.77 -17.109 -0.334 1 93.25 184 MET B N 1
ATOM 6031 C CA . MET B 1 184 ? -6.191 -16.781 -0.332 1 93.25 184 MET B CA 1
ATOM 6032 C C . MET B 1 184 ? -6.746 -16.75 -1.753 1 93.25 184 MET B C 1
ATOM 6034 O O . MET B 1 184 ? -7.93 -17 -1.966 1 93.25 184 MET B O 1
ATOM 6038 N N . SER B 1 185 ? -5.945 -16.484 -2.689 1 94.5 185 SER B N 1
ATOM 6039 C CA . SER B 1 185 ? -6.406 -16.359 -4.066 1 94.5 185 SER B CA 1
ATOM 6040 C C . SER B 1 185 ? -7.004 -17.672 -4.574 1 94.5 185 SER B C 1
ATOM 6042 O O . SER B 1 185 ? -8.078 -17.672 -5.176 1 94.5 185 SER B O 1
ATOM 6044 N N . GLY B 1 186 ? -6.285 -18.75 -4.383 1 92.38 186 GLY B N 1
ATOM 6045 C CA . GLY B 1 186 ? -6.797 -20.031 -4.809 1 92.38 186 GLY B CA 1
ATOM 6046 C C . GLY B 1 186 ? -8.055 -20.453 -4.07 1 92.38 186 GLY B C 1
ATOM 6047 O O . GLY B 1 186 ? -8.969 -21.031 -4.664 1 92.38 186 GLY B O 1
ATOM 6048 N N . LYS B 1 187 ? -8.117 -20.125 -2.818 1 92.56 187 LYS B N 1
ATOM 6049 C CA . LYS B 1 187 ? -9.258 -20.5 -1.992 1 92.56 187 LYS B CA 1
ATOM 6050 C C . LYS B 1 187 ? -10.523 -19.781 -2.436 1 92.56 187 LYS B C 1
ATOM 6052 O O . LYS B 1 187 ? -11.594 -20.391 -2.539 1 92.56 187 LYS B O 1
ATOM 6057 N N . ILE B 1 188 ? -10.336 -18.531 -2.709 1 94.38 188 ILE B N 1
ATOM 6058 C CA . ILE B 1 188 ? -11.516 -17.766 -3.08 1 94.38 188 ILE B CA 1
ATOM 6059 C C . ILE B 1 188 ? -11.992 -18.203 -4.469 1 94.38 188 ILE B C 1
ATOM 6061 O O . ILE B 1 188 ? -13.195 -18.203 -4.742 1 94.38 188 ILE B O 1
ATOM 6065 N N . MET B 1 189 ? -11.109 -18.562 -5.285 1 93.88 189 MET B N 1
ATOM 6066 C CA . MET B 1 189 ? -11.492 -19.031 -6.609 1 93.88 189 MET B CA 1
ATOM 6067 C C . MET B 1 189 ? -12.422 -20.234 -6.508 1 93.88 189 MET B C 1
ATOM 6069 O O . MET B 1 189 ? -13.445 -20.297 -7.188 1 93.88 189 MET B O 1
ATOM 6073 N N . GLY B 1 190 ? -12.008 -21.188 -5.688 1 91.25 190 GLY B N 1
ATOM 6074 C CA . GLY B 1 190 ? -12.867 -22.344 -5.461 1 91.25 190 GLY B CA 1
ATOM 6075 C C . GLY B 1 190 ? -14.18 -21.969 -4.789 1 91.25 190 GLY B C 1
ATOM 6076 O O . GLY B 1 190 ? -15.227 -22.531 -5.117 1 91.25 190 GLY B O 1
ATOM 6077 N N . TYR B 1 191 ? -14.133 -21.016 -3.898 1 94.19 191 TYR B N 1
ATOM 6078 C CA . TYR B 1 191 ? -15.281 -20.594 -3.109 1 94.19 191 TYR B CA 1
ATOM 6079 C C . TYR B 1 191 ? -16.312 -19.875 -3.984 1 94.19 191 TYR B C 1
ATOM 6081 O O . TYR B 1 191 ? -17.516 -19.953 -3.721 1 94.19 191 TYR B O 1
ATOM 6089 N N . ALA B 1 192 ? -15.883 -19.281 -5.008 1 95 192 ALA B N 1
ATOM 6090 C CA . ALA B 1 192 ? -16.719 -18.5 -5.91 1 95 192 ALA B CA 1
ATOM 6091 C C . ALA B 1 192 ? -17.75 -19.375 -6.602 1 95 192 ALA B C 1
ATOM 6093 O O . ALA B 1 192 ? -18.844 -18.922 -6.938 1 95 192 ALA B O 1
ATOM 6094 N N . ALA B 1 193 ? -17.469 -20.672 -6.781 1 91.25 193 ALA B N 1
ATOM 6095 C CA . ALA B 1 193 ? -18.359 -21.594 -7.484 1 91.25 193 ALA B CA 1
ATOM 6096 C C . ALA B 1 193 ? -19.625 -21.859 -6.676 1 91.25 193 ALA B C 1
ATOM 6098 O O . ALA B 1 193 ? -20.609 -22.359 -7.215 1 91.25 193 ALA B O 1
ATOM 6099 N N . LEU B 1 194 ? -19.609 -21.484 -5.406 1 93.38 194 LEU B N 1
ATOM 6100 C CA . LEU B 1 194 ? -20.703 -21.797 -4.5 1 93.38 194 LEU B CA 1
ATOM 6101 C C . LEU B 1 194 ? -21.719 -20.656 -4.453 1 93.38 194 LEU B C 1
ATOM 6103 O O . LEU B 1 194 ? -22.797 -20.797 -3.871 1 93.38 194 LEU B O 1
ATOM 6107 N N . GLY B 1 195 ? -21.344 -19.516 -5.023 1 95.19 195 GLY B N 1
ATOM 6108 C CA . GLY B 1 195 ? -22.188 -18.344 -4.855 1 95.19 195 GLY B CA 1
ATOM 6109 C C . GLY B 1 195 ? -22.906 -17.938 -6.133 1 95.19 195 GLY B C 1
ATOM 6110 O O . GLY B 1 195 ? -22.766 -18.594 -7.164 1 95.19 195 GLY B O 1
ATOM 6111 N N . ASN B 1 196 ? -23.688 -16.875 -5.93 1 96.19 196 ASN B N 1
ATOM 6112 C CA . ASN B 1 196 ? -24.391 -16.266 -7.047 1 96.19 196 ASN B CA 1
ATOM 6113 C C . ASN B 1 196 ? -23.875 -14.859 -7.348 1 96.19 196 ASN B C 1
ATOM 6115 O O . ASN B 1 196 ? -23.547 -14.102 -6.43 1 96.19 196 ASN B O 1
ATOM 6119 N N . VAL B 1 197 ? -23.828 -14.609 -8.633 1 97.38 197 VAL B N 1
ATOM 6120 C CA . VAL B 1 197 ? -23.422 -13.273 -9.039 1 97.38 197 VAL B CA 1
ATOM 6121 C C . VAL B 1 197 ? -24.547 -12.281 -8.766 1 97.38 197 VAL B C 1
ATOM 6123 O O . VAL B 1 197 ? -25.672 -12.477 -9.242 1 97.38 197 VAL B O 1
ATOM 6126 N N . ARG B 1 198 ? -24.25 -11.289 -8.023 1 98 198 ARG B N 1
ATOM 6127 C CA . ARG B 1 198 ? -25.219 -10.242 -7.734 1 98 198 ARG B CA 1
ATOM 6128 C C . ARG B 1 198 ? -25.062 -9.07 -8.688 1 98 198 ARG B C 1
ATOM 6130 O O . ARG B 1 198 ? -24.141 -8.258 -8.531 1 98 198 ARG B O 1
ATOM 6137 N N . GLU B 1 199 ? -26.047 -8.844 -9.523 1 97.31 199 GLU B N 1
ATOM 6138 C CA . GLU B 1 199 ? -25.984 -7.852 -10.594 1 97.31 199 GLU B CA 1
ATOM 6139 C C . GLU B 1 199 ? -25.844 -6.441 -10.023 1 97.31 199 GLU B C 1
ATOM 6141 O O . GLU B 1 199 ? -25.125 -5.609 -10.586 1 97.31 199 GLU B O 1
ATOM 6146 N N . GLU B 1 200 ? -26.5 -6.195 -8.922 1 97.12 200 GLU B N 1
ATOM 6147 C CA . GLU B 1 200 ? -26.484 -4.859 -8.328 1 97.12 200 GLU B CA 1
ATOM 6148 C C . GLU B 1 200 ? -25.094 -4.508 -7.793 1 97.12 200 GLU B C 1
ATOM 6150 O O . GLU B 1 200 ? -24.797 -3.34 -7.539 1 97.12 200 GLU B O 1
ATOM 6155 N N . TRP B 1 201 ? -24.234 -5.523 -7.582 1 98 201 TRP B N 1
ATOM 6156 C CA . TRP B 1 201 ? -22.906 -5.316 -7.008 1 98 201 TRP B CA 1
ATOM 6157 C C . TRP B 1 201 ? -21.875 -5.062 -8.102 1 98 201 TRP B C 1
ATOM 6159 O O . TRP B 1 201 ? -20.766 -4.605 -7.824 1 98 201 TRP B O 1
ATOM 6169 N N . LEU B 1 202 ? -22.156 -5.32 -9.414 1 97.94 202 LEU B N 1
ATOM 6170 C CA . LEU B 1 202 ? -21.203 -5.352 -10.516 1 97.94 202 LEU B CA 1
ATOM 6171 C C . LEU B 1 202 ? -20.516 -4 -10.672 1 97.94 202 LEU B C 1
ATOM 6173 O O . LEU B 1 202 ? -19.281 -3.934 -10.742 1 97.94 202 LEU B O 1
ATOM 6177 N N . PRO B 1 203 ? -21.281 -2.875 -10.625 1 96.81 203 PRO B N 1
ATOM 6178 C CA . PRO B 1 203 ? -20.609 -1.593 -10.797 1 96.81 203 PRO B CA 1
ATOM 6179 C C . PRO B 1 203 ? -19.641 -1.284 -9.656 1 96.81 203 PRO B C 1
ATOM 6181 O O . PRO B 1 203 ? -18.594 -0.671 -9.875 1 96.81 203 PRO B O 1
ATOM 6184 N N . HIS B 1 204 ? -19.953 -1.708 -8.484 1 96.25 204 HIS B N 1
ATOM 6185 C CA . HIS B 1 204 ? -19.141 -1.431 -7.305 1 96.25 204 HIS B CA 1
ATOM 6186 C C . HIS B 1 204 ? -17.859 -2.254 -7.316 1 96.25 204 HIS B C 1
ATOM 6188 O O . HIS B 1 204 ? -16.797 -1.757 -6.945 1 96.25 204 HIS B O 1
ATOM 6194 N N . PHE B 1 205 ? -17.953 -3.445 -7.777 1 97.31 205 PHE B N 1
ATOM 6195 C CA . PHE B 1 205 ? -16.766 -4.281 -7.887 1 97.31 205 PHE B CA 1
ATOM 6196 C C . PHE B 1 205 ? -15.852 -3.783 -9.008 1 97.31 205 PHE B C 1
ATOM 6198 O O . PHE B 1 205 ? -14.625 -3.85 -8.891 1 97.31 205 PHE B O 1
ATOM 6205 N N . LYS B 1 206 ? -16.469 -3.344 -10.102 1 96.31 206 LYS B N 1
ATOM 6206 C CA . LYS B 1 206 ? -15.664 -2.775 -11.172 1 96.31 206 LYS B CA 1
ATOM 6207 C C . LYS B 1 206 ? -14.844 -1.586 -10.68 1 96.31 206 LYS B C 1
ATOM 6209 O O . LYS B 1 206 ? -13.648 -1.483 -10.961 1 96.31 206 LYS B O 1
ATOM 6214 N N . GLU B 1 207 ? -15.445 -0.748 -9.906 1 91.88 207 GLU B N 1
ATOM 6215 C CA . GLU B 1 207 ? -14.758 0.399 -9.328 1 91.88 207 GLU B CA 1
ATOM 6216 C C . GLU B 1 207 ? -13.68 -0.048 -8.344 1 91.88 207 GLU B C 1
ATOM 6218 O O . GLU B 1 207 ? -12.586 0.518 -8.312 1 91.88 207 GLU B O 1
ATOM 6223 N N . TYR B 1 208 ? -13.977 -1.031 -7.523 1 93.31 208 TYR B N 1
ATOM 6224 C CA . TYR B 1 208 ? -13.055 -1.602 -6.543 1 93.31 208 TYR B CA 1
ATOM 6225 C C . TYR B 1 208 ? -11.758 -2.041 -7.211 1 93.31 208 TYR B C 1
ATOM 6227 O O . TYR B 1 208 ? -10.664 -1.724 -6.727 1 93.31 208 TYR B O 1
ATOM 6235 N N . TYR B 1 209 ? -11.891 -2.691 -8.367 1 94.31 209 TYR B N 1
ATOM 6236 C CA . TYR B 1 209 ? -10.711 -3.184 -9.078 1 94.31 209 TYR B CA 1
ATOM 6237 C C . TYR B 1 209 ? -9.984 -2.043 -9.773 1 94.31 209 TYR B C 1
ATOM 6239 O O . TYR B 1 209 ? -8.75 -1.993 -9.773 1 94.31 209 TYR B O 1
ATOM 6247 N N . LYS B 1 210 ? -10.656 -1.093 -10.305 1 88.38 210 LYS B N 1
ATOM 6248 C CA . LYS B 1 210 ? -10.07 -0.0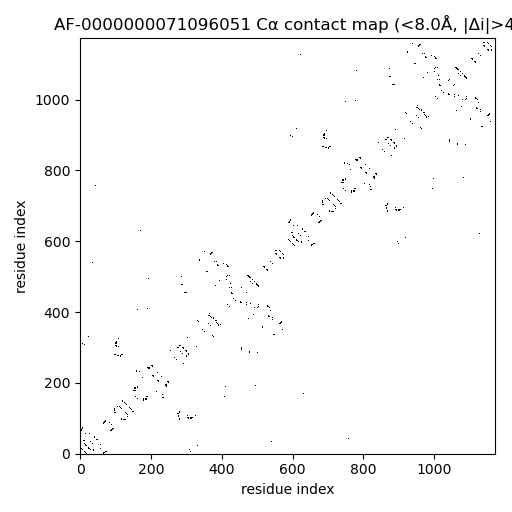29 -11.117 1 88.38 210 LYS B CA 1
ATOM 6249 C C . LYS B 1 210 ? -9.414 1.032 -10.234 1 88.38 210 LYS B C 1
ATOM 6251 O O . LYS B 1 210 ? -8.445 1.677 -10.641 1 88.38 210 LYS B O 1
ATOM 6256 N N . GLU B 1 211 ? -9.953 1.163 -9.016 1 81.44 211 GLU B N 1
ATOM 6257 C CA . GLU B 1 211 ? -9.5 2.254 -8.156 1 81.44 211 GLU B CA 1
ATOM 6258 C C . GLU B 1 211 ? -8.922 1.723 -6.848 1 81.44 211 GLU B C 1
ATOM 6260 O O . GLU B 1 211 ? -9.078 2.35 -5.797 1 81.44 211 GLU B O 1
ATOM 6265 N N . PHE B 1 212 ? -8.344 0.598 -6.926 1 78.5 212 PHE B N 1
ATOM 6266 C CA . PHE B 1 212 ? -7.809 0.007 -5.707 1 78.5 212 PHE B CA 1
ATOM 6267 C C . PHE B 1 212 ? -6.707 0.883 -5.117 1 78.5 212 PHE B C 1
ATOM 6269 O O . PHE B 1 212 ? -5.746 1.229 -5.805 1 78.5 212 PHE B O 1
ATOM 6276 N N . LEU B 1 213 ? -6.785 1.232 -3.934 1 71.81 213 LEU B N 1
ATOM 6277 C CA . LEU B 1 213 ? -5.824 2.049 -3.199 1 71.81 213 LEU B CA 1
ATOM 6278 C C . LEU B 1 213 ? -5.043 1.204 -2.199 1 71.81 213 LEU B C 1
ATOM 6280 O O . LEU B 1 213 ? -4.281 0.316 -2.59 1 71.81 213 LEU B O 1
ATOM 6284 N N . THR B 1 214 ? -5.27 1.337 -0.893 1 75.62 214 THR B N 1
ATOM 6285 C CA . THR B 1 214 ? -4.742 0.444 0.131 1 75.62 214 THR B CA 1
ATOM 6286 C C . THR B 1 214 ? -5.781 -0.598 0.531 1 75.62 214 THR B C 1
ATOM 6288 O O . THR B 1 214 ? -6.984 -0.382 0.357 1 75.62 214 THR B O 1
ATOM 6291 N N . PRO B 1 215 ? -5.293 -1.643 1.006 1 79.19 215 PRO B N 1
ATOM 6292 C CA . PRO B 1 215 ? -6.219 -2.727 1.345 1 79.19 215 PRO B CA 1
ATOM 6293 C C . PRO B 1 215 ? -7.363 -2.266 2.246 1 79.19 215 PRO B C 1
ATOM 6295 O O . PRO B 1 215 ? -8.531 -2.498 1.933 1 79.19 215 PRO B O 1
ATOM 6298 N N . LEU B 1 216 ? -7.07 -1.588 3.24 1 79.12 216 LEU B N 1
ATOM 6299 C CA . LEU B 1 216 ? -8.086 -1.21 4.215 1 79.12 216 LEU B CA 1
ATOM 6300 C C . LEU B 1 216 ? -9.117 -0.276 3.588 1 79.12 216 LEU B C 1
ATOM 6302 O O . LEU B 1 216 ? -10.32 -0.525 3.678 1 79.12 216 LEU B O 1
ATOM 6306 N N . ILE B 1 217 ? -8.688 0.707 2.877 1 82 217 ILE B N 1
ATOM 6307 C CA . ILE B 1 217 ? -9.555 1.727 2.297 1 82 217 ILE B CA 1
ATOM 6308 C C . ILE B 1 217 ? -10.43 1.103 1.217 1 82 217 ILE B C 1
ATOM 6310 O O . ILE B 1 217 ? -11.641 1.344 1.175 1 82 217 ILE B O 1
ATOM 6314 N N . SER B 1 218 ? -9.859 0.292 0.461 1 86.56 218 SER B N 1
ATOM 6315 C CA . SER B 1 218 ? -10.57 -0.284 -0.678 1 86.56 218 SER B CA 1
ATOM 6316 C C . SER B 1 218 ? -11.656 -1.254 -0.222 1 86.56 218 SER B C 1
ATOM 6318 O O . SER B 1 218 ? -12.773 -1.236 -0.744 1 86.56 218 SER B O 1
ATOM 6320 N N . VAL B 1 219 ? -11.336 -2.049 0.726 1 89.12 219 VAL B N 1
ATOM 6321 C CA . VAL B 1 219 ? -12.297 -3.039 1.195 1 89.12 219 VAL B CA 1
ATOM 6322 C C . VAL B 1 219 ? -13.43 -2.344 1.945 1 89.12 219 VAL B C 1
ATOM 6324 O O . VAL B 1 219 ? -14.594 -2.742 1.834 1 89.12 219 VAL B O 1
ATOM 6327 N N . PHE B 1 220 ? -13.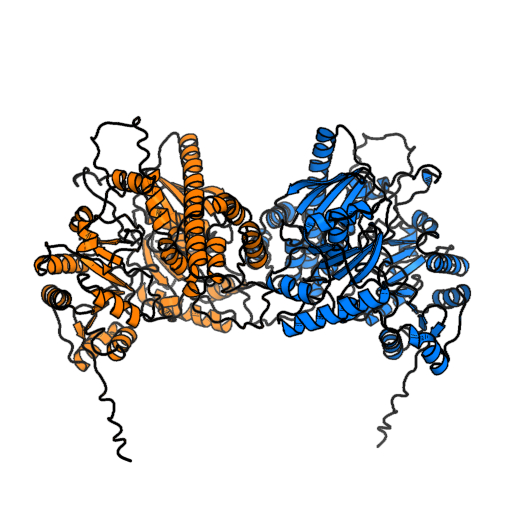133 -1.363 2.654 1 84.19 220 PHE B N 1
ATOM 6328 C CA . PHE B 1 220 ? -14.156 -0.612 3.373 1 84.19 220 PHE B CA 1
ATOM 6329 C C . PHE B 1 220 ? -15.102 0.078 2.4 1 84.19 220 PHE B C 1
ATOM 6331 O O . PHE B 1 220 ? -16.328 0.009 2.562 1 84.19 220 PHE B O 1
ATOM 6338 N N . ASN B 1 221 ? -14.516 0.791 1.452 1 88.06 221 ASN B N 1
ATOM 6339 C CA . ASN B 1 221 ? -15.336 1.471 0.456 1 88.06 221 ASN B CA 1
ATOM 6340 C C . ASN B 1 221 ? -16.281 0.499 -0.257 1 88.06 221 ASN B C 1
ATOM 6342 O O . ASN B 1 221 ? -17.453 0.805 -0.468 1 88.06 221 ASN B O 1
ATOM 6346 N N . LEU B 1 222 ? -15.727 -0.617 -0.59 1 93.44 222 LEU B N 1
ATOM 6347 C CA . LEU B 1 222 ? -16.547 -1.625 -1.257 1 93.44 222 LEU B CA 1
ATOM 6348 C C . LEU B 1 222 ? -17.672 -2.088 -0.351 1 93.44 222 LEU B C 1
ATOM 6350 O O . LEU B 1 222 ? -18.828 -2.186 -0.789 1 93.44 222 LEU B O 1
ATOM 6354 N N . GLY B 1 223 ? -17.328 -2.367 0.894 1 93.06 223 GLY B N 1
ATOM 6355 C CA . GLY B 1 223 ? -18.344 -2.801 1.839 1 93.06 223 GLY B CA 1
ATOM 6356 C C . GLY B 1 223 ? -19.484 -1.81 1.987 1 93.06 223 GLY B C 1
ATOM 6357 O O . GLY B 1 223 ? -20.656 -2.199 2.035 1 93.06 223 GLY B O 1
ATOM 6358 N N . GLU B 1 224 ? -19.172 -0.561 2.084 1 88.62 224 GLU B N 1
ATOM 6359 C CA . GLU B 1 224 ? -20.188 0.489 2.199 1 88.62 224 GLU B CA 1
ATOM 6360 C C . GLU B 1 224 ? -21.109 0.505 0.981 1 88.62 224 GLU B C 1
ATOM 6362 O O . GLU B 1 224 ? -22.312 0.663 1.117 1 88.62 224 GLU B O 1
ATOM 6367 N N . ARG B 1 225 ? -20.547 0.386 -0.182 1 91.12 225 ARG B N 1
ATOM 6368 C CA . ARG B 1 225 ? -21.328 0.43 -1.417 1 91.12 225 ARG B CA 1
ATOM 6369 C C . ARG B 1 225 ? -22.219 -0.801 -1.549 1 91.12 225 ARG B C 1
ATOM 6371 O O . ARG B 1 225 ? -23.312 -0.722 -2.094 1 91.12 225 ARG B O 1
ATOM 6378 N N . LEU B 1 226 ? -21.672 -1.939 -1.079 1 95.31 226 LEU B N 1
ATOM 6379 C CA . LEU B 1 226 ? -22.422 -3.186 -1.154 1 95.31 226 LEU B CA 1
ATOM 6380 C C . LEU B 1 226 ? -23.484 -3.242 -0.062 1 95.31 226 LEU B C 1
ATOM 6382 O O . LEU B 1 226 ? -24.438 -4.027 -0.152 1 95.31 226 LEU B O 1
ATOM 6386 N N . GLY B 1 227 ? -23.344 -2.467 1.016 1 91.62 227 GLY B N 1
ATOM 6387 C CA . GLY B 1 227 ? -24.234 -2.521 2.164 1 91.62 227 GLY B CA 1
ATOM 6388 C C . GLY B 1 227 ? -23.922 -3.67 3.105 1 91.62 227 GLY B C 1
ATOM 6389 O O . GLY B 1 227 ? -24.812 -4.203 3.762 1 91.62 227 GLY B O 1
ATOM 6390 N N . VAL B 1 228 ? -22.625 -4.152 3.012 1 93.12 228 VAL B N 1
ATOM 6391 C CA . VAL B 1 228 ? -22.203 -5.219 3.904 1 93.12 228 VAL B CA 1
ATOM 6392 C C . VAL B 1 228 ? -20.844 -4.863 4.516 1 93.12 228 VAL B C 1
ATOM 6394 O O . VAL B 1 228 ? -20.094 -4.066 3.953 1 93.12 228 VAL B O 1
ATOM 6397 N N . SER B 1 229 ? -20.547 -5.453 5.695 1 89.5 229 SER B N 1
ATOM 6398 C CA . SER B 1 229 ? -19.219 -5.242 6.289 1 89.5 229 SER B CA 1
ATOM 6399 C C . SER B 1 229 ? -18.188 -6.195 5.691 1 89.5 229 SER B C 1
ATOM 6401 O O . SER B 1 229 ? -18.438 -7.398 5.578 1 89.5 229 SER B O 1
ATOM 6403 N N . LEU B 1 230 ? -17.047 -5.641 5.305 1 91.75 230 LEU B N 1
ATOM 6404 C CA . LEU B 1 230 ? -15.977 -6.48 4.797 1 91.75 230 LEU B CA 1
ATOM 6405 C C . LEU B 1 230 ? -14.797 -6.496 5.762 1 91.75 230 LEU B C 1
ATOM 6407 O O . LEU B 1 230 ? -13.648 -6.715 5.348 1 91.75 230 LEU B O 1
ATOM 6411 N N . GLU B 1 231 ? -15.07 -6.148 7.004 1 89.12 231 GLU B N 1
ATOM 6412 C CA . GLU B 1 231 ? -14.078 -6.367 8.055 1 89.12 231 GLU B CA 1
ATOM 6413 C C . GLU B 1 231 ? -13.734 -7.848 8.188 1 89.12 231 GLU B C 1
ATOM 6415 O O . GLU B 1 231 ? -14.453 -8.703 7.668 1 89.12 231 GLU B O 1
ATOM 6420 N N . PRO B 1 232 ? -12.648 -8.164 8.859 1 88.75 232 PRO B N 1
ATOM 6421 C CA . PRO B 1 232 ? -12.211 -9.562 8.922 1 88.75 232 PRO B CA 1
ATOM 6422 C C . PRO B 1 232 ? -13.289 -10.492 9.484 1 88.75 232 PRO B C 1
ATOM 6424 O O . PRO B 1 232 ? -13.742 -10.305 10.617 1 88.75 232 PRO B O 1
ATOM 6427 N N . ASN B 1 233 ? -13.695 -11.477 8.656 1 89.81 233 ASN B N 1
ATOM 6428 C CA . ASN B 1 233 ? -14.641 -12.547 8.961 1 89.81 233 ASN B CA 1
ATOM 6429 C C . ASN B 1 233 ? -16.016 -11.992 9.344 1 89.81 233 ASN B C 1
ATOM 6431 O O . ASN B 1 233 ? -16.688 -12.547 10.203 1 89.81 233 ASN B O 1
ATOM 6435 N N . ALA B 1 234 ? -16.328 -10.898 8.711 1 89.69 234 ALA B N 1
ATOM 6436 C CA . ALA B 1 234 ? -17.578 -10.25 9.086 1 89.69 234 ALA B CA 1
ATOM 6437 C C . ALA B 1 234 ? -18.75 -10.781 8.258 1 89.69 234 ALA B C 1
ATOM 6439 O O . ALA B 1 234 ? -19.906 -10.625 8.641 1 89.69 234 ALA B O 1
ATOM 6440 N N . LEU B 1 235 ? -18.516 -11.438 7.176 1 94.25 235 LEU B N 1
ATOM 6441 C CA . LEU B 1 235 ? -19.578 -11.883 6.285 1 94.25 235 LEU B CA 1
ATOM 6442 C C . LEU B 1 235 ? -20.188 -13.203 6.773 1 94.25 235 LEU B C 1
ATOM 6444 O O . LEU B 1 235 ? -19.453 -14.078 7.25 1 94.25 235 LEU B O 1
ATOM 6448 N N . ASP B 1 236 ? -21.469 -13.25 6.633 1 96 236 ASP B N 1
ATOM 6449 C CA . ASP B 1 236 ? -22.047 -14.586 6.73 1 96 236 ASP B CA 1
ATOM 6450 C C . ASP B 1 236 ? -21.703 -15.422 5.496 1 96 236 ASP B C 1
ATOM 6452 O O . ASP B 1 236 ? -21.375 -14.875 4.438 1 96 236 ASP B O 1
ATOM 6456 N N . ASN B 1 237 ? -21.875 -16.703 5.625 1 95.5 237 ASN B N 1
ATOM 6457 C CA . ASN B 1 237 ? -21.391 -17.609 4.594 1 95.5 237 ASN B CA 1
ATOM 6458 C C . ASN B 1 237 ? -22.141 -17.406 3.275 1 95.5 237 ASN B C 1
ATOM 6460 O O . ASN B 1 237 ? -21.531 -17.453 2.203 1 95.5 237 ASN B O 1
ATOM 6464 N N . SER B 1 238 ? -23.391 -17.203 3.318 1 96.88 238 SER B N 1
ATOM 6465 C CA . SER B 1 238 ? -24.156 -17.031 2.09 1 96.88 238 SER B CA 1
ATOM 6466 C C . SER B 1 238 ? -23.719 -15.773 1.341 1 96.88 238 SER B C 1
ATOM 6468 O O . SER B 1 238 ? -23.469 -15.82 0.135 1 96.88 238 SER B O 1
ATOM 6470 N N . THR B 1 239 ? -23.625 -14.688 2.072 1 97.75 239 THR B N 1
ATOM 6471 C CA . THR B 1 239 ? -23.188 -13.43 1.473 1 97.75 239 THR B CA 1
ATOM 6472 C C . THR B 1 239 ? -21.734 -13.539 0.989 1 97.75 239 THR B C 1
ATOM 6474 O O . THR B 1 239 ? -21.391 -13 -0.064 1 97.75 239 THR B O 1
ATOM 6477 N N . ALA B 1 240 ? -20.953 -14.227 1.782 1 97.69 240 ALA B N 1
ATOM 6478 C CA . ALA B 1 240 ? -19.562 -14.422 1.42 1 97.69 240 ALA B CA 1
ATOM 6479 C C . ALA B 1 240 ? -19.438 -15.133 0.074 1 97.69 240 ALA B C 1
ATOM 6481 O O . ALA B 1 240 ? -18.609 -14.75 -0.761 1 97.69 240 ALA B O 1
ATOM 6482 N N . ARG B 1 241 ? -20.219 -16.141 -0.119 1 97.5 241 ARG B N 1
ATOM 6483 C CA . ARG B 1 241 ? -20.203 -16.891 -1.374 1 97.5 241 ARG B CA 1
ATOM 6484 C C . ARG B 1 241 ? -20.609 -15.992 -2.543 1 97.5 241 ARG B C 1
ATOM 6486 O O . ARG B 1 241 ? -20 -16.062 -3.617 1 97.5 241 ARG B O 1
ATOM 6493 N N . ASP B 1 242 ? -21.562 -15.156 -2.334 1 98.06 242 ASP B N 1
ATOM 6494 C CA . ASP B 1 242 ? -22.016 -14.234 -3.377 1 98.06 242 ASP B CA 1
ATOM 6495 C C . ASP B 1 242 ? -20.953 -13.188 -3.682 1 98.06 242 ASP B C 1
ATOM 6497 O O . ASP B 1 242 ? -20.766 -12.797 -4.836 1 98.06 242 ASP B O 1
ATOM 6501 N N . VAL B 1 243 ? -20.281 -12.734 -2.633 1 98.25 243 VAL B N 1
ATOM 6502 C CA . VAL B 1 243 ? -19.188 -11.773 -2.809 1 98.25 243 VAL B CA 1
ATOM 6503 C C . VAL B 1 243 ? -18.078 -12.406 -3.639 1 98.25 243 VAL B C 1
ATOM 6505 O O . VAL B 1 243 ? -17.562 -11.789 -4.578 1 98.25 243 VAL B O 1
ATOM 6508 N N . ALA B 1 244 ? -17.75 -13.617 -3.316 1 97.88 244 ALA B N 1
ATOM 6509 C CA . ALA B 1 244 ? -16.703 -14.328 -4.051 1 97.88 244 ALA B CA 1
ATOM 6510 C C . ALA B 1 244 ? -17.094 -14.516 -5.512 1 97.88 244 ALA B C 1
ATOM 6512 O O . ALA B 1 244 ? -16.297 -14.258 -6.414 1 97.88 244 ALA B O 1
ATOM 6513 N N . ALA B 1 245 ? -18.297 -14.945 -5.73 1 97.75 245 ALA B N 1
ATOM 6514 C CA . ALA B 1 245 ? -18.797 -15.203 -7.082 1 97.75 245 ALA B CA 1
ATOM 6515 C C . ALA B 1 245 ? -18.828 -13.922 -7.906 1 97.75 245 ALA B C 1
ATOM 6517 O O . ALA B 1 245 ? -18.438 -13.914 -9.07 1 97.75 245 ALA B O 1
ATOM 6518 N N . THR B 1 246 ? -19.312 -12.852 -7.301 1 98.44 246 THR B N 1
ATOM 6519 C CA . THR B 1 246 ? -19.422 -11.57 -7.996 1 98.44 246 THR B CA 1
ATOM 6520 C C . THR B 1 246 ? -18.031 -11.031 -8.328 1 98.44 246 THR B C 1
ATOM 6522 O O . THR B 1 246 ? -17.812 -10.516 -9.43 1 98.44 246 THR B O 1
ATOM 6525 N N . SER B 1 247 ? -17.141 -11.141 -7.383 1 98.31 247 SER B N 1
ATOM 6526 C CA . SER B 1 247 ? -15.773 -10.703 -7.621 1 98.31 247 SER B CA 1
ATOM 6527 C C . SER B 1 247 ? -15.133 -11.484 -8.766 1 98.31 247 SER B C 1
ATOM 6529 O O . SER B 1 247 ? -14.484 -10.898 -9.633 1 98.31 247 SER B O 1
ATOM 6531 N N . GLN B 1 248 ? -15.289 -12.789 -8.758 1 97.75 248 GLN B N 1
ATOM 6532 C CA . GLN B 1 248 ? -14.766 -13.633 -9.836 1 97.75 248 GLN B CA 1
ATOM 6533 C C . GLN B 1 248 ? -15.328 -13.203 -11.188 1 97.75 248 GLN B C 1
ATOM 6535 O O . GLN B 1 248 ? -14.594 -13.156 -12.18 1 97.75 248 GLN B O 1
ATOM 6540 N N . HIS B 1 249 ? -16.547 -12.945 -11.227 1 97.81 249 HIS B N 1
ATOM 6541 C CA . HIS B 1 249 ? -17.203 -12.516 -12.453 1 97.81 249 HIS B CA 1
ATOM 6542 C C . HIS B 1 249 ? -16.625 -11.211 -12.977 1 97.81 249 HIS B C 1
ATOM 6544 O O . HIS B 1 249 ? -16.297 -11.102 -14.156 1 97.81 249 HIS B O 1
ATOM 6550 N N . VAL B 1 250 ? -16.5 -10.242 -12.102 1 98.38 250 VAL B N 1
ATOM 6551 C CA . VAL B 1 250 ? -15.992 -8.938 -12.5 1 98.38 250 VAL B CA 1
ATOM 6552 C C . VAL B 1 250 ? -14.531 -9.062 -12.922 1 98.38 250 VAL B C 1
ATOM 6554 O O . VAL B 1 250 ? -14.102 -8.438 -13.891 1 98.38 250 VAL B O 1
ATOM 6557 N N . PHE B 1 251 ? -13.75 -9.844 -12.141 1 98.19 251 PHE B N 1
ATOM 6558 C CA . PHE B 1 251 ? -12.375 -10.141 -12.516 1 98.19 251 PHE B CA 1
ATOM 6559 C C . PHE B 1 251 ? -12.289 -10.609 -13.961 1 98.19 251 PHE B C 1
ATOM 6561 O O . PHE B 1 251 ? -11.492 -10.094 -14.742 1 98.19 251 PHE B O 1
ATOM 6568 N N . THR B 1 252 ? -13.102 -11.57 -14.312 1 98.06 252 THR B N 1
ATOM 6569 C CA . THR B 1 252 ? -13.117 -12.172 -15.641 1 98.06 252 THR B CA 1
ATOM 6570 C C . THR B 1 252 ? -13.539 -11.148 -16.688 1 98.06 252 THR B C 1
ATOM 6572 O O . THR B 1 252 ? -12.914 -11.039 -17.75 1 98.06 252 THR B O 1
ATOM 6575 N N . GLN B 1 253 ? -14.555 -10.359 -16.375 1 98 253 GLN B N 1
ATOM 6576 C CA . GLN B 1 253 ? -15.047 -9.359 -17.312 1 98 253 GLN B CA 1
ATOM 6577 C C . GLN B 1 253 ? -13.969 -8.32 -17.625 1 98 253 GLN B C 1
ATOM 6579 O O . GLN B 1 253 ? -13.789 -7.93 -18.781 1 98 253 GLN B O 1
ATOM 6584 N N . LEU B 1 254 ? -13.305 -7.895 -16.625 1 98.06 254 LEU B N 1
ATOM 6585 C CA . LEU B 1 254 ? -12.273 -6.887 -16.797 1 98.06 254 LEU B CA 1
ATOM 6586 C C . LEU B 1 254 ? -11.125 -7.434 -17.656 1 98.06 254 LEU B C 1
ATOM 6588 O O . LEU B 1 254 ? -10.57 -6.715 -18.484 1 98.06 254 LEU B O 1
ATOM 6592 N N . LEU B 1 255 ? -10.773 -8.664 -17.422 1 98.31 255 LEU B N 1
ATOM 6593 C CA . LEU B 1 255 ? -9.75 -9.305 -18.234 1 98.31 255 LEU B CA 1
ATOM 6594 C C . LEU B 1 255 ? -10.195 -9.375 -19.703 1 98.31 255 LEU B C 1
ATOM 6596 O O . LEU B 1 255 ? -9.422 -9.039 -20.594 1 98.31 255 LEU B O 1
ATOM 6600 N N . LEU B 1 256 ? -11.414 -9.836 -19.953 1 97.75 256 LEU B N 1
ATOM 6601 C CA . LEU B 1 256 ? -11.938 -9.961 -21.297 1 97.75 256 LEU B CA 1
ATOM 6602 C C . LEU B 1 256 ? -11.961 -8.609 -22 1 97.75 256 LEU B C 1
ATOM 6604 O O . LEU B 1 256 ? -11.641 -8.516 -23.188 1 97.75 256 LEU B O 1
ATOM 6608 N N . ASP B 1 257 ? -12.32 -7.574 -21.219 1 97.88 257 ASP B N 1
ATOM 6609 C CA . ASP B 1 257 ? -12.336 -6.223 -21.781 1 97.88 257 ASP B CA 1
ATOM 6610 C C . ASP B 1 257 ? -10.945 -5.812 -22.25 1 97.88 257 ASP B C 1
ATOM 6612 O O . ASP B 1 257 ? -10.805 -5.23 -23.328 1 97.88 257 ASP B O 1
ATOM 6616 N N . GLN B 1 258 ? -9.969 -6.113 -21.453 1 97.94 258 GLN B N 1
ATOM 6617 C CA . GLN B 1 258 ? -8.609 -5.754 -21.812 1 97.94 258 GLN B CA 1
ATOM 6618 C C . GLN B 1 258 ? -8.141 -6.543 -23.031 1 97.94 258 GLN B C 1
ATOM 6620 O O . GLN B 1 258 ? -7.52 -5.984 -23.938 1 97.94 258 GLN B O 1
ATOM 6625 N N . ILE B 1 259 ? -8.438 -7.82 -23.047 1 97.69 259 ILE B N 1
ATOM 6626 C CA . ILE B 1 259 ? -8.008 -8.656 -24.172 1 97.69 259 ILE B CA 1
ATOM 6627 C C . ILE B 1 259 ? -8.664 -8.172 -25.453 1 97.69 259 ILE B C 1
ATOM 6629 O O . ILE B 1 259 ? -8.016 -8.07 -26.5 1 97.69 259 ILE B O 1
ATOM 6633 N N . SER B 1 260 ? -9.945 -7.848 -25.406 1 97.5 260 SER B N 1
ATOM 6634 C CA . SER B 1 260 ? -10.648 -7.312 -26.578 1 97.5 260 SER B CA 1
ATOM 6635 C C . SER B 1 260 ? -9.977 -6.051 -27.094 1 97.5 260 SER B C 1
ATOM 6637 O O . SER B 1 260 ? -9.703 -5.934 -28.297 1 97.5 260 SER B O 1
ATOM 6639 N N . LYS B 1 261 ? -9.68 -5.16 -26.188 1 97.81 261 LYS B N 1
ATOM 6640 C CA . LYS B 1 261 ? -9.016 -3.906 -26.531 1 97.81 261 LYS B CA 1
ATOM 6641 C C . LYS B 1 261 ? -7.664 -4.164 -27.203 1 97.81 261 LYS B C 1
ATOM 6643 O O . LYS B 1 261 ? -7.359 -3.574 -28.25 1 97.81 261 LYS B O 1
ATOM 6648 N N . PHE B 1 262 ? -6.918 -5.047 -26.703 1 97.94 262 PHE B N 1
ATOM 6649 C CA . PHE B 1 262 ? -5.535 -5.176 -27.156 1 97.94 262 PHE B CA 1
ATOM 6650 C C . PHE B 1 262 ? -5.449 -6.082 -28.375 1 97.94 262 PHE B C 1
ATOM 6652 O O . PHE B 1 262 ? -4.484 -6.008 -29.141 1 97.94 262 PHE B O 1
ATOM 6659 N N . LEU B 1 263 ? -6.426 -6.996 -28.578 1 96.31 263 LEU B N 1
ATOM 6660 C CA . LEU B 1 263 ? -6.516 -7.703 -29.859 1 96.31 263 LEU B CA 1
ATOM 6661 C C . LEU B 1 263 ? -6.742 -6.727 -31 1 96.31 263 LEU B C 1
ATOM 6663 O O . LEU B 1 263 ? -6.117 -6.848 -32.062 1 96.31 263 LEU B O 1
ATOM 6667 N N . ASP B 1 264 ? -7.602 -5.703 -30.75 1 96.5 264 ASP B N 1
ATOM 6668 C CA . ASP B 1 264 ? -7.863 -4.672 -31.734 1 96.5 264 ASP B CA 1
ATOM 6669 C C . ASP B 1 264 ? -6.605 -3.855 -32.031 1 96.5 264 ASP B C 1
ATOM 6671 O O . ASP B 1 264 ? -6.281 -3.602 -33.188 1 96.5 264 ASP B O 1
ATOM 6675 N N . LEU B 1 265 ? -5.953 -3.533 -30.984 1 95.94 265 LEU B N 1
ATOM 6676 C CA . LEU B 1 265 ? -4.73 -2.754 -31.156 1 95.94 265 LEU B CA 1
ATOM 6677 C C . LEU B 1 265 ? -3.666 -3.564 -31.891 1 95.94 265 LEU B C 1
ATOM 6679 O O . LEU B 1 265 ? -2.93 -3.023 -32.719 1 95.94 265 LEU B O 1
ATOM 6683 N N . TYR B 1 266 ? -3.555 -4.801 -31.5 1 95 266 TYR B N 1
ATOM 6684 C CA . TYR B 1 266 ? -2.607 -5.699 -32.156 1 95 266 TYR B CA 1
ATOM 6685 C C . TYR B 1 266 ? -2.887 -5.793 -33.656 1 95 266 TYR B C 1
ATOM 6687 O O . TYR B 1 266 ? -1.971 -5.68 -34.469 1 95 266 TYR B O 1
ATOM 6695 N N . ARG B 1 267 ? -4.125 -5.961 -34.031 1 94.5 267 ARG B N 1
ATOM 6696 C CA . ARG B 1 267 ? -4.531 -6.074 -35.438 1 94.5 267 ARG B CA 1
ATOM 6697 C C . ARG B 1 267 ? -4.203 -4.801 -36.219 1 94.5 267 ARG B C 1
ATOM 6699 O O . ARG B 1 267 ? -3.709 -4.863 -37.344 1 94.5 267 ARG B O 1
ATOM 6706 N N . LYS B 1 268 ? -4.457 -3.699 -35.594 1 94.75 268 LYS B N 1
ATOM 6707 C CA . LYS B 1 268 ? -4.207 -2.408 -36.219 1 94.75 268 LYS B CA 1
ATOM 6708 C C . LYS B 1 268 ? -2.713 -2.174 -36.438 1 94.75 268 LYS B C 1
ATOM 6710 O O . LYS B 1 268 ? -2.293 -1.671 -37.469 1 94.75 268 LYS B O 1
ATOM 6715 N N . ALA B 1 269 ? -1.968 -2.564 -35.469 1 93.94 269 ALA B N 1
ATOM 6716 C CA . ALA B 1 269 ? -0.533 -2.295 -35.5 1 93.94 269 ALA B CA 1
ATOM 6717 C C . ALA B 1 269 ? 0.184 -3.24 -36.469 1 93.94 269 ALA B C 1
ATOM 6719 O O . ALA B 1 269 ? 1.168 -2.857 -37.094 1 93.94 269 ALA B O 1
ATOM 6720 N N . ASN B 1 270 ? -0.331 -4.473 -36.531 1 93.44 270 ASN B N 1
ATOM 6721 C CA . ASN B 1 270 ? 0.408 -5.488 -37.281 1 93.44 270 ASN B CA 1
ATOM 6722 C C . ASN B 1 270 ? -0.303 -5.863 -38.562 1 93.44 270 ASN B C 1
ATOM 6724 O O . ASN B 1 270 ? 0.264 -6.562 -39.406 1 93.44 270 ASN B O 1
ATOM 6728 N N . ASN B 1 271 ? -1.538 -5.422 -38.75 1 93.81 271 ASN B N 1
ATOM 6729 C CA . ASN B 1 271 ? -2.375 -5.82 -39.875 1 93.81 271 ASN B CA 1
ATOM 6730 C C . ASN B 1 271 ? -2.436 -7.34 -40.031 1 93.81 271 ASN B C 1
ATOM 6732 O O . ASN B 1 271 ? -2.297 -7.871 -41.125 1 93.81 271 ASN B O 1
ATOM 6736 N N . SER B 1 272 ? -2.395 -8.008 -38.906 1 92.56 272 SER B N 1
ATOM 6737 C CA . SER B 1 272 ? -2.469 -9.461 -38.781 1 92.56 272 SER B CA 1
ATOM 6738 C C . SER B 1 272 ? -3.014 -9.898 -37.438 1 92.56 272 SER B C 1
ATOM 6740 O O . SER B 1 272 ? -3.117 -9.086 -36.5 1 92.56 272 SER B O 1
ATOM 6742 N N . GLU B 1 273 ? -3.418 -11.188 -37.375 1 92.19 273 GLU B N 1
ATOM 6743 C CA . GLU B 1 273 ? -3.838 -11.781 -36.094 1 92.19 273 GLU B CA 1
ATOM 6744 C C . GLU B 1 273 ? -2.662 -12.438 -35.375 1 92.19 273 GLU B C 1
ATOM 6746 O O . GLU B 1 273 ? -1.727 -12.914 -36.031 1 92.19 273 GLU B O 1
ATOM 6751 N N . PRO B 1 274 ? -2.715 -12.445 -34.094 1 93.81 274 PRO B N 1
ATOM 6752 C CA . PRO B 1 274 ? -1.719 -13.273 -33.406 1 93.81 274 PRO B CA 1
ATOM 6753 C C . PRO B 1 274 ? -1.987 -14.766 -33.562 1 93.81 274 PRO B C 1
ATOM 6755 O O . PRO B 1 274 ? -3.133 -15.172 -33.75 1 93.81 274 PRO B O 1
ATOM 6758 N N . ASP B 1 275 ? -0.879 -15.523 -33.375 1 90.75 275 ASP B N 1
ATOM 6759 C CA . ASP B 1 275 ? -1 -16.984 -33.375 1 90.75 275 ASP B CA 1
ATOM 6760 C C . ASP B 1 275 ? -1.778 -17.453 -32.156 1 90.75 275 ASP B C 1
ATOM 6762 O O . ASP B 1 275 ? -2.344 -18.547 -32.156 1 90.75 275 ASP B O 1
ATOM 6766 N N . GLY B 1 276 ? -1.654 -16.703 -31.156 1 93.38 276 GLY B N 1
ATOM 6767 C CA . GLY B 1 276 ? -2.285 -17.062 -29.891 1 93.38 276 GLY B CA 1
ATOM 6768 C C . GLY B 1 276 ? -2.131 -16 -28.828 1 93.38 276 GLY B C 1
ATOM 6769 O O . GLY B 1 276 ? -1.514 -14.961 -29.062 1 93.38 276 GLY B O 1
ATOM 6770 N N . ILE B 1 277 ? -2.787 -16.281 -27.719 1 95.75 277 ILE B N 1
ATOM 6771 C CA . ILE B 1 277 ? -2.742 -15.391 -26.562 1 95.75 277 ILE B CA 1
ATOM 6772 C C . ILE B 1 277 ? -2.004 -16.078 -25.422 1 95.75 277 ILE B C 1
ATOM 6774 O O . ILE B 1 277 ? -2.279 -17.234 -25.094 1 95.75 277 ILE B O 1
ATOM 6778 N N . VAL B 1 278 ? -1.03 -15.383 -24.875 1 97.12 278 VAL B N 1
ATOM 6779 C CA . VAL B 1 278 ? -0.326 -15.883 -23.703 1 97.12 278 VAL B CA 1
ATOM 6780 C C . VAL B 1 278 ? -0.783 -15.117 -22.453 1 97.12 278 VAL B C 1
ATOM 6782 O O . VAL B 1 278 ? -0.768 -13.883 -22.438 1 97.12 278 VAL B O 1
ATOM 6785 N N . LEU B 1 279 ? -1.277 -15.797 -21.484 1 98.06 279 LEU B N 1
ATOM 6786 C CA . LEU B 1 279 ? -1.579 -15.234 -20.172 1 98.06 279 LEU B CA 1
ATOM 6787 C C . LEU B 1 279 ? -0.536 -15.648 -19.156 1 98.06 279 LEU B C 1
ATOM 6789 O O . LEU B 1 279 ? -0.224 -16.844 -19.031 1 98.06 279 LEU B O 1
ATOM 6793 N N . THR B 1 280 ? 0.082 -14.703 -18.484 1 98.38 280 THR B N 1
ATOM 6794 C CA . THR B 1 280 ? 1.101 -14.977 -17.469 1 98.38 280 THR B CA 1
ATOM 6795 C C . THR B 1 280 ? 0.992 -14 -16.312 1 98.38 280 THR B C 1
ATOM 6797 O O . THR B 1 280 ? 0.167 -13.086 -16.344 1 98.38 280 THR B O 1
ATOM 6800 N N . GLY B 1 281 ? 1.787 -14.25 -15.273 1 98 281 GLY B N 1
ATOM 6801 C CA . GLY B 1 281 ? 1.58 -13.586 -13.992 1 98 281 GLY B CA 1
ATOM 6802 C C . GLY B 1 281 ? 0.755 -14.406 -13.023 1 98 281 GLY B C 1
ATOM 6803 O O . GLY B 1 281 ? 0.082 -15.359 -13.422 1 98 281 GLY B O 1
ATOM 6804 N N . GLY B 1 282 ? 0.823 -13.992 -11.836 1 97.69 282 GLY B N 1
ATOM 6805 C CA . GLY B 1 282 ? 0.128 -14.766 -10.82 1 97.69 282 GLY B CA 1
ATOM 6806 C C . GLY B 1 282 ? -1.363 -14.883 -11.07 1 97.69 282 GLY B C 1
ATOM 6807 O O . GLY B 1 282 ? -1.983 -15.883 -10.719 1 97.69 282 GLY B O 1
ATOM 6808 N N . CYS B 1 283 ? -1.948 -13.906 -11.664 1 98.06 283 CYS B N 1
ATOM 6809 C CA . CYS B 1 283 ? -3.385 -13.891 -11.922 1 98.06 283 CYS B CA 1
ATOM 6810 C C . CYS B 1 283 ? -3.756 -14.93 -12.984 1 98.06 283 CYS B C 1
ATOM 6812 O O . CYS B 1 283 ? -4.91 -15.352 -13.062 1 98.06 283 CYS B O 1
ATOM 6814 N N . ALA B 1 284 ? -2.799 -15.344 -13.75 1 98.12 284 ALA B N 1
ATOM 6815 C CA . ALA B 1 284 ? -3.059 -16.328 -14.805 1 98.12 284 ALA B CA 1
ATOM 6816 C C . ALA B 1 284 ? -3.275 -17.719 -14.211 1 98.12 284 ALA B C 1
ATOM 6818 O O . ALA B 1 284 ? -3.592 -18.656 -14.938 1 98.12 284 ALA B O 1
ATOM 6819 N N . LEU B 1 285 ? -3.18 -17.812 -12.93 1 97.31 285 LEU B N 1
ATOM 6820 C CA . LEU B 1 285 ? -3.527 -19.062 -12.266 1 97.31 285 LEU B CA 1
ATOM 6821 C C . LEU B 1 285 ? -5.039 -19.172 -12.094 1 97.31 285 LEU B C 1
ATOM 6823 O O . LEU B 1 285 ? -5.535 -20.219 -11.656 1 97.31 285 LEU B O 1
ATOM 6827 N N . ASN B 1 286 ? -5.789 -18.188 -12.445 1 97.31 286 ASN B N 1
ATOM 6828 C CA . ASN B 1 286 ? -7.246 -18.234 -12.422 1 97.31 286 ASN B CA 1
ATOM 6829 C C . ASN B 1 286 ? -7.801 -19.047 -13.586 1 97.31 286 ASN B C 1
ATOM 6831 O O . ASN B 1 286 ? -8.07 -18.5 -14.664 1 97.31 286 ASN B O 1
ATOM 6835 N N . VAL B 1 287 ? -8.102 -20.25 -13.328 1 94.75 287 VAL B N 1
ATOM 6836 C CA . VAL B 1 287 ? -8.414 -21.203 -14.383 1 94.75 287 VAL B CA 1
ATOM 6837 C C . VAL B 1 287 ? -9.789 -20.906 -14.977 1 94.75 287 VAL B C 1
ATOM 6839 O O . VAL B 1 287 ? -10.047 -21.203 -16.141 1 94.75 287 VAL B O 1
ATOM 6842 N N . HIS B 1 288 ? -10.633 -20.328 -14.195 1 93.12 288 HIS B N 1
ATOM 6843 C CA . HIS B 1 288 ? -11.953 -19.969 -14.695 1 93.12 288 HIS B CA 1
ATOM 6844 C C . HIS B 1 288 ? -11.859 -18.828 -15.703 1 93.12 288 HIS B C 1
ATOM 6846 O O . HIS B 1 288 ? -12.516 -18.875 -16.75 1 93.12 288 HIS B O 1
ATOM 6852 N N . ALA B 1 289 ? -11.078 -17.859 -15.344 1 96.38 289 ALA B N 1
ATOM 6853 C CA . ALA B 1 289 ? -10.875 -16.734 -16.266 1 96.38 289 ALA B CA 1
ATOM 6854 C C . ALA B 1 289 ? -10.188 -17.203 -17.547 1 96.38 289 ALA B C 1
ATOM 6856 O O . ALA B 1 289 ? -10.539 -16.766 -18.641 1 96.38 289 ALA B O 1
ATOM 6857 N N . ASN B 1 290 ? -9.219 -18.078 -17.359 1 95.69 290 ASN B N 1
ATOM 6858 C CA . ASN B 1 290 ? -8.516 -18.609 -18.516 1 95.69 290 ASN B CA 1
ATOM 6859 C C . ASN B 1 290 ? -9.477 -19.312 -19.484 1 95.69 290 ASN B C 1
ATOM 6861 O O . ASN B 1 290 ? -9.398 -19.094 -20.688 1 95.69 290 ASN B O 1
ATOM 6865 N N . GLN B 1 291 ? -10.32 -20.078 -18.906 1 92.25 291 GLN B N 1
ATOM 6866 C CA . GLN B 1 291 ? -11.297 -20.781 -19.719 1 92.25 291 GLN B CA 1
ATOM 6867 C C . GLN B 1 291 ? -12.211 -19.812 -20.453 1 92.25 291 GLN B C 1
ATOM 6869 O O . GLN B 1 291 ? -12.531 -20.016 -21.625 1 92.25 291 GLN B O 1
ATOM 6874 N N . SER B 1 292 ? -12.609 -18.781 -19.828 1 92.81 292 SER B N 1
ATOM 6875 C CA . SER B 1 292 ? -13.492 -17.781 -20.406 1 92.81 292 SER B CA 1
ATOM 6876 C C . SER B 1 292 ? -12.82 -17.078 -21.594 1 92.81 292 SER B C 1
ATOM 6878 O O . SER B 1 292 ? -13.484 -16.688 -22.547 1 92.81 292 SER B O 1
ATOM 6880 N N . VAL B 1 293 ? -11.539 -16.875 -21.5 1 93.75 293 VAL B N 1
ATOM 6881 C CA . VAL B 1 293 ? -10.805 -16.234 -22.578 1 93.75 293 VAL B CA 1
ATOM 6882 C C . VAL B 1 293 ? -10.883 -17.078 -23.844 1 93.75 293 VAL B C 1
ATOM 6884 O O . VAL B 1 293 ? -11.117 -16.562 -24.938 1 93.75 293 VAL B O 1
ATOM 6887 N N . ILE B 1 294 ? -10.703 -18.359 -23.672 1 90.19 294 ILE B N 1
ATOM 6888 C CA . ILE B 1 294 ? -10.805 -19.281 -24.812 1 90.19 294 ILE B CA 1
ATOM 6889 C C . ILE B 1 294 ? -12.211 -19.219 -25.391 1 90.19 294 ILE B C 1
ATOM 6891 O O . ILE B 1 294 ? -12.383 -19.109 -26.609 1 90.19 294 ILE B O 1
ATOM 6895 N N . GLU B 1 295 ? -13.148 -19.297 -24.562 1 86.5 295 GLU B N 1
ATOM 6896 C CA . GLU B 1 295 ? -14.547 -19.344 -24.969 1 86.5 295 GLU B CA 1
ATOM 6897 C C . GLU B 1 295 ? -14.953 -18.047 -25.672 1 86.5 295 GLU B C 1
ATOM 6899 O O . GLU B 1 295 ? -15.688 -18.078 -26.672 1 86.5 295 GLU B O 1
ATOM 6904 N N . GLU B 1 296 ? -14.484 -16.984 -25.188 1 88.88 296 GLU B N 1
ATOM 6905 C CA . GLU B 1 296 ? -14.906 -15.68 -25.688 1 88.88 296 GLU B CA 1
ATOM 6906 C C . GLU B 1 296 ? -14.234 -15.352 -27.016 1 88.88 296 GLU B C 1
ATOM 6908 O O . GLU B 1 296 ? -14.891 -14.859 -27.938 1 88.88 296 GLU B O 1
ATOM 6913 N N . PHE B 1 297 ? -12.961 -15.656 -27.203 1 88.88 297 PHE B N 1
ATOM 6914 C CA . PHE B 1 297 ? -12.227 -15.086 -28.328 1 88.88 297 PHE B CA 1
ATOM 6915 C C . PHE B 1 297 ? -11.867 -16.172 -29.344 1 88.88 297 PHE B C 1
ATOM 6917 O O . PHE B 1 297 ? -11.555 -15.867 -30.5 1 88.88 297 PHE B O 1
ATOM 6924 N N . GLY B 1 298 ? -11.766 -17.406 -28.953 1 83.81 298 GLY B N 1
ATOM 6925 C CA . GLY B 1 298 ? -11.547 -18.516 -29.875 1 83.81 298 GLY B CA 1
ATOM 6926 C C . GLY B 1 298 ? -10.102 -18.641 -30.312 1 83.81 298 GLY B C 1
ATOM 6927 O O . GLY B 1 298 ? -9.805 -19.359 -31.281 1 83.81 298 GLY B O 1
ATOM 6928 N N . TYR B 1 299 ? -9.195 -17.922 -29.703 1 86.06 299 TYR B N 1
ATOM 6929 C CA . TYR B 1 299 ? -7.766 -18.078 -29.953 1 86.06 299 TYR B CA 1
ATOM 6930 C C . TYR B 1 299 ? -7.18 -19.188 -29.078 1 86.06 299 TYR B C 1
ATOM 6932 O O . TYR B 1 299 ? -7.691 -19.469 -28 1 86.06 299 TYR B O 1
ATOM 6940 N N . PRO B 1 300 ? -6.094 -19.812 -29.609 1 88.44 300 PRO B N 1
ATOM 6941 C CA . PRO B 1 300 ? -5.32 -20.609 -28.656 1 88.44 300 PRO B CA 1
ATOM 6942 C C . PRO B 1 300 ? -4.766 -19.781 -27.5 1 88.44 300 PRO B C 1
ATOM 6944 O O . PRO B 1 300 ? -4.289 -18.672 -27.719 1 88.44 300 PRO B O 1
ATOM 6947 N N . VAL B 1 301 ? -4.922 -20.328 -26.328 1 93.31 301 VAL B N 1
ATOM 6948 C CA . VAL B 1 301 ? -4.438 -19.641 -25.141 1 93.31 301 VAL B CA 1
ATOM 6949 C C . VAL B 1 301 ? -3.404 -20.5 -24.422 1 93.31 301 VAL B C 1
ATOM 6951 O O . VAL B 1 301 ? -3.607 -21.703 -24.25 1 93.31 301 VAL B O 1
ATOM 6954 N N . HIS B 1 302 ? -2.309 -19.875 -24.094 1 94 302 HIS B N 1
ATOM 6955 C CA . HIS B 1 302 ? -1.26 -20.594 -23.375 1 94 302 HIS B CA 1
ATOM 6956 C C . HIS B 1 302 ? -0.952 -19.938 -22.031 1 94 302 HIS B C 1
ATOM 6958 O O . HIS B 1 302 ? -0.834 -18.719 -21.953 1 94 302 HIS B O 1
ATOM 6964 N N . ILE B 1 303 ? -0.903 -20.75 -21.031 1 96.31 303 ILE B N 1
ATOM 6965 C CA . ILE B 1 303 ? -0.391 -20.391 -19.703 1 96.31 303 ILE B CA 1
ATOM 6966 C C . ILE B 1 303 ? 0.841 -21.234 -19.391 1 96.31 303 ILE B C 1
ATOM 6968 O O . ILE B 1 303 ? 0.777 -22.453 -19.375 1 96.31 303 ILE B O 1
ATOM 6972 N N . PRO B 1 304 ? 1.93 -20.578 -19.109 1 95.75 304 PRO B N 1
ATOM 6973 C CA . PRO B 1 304 ? 3.096 -21.391 -18.75 1 95.75 304 PRO B CA 1
ATOM 6974 C C . PRO B 1 304 ? 2.902 -22.156 -17.453 1 95.75 304 PRO B C 1
ATOM 6976 O O . PRO B 1 304 ? 1.949 -21.891 -16.703 1 95.75 304 PRO B O 1
ATOM 6979 N N . SER B 1 305 ? 3.75 -23.125 -17.234 1 94.12 305 SER B N 1
ATOM 6980 C CA . SER B 1 305 ? 3.613 -23.984 -16.062 1 94.12 305 SER B CA 1
ATOM 6981 C C . SER B 1 305 ? 3.795 -23.203 -14.773 1 94.12 305 SER B C 1
ATOM 6983 O O . SER B 1 305 ? 3.242 -23.562 -13.734 1 94.12 305 SER B O 1
ATOM 6985 N N . ALA B 1 306 ? 4.629 -22.141 -14.859 1 96.88 306 ALA B N 1
ATOM 6986 C CA . ALA B 1 306 ? 4.891 -21.297 -13.703 1 96.88 306 ALA B CA 1
ATOM 6987 C C . ALA B 1 306 ? 4.578 -19.828 -14.023 1 96.88 306 ALA B C 1
ATOM 6989 O O . ALA B 1 306 ? 5.469 -18.984 -13.992 1 96.88 306 ALA B O 1
ATOM 6990 N N . PRO B 1 307 ? 3.316 -19.547 -14.203 1 97.5 307 PRO B N 1
ATOM 6991 C CA . PRO B 1 307 ? 2.98 -18.172 -14.555 1 97.5 307 PRO B CA 1
ATOM 6992 C C . PRO B 1 307 ? 3.186 -17.203 -13.398 1 97.5 307 PRO B C 1
ATOM 6994 O O . PRO B 1 307 ? 3.285 -15.992 -13.609 1 97.5 307 PRO B O 1
ATOM 6997 N N . ASN B 1 308 ? 3.186 -17.656 -12.148 1 97.12 308 ASN B N 1
ATOM 6998 C CA . ASN B 1 308 ? 3.438 -16.812 -10.984 1 97.12 308 ASN B CA 1
ATOM 6999 C C . ASN B 1 308 ? 4.918 -16.484 -10.844 1 97.12 308 ASN B C 1
ATOM 7001 O O . ASN B 1 308 ? 5.695 -16.672 -11.781 1 97.12 308 ASN B O 1
ATOM 7005 N N . ASP B 1 309 ? 5.344 -16.031 -9.719 1 96.69 309 ASP B N 1
ATOM 7006 C CA . ASP B 1 309 ? 6.68 -15.469 -9.562 1 96.69 309 ASP B CA 1
ATOM 7007 C C . ASP B 1 309 ? 7.742 -16.562 -9.531 1 96.69 309 ASP B C 1
ATOM 7009 O O . ASP B 1 309 ? 8.938 -16.297 -9.648 1 96.69 309 ASP B O 1
ATOM 7013 N N . CYS B 1 310 ? 7.328 -17.812 -9.477 1 95.94 310 CYS B N 1
ATOM 7014 C CA . CYS B 1 310 ? 8.289 -18.906 -9.539 1 95.94 310 CYS B CA 1
ATOM 7015 C C . CYS B 1 310 ? 8.961 -18.953 -10.906 1 95.94 310 CYS B C 1
ATOM 7017 O O . CYS B 1 310 ? 10.039 -19.531 -11.055 1 95.94 310 CYS B O 1
ATOM 7019 N N . GLY B 1 311 ? 8.336 -18.359 -11.867 1 97.06 311 GLY B N 1
ATOM 7020 C CA . GLY B 1 311 ? 8.844 -18.422 -13.227 1 97.06 311 GLY B CA 1
ATOM 7021 C C . GLY B 1 311 ? 9.742 -17.25 -13.586 1 97.06 311 GLY B C 1
ATOM 7022 O O . GLY B 1 311 ? 10.32 -17.203 -14.672 1 97.06 311 GLY B O 1
ATOM 7023 N N . ILE B 1 312 ? 9.977 -16.375 -12.68 1 98 312 ILE B N 1
ATOM 7024 C CA . ILE B 1 312 ? 10.57 -15.07 -12.977 1 98 312 ILE B CA 1
ATOM 7025 C C . ILE B 1 312 ? 12.031 -15.25 -13.383 1 98 312 ILE B C 1
ATOM 7027 O O . ILE B 1 312 ? 12.508 -14.602 -14.32 1 98 312 ILE B O 1
ATOM 7031 N N . SER B 1 313 ? 12.82 -16.109 -12.734 1 98.38 313 SER B N 1
ATOM 7032 C CA . SER B 1 313 ? 14.234 -16.25 -13.062 1 98.38 313 SER B CA 1
ATOM 7033 C C . SER B 1 313 ? 14.422 -16.797 -14.477 1 98.38 313 SER B C 1
ATOM 7035 O O . SER B 1 313 ? 15.344 -16.391 -15.188 1 98.38 313 SER B O 1
ATOM 7037 N N . VAL B 1 314 ? 13.555 -17.703 -14.891 1 98.25 314 VAL B N 1
ATOM 7038 C CA . VAL B 1 314 ? 13.633 -18.25 -16.25 1 98.25 314 VAL B CA 1
ATOM 7039 C C . VAL B 1 314 ? 13.344 -17.156 -17.266 1 98.25 314 VAL B C 1
ATOM 7041 O O . VAL B 1 314 ? 14.07 -17 -18.25 1 98.25 314 VAL B O 1
ATOM 7044 N N . GLY B 1 315 ? 12.266 -16.391 -16.984 1 98.25 315 GLY B N 1
ATOM 7045 C CA . GLY B 1 315 ? 11.977 -15.266 -17.844 1 98.25 315 GLY B CA 1
ATOM 7046 C C . GLY B 1 315 ? 13.117 -14.266 -17.938 1 98.25 315 GLY B C 1
ATOM 7047 O O . GLY B 1 315 ? 13.414 -13.742 -19 1 98.25 315 GLY B O 1
ATOM 7048 N N . ALA B 1 316 ? 13.719 -14.016 -16.781 1 98.12 316 ALA B N 1
ATOM 7049 C CA . ALA B 1 316 ? 14.844 -13.086 -16.734 1 98.12 316 ALA B CA 1
ATOM 7050 C C . ALA B 1 316 ? 15.992 -13.57 -17.609 1 98.12 316 ALA B C 1
ATOM 7052 O O . ALA B 1 316 ? 16.562 -12.797 -18.375 1 98.12 316 ALA B O 1
ATOM 7053 N N . ALA B 1 317 ? 16.328 -14.812 -17.516 1 98 317 ALA B N 1
ATOM 7054 C CA . ALA B 1 317 ? 17.391 -15.391 -18.344 1 98 317 ALA B CA 1
ATOM 7055 C C . ALA B 1 317 ? 17.062 -15.273 -19.828 1 98 317 ALA B C 1
ATOM 7057 O O . ALA B 1 317 ? 17.922 -14.93 -20.641 1 98 317 ALA B O 1
ATOM 7058 N N . TRP B 1 318 ? 15.82 -15.484 -20.156 1 97.75 318 TRP B N 1
ATOM 7059 C CA . TRP B 1 318 ? 15.398 -15.539 -21.547 1 97.75 318 TRP B CA 1
ATOM 7060 C C . TRP B 1 318 ? 15.258 -14.141 -22.141 1 97.75 318 TRP B C 1
ATOM 7062 O O . TRP B 1 318 ? 15.164 -13.977 -23.359 1 97.75 318 TRP B O 1
ATOM 7072 N N . CYS B 1 319 ? 15.227 -13.117 -21.281 1 96.81 319 CYS B N 1
ATOM 7073 C CA . CYS B 1 319 ? 15.289 -11.734 -21.75 1 96.81 319 CYS B CA 1
ATOM 7074 C C . CYS B 1 319 ? 16.672 -11.406 -22.281 1 96.81 319 CYS B C 1
ATOM 7076 O O . CYS B 1 319 ? 16.828 -10.508 -23.109 1 96.81 319 CYS B O 1
ATOM 7078 N N . VAL B 1 320 ? 17.688 -12.125 -21.766 1 96.38 320 VAL B N 1
ATOM 7079 C CA . VAL B 1 320 ? 19.062 -11.875 -22.156 1 96.38 320 VAL B CA 1
ATOM 7080 C C . VAL B 1 320 ? 19.453 -12.797 -23.312 1 96.38 320 VAL B C 1
ATOM 7082 O O . VAL B 1 320 ? 20.062 -12.359 -24.297 1 96.38 320 VAL B O 1
ATOM 7085 N N . GLU B 1 321 ? 19.109 -14.07 -23.188 1 95.62 321 GLU B N 1
ATOM 7086 C CA . GLU B 1 321 ? 19.344 -15.07 -24.219 1 95.62 321 GLU B CA 1
ATOM 7087 C C . GLU B 1 321 ? 18.141 -16.016 -24.359 1 95.62 321 GLU B C 1
ATOM 7089 O O . GLU B 1 321 ? 17.969 -16.922 -23.547 1 95.62 321 GLU B O 1
ATOM 7094 N N . SER B 1 322 ? 17.469 -15.836 -25.484 1 94.75 322 SER B N 1
ATOM 7095 C CA . SER B 1 322 ? 16.266 -16.625 -25.688 1 94.75 322 SER B CA 1
ATOM 7096 C C . SER B 1 322 ? 16.578 -17.969 -26.344 1 94.75 322 SER B C 1
ATOM 7098 O O . SER B 1 322 ? 17.562 -18.094 -27.062 1 94.75 322 SER B O 1
ATOM 7100 N N . PRO B 1 323 ? 15.719 -18.938 -26.047 1 93.62 323 PRO B N 1
ATOM 7101 C CA . PRO B 1 323 ? 15.898 -20.203 -26.766 1 93.62 323 PRO B CA 1
ATOM 7102 C C . PRO B 1 323 ? 15.523 -20.094 -28.25 1 93.62 323 PRO B C 1
ATOM 7104 O O . PRO B 1 323 ? 14.602 -19.359 -28.609 1 93.62 323 PRO B O 1
ATOM 7107 N N . LYS B 1 324 ? 16.188 -20.875 -29.016 1 86.94 324 LYS B N 1
ATOM 7108 C CA . LYS B 1 324 ? 15.953 -20.859 -30.453 1 86.94 324 LYS B CA 1
ATOM 7109 C C . LYS B 1 324 ? 14.664 -21.594 -30.812 1 86.94 324 LYS B C 1
ATOM 7111 O O . LYS B 1 324 ? 13.969 -21.219 -31.75 1 86.94 324 LYS B O 1
ATOM 7116 N N . GLU B 1 325 ? 14.406 -22.609 -30.094 1 86.56 325 GLU B N 1
ATOM 7117 C CA . GLU B 1 325 ? 13.18 -23.375 -30.234 1 86.56 325 GLU B CA 1
ATOM 7118 C C . GLU B 1 325 ? 12.344 -23.359 -28.953 1 86.56 325 GLU B C 1
ATOM 7120 O O . GLU B 1 325 ? 12.812 -22.891 -27.922 1 86.56 325 GLU B O 1
ATOM 7125 N N . ARG B 1 326 ? 11.109 -23.875 -29.203 1 84.81 326 ARG B N 1
ATOM 7126 C CA . ARG B 1 326 ? 10.258 -23.969 -28.016 1 84.81 326 ARG B CA 1
ATOM 7127 C C . ARG B 1 326 ? 10.938 -24.797 -26.938 1 84.81 326 ARG B C 1
ATOM 7129 O O . ARG B 1 326 ? 11.516 -25.844 -27.219 1 84.81 326 ARG B O 1
ATOM 7136 N N . CYS B 1 327 ? 10.844 -24.281 -25.75 1 83.5 327 CYS B N 1
ATOM 7137 C CA . CYS B 1 327 ? 11.422 -24.969 -24.594 1 83.5 327 CYS B CA 1
ATOM 7138 C C . CYS B 1 327 ? 10.383 -25.156 -23.5 1 83.5 327 CYS B C 1
ATOM 7140 O O . CYS B 1 327 ? 10.258 -24.344 -22.594 1 83.5 327 CYS B O 1
ATOM 7142 N N . PRO B 1 328 ? 9.727 -26.297 -23.547 1 85.44 328 PRO B N 1
ATOM 7143 C CA . PRO B 1 328 ? 8.766 -26.547 -22.469 1 85.44 328 PRO B CA 1
ATOM 7144 C C . PRO B 1 328 ? 9.43 -26.641 -21.094 1 85.44 328 PRO B C 1
ATOM 7146 O O . PRO B 1 328 ? 10.508 -27.219 -20.969 1 85.44 328 PRO B O 1
ATOM 7149 N N . THR B 1 329 ? 8.805 -26.062 -20.094 1 89.81 329 THR B N 1
ATOM 7150 C CA . THR B 1 329 ? 9.445 -25.922 -18.797 1 89.81 329 THR B CA 1
ATOM 7151 C C . THR B 1 329 ? 8.812 -26.859 -17.766 1 89.81 329 THR B C 1
ATOM 7153 O O . THR B 1 329 ? 9.156 -26.812 -16.578 1 89.81 329 THR B O 1
ATOM 7156 N N . LEU B 1 330 ? 7.98 -27.688 -18.109 1 87.69 330 LEU B N 1
ATOM 7157 C CA . LEU B 1 330 ? 7.121 -28.484 -17.234 1 87.69 330 LEU B CA 1
ATOM 7158 C C . LEU B 1 330 ? 7.945 -29.219 -16.203 1 87.69 330 LEU B C 1
ATOM 7160 O O . LEU B 1 330 ? 7.594 -29.234 -15.016 1 87.69 330 LEU B O 1
ATOM 7164 N N . TYR B 1 331 ? 9.008 -29.906 -16.547 1 93.69 331 TYR B N 1
ATOM 7165 C CA . TYR B 1 331 ? 9.82 -30.703 -15.633 1 93.69 331 TYR B CA 1
ATOM 7166 C C . TYR B 1 331 ? 11.25 -30.172 -15.578 1 93.69 331 TYR B C 1
ATOM 7168 O O . TYR B 1 331 ? 12.203 -30.953 -15.695 1 93.69 331 TYR B O 1
ATOM 7176 N N . ALA B 1 332 ? 11.305 -28.844 -15.383 1 95.12 332 ALA B N 1
ATOM 7177 C CA . ALA B 1 332 ? 12.602 -28.172 -15.414 1 95.12 332 ALA B CA 1
ATOM 7178 C C . ALA B 1 332 ? 13.227 -28.109 -14.023 1 95.12 332 ALA B C 1
ATOM 7180 O O . ALA B 1 332 ? 14.352 -27.625 -13.867 1 95.12 332 ALA B O 1
ATOM 7181 N N . GLY B 1 333 ? 12.578 -28.656 -13.023 1 96.75 333 GLY B N 1
ATOM 7182 C CA . GLY B 1 333 ? 13.133 -28.672 -11.672 1 96.75 333 GLY B CA 1
ATOM 7183 C C . GLY B 1 333 ? 14.219 -29.719 -11.492 1 96.75 333 GLY B C 1
ATOM 7184 O O . GLY B 1 333 ? 14.758 -30.25 -12.469 1 96.75 333 GLY B O 1
ATOM 7185 N N . LEU B 1 334 ? 14.664 -29.938 -10.305 1 97.12 334 LEU B N 1
ATOM 7186 C CA . LEU B 1 334 ? 15.703 -30.906 -9.977 1 97.12 334 LEU B CA 1
ATOM 7187 C C . LEU B 1 334 ? 15.102 -32.25 -9.602 1 97.12 334 LEU B C 1
ATOM 7189 O O . LEU B 1 334 ? 13.914 -32.344 -9.273 1 97.12 334 LEU B O 1
ATOM 7193 N N . PRO B 1 335 ? 15.883 -33.312 -9.758 1 96.75 335 PRO B N 1
ATOM 7194 C CA . PRO B 1 335 ? 15.422 -34.562 -9.164 1 96.75 335 PRO B CA 1
ATOM 7195 C C . PRO B 1 335 ? 15.367 -34.5 -7.641 1 96.75 335 PRO B C 1
ATOM 7197 O O . PRO B 1 335 ? 15.648 -33.469 -7.047 1 96.75 335 PRO B O 1
ATOM 7200 N N . LEU B 1 336 ? 14.938 -35.625 -7.023 1 96.44 336 LEU B N 1
ATOM 7201 C CA . LEU B 1 336 ? 14.977 -35.688 -5.57 1 96.44 336 LEU B CA 1
ATOM 7202 C C . LEU B 1 336 ? 16.344 -35.281 -5.043 1 96.44 336 LEU B C 1
ATOM 7204 O O . LEU B 1 336 ? 17.375 -35.719 -5.562 1 96.44 336 LEU B O 1
ATOM 7208 N N . PHE B 1 337 ? 16.328 -34.438 -4.059 1 95.06 337 PHE B N 1
ATOM 7209 C CA . PHE B 1 337 ? 17.578 -33.938 -3.512 1 95.06 337 PHE B CA 1
ATOM 7210 C C . PHE B 1 337 ? 18.391 -35.062 -2.906 1 95.06 337 PHE B C 1
ATOM 7212 O O . PHE B 1 337 ? 19.625 -35 -2.887 1 95.06 337 PHE B O 1
ATOM 7219 N N . ASP B 1 338 ? 17.734 -36.094 -2.428 1 95.25 338 ASP B N 1
ATOM 7220 C CA . ASP B 1 338 ? 18.391 -37.219 -1.778 1 95.25 338 ASP B CA 1
ATOM 7221 C C . ASP B 1 338 ? 18.172 -38.5 -2.572 1 95.25 338 ASP B C 1
ATOM 7223 O O . ASP B 1 338 ? 18.031 -39.594 -1.99 1 95.25 338 ASP B O 1
ATOM 7227 N N . VAL B 1 339 ? 18.141 -38.375 -3.842 1 93.25 339 VAL B N 1
ATOM 7228 C CA . VAL B 1 339 ? 17.828 -39.5 -4.734 1 93.25 339 VAL B CA 1
ATOM 7229 C C . VAL B 1 339 ? 18.922 -40.562 -4.609 1 93.25 339 VAL B C 1
ATOM 7231 O O . VAL B 1 339 ? 18.656 -41.75 -4.812 1 93.25 339 VAL B O 1
ATOM 7234 N N . ASN B 1 340 ? 20.141 -40.25 -4.25 1 93.56 340 ASN B N 1
ATOM 7235 C CA . ASN B 1 340 ? 21.266 -41.156 -4.145 1 93.56 340 ASN B CA 1
ATOM 7236 C C . ASN B 1 340 ? 21.031 -42.219 -3.072 1 93.56 340 ASN B C 1
ATOM 7238 O O . ASN B 1 340 ? 21.703 -43.281 -3.064 1 93.56 340 ASN B O 1
ATOM 7242 N N . TYR B 1 341 ? 20.078 -42.031 -2.262 1 95.62 341 TYR B N 1
ATOM 7243 C CA . TYR B 1 341 ? 19.812 -42.969 -1.174 1 95.62 341 TYR B CA 1
ATOM 7244 C C . TYR B 1 341 ? 18.656 -43.875 -1.522 1 95.62 341 TYR B C 1
ATOM 7246 O O . TYR B 1 341 ? 18.312 -44.781 -0.745 1 95.62 341 TYR B O 1
ATOM 7254 N N . LEU B 1 342 ? 18.062 -43.75 -2.641 1 97 342 LEU B N 1
ATOM 7255 C CA . LEU B 1 342 ? 16.812 -44.438 -2.986 1 97 342 LEU B CA 1
ATOM 7256 C C . LEU B 1 342 ? 16.984 -45.938 -2.912 1 97 342 LEU B C 1
ATOM 7258 O O . LEU B 1 342 ? 16.188 -46.625 -2.262 1 97 342 LEU B O 1
ATOM 7262 N N . ASP B 1 343 ? 18.047 -46.5 -3.484 1 96.5 343 ASP B N 1
ATOM 7263 C CA . ASP B 1 343 ? 18.25 -47.969 -3.518 1 96.5 343 ASP B CA 1
ATOM 7264 C C . ASP B 1 343 ? 18.469 -48.5 -2.113 1 96.5 343 ASP B C 1
ATOM 7266 O O . ASP B 1 343 ? 17.906 -49.562 -1.763 1 96.5 343 ASP B O 1
ATOM 7270 N N . ALA B 1 344 ? 19.234 -47.812 -1.403 1 97.12 344 ALA B N 1
ATOM 7271 C CA . ALA B 1 344 ? 19.531 -48.25 -0.041 1 97.12 344 ALA B CA 1
ATOM 7272 C C . ALA B 1 344 ? 18.266 -48.25 0.816 1 97.12 344 ALA B C 1
ATOM 7274 O O . ALA B 1 344 ? 18.031 -49.156 1.583 1 97.12 344 ALA B O 1
ATOM 7275 N N . VAL B 1 345 ? 17.531 -47.219 0.694 1 96.94 345 VAL B N 1
ATOM 7276 C CA . VAL B 1 345 ? 16.312 -47.094 1.488 1 96.94 345 VAL B CA 1
ATOM 7277 C C . VAL B 1 345 ? 15.281 -48.125 1.031 1 96.94 345 VAL B C 1
ATOM 7279 O O . VAL B 1 345 ? 14.547 -48.688 1.849 1 96.94 345 VAL B O 1
ATOM 7282 N N . ALA B 1 346 ? 15.172 -48.375 -0.304 1 97.12 346 ALA B N 1
ATOM 7283 C CA . ALA B 1 346 ? 14.25 -49.375 -0.843 1 97.12 346 ALA B CA 1
ATOM 7284 C C . ALA B 1 346 ? 14.539 -50.75 -0.278 1 97.12 346 ALA B C 1
ATOM 7286 O O . ALA B 1 346 ? 13.617 -51.5 0.072 1 97.12 346 ALA B O 1
ATOM 7287 N N . MET B 1 347 ? 15.758 -51.062 -0.161 1 96.44 347 MET B N 1
ATOM 7288 C CA . MET B 1 347 ? 16.156 -52.344 0.393 1 96.44 347 MET B CA 1
ATOM 7289 C C . MET B 1 347 ? 15.852 -52.406 1.883 1 96.44 347 MET B C 1
ATOM 7291 O O . MET B 1 347 ? 15.312 -53.406 2.357 1 96.44 347 MET B O 1
ATOM 7295 N N . GLU B 1 348 ? 16.234 -51.375 2.52 1 95.75 348 GLU B N 1
ATOM 7296 C CA . GLU B 1 348 ? 16 -51.344 3.961 1 95.75 348 GLU B CA 1
ATOM 7297 C C . GLU B 1 348 ? 14.523 -51.469 4.289 1 95.75 348 GLU B C 1
ATOM 7299 O O . GLU B 1 348 ? 14.148 -52.094 5.285 1 95.75 348 GLU B O 1
ATOM 7304 N N . ARG B 1 349 ? 13.695 -50.969 3.426 1 95.75 349 ARG B N 1
ATOM 7305 C CA . ARG B 1 349 ? 12.258 -50.906 3.691 1 95.75 349 ARG B CA 1
ATOM 7306 C C . ARG B 1 349 ? 11.523 -52.031 3 1 95.75 349 ARG B C 1
ATOM 7308 O O . ARG B 1 349 ? 10.297 -52.062 2.994 1 95.75 349 ARG B O 1
ATOM 7315 N N . ASP B 1 350 ? 12.195 -52.938 2.377 1 94.94 350 ASP B N 1
ATOM 7316 C CA . ASP B 1 350 ? 11.633 -54.062 1.649 1 94.94 350 ASP B CA 1
ATOM 7317 C C . ASP B 1 350 ? 10.625 -53.594 0.599 1 94.94 350 ASP B C 1
ATOM 7319 O O . ASP B 1 350 ? 9.531 -54.156 0.502 1 94.94 350 ASP B O 1
ATOM 7323 N N . ALA B 1 351 ? 11.016 -52.531 -0.045 1 96.81 351 ALA B N 1
ATOM 7324 C CA . ALA B 1 351 ? 10.188 -52.031 -1.149 1 96.81 351 ALA B CA 1
ATOM 7325 C C . ALA B 1 351 ? 10.266 -53 -2.344 1 96.81 351 ALA B C 1
ATOM 7327 O O . ALA B 1 351 ? 11.25 -53.719 -2.5 1 96.81 351 ALA B O 1
ATOM 7328 N N . THR B 1 352 ? 9.25 -53 -3.162 1 96.75 352 THR B N 1
ATOM 7329 C CA . THR B 1 352 ? 9.188 -53.875 -4.316 1 96.75 352 THR B CA 1
ATOM 7330 C C . THR B 1 352 ? 9.172 -53.094 -5.617 1 96.75 352 THR B C 1
ATOM 7332 O O . THR B 1 352 ? 8.508 -52.062 -5.707 1 96.75 352 THR B O 1
ATOM 7335 N N . LYS B 1 353 ? 9.891 -53.562 -6.574 1 97.12 353 LYS B N 1
ATOM 7336 C CA . LYS B 1 353 ? 9.766 -52.969 -7.906 1 97.12 353 LYS B CA 1
ATOM 7337 C C . LYS B 1 353 ? 8.461 -53.406 -8.578 1 97.12 353 LYS B C 1
ATOM 7339 O O . LYS B 1 353 ? 8.094 -54.562 -8.547 1 97.12 353 LYS B O 1
ATOM 7344 N N . VAL B 1 354 ? 7.801 -52.438 -9.148 1 97.5 354 VAL B N 1
ATOM 7345 C CA . VAL B 1 354 ? 6.484 -52.719 -9.703 1 97.5 354 VAL B CA 1
ATOM 7346 C C . VAL B 1 354 ? 6.402 -52.219 -11.141 1 97.5 354 VAL B C 1
ATOM 7348 O O . VAL B 1 354 ? 7.156 -51.344 -11.531 1 97.5 354 VAL B O 1
ATOM 7351 N N . THR B 1 355 ? 5.504 -52.844 -11.891 1 97.38 355 THR B N 1
ATOM 7352 C CA . THR B 1 355 ? 5.195 -52.375 -13.242 1 97.38 355 THR B CA 1
ATOM 7353 C C . THR B 1 355 ? 4.059 -51.375 -13.227 1 97.38 355 THR B C 1
ATOM 7355 O O . THR B 1 355 ? 3.379 -51.188 -12.211 1 97.38 355 THR B O 1
ATOM 7358 N N . VAL B 1 356 ? 3.893 -50.781 -14.328 1 97.94 356 VAL B N 1
ATOM 7359 C CA . VAL B 1 356 ? 2.809 -49.812 -14.484 1 97.94 356 VAL B CA 1
ATOM 7360 C C . VAL B 1 356 ? 1.465 -50.5 -14.289 1 97.94 356 VAL B C 1
ATOM 7362 O O . VAL B 1 356 ? 0.55 -49.938 -13.68 1 97.94 356 VAL B O 1
ATOM 7365 N N . ALA B 1 357 ? 1.339 -51.719 -14.742 1 97.94 357 ALA B N 1
ATOM 7366 C CA . ALA B 1 357 ? 0.105 -52.5 -14.625 1 97.94 357 ALA B CA 1
ATOM 7367 C C . ALA B 1 357 ? -0.225 -52.781 -13.164 1 97.94 357 ALA B C 1
ATOM 7369 O O . ALA B 1 357 ? -1.393 -52.781 -12.773 1 97.94 357 ALA B O 1
ATOM 7370 N N . GLU B 1 358 ? 0.771 -53.094 -12.43 1 98 358 GLU B N 1
ATOM 7371 C CA . GLU B 1 358 ? 0.569 -53.375 -11.016 1 98 358 GLU B CA 1
ATOM 7372 C C . GLU B 1 358 ? 0.135 -52.125 -10.258 1 98 358 GLU B C 1
ATOM 7374 O O . GLU B 1 358 ? -0.722 -52.188 -9.375 1 98 358 GLU B O 1
ATOM 7379 N N . VAL B 1 359 ? 0.737 -51.031 -10.555 1 98.06 359 VAL B N 1
ATOM 7380 C CA . VAL B 1 359 ? 0.347 -49.75 -9.938 1 98.06 359 VAL B CA 1
ATOM 7381 C C . VAL B 1 359 ? -1.101 -49.438 -10.297 1 98.06 359 VAL B C 1
ATOM 7383 O O . VAL B 1 359 ? -1.884 -49.031 -9.438 1 98.06 359 VAL B O 1
ATOM 7386 N N . ALA B 1 360 ? -1.457 -49.594 -11.562 1 98.19 360 ALA B N 1
ATOM 7387 C CA . ALA B 1 360 ? -2.818 -49.344 -12.031 1 98.19 360 ALA B CA 1
ATOM 7388 C C . ALA B 1 360 ? -3.822 -50.219 -11.281 1 98.19 360 ALA B C 1
ATOM 7390 O O . ALA B 1 360 ? -4.914 -49.75 -10.93 1 98.19 360 ALA B O 1
ATOM 7391 N N . ALA B 1 361 ? -3.463 -51.469 -11.07 1 97.5 361 ALA B N 1
ATOM 7392 C CA . ALA B 1 361 ? -4.344 -52.375 -10.359 1 97.5 361 ALA B CA 1
ATOM 7393 C C . ALA B 1 361 ? -4.629 -51.875 -8.945 1 97.5 361 ALA B C 1
ATOM 7395 O O . ALA B 1 361 ? -5.77 -51.938 -8.477 1 97.5 361 ALA B O 1
ATOM 7396 N N . LEU B 1 362 ? -3.617 -51.406 -8.281 1 96.56 362 LEU B N 1
ATOM 7397 C CA . LEU B 1 362 ? -3.779 -50.875 -6.938 1 96.56 362 LEU B CA 1
ATOM 7398 C C . LEU B 1 362 ? -4.715 -49.688 -6.945 1 96.56 362 LEU B C 1
ATOM 7400 O O . LEU B 1 362 ? -5.555 -49.531 -6.055 1 96.56 362 LEU B O 1
ATOM 7404 N N . LEU B 1 363 ? -4.586 -48.812 -7.918 1 96.31 363 LEU B N 1
ATOM 7405 C CA . LEU B 1 363 ? -5.395 -47.625 -8.023 1 96.31 363 LEU B CA 1
ATOM 7406 C C . LEU B 1 363 ? -6.859 -47.969 -8.273 1 96.31 363 LEU B C 1
ATOM 7408 O O . LEU B 1 363 ? -7.75 -47.406 -7.637 1 96.31 363 LEU B O 1
ATOM 7412 N N . VAL B 1 364 ? -7.086 -48.844 -9.172 1 95.19 364 VAL B N 1
ATOM 7413 C CA . VAL B 1 364 ? -8.445 -49.25 -9.516 1 95.19 364 VAL B CA 1
ATOM 7414 C C . VAL B 1 364 ? -9.117 -49.906 -8.312 1 95.19 364 VAL B C 1
ATOM 7416 O O . VAL B 1 364 ? -10.328 -49.781 -8.125 1 95.19 364 VAL B O 1
ATOM 7419 N N . GLU B 1 365 ? -8.281 -50.5 -7.504 1 92.94 365 GLU B N 1
ATOM 7420 C CA . GLU B 1 365 ? -8.797 -51.156 -6.301 1 92.94 365 GLU B CA 1
ATOM 7421 C C . GLU B 1 365 ? -9.062 -50.125 -5.199 1 92.94 365 GLU B C 1
ATOM 7423 O O . GLU B 1 365 ? -9.617 -50.469 -4.152 1 92.94 365 GLU B O 1
ATOM 7428 N N . GLY B 1 366 ? -8.633 -48.875 -5.449 1 91.5 366 GLY B N 1
ATOM 7429 C CA . GLY B 1 366 ? -9.031 -47.812 -4.527 1 91.5 366 GLY B CA 1
ATOM 7430 C C . GLY B 1 366 ? -7.867 -47.25 -3.73 1 91.5 366 GLY B C 1
ATOM 7431 O O . GLY B 1 366 ? -8.07 -46.469 -2.807 1 91.5 366 GLY B O 1
ATOM 7432 N N . ALA B 1 367 ? -6.695 -47.562 -4.105 1 93.69 367 ALA B N 1
ATOM 7433 C CA . ALA B 1 367 ? -5.531 -47.062 -3.365 1 93.69 367 ALA B CA 1
ATOM 7434 C C . ALA B 1 367 ? -5.262 -45.594 -3.674 1 93.69 367 ALA B C 1
ATOM 7436 O O . ALA B 1 367 ? -5.492 -45.156 -4.797 1 93.69 367 ALA B O 1
ATOM 7437 N N . ILE B 1 368 ? -4.875 -44.875 -2.637 1 94.5 368 ILE B N 1
ATOM 7438 C CA . ILE B 1 368 ? -4.281 -43.562 -2.805 1 94.5 368 ILE B CA 1
ATOM 7439 C C . ILE B 1 368 ? -2.758 -43.656 -2.816 1 94.5 368 ILE B C 1
ATOM 7441 O O . ILE B 1 368 ? -2.158 -44.125 -1.846 1 94.5 368 ILE B O 1
ATOM 7445 N N . ILE B 1 369 ? -2.119 -43.281 -3.902 1 96.62 369 ILE B N 1
ATOM 7446 C CA . ILE B 1 369 ? -0.688 -43.5 -4.078 1 96.62 369 ILE B CA 1
ATOM 7447 C C . ILE B 1 369 ? 0.024 -42.156 -4.277 1 96.62 369 ILE B C 1
ATOM 7449 O O . ILE B 1 369 ? -0.402 -41.344 -5.09 1 96.62 369 ILE B O 1
ATOM 7453 N N . GLY B 1 370 ? 1.067 -41.938 -3.436 1 97.25 370 GLY B N 1
ATOM 7454 C CA . GLY B 1 370 ? 1.982 -40.875 -3.732 1 97.25 370 GLY B CA 1
ATOM 7455 C C . GLY B 1 370 ? 3.025 -41.219 -4.773 1 97.25 370 GLY B C 1
ATOM 7456 O O . GLY B 1 370 ? 3.736 -42.219 -4.625 1 97.25 370 GLY B O 1
ATOM 7457 N N . ILE B 1 371 ? 3.105 -40.406 -5.82 1 97.94 371 ILE B N 1
ATOM 7458 C CA . ILE B 1 371 ? 4.027 -40.688 -6.918 1 97.94 371 ILE B CA 1
ATOM 7459 C C . ILE B 1 371 ? 5.184 -39.688 -6.883 1 97.94 371 ILE B C 1
ATOM 7461 O O . ILE B 1 371 ? 4.961 -38.469 -6.785 1 97.94 371 ILE B O 1
ATOM 7465 N N . VAL B 1 372 ? 6.41 -40.188 -6.914 1 98.06 372 VAL B N 1
ATOM 7466 C CA . VAL B 1 372 ? 7.621 -39.406 -7.059 1 98.06 372 VAL B CA 1
ATOM 7467 C C . VAL B 1 372 ? 8.477 -39.938 -8.195 1 98.06 372 VAL B C 1
ATOM 7469 O O . VAL B 1 372 ? 9.047 -41.031 -8.07 1 98.06 372 VAL B O 1
ATOM 7472 N N . ARG B 1 373 ? 8.594 -39.188 -9.273 1 96.31 373 ARG B N 1
ATOM 7473 C CA . ARG B 1 373 ? 9.344 -39.656 -10.43 1 96.31 373 ARG B CA 1
ATOM 7474 C C . ARG B 1 373 ? 10.078 -38.5 -11.117 1 96.31 373 ARG B C 1
ATOM 7476 O O . ARG B 1 373 ? 9.57 -37.406 -11.203 1 96.31 373 ARG B O 1
ATOM 7483 N N . GLY B 1 374 ? 11.273 -38.812 -11.594 1 95.31 374 GLY B N 1
ATOM 7484 C CA . GLY B 1 374 ? 12.023 -37.875 -12.43 1 95.31 374 GLY B CA 1
ATOM 7485 C C . GLY B 1 374 ? 12.242 -36.531 -11.773 1 95.31 374 GLY B C 1
ATOM 7486 O O . GLY B 1 374 ? 12.359 -36.438 -10.547 1 95.31 374 GLY B O 1
ATOM 7487 N N . ARG B 1 375 ? 12.422 -35.531 -12.688 1 95.94 375 ARG B N 1
ATOM 7488 C CA . ARG B 1 375 ? 12.602 -34.156 -12.234 1 95.94 375 ARG B CA 1
ATOM 7489 C C . ARG B 1 375 ? 11.273 -33.531 -11.789 1 95.94 375 ARG B C 1
ATOM 7491 O O . ARG B 1 375 ? 10.219 -33.875 -12.336 1 95.94 375 ARG B O 1
ATOM 7498 N N . GLN B 1 376 ? 11.398 -32.812 -10.789 1 95.69 376 GLN B N 1
ATOM 7499 C CA . GLN B 1 376 ? 10.195 -32.188 -10.25 1 95.69 376 GLN B CA 1
ATOM 7500 C C . GLN B 1 376 ? 9.57 -31.234 -11.258 1 95.69 376 GLN B C 1
ATOM 7502 O O . GLN B 1 376 ? 10.273 -30.672 -12.102 1 95.69 376 GLN B O 1
ATOM 7507 N N . GLU B 1 377 ? 8.273 -31.031 -11.156 1 95.69 377 GLU B N 1
ATOM 7508 C CA . GLU B 1 377 ? 7.559 -30.031 -11.945 1 95.69 377 GLU B CA 1
ATOM 7509 C C . GLU B 1 377 ? 8.07 -28.625 -11.648 1 95.69 377 GLU B C 1
ATOM 7511 O O . GLU B 1 377 ? 8.586 -28.359 -10.562 1 95.69 377 GLU B O 1
ATOM 7516 N N . PHE B 1 378 ? 7.957 -27.781 -12.641 1 95.38 378 PHE B N 1
ATOM 7517 C CA . PHE B 1 378 ? 8.195 -26.344 -12.508 1 95.38 378 PHE B CA 1
ATOM 7518 C C . PHE B 1 378 ? 6.875 -25.578 -12.414 1 95.38 378 PHE B C 1
ATOM 7520 O O . PHE B 1 378 ? 6.078 -25.594 -13.352 1 95.38 378 PHE B O 1
ATOM 7527 N N . GLY B 1 379 ? 6.727 -24.922 -11.195 1 95.44 379 GLY B N 1
ATOM 7528 C CA . GLY B 1 379 ? 5.473 -24.234 -10.945 1 95.44 379 GLY B CA 1
ATOM 7529 C C . GLY B 1 379 ? 4.68 -24.844 -9.797 1 95.44 379 GLY B C 1
ATOM 7530 O O . GLY B 1 379 ? 5.164 -25.75 -9.117 1 95.44 379 GLY B O 1
ATOM 7531 N N . PRO B 1 380 ? 3.488 -24.328 -9.617 1 93.88 380 PRO B N 1
ATOM 7532 C CA . PRO B 1 380 ? 2.748 -24.672 -8.398 1 93.88 380 PRO B CA 1
ATOM 7533 C C . PRO B 1 380 ? 1.918 -25.953 -8.555 1 93.88 380 PRO B C 1
ATOM 7535 O O . PRO B 1 380 ? 1.303 -26.406 -7.59 1 93.88 380 PRO B O 1
ATOM 7538 N N . ARG B 1 381 ? 1.928 -26.578 -9.703 1 94.88 381 ARG B N 1
ATOM 7539 C CA . ARG B 1 381 ? 1.057 -27.734 -9.945 1 94.88 381 ARG B CA 1
ATOM 7540 C C . ARG B 1 381 ? 1.855 -29.031 -9.977 1 94.88 381 ARG B C 1
ATOM 7542 O O . ARG B 1 381 ? 2.979 -29.062 -10.484 1 94.88 381 ARG B O 1
ATOM 7549 N N . ALA B 1 382 ? 1.248 -30.016 -9.383 1 95.44 382 ALA B N 1
ATOM 7550 C CA . ALA B 1 382 ? 1.765 -31.359 -9.602 1 95.44 382 ALA B CA 1
ATOM 7551 C C . ALA B 1 382 ? 1.22 -31.953 -10.898 1 95.44 382 ALA B C 1
ATOM 7553 O O . ALA B 1 382 ? 0.016 -31.891 -11.156 1 95.44 382 ALA B O 1
ATOM 7554 N N . LEU B 1 383 ? 2.094 -32.5 -11.648 1 95.19 383 LEU B N 1
ATOM 7555 C CA . LEU B 1 383 ? 1.707 -32.938 -12.992 1 95.19 383 LEU B CA 1
ATOM 7556 C C . LEU B 1 383 ? 2.193 -34.344 -13.266 1 95.19 383 LEU B C 1
ATOM 7558 O O . LEU B 1 383 ? 2.627 -34.656 -14.375 1 95.19 383 LEU B O 1
ATOM 7562 N N . GLY B 1 384 ? 2.248 -35.094 -12.195 1 95.56 384 GLY B N 1
ATOM 7563 C CA . GLY B 1 384 ? 2.529 -36.5 -12.383 1 95.56 384 GLY B CA 1
ATOM 7564 C C . GLY B 1 384 ? 3.848 -36.938 -11.766 1 95.56 384 GLY B C 1
ATOM 7565 O O . GLY B 1 384 ? 4.074 -38.125 -11.539 1 95.56 384 GLY B O 1
ATOM 7566 N N . HIS B 1 385 ? 4.746 -35.969 -11.477 1 97.12 385 HIS B N 1
ATOM 7567 C CA . HIS B 1 385 ? 6.055 -36.312 -10.93 1 97.12 385 HIS B CA 1
ATOM 7568 C C . HIS B 1 385 ? 6.062 -36.219 -9.414 1 97.12 385 HIS B C 1
ATOM 7570 O O . HIS B 1 385 ? 6.848 -36.906 -8.75 1 97.12 385 HIS B O 1
ATOM 7576 N N . ARG B 1 386 ? 5.32 -35.406 -8.836 1 97.75 386 ARG B N 1
ATOM 7577 C CA . ARG B 1 386 ? 5.113 -35.281 -7.398 1 97.75 386 ARG B CA 1
ATOM 7578 C C . ARG B 1 386 ? 3.625 -35.188 -7.066 1 97.75 386 ARG B C 1
ATOM 7580 O O . ARG B 1 386 ? 3.162 -34.156 -6.539 1 97.75 386 ARG B O 1
ATOM 7587 N N . SER B 1 387 ? 2.973 -36.25 -7.25 1 96.75 387 SER B N 1
ATOM 7588 C CA . SER B 1 387 ? 1.515 -36.219 -7.227 1 96.75 387 SER B CA 1
ATOM 7589 C C . SER B 1 387 ? 0.959 -37.25 -6.258 1 96.75 387 SER B C 1
ATOM 7591 O O . SER B 1 387 ? 1.551 -38.312 -6.082 1 96.75 387 SER B O 1
ATOM 7593 N N . LEU B 1 388 ? -0.098 -36.875 -5.625 1 95.06 388 LEU B N 1
ATOM 7594 C CA . LEU B 1 388 ? -1.007 -37.812 -4.988 1 95.06 388 LEU B CA 1
ATOM 7595 C C . LEU B 1 388 ? -2.16 -38.156 -5.922 1 95.06 388 LEU B C 1
ATOM 7597 O O . LEU B 1 388 ? -2.9 -37.281 -6.367 1 95.06 388 LEU B O 1
ATOM 7601 N N . VAL B 1 389 ? -2.305 -39.5 -6.172 1 96 389 VAL B N 1
ATOM 7602 C CA . VAL B 1 389 ? -3.283 -39.875 -7.188 1 96 389 VAL B CA 1
ATOM 7603 C C . VAL B 1 389 ? -4.195 -41 -6.652 1 96 389 VAL B C 1
ATOM 7605 O O . VAL B 1 389 ? -3.801 -41.75 -5.773 1 96 389 VAL B O 1
ATOM 7608 N N . CYS B 1 390 ? -5.363 -41.062 -7.168 1 94.44 390 CYS B N 1
ATOM 7609 C CA . CYS B 1 390 ? -6.32 -42.125 -6.938 1 94.44 390 CYS B CA 1
ATOM 7610 C C . CYS B 1 390 ? -7.359 -42.188 -8.047 1 94.44 390 CYS B C 1
ATOM 7612 O O . CYS B 1 390 ? -7.48 -41.25 -8.844 1 94.44 390 CYS B O 1
ATOM 7614 N N . TYR B 1 391 ? -7.926 -43.312 -8.172 1 93.56 391 TYR B N 1
ATOM 7615 C CA . TYR B 1 391 ? -9 -43.438 -9.148 1 93.56 391 TYR B CA 1
ATOM 7616 C C . TYR B 1 391 ? -10.258 -42.719 -8.664 1 93.56 391 TYR B C 1
ATOM 7618 O O . TYR B 1 391 ? -10.68 -42.906 -7.523 1 93.56 391 TYR B O 1
ATOM 7626 N N . PRO B 1 392 ? -10.898 -41.875 -9.461 1 91.06 392 PRO B N 1
ATOM 7627 C CA . PRO B 1 392 ? -11.93 -40.938 -8.977 1 91.06 392 PRO B CA 1
ATOM 7628 C C . PRO B 1 392 ? -13.336 -41.531 -9.047 1 91.06 392 PRO B C 1
ATOM 7630 O O . PRO B 1 392 ? -14.289 -40.844 -9.359 1 91.06 392 PRO B O 1
ATOM 7633 N N . ASN B 1 393 ? -13.562 -42.688 -8.797 1 83.06 393 ASN B N 1
ATOM 7634 C CA . ASN B 1 393 ? -14.883 -43.281 -8.953 1 83.06 393 ASN B CA 1
ATOM 7635 C C . ASN B 1 393 ? -15.664 -43.281 -7.641 1 83.06 393 ASN B C 1
ATOM 7637 O O . ASN B 1 393 ? -16.828 -43.688 -7.598 1 83.06 393 ASN B O 1
ATOM 7641 N N . ARG B 1 394 ? -15.047 -42.844 -6.59 1 83.69 394 ARG B N 1
ATOM 7642 C CA . ARG B 1 394 ? -15.711 -42.781 -5.289 1 83.69 394 ARG B CA 1
ATOM 7643 C C . ARG B 1 394 ? -15.523 -41.406 -4.645 1 83.69 394 ARG B C 1
ATOM 7645 O O . ARG B 1 394 ? -14.398 -40.906 -4.52 1 83.69 394 ARG B O 1
ATOM 7652 N N . LEU B 1 395 ? -16.609 -40.875 -4.156 1 82.81 395 LEU B N 1
ATOM 7653 C CA . LEU B 1 395 ? -16.578 -39.594 -3.49 1 82.81 395 LEU B CA 1
ATOM 7654 C C . LEU B 1 395 ? -15.781 -39.656 -2.188 1 82.81 395 LEU B C 1
ATOM 7656 O O . LEU B 1 395 ? -15.141 -38.688 -1.792 1 82.81 395 LEU B O 1
ATOM 7660 N N . ALA B 1 396 ? -15.789 -40.781 -1.6 1 82.75 396 ALA B N 1
ATOM 7661 C CA . ALA B 1 396 ? -15.117 -41 -0.323 1 82.75 396 ALA B CA 1
ATOM 7662 C C . ALA B 1 396 ? -13.609 -40.75 -0.453 1 82.75 396 ALA B C 1
ATOM 7664 O O . ALA B 1 396 ? -12.961 -40.312 0.488 1 82.75 396 ALA B O 1
ATOM 7665 N N . LEU B 1 397 ? -13.078 -41.062 -1.551 1 81.75 397 LEU B N 1
ATOM 7666 C CA . LEU B 1 397 ? -11.648 -40.906 -1.769 1 81.75 397 LEU B CA 1
ATOM 7667 C C . LEU B 1 397 ? -11.273 -39.438 -1.789 1 81.75 397 LEU B C 1
ATOM 7669 O O . LEU B 1 397 ? -10.211 -39.031 -1.29 1 81.75 397 LEU B O 1
ATOM 7673 N N . LYS B 1 398 ? -12.195 -38.688 -2.359 1 81.19 398 LYS B N 1
ATOM 7674 C CA . LYS B 1 398 ? -11.992 -37.219 -2.334 1 81.19 398 LYS B CA 1
ATOM 7675 C C . LYS B 1 398 ? -11.945 -36.719 -0.902 1 81.19 398 LYS B C 1
ATOM 7677 O O . LYS B 1 398 ? -11.086 -35.875 -0.563 1 81.19 398 LYS B O 1
ATOM 7682 N N . GLU B 1 399 ? -12.773 -37.156 -0.165 1 82.19 399 GLU B N 1
ATOM 7683 C CA . GLU B 1 399 ? -12.852 -36.75 1.229 1 82.19 399 GLU B CA 1
ATOM 7684 C C . GLU B 1 399 ? -11.602 -37.156 2.002 1 82.19 399 GLU B C 1
ATOM 7686 O O . GLU B 1 399 ? -11.102 -36.406 2.848 1 82.19 399 GLU B O 1
ATOM 7691 N N . GLU B 1 400 ? -11.148 -38.312 1.699 1 83.44 400 GLU B N 1
ATOM 7692 C CA . GLU B 1 400 ? -9.945 -38.812 2.35 1 83.44 400 GLU B CA 1
ATOM 7693 C C . GLU B 1 400 ? -8.727 -37.969 1.986 1 83.44 400 GLU B C 1
ATOM 7695 O O . GLU B 1 400 ? -7.902 -37.656 2.846 1 83.44 400 GLU B O 1
ATOM 7700 N N . ILE B 1 401 ? -8.633 -37.656 0.77 1 83.81 401 ILE B N 1
ATOM 7701 C CA . ILE B 1 401 ? -7.523 -36.844 0.312 1 83.81 401 ILE B CA 1
ATOM 7702 C C . ILE B 1 401 ? -7.609 -35.469 0.958 1 83.81 401 ILE B C 1
ATOM 7704 O O . ILE B 1 401 ? -6.598 -34.906 1.391 1 83.81 401 ILE B O 1
ATOM 7708 N N . ASN B 1 402 ? -8.812 -34.938 1.011 1 79.69 402 ASN B N 1
ATOM 7709 C CA . ASN B 1 402 ? -9 -33.625 1.623 1 79.69 402 ASN B CA 1
ATOM 7710 C C . ASN B 1 402 ? -8.641 -33.656 3.105 1 79.69 402 ASN B C 1
ATOM 7712 O O . ASN B 1 402 ? -8.094 -32.688 3.631 1 79.69 402 ASN B O 1
ATOM 7716 N N . LYS B 1 403 ? -8.945 -34.688 3.711 1 77.94 403 LYS B N 1
ATOM 7717 C CA . LYS B 1 403 ? -8.578 -34.844 5.113 1 77.94 403 LYS B CA 1
ATOM 7718 C C . LYS B 1 403 ? -7.066 -34.938 5.281 1 77.94 403 LYS B C 1
ATOM 7720 O O . LYS B 1 403 ? -6.504 -34.312 6.188 1 77.94 403 LYS B O 1
ATOM 7725 N N . LEU B 1 404 ? -6.516 -35.656 4.43 1 79.44 404 LEU B N 1
ATOM 7726 C CA . LEU B 1 404 ? -5.062 -35.812 4.457 1 79.44 404 LEU B CA 1
ATOM 7727 C C . LEU B 1 404 ? -4.375 -34.469 4.305 1 79.44 404 LEU B C 1
ATOM 7729 O O . LEU B 1 404 ? -3.381 -34.188 4.98 1 79.44 404 LEU B O 1
ATOM 7733 N N . LYS B 1 405 ? -4.945 -33.625 3.49 1 80.56 405 LYS B N 1
ATOM 7734 C CA . LYS B 1 405 ? -4.32 -32.344 3.174 1 80.56 405 LYS B CA 1
ATOM 7735 C C . LYS B 1 405 ? -4.945 -31.203 3.986 1 80.56 405 LYS B C 1
ATOM 7737 O O . LYS B 1 405 ? -4.555 -30.047 3.844 1 80.56 405 LYS B O 1
ATOM 7742 N N . SER B 1 406 ? -5.953 -31.516 4.902 1 76.94 406 SER B N 1
ATOM 7743 C CA . SER B 1 406 ? -6.656 -30.547 5.734 1 76.94 406 SER B CA 1
ATOM 7744 C C . SER B 1 406 ? -7.184 -29.391 4.898 1 76.94 406 SER B C 1
ATOM 7746 O O . SER B 1 406 ? -6.973 -28.219 5.238 1 76.94 406 SER B O 1
ATOM 7748 N N . ARG B 1 407 ? -7.695 -29.75 3.842 1 77.81 407 ARG B N 1
ATOM 7749 C CA . ARG B 1 407 ? -8.227 -28.75 2.932 1 77.81 407 ARG B CA 1
ATOM 7750 C C . ARG B 1 407 ? -9.68 -28.422 3.266 1 77.81 407 ARG B C 1
ATOM 7752 O O . ARG B 1 407 ? -10.336 -29.156 4 1 77.81 407 ARG B O 1
ATOM 7759 N N . GLU B 1 408 ? -10.055 -27.203 2.77 1 77.62 408 GLU B N 1
ATOM 7760 C CA . GLU B 1 408 ? -11.461 -26.828 2.865 1 77.62 408 GLU B CA 1
ATOM 7761 C C . GLU B 1 408 ? -12.344 -27.781 2.053 1 77.62 408 GLU B C 1
ATOM 7763 O O . GLU B 1 408 ? -11.93 -28.266 0.999 1 77.62 408 GLU B O 1
ATOM 7768 N N . TRP B 1 409 ? -13.57 -27.875 2.455 1 76.19 409 TRP B N 1
ATOM 7769 C CA . TRP B 1 409 ? -14.484 -28.859 1.888 1 76.19 409 TRP B CA 1
ATOM 7770 C C . TRP B 1 409 ? -14.852 -28.5 0.452 1 76.19 409 TRP B C 1
ATOM 7772 O O . TRP B 1 409 ? -15.211 -29.375 -0.339 1 76.19 409 TRP B O 1
ATOM 7782 N N . PHE B 1 410 ? -14.703 -27.281 0.113 1 79.5 410 PHE B N 1
ATOM 7783 C CA . PHE B 1 410 ? -15.195 -26.844 -1.19 1 79.5 410 PHE B CA 1
ATOM 7784 C C . PHE B 1 410 ? -14.086 -26.875 -2.23 1 79.5 410 PHE B C 1
ATOM 7786 O O . PHE B 1 410 ? -14.32 -26.609 -3.408 1 79.5 410 PHE B O 1
ATOM 7793 N N . ARG B 1 411 ? -12.898 -27.25 -1.861 1 78.38 411 ARG B N 1
ATOM 7794 C CA . ARG B 1 411 ? -11.773 -27.266 -2.789 1 78.38 411 ARG B CA 1
ATOM 7795 C C . ARG B 1 411 ? -11.82 -28.484 -3.701 1 78.38 411 ARG B C 1
ATOM 7797 O O . ARG B 1 411 ? -11.859 -29.625 -3.223 1 78.38 411 ARG B O 1
ATOM 7804 N N . PRO B 1 412 ? -11.766 -28.219 -4.926 1 74.5 412 PRO B N 1
ATOM 7805 C CA . PRO B 1 412 ? -11.844 -29.344 -5.859 1 74.5 412 PRO B CA 1
ATOM 7806 C C . PRO B 1 412 ? -10.5 -30.047 -6.059 1 74.5 412 PRO B C 1
ATOM 7808 O O . PRO B 1 412 ? -9.453 -29.484 -5.719 1 74.5 412 PRO B O 1
ATOM 7811 N N . LEU B 1 413 ? -10.602 -31.297 -6.414 1 84.81 413 LEU B N 1
ATOM 7812 C CA . LEU B 1 413 ? -9.445 -32.031 -6.926 1 84.81 413 LEU B CA 1
ATOM 7813 C C . LEU B 1 413 ? -9.461 -32.062 -8.445 1 84.81 413 LEU B C 1
ATOM 7815 O O . LEU B 1 413 ? -10.492 -31.812 -9.07 1 84.81 413 LEU B O 1
ATOM 7819 N N . CYS B 1 414 ? -8.289 -32.344 -8.969 1 91.88 414 CYS B N 1
ATOM 7820 C CA . CYS B 1 414 ? -8.156 -32.156 -10.414 1 91.88 414 CYS B CA 1
ATOM 7821 C C . CYS B 1 414 ? -7.941 -33.5 -11.117 1 91.88 414 CYS B C 1
ATOM 7823 O O . CYS B 1 414 ? -7.215 -34.344 -10.609 1 91.88 414 CYS B O 1
ATOM 7825 N N . PRO B 1 415 ? -8.578 -33.688 -12.234 1 94.25 415 PRO B N 1
ATOM 7826 C CA . PRO B 1 415 ? -8.328 -34.906 -13.016 1 94.25 415 PRO B CA 1
ATOM 7827 C C . PRO B 1 415 ? -7.098 -34.781 -13.906 1 94.25 415 PRO B C 1
ATOM 7829 O O . PRO B 1 415 ? -6.883 -33.75 -14.539 1 94.25 415 PRO B O 1
ATOM 7832 N N . ALA B 1 416 ? -6.297 -35.75 -13.844 1 96.31 416 ALA B N 1
ATOM 7833 C CA . ALA B 1 416 ? -5.332 -36.031 -14.906 1 96.31 416 ALA B CA 1
ATOM 7834 C C . ALA B 1 416 ? -5.895 -37.031 -15.898 1 96.31 416 ALA B C 1
ATOM 7836 O O . ALA B 1 416 ? -6.309 -38.125 -15.508 1 96.31 416 ALA B O 1
ATOM 7837 N N . ILE B 1 417 ? -5.91 -36.656 -17.141 1 94.81 417 ILE B N 1
ATOM 7838 C CA . ILE B 1 417 ? -6.68 -37.438 -18.109 1 94.81 417 ILE B CA 1
ATOM 7839 C C . ILE B 1 417 ? -5.957 -37.438 -19.453 1 94.81 417 ILE B C 1
ATOM 7841 O O . ILE B 1 417 ? -5.254 -36.469 -19.797 1 94.81 417 ILE B O 1
ATOM 7845 N N . THR B 1 418 ? -6.102 -38.5 -20.188 1 93.19 418 THR B N 1
ATOM 7846 C CA . THR B 1 418 ? -5.574 -38.5 -21.547 1 93.19 418 THR B CA 1
ATOM 7847 C C . THR B 1 418 ? -6.398 -37.594 -22.453 1 93.19 418 THR B C 1
ATOM 7849 O O . THR B 1 418 ? -7.539 -37.25 -22.125 1 93.19 418 THR B O 1
ATOM 7852 N N . GLU B 1 419 ? -5.762 -37.281 -23.5 1 87.5 419 GLU B N 1
ATOM 7853 C CA . GLU B 1 419 ? -6.461 -36.438 -24.469 1 87.5 419 GLU B CA 1
ATOM 7854 C C . GLU B 1 419 ? -7.727 -37.094 -24.984 1 87.5 419 GLU B C 1
ATOM 7856 O O . GLU B 1 419 ? -8.766 -36.469 -25.141 1 87.5 419 GLU B O 1
ATOM 7861 N N . ARG B 1 420 ? -7.723 -38.344 -25.172 1 85.69 420 ARG B N 1
ATOM 7862 C CA . ARG B 1 420 ? -8.859 -39.125 -25.672 1 85.69 420 ARG B CA 1
ATOM 7863 C C . ARG B 1 420 ? -10.016 -39.125 -24.672 1 85.69 420 ARG B C 1
ATOM 7865 O O . ARG B 1 420 ? -11.156 -38.844 -25.047 1 85.69 420 ARG B O 1
ATOM 7872 N N . SER B 1 421 ? -9.742 -39.375 -23.5 1 90.44 421 SER B N 1
ATOM 7873 C CA . SER B 1 421 ? -10.781 -39.375 -22.469 1 90.44 421 SER B CA 1
ATOM 7874 C C . SER B 1 421 ? -11.305 -37.969 -22.203 1 90.44 421 SER B C 1
ATOM 7876 O O . SER B 1 421 ? -12.492 -37.812 -21.906 1 90.44 421 SER B O 1
ATOM 7878 N N . ALA B 1 422 ? -10.453 -37 -22.297 1 90.25 422 ALA B N 1
ATOM 7879 C CA . ALA B 1 422 ? -10.867 -35.625 -22.109 1 90.25 422 ALA B CA 1
ATOM 7880 C C . ALA B 1 422 ? -11.922 -35.219 -23.141 1 90.25 422 ALA B C 1
ATOM 7882 O O . ALA B 1 422 ? -12.891 -34.531 -22.812 1 90.25 422 ALA B O 1
ATOM 7883 N N . ALA B 1 423 ? -11.734 -35.625 -24.297 1 84.75 423 ALA B N 1
ATOM 7884 C CA . ALA B 1 423 ? -12.672 -35.312 -25.375 1 84.75 423 ALA B CA 1
ATOM 7885 C C . ALA B 1 423 ? -14.047 -35.906 -25.094 1 84.75 423 ALA B C 1
ATOM 7887 O O . ALA B 1 423 ? -15.07 -35.312 -25.484 1 84.75 423 ALA B O 1
ATOM 7888 N N . ARG B 1 424 ? -14.07 -36.938 -24.375 1 85.81 424 ARG B N 1
ATOM 7889 C CA . ARG B 1 424 ? -15.328 -37.594 -24.047 1 85.81 424 ARG B CA 1
ATOM 7890 C C . ARG B 1 424 ? -15.992 -36.969 -22.844 1 85.81 424 ARG B C 1
ATOM 7892 O O . ARG B 1 424 ? -17.219 -36.969 -22.719 1 85.81 424 ARG B O 1
ATOM 7899 N N . MET B 1 425 ? -15.266 -36.406 -22.094 1 89.31 425 MET B N 1
ATOM 7900 C CA . MET B 1 425 ? -15.773 -36.031 -20.781 1 89.31 425 MET B CA 1
ATOM 7901 C C . MET B 1 425 ? -16.125 -34.531 -20.719 1 89.31 425 MET B C 1
ATOM 7903 O O . MET B 1 425 ? -16.922 -34.125 -19.891 1 89.31 425 MET B O 1
ATOM 7907 N N . PHE B 1 426 ? -15.516 -33.75 -21.516 1 88 426 PHE B N 1
ATOM 7908 C CA . PHE B 1 426 ? -15.664 -32.281 -21.406 1 88 426 PHE B CA 1
ATOM 7909 C C . PHE B 1 426 ? -16.375 -31.719 -22.625 1 88 426 PHE B C 1
ATOM 7911 O O . PHE B 1 426 ? -16.312 -32.312 -23.719 1 88 426 PHE B O 1
ATOM 7918 N N . LEU B 1 427 ? -17.062 -30.531 -22.375 1 79.38 427 LEU B N 1
ATOM 7919 C CA . LEU B 1 427 ? -17.75 -29.828 -23.453 1 79.38 427 LEU B CA 1
ATOM 7920 C C . LEU B 1 427 ? -16.781 -29.016 -24.297 1 79.38 427 LEU B C 1
ATOM 7922 O O . LEU B 1 427 ? -15.805 -28.469 -23.766 1 79.38 427 LEU B O 1
ATOM 7926 N N . GLY B 1 428 ? -17.078 -28.844 -25.594 1 71.75 428 GLY B N 1
ATOM 7927 C CA . GLY B 1 428 ? -16.281 -28 -26.484 1 71.75 428 GLY B CA 1
ATOM 7928 C C . GLY B 1 428 ? -16.562 -26.531 -26.312 1 71.75 428 GLY B C 1
ATOM 7929 O O . GLY B 1 428 ? -17.438 -26.125 -25.547 1 71.75 428 GLY B O 1
ATOM 7930 N N . ARG B 1 429 ? -15.852 -25.734 -27 1 67.5 429 ARG B N 1
ATOM 7931 C CA . ARG B 1 429 ? -15.883 -24.281 -26.875 1 67.5 429 ARG B CA 1
ATOM 7932 C C . ARG B 1 429 ? -17.297 -23.734 -27.062 1 67.5 429 ARG B C 1
ATOM 7934 O O . ARG B 1 429 ? -17.797 -22.969 -26.234 1 67.5 429 ARG B O 1
ATOM 7941 N N . GLU B 1 430 ? -17.891 -24.062 -28.188 1 62.75 430 GLU B N 1
ATOM 7942 C CA . GLU B 1 430 ? -19.203 -23.5 -28.531 1 62.75 430 GLU B CA 1
ATOM 7943 C C . GLU B 1 430 ? -20.25 -23.875 -27.484 1 62.75 430 GLU B C 1
ATOM 7945 O O . GLU B 1 430 ? -21.047 -23.047 -27.062 1 62.75 430 GLU B O 1
ATOM 7950 N N . SER B 1 431 ? -20.141 -25.016 -27.125 1 55.25 431 SER B N 1
ATOM 7951 C CA . SER B 1 431 ? -21.094 -25.484 -26.109 1 55.25 431 SER B CA 1
ATOM 7952 C C . SER B 1 431 ? -20.812 -24.859 -24.75 1 55.25 431 SER B C 1
ATOM 7954 O O . SER B 1 431 ? -21.75 -24.531 -24.016 1 55.25 431 SER B O 1
ATOM 7956 N N . SER B 1 432 ? -19.594 -24.734 -24.547 1 61.12 432 SER B N 1
ATOM 7957 C CA . SER B 1 432 ? -19.188 -24.125 -23.281 1 61.12 432 SER B CA 1
ATOM 7958 C C . SER B 1 432 ? -19.594 -22.672 -23.203 1 61.12 432 SER B C 1
ATOM 7960 O O . SER B 1 432 ? -20.062 -22.203 -22.172 1 61.12 432 SER B O 1
ATOM 7962 N N . LYS B 1 433 ? -19.453 -22.016 -24.25 1 62.41 433 LYS B N 1
ATOM 7963 C CA . LYS B 1 433 ? -19.844 -20.609 -24.281 1 62.41 433 LYS B CA 1
ATOM 7964 C C . LYS B 1 433 ? -21.344 -20.438 -24.047 1 62.41 433 LYS B C 1
ATOM 7966 O O . LYS B 1 433 ? -21.766 -19.531 -23.328 1 62.41 433 LYS B O 1
ATOM 7971 N N . LYS B 1 434 ? -22.172 -21.203 -24.672 1 54.16 434 LYS B N 1
ATOM 7972 C CA . LYS B 1 434 ? -23.625 -21.156 -24.547 1 54.16 434 LYS B CA 1
ATOM 7973 C C . LYS B 1 434 ? -24.062 -21.406 -23.109 1 54.16 434 LYS B C 1
ATOM 7975 O O . LYS B 1 434 ? -25 -20.766 -22.625 1 54.16 434 LYS B O 1
ATOM 7980 N N . LYS B 1 435 ? -23.344 -22.234 -22.531 1 52.56 435 LYS B N 1
ATOM 7981 C CA . LYS B 1 435 ? -23.656 -22.578 -21.156 1 52.56 435 LYS B CA 1
ATOM 7982 C C . LYS B 1 435 ? -23.344 -21.422 -20.219 1 52.56 435 LYS B C 1
ATOM 7984 O O . LYS B 1 435 ? -24.094 -21.156 -19.266 1 52.56 435 LYS B O 1
ATOM 7989 N N . ARG B 1 436 ? -22.266 -20.797 -20.453 1 53.78 436 ARG B N 1
ATOM 7990 C CA . ARG B 1 436 ? -21.875 -19.672 -19.609 1 53.78 436 ARG B CA 1
ATOM 7991 C C . ARG B 1 436 ? -22.812 -18.5 -19.797 1 53.78 436 ARG B C 1
ATOM 7993 O O . ARG B 1 436 ? -23.156 -17.812 -18.844 1 53.78 436 ARG B O 1
ATOM 8000 N N . CYS B 1 437 ? -23.109 -18.016 -21.188 1 51.5 437 CYS B N 1
ATOM 8001 C CA . CYS B 1 437 ? -23.906 -16.828 -21.484 1 51.5 437 CYS B CA 1
ATOM 8002 C C . CYS B 1 437 ? -25.391 -17.094 -21.234 1 51.5 437 CYS B C 1
ATOM 8004 O O . CYS B 1 437 ? -26.188 -16.156 -21.219 1 51.5 437 CYS B O 1
ATOM 8006 N N . GLY B 1 438 ? -25.922 -17.922 -20.672 1 48.59 438 GLY B N 1
ATOM 8007 C CA . GLY B 1 438 ? -27.359 -18.203 -20.531 1 48.59 438 GLY B CA 1
ATOM 8008 C C . GLY B 1 438 ? -28.047 -18.375 -21.875 1 48.59 438 GLY B C 1
ATOM 8009 O O . GLY B 1 438 ? -27.469 -18.109 -22.922 1 48.59 438 GLY B O 1
ATOM 8010 N N . GLY B 1 439 ? -29.328 -18.953 -22.062 1 36.69 439 GLY B N 1
ATOM 8011 C CA . GLY B 1 439 ? -30.25 -19.359 -23.109 1 36.69 439 GLY B CA 1
ATOM 8012 C C . GLY B 1 439 ? -30.469 -18.281 -24.156 1 36.69 439 GLY B C 1
ATOM 8013 O O . GLY B 1 439 ? -31.391 -18.375 -24.969 1 36.69 439 GLY B O 1
ATOM 8014 N N . ASN B 1 440 ? -30.156 -17.031 -23.906 1 32.38 440 ASN B N 1
ATOM 8015 C CA . ASN B 1 440 ? -30.719 -16.203 -24.969 1 32.38 440 ASN B CA 1
ATOM 8016 C C . ASN B 1 440 ? -30.016 -16.438 -26.297 1 32.38 440 ASN B C 1
ATOM 8018 O O . ASN B 1 440 ? -28.812 -16.234 -26.422 1 32.38 440 ASN B O 1
ATOM 8022 N N . GLU B 1 441 ? -30.625 -17.312 -27.109 1 33.03 441 GLU B N 1
ATOM 8023 C CA . GLU B 1 441 ? -30.391 -17.594 -28.531 1 33.03 441 GLU B CA 1
ATOM 8024 C C . GLU B 1 441 ? -30.203 -16.297 -29.328 1 33.03 441 GLU B C 1
ATOM 8026 O O . GLU B 1 441 ? -31.141 -15.508 -29.453 1 33.03 441 GLU B O 1
ATOM 8031 N N . ASP B 1 442 ? -29.391 -15.422 -29.172 1 30.73 442 ASP B N 1
ATOM 8032 C CA . ASP B 1 442 ? -29.375 -14.625 -30.391 1 30.73 442 ASP B CA 1
ATOM 8033 C C . ASP B 1 442 ? -29.141 -15.508 -31.625 1 30.73 442 ASP B C 1
ATOM 8035 O O . ASP B 1 442 ? -28.141 -16.234 -31.688 1 30.73 442 ASP B O 1
ATOM 8039 N N . PRO B 1 443 ? -30.219 -15.797 -32.5 1 29.53 443 PRO B N 1
ATOM 8040 C CA . PRO B 1 443 ? -30.281 -16.594 -33.719 1 29.53 443 PRO B CA 1
ATOM 8041 C C . PRO B 1 443 ? -29.141 -16.297 -34.688 1 29.53 443 PRO B C 1
ATOM 8043 O O . PRO B 1 443 ? -29.016 -16.953 -35.719 1 29.53 443 PRO B O 1
ATOM 8046 N N . CYS B 1 444 ? -28.719 -15.031 -34.781 1 28.14 444 CYS B N 1
ATOM 8047 C CA . CYS B 1 444 ? -28.109 -14.656 -36.062 1 28.14 444 CYS B CA 1
ATOM 8048 C C . CYS B 1 444 ? -26.844 -15.469 -36.312 1 28.14 444 CYS B C 1
ATOM 8050 O O . CYS B 1 444 ? -26.359 -15.516 -37.438 1 28.14 444 CYS B O 1
ATOM 8052 N N . LEU B 1 445 ? -25.875 -15.398 -35.531 1 29.78 445 LEU B N 1
ATOM 8053 C CA . LEU B 1 445 ? -24.672 -15.93 -36.156 1 29.78 445 LEU B CA 1
ATOM 8054 C C . LEU B 1 445 ? -24.734 -17.453 -36.25 1 29.78 445 LEU B C 1
ATOM 8056 O O . LEU B 1 445 ? -24.469 -18.141 -35.25 1 29.78 445 LEU B O 1
ATOM 8060 N N . SER B 1 446 ? -25.797 -18.031 -36.906 1 28.33 446 SER B N 1
ATOM 8061 C CA . SER B 1 446 ? -25.844 -19.391 -37.438 1 28.33 446 SER B CA 1
ATOM 8062 C C . SER B 1 446 ? -24.594 -19.734 -38.25 1 28.33 446 SER B C 1
ATOM 8064 O O . SER B 1 446 ? -24.641 -19.797 -39.469 1 28.33 446 SER B O 1
ATOM 8066 N N . SER B 1 447 ? -23.438 -19.062 -38.25 1 27.97 447 SER B N 1
ATOM 8067 C CA . SER B 1 447 ? -22.547 -19.625 -39.25 1 27.97 447 SER B CA 1
ATOM 8068 C C . SER B 1 447 ? -22.5 -21.141 -39.156 1 27.97 447 SER B C 1
ATOM 8070 O O . SER B 1 447 ? -22.859 -21.719 -38.125 1 27.97 447 SER B O 1
ATOM 8072 N N . SER B 1 448 ? -22.219 -21.812 -40.406 1 26.36 448 SER B N 1
ATOM 8073 C CA . SER B 1 448 ? -22.109 -23.203 -40.812 1 26.36 448 SER B CA 1
ATOM 8074 C C . SER B 1 448 ? -21.438 -24.047 -39.719 1 26.36 448 SER B C 1
ATOM 8076 O O . SER B 1 448 ? -20.469 -23.594 -39.094 1 26.36 448 SER B O 1
ATOM 8078 N N . PRO B 1 449 ? -22.219 -25.047 -39.312 1 31.02 449 PRO B N 1
ATOM 8079 C CA . PRO B 1 449 ? -21.875 -26.125 -38.375 1 31.02 449 PRO B CA 1
ATOM 8080 C C . PRO B 1 449 ? -20.469 -26.672 -38.625 1 31.02 449 PRO B C 1
ATOM 8082 O O . PRO B 1 449 ? -20.125 -27.734 -38.094 1 31.02 449 PRO B O 1
ATOM 8085 N N . SER B 1 450 ? -19.828 -26.062 -39.656 1 28.77 450 SER B N 1
ATOM 8086 C CA . SER B 1 450 ? -18.703 -26.938 -39.938 1 28.77 450 SER B CA 1
ATOM 8087 C C . SER B 1 450 ? -17.984 -27.344 -38.625 1 28.77 450 SER B C 1
ATOM 8089 O O . SER B 1 450 ? -17.422 -28.438 -38.531 1 28.77 450 SER B O 1
ATOM 8091 N N . LYS B 1 451 ? -17.172 -26.188 -38.125 1 31.78 451 LYS B N 1
ATOM 8092 C CA . LYS B 1 451 ? -15.953 -26.484 -37.375 1 31.78 451 LYS B CA 1
ATOM 8093 C C . LYS B 1 451 ? -16.266 -26.953 -35.969 1 31.78 451 LYS B C 1
ATOM 8095 O O . LYS B 1 451 ? -17.109 -26.391 -35.281 1 31.78 451 LYS B O 1
ATOM 8100 N N . VAL B 1 452 ? -15.867 -28.125 -35.562 1 30.64 452 VAL B N 1
ATOM 8101 C CA . VAL B 1 452 ? -15.875 -28.828 -34.281 1 30.64 452 VAL B CA 1
ATOM 8102 C C . VAL B 1 452 ? -15.625 -27.844 -33.125 1 30.64 452 VAL B C 1
ATOM 8104 O O . VAL B 1 452 ? -14.688 -27.047 -33.188 1 30.64 452 VAL B O 1
ATOM 8107 N N . ASP B 1 453 ? -16.547 -27.594 -32.406 1 38.41 453 ASP B N 1
ATOM 8108 C CA . ASP B 1 453 ? -16.594 -26.75 -31.203 1 38.41 453 ASP B CA 1
ATOM 8109 C C . ASP B 1 453 ? -15.547 -27.188 -30.172 1 38.41 453 ASP B C 1
ATOM 8111 O O . ASP B 1 453 ? -15.695 -28.234 -29.547 1 38.41 453 ASP B O 1
ATOM 8115 N N . SER B 1 454 ? -14.258 -27.141 -30.438 1 39.66 454 SER B N 1
ATOM 8116 C CA . SER B 1 454 ? -13.195 -27.469 -29.5 1 39.66 454 SER B CA 1
ATOM 8117 C C . SER B 1 454 ? -13.227 -26.547 -28.297 1 39.66 454 SER B C 1
ATOM 8119 O O . SER B 1 454 ? -13.438 -25.344 -28.438 1 39.66 454 SER B O 1
ATOM 8121 N N . PRO B 1 455 ? -13.461 -27.141 -27.234 1 39.78 455 PRO B N 1
ATOM 8122 C CA . PRO B 1 455 ? -13.469 -26.266 -26.047 1 39.78 455 PRO B CA 1
ATOM 8123 C C . PRO B 1 455 ? -12.266 -25.328 -26 1 39.78 455 PRO B C 1
ATOM 8125 O O . PRO B 1 455 ? -12.305 -24.297 -25.328 1 39.78 455 PRO B O 1
ATOM 8128 N N . LEU B 1 456 ? -10.977 -25.781 -26.25 1 46.25 456 LEU B N 1
ATOM 8129 C CA . LEU B 1 456 ? -9.758 -24.984 -26.266 1 46.25 456 LEU B CA 1
ATOM 8130 C C . LEU B 1 456 ? -9.266 -24.766 -27.688 1 46.25 456 LEU B C 1
ATOM 8132 O O . LEU B 1 456 ? -9.453 -25.625 -28.562 1 46.25 456 LEU B O 1
ATOM 8136 N N . CYS B 1 457 ? -9.242 -23.734 -28.469 1 41.5 457 CYS B N 1
ATOM 8137 C CA . CYS B 1 457 ? -9.023 -23.312 -29.859 1 41.5 457 CYS B CA 1
ATOM 8138 C C . CYS B 1 457 ? -7.602 -23.641 -30.312 1 41.5 457 CYS B C 1
ATOM 8140 O O . CYS B 1 457 ? -6.898 -22.766 -30.812 1 41.5 457 CYS B O 1
ATOM 8142 N N . LEU B 1 458 ? -6.781 -24.453 -29.812 1 40.31 458 LEU B N 1
ATOM 8143 C CA . LEU B 1 458 ? -5.465 -24.516 -30.438 1 40.31 458 LEU B CA 1
ATOM 8144 C C . LEU B 1 458 ? -5.547 -25.172 -31.797 1 40.31 458 LEU B C 1
ATOM 8146 O O . LEU B 1 458 ? -6.395 -26.031 -32.031 1 40.31 458 LEU B O 1
ATOM 8150 N N . GLN B 1 459 ? -5.086 -24.531 -32.844 1 38.19 459 GLN B N 1
ATOM 8151 C CA . GLN B 1 459 ? -4.953 -25.141 -34.156 1 38.19 459 GLN B CA 1
ATOM 8152 C C . GLN B 1 459 ? -4.18 -26.453 -34.094 1 38.19 459 GLN B C 1
ATOM 8154 O O . GLN B 1 459 ? -3.203 -26.562 -33.344 1 38.19 459 GLN B O 1
ATOM 8159 N N . ALA B 1 460 ? -4.648 -27.609 -34.688 1 37.06 460 ALA B N 1
ATOM 8160 C CA . ALA B 1 460 ? -3.998 -28.906 -34.938 1 37.06 460 ALA B CA 1
ATOM 8161 C C . ALA B 1 460 ? -2.631 -28.719 -35.594 1 37.06 460 ALA B C 1
ATOM 8163 O O . ALA B 1 460 ? -2.443 -27.812 -36.406 1 37.06 460 ALA B O 1
ATOM 8164 N N . VAL B 1 461 ? -1.441 -28.906 -34.875 1 35.31 461 VAL B N 1
ATOM 8165 C CA . VAL B 1 461 ? -0.206 -29.062 -35.625 1 35.31 461 VAL B CA 1
ATOM 8166 C C . VAL B 1 461 ? -0.502 -29.766 -36.938 1 35.31 461 VAL B C 1
ATOM 8168 O O . VAL B 1 461 ? -1.351 -30.656 -37 1 35.31 461 VAL B O 1
ATOM 8171 N N . PRO B 1 462 ? 0.161 -29.422 -38.188 1 34.91 462 PRO B N 1
ATOM 8172 C CA . PRO B 1 462 ? 0.08 -30.141 -39.469 1 34.91 462 PRO B CA 1
ATOM 8173 C C . PRO B 1 462 ? 0.458 -31.625 -39.312 1 34.91 462 PRO B C 1
ATOM 8175 O O . PRO B 1 462 ? 1.467 -31.953 -38.688 1 34.91 462 PRO B O 1
ATOM 8178 N N . GLY B 1 463 ? -0.233 -32.812 -40 1 33.44 463 GLY B N 1
ATOM 8179 C CA . GLY B 1 463 ? -0.271 -34.281 -39.906 1 33.44 463 GLY B CA 1
ATOM 8180 C C . GLY B 1 463 ? -1.21 -34.781 -38.844 1 33.44 463 GLY B C 1
ATOM 8181 O O . GLY B 1 463 ? -1.459 -36 -38.781 1 33.44 463 GLY B O 1
ATOM 8182 N N . GLU B 1 464 ? -1.099 -34.219 -37.719 1 31.62 464 GLU B N 1
ATOM 8183 C CA . GLU B 1 464 ? -2.092 -34.688 -36.75 1 31.62 464 GLU B CA 1
ATOM 8184 C C . GLU B 1 464 ? -3.459 -34.062 -37.031 1 31.62 464 GLU B C 1
ATOM 8186 O O . GLU B 1 464 ? -3.549 -32.969 -37.594 1 31.62 464 GLU B O 1
ATOM 8191 N N . SER B 1 465 ? -4.5 -34.938 -37.375 1 29.44 465 SER B N 1
ATOM 8192 C CA . SER B 1 465 ? -5.875 -34.562 -37.688 1 29.44 465 SER B CA 1
ATOM 8193 C C . SER B 1 465 ? -6.293 -33.312 -36.906 1 29.44 465 SER B C 1
ATOM 8195 O O . SER B 1 465 ? -6.078 -33.188 -35.688 1 29.44 465 SER B O 1
ATOM 8197 N N . PRO B 1 466 ? -6.445 -32.125 -37.719 1 30.12 466 PRO B N 1
ATOM 8198 C CA . PRO B 1 466 ? -6.961 -30.875 -37.188 1 30.12 466 PRO B CA 1
ATOM 8199 C C . PRO B 1 466 ? -8.117 -31.094 -36.188 1 30.12 466 PRO B C 1
ATOM 8201 O O . PRO B 1 466 ? -8.398 -30.219 -35.375 1 30.12 466 PRO B O 1
ATOM 8204 N N . ALA B 1 467 ? -9.203 -31.625 -36.938 1 30.33 467 ALA B N 1
ATOM 8205 C CA . ALA B 1 467 ? -10.625 -31.422 -36.656 1 30.33 467 ALA B CA 1
ATOM 8206 C C . ALA B 1 467 ? -10.898 -31.297 -35.156 1 30.33 467 ALA B C 1
ATOM 8208 O O . ALA B 1 467 ? -11.625 -30.406 -34.719 1 30.33 467 ALA B O 1
ATOM 8209 N N . ASP B 1 468 ? -11.297 -32.469 -34.594 1 32.56 468 ASP B N 1
ATOM 8210 C CA . ASP B 1 468 ? -11.992 -32.562 -33.312 1 32.56 468 ASP B CA 1
ATOM 8211 C C . ASP B 1 468 ? -11.086 -32.125 -32.156 1 32.56 468 ASP B C 1
ATOM 8213 O O . ASP B 1 468 ? -11.414 -32.344 -31 1 32.56 468 ASP B O 1
ATOM 8217 N N . TRP B 1 469 ? -9.914 -32.312 -32.469 1 32.38 469 TRP B N 1
ATOM 8218 C CA . TRP B 1 469 ? -9.07 -32.219 -31.281 1 32.38 469 TRP B CA 1
ATOM 8219 C C . TRP B 1 469 ? -9.227 -30.875 -30.594 1 32.38 469 TRP B C 1
ATOM 8221 O O . TRP B 1 469 ? -9.258 -29.828 -31.25 1 32.38 469 TRP B O 1
ATOM 8231 N N . MET B 1 470 ? -9.57 -30.875 -29.234 1 40.56 470 MET B N 1
ATOM 8232 C CA . MET B 1 470 ? -9.695 -30.547 -27.812 1 40.56 470 MET B CA 1
ATOM 8233 C C . MET B 1 470 ? -8.547 -29.656 -27.344 1 40.56 470 MET B C 1
ATOM 8235 O O . MET B 1 470 ? -7.508 -29.594 -28 1 40.56 470 MET B O 1
ATOM 8239 N N . GLY B 1 471 ? -8.805 -28.938 -26.047 1 52.44 471 GLY B N 1
ATOM 8240 C CA . GLY B 1 471 ? -8.477 -28.281 -24.781 1 52.44 471 GLY B CA 1
ATOM 8241 C C . GLY B 1 471 ? -7.234 -28.844 -24.125 1 52.44 471 GLY B C 1
ATOM 8242 O O . GLY B 1 471 ? -7.324 -29.672 -23.219 1 52.44 471 GLY B O 1
ATOM 8243 N N . LEU B 1 472 ? -6.223 -28.75 -24.781 1 74.56 472 LEU B N 1
ATOM 8244 C CA . LEU B 1 472 ? -5.059 -29.234 -24.047 1 74.56 472 LEU B CA 1
ATOM 8245 C C . LEU B 1 472 ? -4.746 -28.312 -22.859 1 74.56 472 LEU B C 1
ATOM 8247 O O . LEU B 1 472 ? -4.863 -27.094 -22.969 1 74.56 472 LEU B O 1
ATOM 8251 N N . SER B 1 473 ? -4.695 -28.953 -21.797 1 88.25 473 SER B N 1
ATOM 8252 C CA . SER B 1 473 ? -4.301 -28.297 -20.547 1 88.25 473 SER B CA 1
ATOM 8253 C C . SER B 1 473 ? -3.189 -29.078 -19.844 1 88.25 473 SER B C 1
ATOM 8255 O O . SER B 1 473 ? -3.389 -29.609 -18.75 1 88.25 473 SER B O 1
ATOM 8257 N N . PRO B 1 474 ? -2.08 -29.078 -20.562 1 89.25 474 PRO B N 1
ATOM 8258 C CA . PRO B 1 474 ? -1.007 -29.875 -19.969 1 89.25 474 PRO B CA 1
ATOM 8259 C C . PRO B 1 474 ? -0.565 -29.359 -18.594 1 89.25 474 PRO B C 1
ATOM 8261 O O . PRO B 1 474 ? -0.036 -30.109 -17.781 1 89.25 474 PRO B O 1
ATOM 8264 N N . TYR B 1 475 ? -0.8 -28.094 -18.344 1 92.56 475 TYR B N 1
ATOM 8265 C CA . TYR B 1 475 ? -0.316 -27.484 -17.109 1 92.56 475 TYR B CA 1
ATOM 8266 C C . TYR B 1 475 ? -1.465 -27.219 -16.141 1 92.56 475 TYR B C 1
ATOM 8268 O O . TYR B 1 475 ? -1.344 -26.391 -15.242 1 92.56 475 TYR B O 1
ATOM 8276 N N . MET B 1 476 ? -2.629 -27.812 -16.375 1 93.69 476 MET B N 1
ATOM 8277 C CA . MET B 1 476 ? -3.779 -27.688 -15.492 1 93.69 476 MET B CA 1
ATOM 8278 C C . MET B 1 476 ? -4.195 -26.219 -15.359 1 93.69 476 MET B C 1
ATOM 8280 O O . MET B 1 476 ? -4.312 -25.703 -14.25 1 93.69 476 MET B O 1
ATOM 8284 N N . SER B 1 477 ? -4.398 -25.578 -16.5 1 94.31 477 SER B N 1
ATOM 8285 C CA . SER B 1 477 ? -4.566 -24.141 -16.469 1 94.31 477 SER B CA 1
ATOM 8286 C C . SER B 1 477 ? -5.98 -23.734 -16.875 1 94.31 477 SER B C 1
ATOM 8288 O O . SER B 1 477 ? -6.305 -22.547 -16.922 1 94.31 477 SER B O 1
ATOM 8290 N N . PHE B 1 478 ? -6.883 -24.703 -17.125 1 93.12 478 PHE B N 1
ATOM 8291 C CA . PHE B 1 478 ? -8.227 -24.406 -17.625 1 93.12 478 PHE B CA 1
ATOM 8292 C C . PHE B 1 478 ? -9.266 -25.25 -16.891 1 93.12 478 PHE B C 1
ATOM 8294 O O . PHE B 1 478 ? -8.953 -26.344 -16.391 1 93.12 478 PHE B O 1
ATOM 8301 N N . ALA B 1 479 ? -10.492 -24.734 -16.797 1 91.44 479 ALA B N 1
ATOM 8302 C CA . ALA B 1 479 ? -11.586 -25.438 -16.141 1 91.44 479 ALA B CA 1
ATOM 8303 C C . ALA B 1 479 ? -12.828 -25.484 -17.047 1 91.44 479 ALA B C 1
ATOM 8305 O O . ALA B 1 479 ? -13.828 -24.844 -16.75 1 91.44 479 ALA B O 1
ATOM 8306 N N . PRO B 1 480 ? -12.797 -26.281 -18.031 1 90.12 480 PRO B N 1
ATOM 8307 C CA . PRO B 1 480 ? -13.969 -26.438 -18.891 1 90.12 480 PRO B CA 1
ATOM 8308 C C . PRO B 1 480 ? -15.117 -27.172 -18.203 1 90.12 480 PRO B C 1
ATOM 8310 O O . PRO B 1 480 ? -14.883 -27.906 -17.234 1 90.12 480 PRO B O 1
ATOM 8313 N N . PRO B 1 481 ? -16.297 -27 -18.719 1 89.19 481 PRO B N 1
ATOM 8314 C CA . PRO B 1 481 ? -17.438 -27.719 -18.156 1 89.19 481 PRO B CA 1
ATOM 8315 C C . PRO B 1 481 ? -17.406 -29.219 -18.484 1 89.19 481 PRO B C 1
ATOM 8317 O O . PRO B 1 481 ? -17.047 -29.594 -19.594 1 89.19 481 PRO B O 1
ATOM 8320 N N . LEU B 1 482 ? -17.844 -29.984 -17.547 1 89.5 482 LEU B N 1
ATOM 8321 C CA . LEU B 1 482 ? -17.984 -31.422 -17.719 1 89.5 482 LEU B CA 1
ATOM 8322 C C . LEU B 1 482 ? -19.312 -31.766 -18.375 1 89.5 482 LEU B C 1
ATOM 8324 O O . LEU B 1 482 ? -20.312 -31.078 -18.156 1 89.5 482 LEU B O 1
ATOM 8328 N N . ARG B 1 483 ? -19.25 -32.812 -19.141 1 87.31 483 ARG B N 1
ATOM 8329 C CA . ARG B 1 483 ? -20.5 -33.406 -19.578 1 87.31 483 ARG B CA 1
ATOM 8330 C C . ARG B 1 483 ? -21.266 -34 -18.406 1 87.31 483 ARG B C 1
ATOM 8332 O O . ARG B 1 483 ? -20.672 -34.438 -17.438 1 87.31 483 ARG B O 1
ATOM 8339 N N . GLU B 1 484 ? -22.562 -34.094 -18.562 1 89 484 GLU B N 1
ATOM 8340 C CA . GLU B 1 484 ? -23.406 -34.625 -17.484 1 89 484 GLU B CA 1
ATOM 8341 C C . GLU B 1 484 ? -23.031 -36.031 -17.109 1 89 484 GLU B C 1
ATOM 8343 O O . GLU B 1 484 ? -22.984 -36.375 -15.93 1 89 484 GLU B O 1
ATOM 8348 N N . GLU B 1 485 ? -22.812 -36.812 -18.047 1 88.06 485 GLU B N 1
ATOM 8349 C CA . GLU B 1 485 ? -22.453 -38.219 -17.812 1 88.06 485 GLU B CA 1
ATOM 8350 C C . GLU B 1 485 ? -21.156 -38.312 -17.016 1 88.06 485 GLU B C 1
ATOM 8352 O O . GLU B 1 485 ? -21.031 -39.156 -16.109 1 88.06 485 GLU B O 1
ATOM 8357 N N . ALA B 1 486 ? -20.203 -37.5 -17.375 1 88.38 486 ALA B N 1
ATOM 8358 C CA . ALA B 1 486 ? -18.922 -37.531 -16.672 1 88.38 486 ALA B CA 1
ATOM 8359 C C . ALA B 1 486 ? -19.078 -37.062 -15.227 1 88.38 486 ALA B C 1
ATOM 8361 O O . ALA B 1 486 ? -18.422 -37.594 -14.328 1 88.38 486 ALA B O 1
ATOM 8362 N N . GLN B 1 487 ? -19.922 -36.156 -15.023 1 88.75 487 GLN B N 1
ATOM 8363 C CA . GLN B 1 487 ? -20.156 -35.656 -13.672 1 88.75 487 GLN B CA 1
ATOM 8364 C C . GLN B 1 487 ? -20.766 -36.75 -12.797 1 88.75 487 GLN B C 1
ATOM 8366 O O . GLN B 1 487 ? -20.469 -36.844 -11.602 1 88.75 487 GLN B O 1
ATOM 8371 N N . LYS B 1 488 ? -21.641 -37.469 -13.336 1 88.31 488 LYS B N 1
ATOM 8372 C CA . LYS B 1 488 ? -22.297 -38.562 -12.602 1 88.31 488 LYS B CA 1
ATOM 8373 C C . LYS B 1 488 ? -21.312 -39.688 -12.312 1 88.31 488 LYS B C 1
ATOM 8375 O O . LYS B 1 488 ? -21.328 -40.281 -11.227 1 88.31 488 LYS B O 1
ATOM 8380 N N . LEU B 1 489 ? -20.5 -39.969 -13.234 1 88.25 489 LEU B N 1
ATOM 8381 C CA . LEU B 1 489 ? -19.547 -41.062 -13.109 1 88.25 489 LEU B CA 1
ATOM 8382 C C . LEU B 1 489 ? -18.422 -40.719 -12.141 1 88.25 489 LEU B C 1
ATOM 8384 O O . LEU B 1 489 ? -17.953 -41.594 -11.391 1 88.25 489 LEU B O 1
ATOM 8388 N N . PHE B 1 490 ? -17.984 -39.5 -12.242 1 89.88 490 PHE B N 1
ATOM 8389 C CA . PHE B 1 490 ? -16.844 -39.062 -11.453 1 89.88 490 PHE B CA 1
ATOM 8390 C C . PHE B 1 490 ? -17.172 -37.781 -10.672 1 89.88 490 PHE B C 1
ATOM 8392 O O . PHE B 1 490 ? -16.562 -36.75 -10.898 1 89.88 490 PHE B O 1
ATOM 8399 N N . PRO B 1 491 ? -17.953 -37.875 -9.727 1 83.56 491 PRO B N 1
ATOM 8400 C CA . PRO B 1 491 ? -18.375 -36.688 -8.984 1 83.56 491 PRO B CA 1
ATOM 8401 C C . PRO B 1 491 ? -17.219 -36.031 -8.227 1 83.56 491 PRO B C 1
ATOM 8403 O O . PRO B 1 491 ? -17.266 -34.844 -7.945 1 83.56 491 PRO B O 1
ATOM 8406 N N . ALA B 1 492 ? -16.141 -36.75 -7.988 1 85.25 492 ALA B N 1
ATOM 8407 C CA . ALA B 1 492 ? -15.031 -36.25 -7.184 1 85.25 492 ALA B CA 1
ATOM 8408 C C . ALA B 1 492 ? -14.25 -35.156 -7.938 1 85.25 492 ALA B C 1
ATOM 8410 O O . ALA B 1 492 ? -13.531 -34.375 -7.328 1 85.25 492 ALA B O 1
ATOM 8411 N N . ILE B 1 493 ? -14.43 -35.156 -9.203 1 88.31 493 ILE B N 1
ATOM 8412 C CA . ILE B 1 493 ? -13.609 -34.219 -9.969 1 88.31 493 ILE B CA 1
ATOM 8413 C C . ILE B 1 493 ? -14.414 -32.969 -10.289 1 88.31 493 ILE B C 1
ATOM 8415 O O . ILE B 1 493 ? -13.852 -31.953 -10.734 1 88.31 493 ILE B O 1
ATOM 8419 N N . ALA B 1 494 ? -15.68 -32.969 -10.109 1 86.19 494 ALA B N 1
ATOM 8420 C CA . ALA B 1 494 ? -16.547 -31.859 -10.516 1 86.19 494 ALA B CA 1
ATOM 8421 C C . ALA B 1 494 ? -16.562 -30.75 -9.469 1 86.19 494 ALA B C 1
ATOM 8423 O O . ALA B 1 494 ? -16.75 -31 -8.281 1 86.19 494 ALA B O 1
ATOM 8424 N N . HIS B 1 495 ? -16.281 -29.578 -9.961 1 85.38 495 HIS B N 1
ATOM 8425 C CA . HIS B 1 495 ? -16.562 -28.406 -9.133 1 85.38 495 HIS B CA 1
ATOM 8426 C C . HIS B 1 495 ? -18.062 -28.219 -8.93 1 85.38 495 HIS B C 1
ATOM 8428 O O . HIS B 1 495 ? -18.875 -28.812 -9.641 1 85.38 495 HIS B O 1
ATOM 8434 N N . TYR B 1 496 ? -18.406 -27.328 -8.016 1 84.75 496 TYR B N 1
ATOM 8435 C CA . TYR B 1 496 ? -19.812 -27.078 -7.711 1 84.75 496 TYR B CA 1
ATOM 8436 C C . TYR B 1 496 ? -20.531 -26.453 -8.898 1 84.75 496 TYR B C 1
ATOM 8438 O O . TYR B 1 496 ? -21.75 -26.594 -9.047 1 84.75 496 TYR B O 1
ATOM 8446 N N . ASP B 1 497 ? -19.766 -25.875 -9.766 1 85.12 497 ASP B N 1
ATOM 8447 C CA . ASP B 1 497 ? -20.375 -25.219 -10.914 1 85.12 497 ASP B CA 1
ATOM 8448 C C . ASP B 1 497 ? -20.359 -26.125 -12.141 1 85.12 497 ASP B C 1
ATOM 8450 O O . ASP B 1 497 ? -20.688 -25.703 -13.25 1 85.12 497 ASP B O 1
ATOM 8454 N N . GLY B 1 498 ? -19.844 -27.297 -12.016 1 86.62 498 GLY B N 1
ATOM 8455 C CA . GLY B 1 498 ? -19.859 -28.281 -13.086 1 86.62 498 GLY B CA 1
ATOM 8456 C C . GLY B 1 498 ? -18.594 -28.266 -13.93 1 86.62 498 GLY B C 1
ATOM 8457 O O . GLY B 1 498 ? -18.484 -29.016 -14.906 1 86.62 498 GLY B O 1
ATOM 8458 N N . THR B 1 499 ? -17.688 -27.5 -13.594 1 89.38 499 THR B N 1
ATOM 8459 C CA . THR B 1 499 ? -16.422 -27.469 -14.305 1 89.38 499 THR B CA 1
ATOM 8460 C C . THR B 1 499 ? -15.375 -28.312 -13.586 1 89.38 499 THR B C 1
ATOM 8462 O O . THR B 1 499 ? -15.609 -28.781 -12.477 1 89.38 499 THR B O 1
ATOM 8465 N N . ALA B 1 500 ? -14.281 -28.578 -14.281 1 91.31 500 ALA B N 1
ATOM 8466 C CA . ALA B 1 500 ? -13.141 -29.25 -13.664 1 91.31 500 ALA B CA 1
ATOM 8467 C C . ALA B 1 500 ? -11.828 -28.734 -14.242 1 91.31 500 ALA B C 1
ATOM 8469 O O . ALA B 1 500 ? -11.711 -28.531 -15.453 1 91.31 500 ALA B O 1
ATOM 8470 N N . ARG B 1 501 ? -10.953 -28.5 -13.352 1 92.44 501 ARG B N 1
ATOM 8471 C CA . ARG B 1 501 ? -9.609 -28.141 -13.805 1 92.44 501 ARG B CA 1
ATOM 8472 C C . ARG B 1 501 ? -8.82 -29.375 -14.211 1 92.44 501 ARG B C 1
ATOM 8474 O O . ARG B 1 501 ? -8.43 -30.188 -13.359 1 92.44 501 ARG B O 1
ATOM 8481 N N . LEU B 1 502 ? -8.531 -29.547 -15.445 1 91.81 502 LEU B N 1
ATOM 8482 C CA . LEU B 1 502 ? -7.984 -30.828 -15.906 1 91.81 502 LEU B CA 1
ATOM 8483 C C . LEU B 1 502 ? -6.527 -30.672 -16.328 1 91.81 502 LEU B C 1
ATOM 8485 O O . LEU B 1 502 ? -6.109 -29.594 -16.766 1 91.81 502 LEU B O 1
ATOM 8489 N N . GLN B 1 503 ? -5.848 -31.656 -16.125 1 93.94 503 GLN B N 1
ATOM 8490 C CA . GLN B 1 503 ? -4.547 -31.875 -16.75 1 93.94 503 GLN B CA 1
ATOM 8491 C C . GLN B 1 503 ? -4.652 -32.875 -17.891 1 93.94 503 GLN B C 1
ATOM 8493 O O . GLN B 1 503 ? -5.059 -34.031 -17.703 1 93.94 503 GLN B O 1
ATOM 8498 N N . THR B 1 504 ? -4.309 -32.438 -19.062 1 92.12 504 THR B N 1
ATOM 8499 C CA . THR B 1 504 ? -4.219 -33.375 -20.156 1 92.12 504 THR B CA 1
ATOM 8500 C C . THR B 1 504 ? -2.807 -33.938 -20.281 1 92.12 504 THR B C 1
ATOM 8502 O O . THR B 1 504 ? -1.827 -33.188 -20.234 1 92.12 504 THR B O 1
ATOM 8505 N N . VAL B 1 505 ? -2.746 -35.25 -20.344 1 93.19 505 VAL B N 1
ATOM 8506 C CA . VAL B 1 505 ? -1.456 -35.938 -20.406 1 93.19 505 VAL B CA 1
ATOM 8507 C C . VAL B 1 505 ? -1.272 -36.562 -21.781 1 93.19 505 VAL B C 1
ATOM 8509 O O . VAL B 1 505 ? -2.125 -37.312 -22.234 1 93.19 505 VAL B O 1
ATOM 8512 N N . SER B 1 506 ? -0.171 -36.219 -22.391 1 88.12 506 SER B N 1
ATOM 8513 C CA . SER B 1 506 ? 0.14 -36.781 -23.703 1 88.12 506 SER B CA 1
ATOM 8514 C C . SER B 1 506 ? 1.297 -37.781 -23.609 1 88.12 506 SER B C 1
ATOM 8516 O O . SER B 1 506 ? 2.127 -37.688 -22.703 1 88.12 506 SER B O 1
ATOM 8518 N N . PRO B 1 507 ? 1.362 -38.656 -24.562 1 88.69 507 PRO B N 1
ATOM 8519 C CA . PRO B 1 507 ? 2.473 -39.594 -24.547 1 88.69 507 PRO B CA 1
ATOM 8520 C C . PRO B 1 507 ? 3.824 -38.938 -24.797 1 88.69 507 PRO B C 1
ATOM 8522 O O . PRO B 1 507 ? 4.863 -39.469 -24.391 1 88.69 507 PRO B O 1
ATOM 8525 N N . SER B 1 508 ? 3.836 -37.844 -25.422 1 83.19 508 SER B N 1
ATOM 8526 C CA . SER B 1 508 ? 5.078 -37.125 -25.719 1 83.19 508 SER B CA 1
ATOM 8527 C C . SER B 1 508 ? 5.578 -36.344 -24.516 1 83.19 508 SER B C 1
ATOM 8529 O O . SER B 1 508 ? 6.781 -36.312 -24.234 1 83.19 508 SER B O 1
ATOM 8531 N N . SER B 1 509 ? 4.719 -35.812 -23.766 1 78.69 509 SER B N 1
ATOM 8532 C CA . SER B 1 509 ? 5.125 -34.969 -22.656 1 78.69 509 SER B CA 1
ATOM 8533 C C . SER B 1 509 ? 5.449 -35.781 -21.406 1 78.69 509 SER B C 1
ATOM 8535 O O . SER B 1 509 ? 6.402 -35.469 -20.688 1 78.69 509 SER B O 1
ATOM 8537 N N . GLU B 1 510 ? 4.645 -36.75 -21.172 1 88.06 510 GLU B N 1
ATOM 8538 C CA . GLU B 1 510 ? 4.828 -37.594 -19.984 1 88.06 510 GLU B CA 1
ATOM 8539 C C . GLU B 1 510 ? 4.465 -39.062 -20.281 1 88.06 510 GLU B C 1
ATOM 8541 O O . GLU B 1 510 ? 3.416 -39.531 -19.844 1 88.06 510 GLU B O 1
ATOM 8546 N N . PRO B 1 511 ? 5.395 -39.781 -20.766 1 92.62 511 PRO B N 1
ATOM 8547 C CA . PRO B 1 511 ? 5.09 -41.125 -21.25 1 92.62 511 PRO B CA 1
ATOM 8548 C C . PRO B 1 511 ? 4.668 -42.062 -20.125 1 92.62 511 PRO B C 1
ATOM 8550 O O . PRO B 1 511 ? 3.703 -42.812 -20.281 1 92.62 511 PRO B O 1
ATOM 8553 N N . TRP B 1 512 ? 5.387 -42.062 -19.078 1 96.12 512 TRP B N 1
ATOM 8554 C CA . TRP B 1 512 ? 5.07 -43.031 -18.016 1 96.12 512 TRP B CA 1
ATOM 8555 C C . TRP B 1 512 ? 3.688 -42.75 -17.422 1 96.12 512 TRP B C 1
ATOM 8557 O O . TRP B 1 512 ? 2.887 -43.656 -17.25 1 96.12 512 TRP B O 1
ATOM 8567 N N . PHE B 1 513 ? 3.416 -41.562 -17.094 1 96.5 513 PHE B N 1
ATOM 8568 C CA . PHE B 1 513 ? 2.135 -41.188 -16.5 1 96.5 513 PHE B CA 1
ATOM 8569 C C . PHE B 1 513 ? 0.991 -41.469 -17.469 1 96.5 513 PHE B C 1
ATOM 8571 O O . PHE B 1 513 ? -0.091 -41.906 -17.047 1 96.5 513 PHE B O 1
ATOM 8578 N N . HIS B 1 514 ? 1.288 -41.188 -18.719 1 96.62 514 HIS B N 1
ATOM 8579 C CA . HIS B 1 514 ? 0.308 -41.531 -19.75 1 96.62 514 HIS B CA 1
ATOM 8580 C C . HIS B 1 514 ? 0.01 -43 -19.781 1 96.62 514 HIS B C 1
ATOM 8582 O O . HIS B 1 514 ? -1.153 -43.406 -19.859 1 96.62 514 HIS B O 1
ATOM 8588 N N . SER B 1 515 ? 1.015 -43.781 -19.719 1 97.69 515 SER B N 1
ATOM 8589 C CA . SER B 1 515 ? 0.849 -45.25 -19.703 1 97.69 515 SER B CA 1
ATOM 8590 C C . SER B 1 515 ? 0.044 -45.688 -18.484 1 97.69 515 SER B C 1
ATOM 8592 O O . SER B 1 515 ? -0.751 -46.625 -18.578 1 97.69 515 SER B O 1
ATOM 8594 N N . LEU B 1 516 ? 0.308 -45.062 -17.406 1 98.12 516 LEU B N 1
ATOM 8595 C CA . LEU B 1 516 ? -0.452 -45.375 -16.203 1 98.12 516 LEU B CA 1
ATOM 8596 C C . LEU B 1 516 ? -1.937 -45.094 -16.406 1 98.12 516 LEU B C 1
ATOM 8598 O O . LEU B 1 516 ? -2.785 -45.906 -16.031 1 98.12 516 LEU B O 1
ATOM 8602 N N . LEU B 1 517 ? -2.264 -43.969 -16.938 1 97.62 517 LEU B N 1
ATOM 8603 C CA . LEU B 1 517 ? -3.65 -43.594 -17.203 1 97.62 517 LEU B CA 1
ATOM 8604 C C . LEU B 1 517 ? -4.309 -44.594 -18.141 1 97.62 517 LEU B C 1
ATOM 8606 O O . LEU B 1 517 ? -5.453 -45 -17.922 1 97.62 517 LEU B O 1
ATOM 8610 N N . GLU B 1 518 ? -3.566 -45 -19.156 1 97.06 518 GLU B N 1
ATOM 8611 C CA . GLU B 1 518 ? -4.09 -45.969 -20.109 1 97.06 518 GLU B CA 1
ATOM 8612 C C . GLU B 1 518 ? -4.395 -47.281 -19.438 1 97.06 518 GLU B C 1
ATOM 8614 O O . GLU B 1 518 ? -5.438 -47.906 -19.688 1 97.06 518 GLU B O 1
ATOM 8619 N N . GLU B 1 519 ? -3.443 -47.688 -18.656 1 97.81 519 GLU B N 1
ATOM 8620 C CA . GLU B 1 519 ? -3.613 -48.938 -17.953 1 97.81 519 GLU B CA 1
ATOM 8621 C C . GLU B 1 519 ? -4.797 -48.906 -16.984 1 97.81 519 GLU B C 1
ATOM 8623 O O . GLU B 1 519 ? -5.539 -49.875 -16.844 1 97.81 519 GLU B O 1
ATOM 8628 N N . VAL B 1 520 ? -5 -47.844 -16.328 1 97.62 520 VAL B N 1
ATOM 8629 C CA . VAL B 1 520 ? -6.141 -47.656 -15.438 1 97.62 520 VAL B CA 1
ATOM 8630 C C . VAL B 1 520 ? -7.441 -47.781 -16.234 1 97.62 520 VAL B C 1
ATOM 8632 O O . VAL B 1 520 ? -8.375 -48.469 -15.797 1 97.62 520 VAL B O 1
ATOM 8635 N N . GLY B 1 521 ? -7.504 -47.125 -17.328 1 96.12 521 GLY B N 1
ATOM 8636 C CA . GLY B 1 521 ? -8.672 -47.219 -18.188 1 96.12 521 GLY B CA 1
ATOM 8637 C C . GLY B 1 521 ? -8.969 -48.656 -18.625 1 96.12 521 GLY B C 1
ATOM 8638 O O . GLY B 1 521 ? -10.133 -49.031 -18.734 1 96.12 521 GLY B O 1
ATOM 8639 N N . ARG B 1 522 ? -7.969 -49.406 -18.844 1 96.44 522 ARG B N 1
ATOM 8640 C CA . ARG B 1 522 ? -8.109 -50.781 -19.297 1 96.44 522 ARG B CA 1
ATOM 8641 C C . ARG B 1 522 ? -8.633 -51.688 -18.172 1 96.44 522 ARG B C 1
ATOM 8643 O O . ARG B 1 522 ? -9.422 -52.594 -18.406 1 96.44 522 ARG B O 1
ATOM 8650 N N . GLN B 1 523 ? -8.188 -51.281 -17.031 1 96.81 523 GLN B N 1
ATOM 8651 C CA . GLN B 1 523 ? -8.492 -52.156 -15.906 1 96.81 523 GLN B CA 1
ATOM 8652 C C . GLN B 1 523 ? -9.797 -51.75 -15.234 1 96.81 523 GLN B C 1
ATOM 8654 O O . GLN B 1 523 ? -10.445 -52.562 -14.578 1 96.81 523 GLN B O 1
ATOM 8659 N N . ALA B 1 524 ? -10.172 -50.562 -15.406 1 93.56 524 ALA B N 1
ATOM 8660 C CA . ALA B 1 524 ? -11.383 -50.094 -14.758 1 93.56 524 ALA B CA 1
ATOM 8661 C C . ALA B 1 524 ? -12.633 -50.562 -15.5 1 93.56 524 ALA B C 1
ATOM 8663 O O . ALA B 1 524 ? -12.609 -50.719 -16.719 1 93.56 524 ALA B O 1
ATOM 8664 N N . ASP B 1 525 ? -13.75 -50.812 -14.797 1 85.75 525 ASP B N 1
ATOM 8665 C CA . ASP B 1 525 ? -14.992 -51.281 -15.383 1 85.75 525 ASP B CA 1
ATOM 8666 C C . ASP B 1 525 ? -16.031 -50.188 -15.477 1 85.75 525 ASP B C 1
ATOM 8668 O O . ASP B 1 525 ? -17.188 -50.344 -15.062 1 85.75 525 ASP B O 1
ATOM 8672 N N . ASP B 1 526 ? -15.672 -49.062 -15.773 1 82.06 526 ASP B N 1
ATOM 8673 C CA . ASP B 1 526 ? -16.625 -47.938 -15.805 1 82.06 526 ASP B CA 1
ATOM 8674 C C . ASP B 1 526 ? -16.531 -47.156 -17.125 1 82.06 526 ASP B C 1
ATOM 8676 O O . ASP B 1 526 ? -16.578 -45.938 -17.125 1 82.06 526 ASP B O 1
ATOM 8680 N N . GLY B 1 527 ? -16.344 -47.875 -18.234 1 83.25 527 GLY B N 1
ATOM 8681 C CA . GLY B 1 527 ? -16.406 -47.25 -19.562 1 83.25 527 GLY B CA 1
ATOM 8682 C C . GLY B 1 527 ? -15.039 -47 -20.156 1 83.25 527 GLY B C 1
ATOM 8683 O O . GLY B 1 527 ? -14.938 -46.438 -21.25 1 83.25 527 GLY B O 1
ATOM 8684 N N . GLY B 1 528 ? -13.969 -47.281 -19.438 1 88 528 GLY B N 1
ATOM 8685 C CA . GLY B 1 528 ? -12.633 -47.188 -20 1 88 528 GLY B CA 1
ATOM 8686 C C . GLY B 1 528 ? -12.055 -45.781 -20 1 88 528 GLY B C 1
ATOM 8687 O O . GLY B 1 528 ? -11.297 -45.438 -20.906 1 88 528 GLY B O 1
ATOM 8688 N N . TYR B 1 529 ? -12.547 -45.031 -19.109 1 92.06 529 TYR B N 1
ATOM 8689 C CA . TYR B 1 529 ? -11.984 -43.688 -19.031 1 92.06 529 TYR B CA 1
ATOM 8690 C C . TYR B 1 529 ? -10.57 -43.719 -18.453 1 92.06 529 TYR B C 1
ATOM 8692 O O . TYR B 1 529 ? -10.328 -44.375 -17.438 1 92.06 529 TYR B O 1
ATOM 8700 N N . GLU B 1 530 ? -9.695 -43.094 -19.141 1 95.81 530 GLU B N 1
ATOM 8701 C CA . GLU B 1 530 ? -8.305 -42.969 -18.719 1 95.81 530 GLU B CA 1
ATOM 8702 C C . GLU B 1 530 ? -8.07 -41.75 -17.859 1 95.81 530 GLU B C 1
ATOM 8704 O O . GLU B 1 530 ? -7.633 -40.688 -18.359 1 95.81 530 GLU B O 1
ATOM 8709 N N . ILE B 1 531 ? -8.344 -41.906 -16.594 1 95.25 531 ILE B N 1
ATOM 8710 C CA . ILE B 1 531 ? -8.43 -40.719 -15.734 1 95.25 531 ILE B CA 1
ATOM 8711 C C . ILE B 1 531 ? -7.945 -41.094 -14.328 1 95.25 531 ILE B C 1
ATOM 8713 O O . ILE B 1 531 ? -8.125 -42.219 -13.875 1 95.25 531 ILE B O 1
ATOM 8717 N N . LEU B 1 532 ? -7.262 -40.188 -13.68 1 96.25 532 LEU B N 1
ATOM 8718 C CA . LEU B 1 532 ? -6.918 -40.219 -12.258 1 96.25 532 LEU B CA 1
ATOM 8719 C C . LEU B 1 532 ? -7.145 -38.875 -11.602 1 96.25 532 LEU B C 1
ATOM 8721 O O . LEU B 1 532 ? -7.062 -37.844 -12.273 1 96.25 532 LEU B O 1
ATOM 8725 N N . LEU B 1 533 ? -7.492 -38.938 -10.359 1 94.56 533 LEU B N 1
ATOM 8726 C CA . LEU B 1 533 ? -7.395 -37.719 -9.562 1 94.56 533 LEU B CA 1
ATOM 8727 C C . LEU B 1 533 ? -5.938 -37.375 -9.266 1 94.56 533 LEU B C 1
ATOM 8729 O O . LEU B 1 533 ? -5.133 -38.25 -8.992 1 94.56 533 LEU B O 1
ATOM 8733 N N . ASN B 1 534 ? -5.688 -36.094 -9.344 1 94.94 534 ASN B N 1
ATOM 8734 C CA . ASN B 1 534 ? -4.316 -35.625 -9.148 1 94.94 534 ASN B CA 1
ATOM 8735 C C . ASN B 1 534 ? -4.258 -34.375 -8.258 1 94.94 534 ASN B C 1
ATOM 8737 O O . ASN B 1 534 ? -4.945 -33.406 -8.516 1 94.94 534 ASN B O 1
ATOM 8741 N N . THR B 1 535 ? -3.52 -34.469 -7.215 1 93.69 535 THR B N 1
ATOM 8742 C CA . THR B 1 535 ? -3.211 -33.312 -6.383 1 93.69 535 THR B CA 1
ATOM 8743 C C . THR B 1 535 ? -1.745 -33.312 -5.957 1 93.69 535 THR B C 1
ATOM 8745 O O . THR B 1 535 ? -1.032 -34.281 -6.207 1 93.69 535 THR B O 1
ATOM 8748 N N . SER B 1 536 ? -1.304 -32.219 -5.48 1 94.5 536 SER B N 1
ATOM 8749 C CA . SER B 1 536 ? 0.101 -32.094 -5.113 1 94.5 536 SER B CA 1
ATOM 8750 C C . SER B 1 536 ? 0.477 -33.031 -3.984 1 94.5 536 SER B C 1
ATOM 8752 O O . SER B 1 536 ? -0.301 -33.25 -3.051 1 94.5 536 SER B O 1
ATOM 8754 N N . PHE B 1 537 ? 1.593 -33.656 -4.102 1 95.56 537 PHE B N 1
ATOM 8755 C CA . PHE B 1 537 ? 2.105 -34.5 -3.033 1 95.56 537 PHE B CA 1
ATOM 8756 C C . PHE B 1 537 ? 2.775 -33.688 -1.948 1 95.56 537 PHE B C 1
ATOM 8758 O O . PHE B 1 537 ? 3.977 -33.406 -2.02 1 95.56 537 PHE B O 1
ATOM 8765 N N . ASN B 1 538 ? 2.076 -33.219 -1.033 1 92.38 538 ASN B N 1
ATOM 8766 C CA . ASN B 1 538 ? 2.475 -32.406 0.108 1 92.38 538 ASN B CA 1
ATOM 8767 C C . ASN B 1 538 ? 1.464 -32.5 1.248 1 92.38 538 ASN B C 1
ATOM 8769 O O . ASN B 1 538 ? 0.471 -33.25 1.143 1 92.38 538 ASN B O 1
ATOM 8773 N N . VAL B 1 539 ? 1.786 -31.938 2.32 1 84.06 539 VAL B N 1
ATOM 8774 C CA . VAL B 1 539 ? 0.854 -31.828 3.438 1 84.06 539 VAL B CA 1
ATOM 8775 C C . VAL B 1 539 ? 0.515 -30.359 3.67 1 84.06 539 VAL B C 1
ATOM 8777 O O . VAL B 1 539 ? 1.086 -29.469 3.025 1 84.06 539 VAL B O 1
ATOM 8780 N N . LYS B 1 540 ? -0.422 -30.141 4.547 1 79.25 540 LYS B N 1
ATOM 8781 C CA . LYS B 1 540 ? -0.898 -28.781 4.789 1 79.25 540 LYS B CA 1
ATOM 8782 C C . LYS B 1 540 ? 0.252 -27.859 5.18 1 79.25 540 LYS B C 1
ATOM 8784 O O . LYS B 1 540 ? 1.077 -28.219 6.023 1 79.25 540 LYS B O 1
ATOM 8789 N N . GLY B 1 541 ? 0.296 -26.75 4.5 1 81.12 541 GLY B N 1
ATOM 8790 C CA . GLY B 1 541 ? 1.248 -25.703 4.844 1 81.12 541 GLY B CA 1
ATOM 8791 C C . GLY B 1 541 ? 2.613 -25.906 4.215 1 81.12 541 GLY B C 1
ATOM 8792 O O . GLY B 1 541 ? 3.463 -25.016 4.254 1 81.12 541 GLY B O 1
ATOM 8793 N N . LYS B 1 542 ? 2.842 -27.047 3.611 1 89.75 542 LYS B N 1
ATOM 8794 C CA . LYS B 1 542 ? 4.129 -27.344 2.984 1 89.75 542 LYS B CA 1
ATOM 8795 C C . LYS B 1 542 ? 4.02 -27.297 1.462 1 89.75 542 LYS B C 1
ATOM 8797 O O . LYS B 1 542 ? 2.943 -27.516 0.905 1 89.75 542 LYS B O 1
ATOM 8802 N N . PRO B 1 543 ? 5.176 -26.984 0.858 1 94.69 543 PRO B N 1
ATOM 8803 C CA . PRO B 1 543 ? 5.172 -27.062 -0.605 1 94.69 543 PRO B CA 1
ATOM 8804 C C . PRO B 1 543 ? 5.277 -28.5 -1.121 1 94.69 543 PRO B C 1
ATOM 8806 O O . PRO B 1 543 ? 5.414 -29.438 -0.33 1 94.69 543 PRO B O 1
ATOM 8809 N N . ILE B 1 544 ? 5.098 -28.625 -2.406 1 96 544 ILE B N 1
ATOM 8810 C CA . ILE B 1 544 ? 5.309 -29.922 -3.029 1 96 544 ILE B CA 1
ATOM 8811 C C . ILE B 1 544 ? 6.684 -30.469 -2.639 1 96 544 ILE B C 1
ATOM 8813 O O . ILE B 1 544 ? 7.68 -29.75 -2.676 1 96 544 ILE B O 1
ATOM 8817 N N . LEU B 1 545 ? 6.738 -31.688 -2.236 1 95.62 545 LEU B N 1
ATOM 8818 C CA . LEU B 1 545 ? 7.945 -32.25 -1.661 1 95.62 545 LEU B CA 1
ATOM 8819 C C . LEU B 1 545 ? 8.992 -32.531 -2.74 1 95.62 545 LEU B C 1
ATOM 8821 O O . LEU B 1 545 ? 8.656 -32.625 -3.924 1 95.62 545 LEU B O 1
ATOM 8825 N N . ASN B 1 546 ? 10.281 -32.562 -2.256 1 96.75 546 ASN B N 1
ATOM 8826 C CA . ASN B 1 546 ? 11.344 -33 -3.154 1 96.75 546 ASN B CA 1
ATOM 8827 C C . ASN B 1 546 ? 12.445 -33.75 -2.396 1 96.75 546 ASN B C 1
ATOM 8829 O O . ASN B 1 546 ? 13.609 -33.688 -2.785 1 96.75 546 ASN B O 1
ATOM 8833 N N . HIS B 1 547 ? 12.07 -34.406 -1.317 1 95.88 547 HIS B N 1
ATOM 8834 C CA . HIS B 1 547 ? 12.922 -35.312 -0.58 1 95.88 547 HIS B CA 1
ATOM 8835 C C . HIS B 1 547 ? 12.266 -36.688 -0.449 1 95.88 547 HIS B C 1
ATOM 8837 O O . HIS B 1 547 ? 11.07 -36.781 -0.156 1 95.88 547 HIS B O 1
ATOM 8843 N N . LEU B 1 548 ? 13.148 -37.656 -0.621 1 95.88 548 LEU B N 1
ATOM 8844 C CA . LEU B 1 548 ? 12.703 -39.031 -0.412 1 95.88 548 LEU B CA 1
ATOM 8845 C C . LEU B 1 548 ? 12.234 -39.219 1.025 1 95.88 548 LEU B C 1
ATOM 8847 O O . LEU B 1 548 ? 11.203 -39.875 1.263 1 95.88 548 LEU B O 1
ATOM 8851 N N . SER B 1 549 ? 12.914 -38.688 1.9 1 95.38 549 SER B N 1
ATOM 8852 C CA . SER B 1 549 ? 12.602 -38.812 3.32 1 95.38 549 SER B CA 1
ATOM 8853 C C . SER B 1 549 ? 11.234 -38.219 3.641 1 95.38 549 SER B C 1
ATOM 8855 O O . SER B 1 549 ? 10.469 -38.781 4.418 1 95.38 549 SER B O 1
ATOM 8857 N N . THR B 1 550 ? 10.922 -37.094 3.014 1 95.44 550 THR B N 1
ATOM 8858 C CA . THR B 1 550 ? 9.641 -36.438 3.246 1 95.44 550 THR B CA 1
ATOM 8859 C C . THR B 1 550 ? 8.492 -37.281 2.727 1 95.44 550 THR B C 1
ATOM 8861 O O . THR B 1 550 ? 7.449 -37.375 3.371 1 95.44 550 THR B O 1
ATOM 8864 N N . ALA B 1 551 ? 8.664 -37.875 1.591 1 96.19 551 ALA B N 1
ATOM 8865 C CA . ALA B 1 551 ? 7.641 -38.75 1.007 1 96.19 551 ALA B CA 1
ATOM 8866 C C . ALA B 1 551 ? 7.32 -39.906 1.928 1 96.19 551 ALA B C 1
ATOM 8868 O O . ALA B 1 551 ? 6.148 -40.219 2.16 1 96.19 551 ALA B O 1
ATOM 8869 N N . LEU B 1 552 ? 8.312 -40.5 2.43 1 96.12 552 LEU B N 1
ATOM 8870 C CA . LEU B 1 552 ? 8.141 -41.656 3.281 1 96.12 552 LEU B CA 1
ATOM 8871 C C . LEU B 1 552 ? 7.59 -41.281 4.645 1 96.12 552 LEU B C 1
ATOM 8873 O O . LEU B 1 552 ? 6.828 -42.031 5.254 1 96.12 552 LEU B O 1
ATOM 8877 N N . GLU B 1 553 ? 8 -40.125 5.117 1 94.44 553 GLU B N 1
ATOM 8878 C CA . GLU B 1 553 ? 7.43 -39.594 6.359 1 94.44 553 GLU B CA 1
ATOM 8879 C C . GLU B 1 553 ? 5.922 -39.406 6.234 1 94.44 553 GLU B C 1
ATOM 8881 O O . GLU B 1 553 ? 5.168 -39.719 7.156 1 94.44 553 GLU B O 1
ATOM 8886 N N . ILE B 1 554 ? 5.531 -38.875 5.113 1 92.75 554 ILE B N 1
ATOM 8887 C CA . ILE B 1 554 ? 4.105 -38.656 4.871 1 92.75 554 ILE B CA 1
ATOM 8888 C C . ILE B 1 554 ? 3.387 -40 4.805 1 92.75 554 ILE B C 1
ATOM 8890 O O . ILE B 1 554 ? 2.303 -40.156 5.367 1 92.75 554 ILE B O 1
ATOM 8894 N N . LEU B 1 555 ? 3.975 -40.938 4.184 1 94.31 555 LEU B N 1
ATOM 8895 C CA . LEU B 1 555 ? 3.416 -42.281 4.086 1 94.31 555 LEU B CA 1
ATOM 8896 C C . LEU B 1 555 ? 3.223 -42.906 5.469 1 94.31 555 LEU B C 1
ATOM 8898 O O . LEU B 1 555 ? 2.152 -43.438 5.773 1 94.31 555 LEU B O 1
ATOM 8902 N N . ASP B 1 556 ? 4.191 -42.75 6.258 1 94.06 556 ASP B N 1
ATOM 8903 C CA . ASP B 1 556 ? 4.195 -43.406 7.566 1 94.06 556 ASP B CA 1
ATOM 8904 C C . ASP B 1 556 ? 3.268 -42.688 8.539 1 94.06 556 ASP B C 1
ATOM 8906 O O . ASP B 1 556 ? 2.736 -43.312 9.469 1 94.06 556 ASP B O 1
ATOM 8910 N N . SER B 1 557 ? 3.068 -41.438 8.359 1 89.5 557 SER B N 1
ATOM 8911 C CA . SER B 1 557 ? 2.273 -40.625 9.281 1 89.5 557 SER B CA 1
ATOM 8912 C C . SER B 1 557 ? 0.818 -40.531 8.836 1 89.5 557 SER B C 1
ATOM 8914 O O . SER B 1 557 ? -0.033 -40.031 9.555 1 89.5 557 SER B O 1
ATOM 8916 N N . SER B 1 558 ? 0.565 -40.969 7.664 1 87.62 558 SER B N 1
ATOM 8917 C CA . SER B 1 558 ? -0.802 -40.938 7.156 1 87.62 558 SER B CA 1
ATOM 8918 C C . SER B 1 558 ? -1.724 -41.844 7.957 1 87.62 558 SER B C 1
ATOM 8920 O O . SER B 1 558 ? -1.316 -42.906 8.383 1 87.62 558 SER B O 1
ATOM 8922 N N . PRO B 1 559 ? -2.971 -41.344 8.164 1 82.69 559 PRO B N 1
ATOM 8923 C CA . PRO B 1 559 ? -3.93 -42.219 8.836 1 82.69 559 PRO B CA 1
ATOM 8924 C C . PRO B 1 559 ? -4.102 -43.562 8.125 1 82.69 559 PRO B C 1
ATOM 8926 O O . PRO B 1 559 ? -3.99 -43.625 6.895 1 82.69 559 PRO B O 1
ATOM 8929 N N . GLU B 1 560 ? -4.527 -44.5 8.953 1 79.5 560 GLU B N 1
ATOM 8930 C CA . GLU B 1 560 ? -4.688 -45.844 8.398 1 79.5 560 GLU B CA 1
ATOM 8931 C C . GLU B 1 560 ? -5.746 -45.875 7.301 1 79.5 560 GLU B C 1
ATOM 8933 O O . GLU B 1 560 ? -6.836 -45.312 7.473 1 79.5 560 GLU B O 1
ATOM 8938 N N . GLY B 1 561 ? -5.359 -46.375 6.195 1 75.19 561 GLY B N 1
ATOM 8939 C CA . GLY B 1 561 ? -6.305 -46.531 5.105 1 75.19 561 GLY B CA 1
ATOM 8940 C C . GLY B 1 561 ? -6.352 -45.375 4.156 1 75.19 561 GLY B C 1
ATOM 8941 O O . GLY B 1 561 ? -6.996 -45.438 3.105 1 75.19 561 GLY B O 1
ATOM 8942 N N . THR B 1 562 ? -5.688 -44.344 4.461 1 84.62 562 THR B N 1
ATOM 8943 C CA . THR B 1 562 ? -5.73 -43.156 3.602 1 84.62 562 THR B CA 1
ATOM 8944 C C . THR B 1 562 ? -4.699 -43.25 2.482 1 84.62 562 THR B C 1
ATOM 8946 O O . THR B 1 562 ? -5.035 -43.656 1.359 1 84.62 562 THR B O 1
ATOM 8949 N N . MET B 1 563 ? -3.469 -43.125 2.828 1 89.5 563 MET B N 1
ATOM 8950 C CA . MET B 1 563 ? -2.4 -43.375 1.863 1 89.5 563 MET B CA 1
ATOM 8951 C C . MET B 1 563 ? -1.73 -44.719 2.127 1 89.5 563 MET B C 1
ATOM 8953 O O . MET B 1 563 ? -1.147 -44.938 3.191 1 89.5 563 MET B O 1
ATOM 8957 N N . THR B 1 564 ? -1.813 -45.562 1.058 1 90.38 564 THR B N 1
ATOM 8958 C CA . THR B 1 564 ? -1.382 -46.906 1.305 1 90.38 564 THR B CA 1
ATOM 8959 C C . THR B 1 564 ? -0.021 -47.188 0.667 1 90.38 564 THR B C 1
ATOM 8961 O O . THR B 1 564 ? 0.668 -48.125 1.031 1 90.38 564 THR B O 1
ATOM 8964 N N . HIS B 1 565 ? 0.303 -46.375 -0.3 1 96.25 565 HIS B N 1
ATOM 8965 C CA . HIS B 1 565 ? 1.545 -46.625 -1.022 1 96.25 565 HIS B CA 1
ATOM 8966 C C . HIS B 1 565 ? 2.209 -45.312 -1.456 1 96.25 565 HIS B C 1
ATOM 8968 O O . HIS B 1 565 ? 1.533 -44.312 -1.632 1 96.25 565 HIS B O 1
ATOM 8974 N N . VAL B 1 566 ? 3.516 -45.375 -1.526 1 97.69 566 VAL B N 1
ATOM 8975 C CA . VAL B 1 566 ? 4.297 -44.375 -2.219 1 97.69 566 VAL B CA 1
ATOM 8976 C C . VAL B 1 566 ? 5.18 -45.031 -3.279 1 97.69 566 VAL B C 1
ATOM 8978 O O . VAL B 1 566 ? 5.875 -46 -2.998 1 97.69 566 VAL B O 1
ATOM 8981 N N . LEU B 1 567 ? 5.016 -44.531 -4.441 1 98.31 567 LEU B N 1
ATOM 8982 C CA . LEU B 1 567 ? 5.855 -45 -5.543 1 98.31 567 LEU B CA 1
ATOM 8983 C C . LEU B 1 567 ? 6.977 -44 -5.824 1 98.31 567 LEU B C 1
ATOM 8985 O O . LEU B 1 567 ? 6.711 -42.844 -6.164 1 98.31 567 LEU B O 1
ATOM 8989 N N . ILE B 1 568 ? 8.211 -44.406 -5.641 1 98.06 568 ILE B N 1
ATOM 8990 C CA . ILE B 1 568 ? 9.367 -43.594 -6.02 1 98.06 568 ILE B CA 1
ATOM 8991 C C . ILE B 1 568 ? 10.125 -44.281 -7.156 1 98.06 568 ILE B C 1
ATOM 8993 O O . ILE B 1 568 ? 10.734 -45.344 -6.957 1 98.06 568 ILE B O 1
ATOM 8997 N N . GLU B 1 569 ? 10.047 -43.656 -8.32 1 96.38 569 GLU B N 1
ATOM 8998 C CA . GLU B 1 569 ? 10.469 -44.312 -9.555 1 96.38 569 GLU B CA 1
ATOM 8999 C C . GLU B 1 569 ? 9.75 -45.656 -9.727 1 96.38 569 GLU B C 1
ATOM 9001 O O . GLU B 1 569 ? 8.523 -45.719 -9.789 1 96.38 569 GLU B O 1
ATOM 9006 N N . ASP B 1 570 ? 10.492 -46.75 -9.609 1 96.12 570 ASP B N 1
ATOM 9007 C CA . ASP B 1 570 ? 9.828 -48.031 -9.805 1 96.12 570 ASP B CA 1
ATOM 9008 C C . ASP B 1 570 ? 9.719 -48.812 -8.5 1 96.12 570 ASP B C 1
ATOM 9010 O O . ASP B 1 570 ? 9.297 -49.969 -8.484 1 96.12 570 ASP B O 1
ATOM 9014 N N . TRP B 1 571 ? 10.047 -48.125 -7.406 1 97.62 571 TRP B N 1
ATOM 9015 C CA . TRP B 1 571 ? 9.992 -48.75 -6.094 1 97.62 571 TRP B CA 1
ATOM 9016 C C . TRP B 1 571 ? 8.688 -48.406 -5.379 1 97.62 571 TRP B C 1
ATOM 9018 O O . TRP B 1 571 ? 8.391 -47.25 -5.148 1 97.62 571 TRP B O 1
ATOM 9028 N N . LEU B 1 572 ? 7.934 -49.406 -5.027 1 98.25 572 LEU B N 1
ATOM 9029 C CA . LEU B 1 572 ? 6.691 -49.25 -4.285 1 98.25 572 LEU B CA 1
ATOM 9030 C C . LEU B 1 572 ? 6.914 -49.438 -2.791 1 98.25 572 LEU B C 1
ATOM 9032 O O . LEU B 1 572 ? 7.348 -50.531 -2.361 1 98.25 572 LEU B O 1
ATOM 9036 N N . PHE B 1 573 ? 6.656 -48.406 -2.004 1 97.69 573 PHE B N 1
ATOM 9037 C CA . PHE B 1 573 ? 6.832 -48.438 -0.557 1 97.69 573 PHE B CA 1
ATOM 9038 C C . PHE B 1 573 ? 5.492 -48.562 0.15 1 97.69 573 PHE B C 1
ATOM 9040 O O . PHE B 1 573 ? 4.484 -48 -0.302 1 97.69 573 PHE B O 1
ATOM 9047 N N . THR B 1 574 ? 5.414 -49.25 1.243 1 95.62 574 THR B N 1
ATOM 9048 C CA . THR B 1 574 ? 4.262 -49.375 2.129 1 95.62 574 THR B CA 1
ATOM 9049 C C . THR B 1 574 ? 4.566 -48.781 3.5 1 95.62 574 THR B C 1
ATOM 9051 O O . THR B 1 574 ? 5.734 -48.594 3.848 1 95.62 574 THR B O 1
ATOM 9054 N N . PRO B 1 575 ? 3.51 -48.438 4.246 1 93.81 575 PRO B N 1
ATOM 9055 C CA . PRO B 1 575 ? 3.738 -47.812 5.539 1 93.81 575 PRO B CA 1
ATOM 9056 C C . PRO B 1 575 ? 4.504 -48.688 6.516 1 93.81 575 PRO B C 1
ATOM 9058 O O . PRO B 1 575 ? 4.297 -49.906 6.539 1 93.81 575 PRO B O 1
ATOM 9061 N N . GLN B 1 576 ? 5.398 -47.969 7.238 1 86.25 576 GLN B N 1
ATOM 9062 C CA . GLN B 1 576 ? 6.027 -48.625 8.391 1 86.25 576 GLN B CA 1
ATOM 9063 C C . GLN B 1 576 ? 5.402 -48.125 9.695 1 86.25 576 GLN B C 1
ATOM 9065 O O . GLN B 1 576 ? 5.543 -46.969 10.062 1 86.25 576 GLN B O 1
ATOM 9070 N N . ARG B 1 577 ? 4.328 -48.594 10.094 1 70.81 577 ARG B N 1
ATOM 9071 C CA . ARG B 1 577 ? 3.637 -48.125 11.281 1 70.81 577 ARG B CA 1
ATOM 9072 C C . ARG B 1 577 ? 4.301 -48.625 12.547 1 70.81 577 ARG B C 1
ATOM 9074 O O . ARG B 1 577 ? 4.754 -49.781 12.594 1 70.81 577 ARG B O 1
ATOM 9081 N N . GLN B 1 578 ? 4.969 -47.781 13.188 1 54.72 578 GLN B N 1
ATOM 9082 C CA . GLN B 1 578 ? 5.41 -48.188 14.523 1 54.72 578 GLN B CA 1
ATOM 9083 C C . GLN B 1 578 ? 4.234 -48.656 15.367 1 54.72 578 GLN B C 1
ATOM 9085 O O . GLN B 1 578 ? 3.139 -48.094 15.297 1 54.72 578 GLN B O 1
ATOM 9090 N N . LYS B 1 579 ? 4.215 -49.844 15.789 1 47.56 579 LYS B N 1
ATOM 9091 C CA . LYS B 1 579 ? 3.299 -50.344 16.812 1 47.56 579 LYS B CA 1
ATOM 9092 C C . LYS B 1 579 ? 3.15 -49.312 17.953 1 47.56 579 LYS B C 1
ATOM 9094 O O . LYS B 1 579 ? 4.145 -48.875 18.516 1 47.56 579 LYS B O 1
ATOM 9099 N N . THR B 1 580 ? 2.309 -48.406 17.766 1 45.56 580 THR B N 1
ATOM 9100 C CA . THR B 1 580 ? 2.031 -47.656 19 1 45.56 580 THR B CA 1
ATOM 9101 C C . THR B 1 580 ? 2.115 -48.594 20.219 1 45.56 580 THR B C 1
ATOM 9103 O O . THR B 1 580 ? 1.472 -49.625 20.25 1 45.56 580 THR B O 1
ATOM 9106 N N . PRO B 1 581 ? 3.082 -48.344 21.031 1 36.56 581 PRO B N 1
ATOM 9107 C CA . PRO B 1 581 ? 2.945 -49.125 22.266 1 36.56 581 PRO B CA 1
ATOM 9108 C C . PRO B 1 581 ? 1.559 -49 22.891 1 36.56 581 PRO B C 1
ATOM 9110 O O . PRO B 1 581 ? 0.979 -47.906 22.891 1 36.56 581 PRO B O 1
ATOM 9113 N N . VAL B 1 582 ? 0.799 -50.031 22.75 1 38.81 582 VAL B N 1
ATOM 9114 C CA . VAL B 1 582 ? -0.378 -50.094 23.625 1 38.81 582 VAL B CA 1
ATOM 9115 C C . VAL B 1 582 ? 0.012 -49.719 25.047 1 38.81 582 VAL B C 1
ATOM 9117 O O . VAL B 1 582 ? 0.817 -50.406 25.672 1 38.81 582 VAL B O 1
ATOM 9120 N N . VAL B 1 583 ? 0.004 -48.406 25.375 1 37.78 583 VAL B N 1
ATOM 9121 C CA . VAL B 1 583 ? 0.009 -48.125 26.797 1 37.78 583 VAL B CA 1
ATOM 9122 C C . VAL B 1 583 ? -1.064 -48.969 27.5 1 37.78 583 VAL B C 1
ATOM 9124 O O . VAL B 1 583 ? -2.236 -48.906 27.109 1 37.78 583 VAL B O 1
ATOM 9127 N N . ASP B 1 584 ? -0.747 -50.094 28.031 1 34.31 584 ASP B N 1
ATOM 9128 C CA . ASP B 1 584 ? -1.551 -50.812 29.016 1 34.31 584 ASP B CA 1
ATOM 9129 C C . ASP B 1 584 ? -2.027 -49.875 30.125 1 34.31 584 ASP B C 1
ATOM 9131 O O . ASP B 1 584 ? -1.216 -49.344 30.891 1 34.31 584 ASP B O 1
ATOM 9135 N N . GLU B 1 585 ? -2.945 -49 29.781 1 34.12 585 GLU B N 1
ATOM 9136 C CA . GLU B 1 585 ? -3.57 -48.25 30.859 1 34.12 585 GLU B CA 1
ATOM 9137 C C . GLU B 1 585 ? -4.129 -49.156 31.938 1 34.12 585 GLU B C 1
ATOM 9139 O O . GLU B 1 585 ? -4.918 -48.719 32.781 1 34.12 585 GLU B O 1
ATOM 9144 N N . SER B 1 586 ? -3.717 -50.375 32.062 1 31.09 586 SER B N 1
ATOM 9145 C CA . SER B 1 586 ? -4.23 -50.969 33.281 1 31.09 586 SER B CA 1
ATOM 9146 C C . SER B 1 586 ? -3.656 -50.281 34.5 1 31.09 586 SER B C 1
ATOM 9148 O O . SER B 1 586 ? -4.062 -50.594 35.656 1 31.09 586 SER B O 1
ATOM 9150 N N . ARG B 1 587 ? -2.564 -49.438 34.469 1 22.72 587 ARG B N 1
ATOM 9151 C CA . ARG B 1 587 ? -2.367 -48.875 35.812 1 22.72 587 ARG B CA 1
ATOM 9152 C C . ARG B 1 587 ? -3.061 -47.531 35.938 1 22.72 587 ARG B C 1
ATOM 9154 O O . ARG B 1 587 ? -3.014 -46.688 35.031 1 22.72 587 ARG B O 1
#

Organism: Strongylocentrotus purpuratus (NCBI:txid7668)

Secondary structure (DSSP, 8-state):
--EEEEEE-STT-EEEEEETTEEEEEEEHHHHHT-TT----SBHHHHHHHHHHHHHHHHHHH---EEEEEEEES--HHHHHHHHHHSEEEEEEEE-HHHHHHHHHHHHSS-SEEEEEEE-S--TT-SEEEEEEETTTEEEEEEE-----HHHHHHGGGG-HHHH-----TTB--SS-PPPPTTHHHHHHHHHTTS---GGGHHHHHHHHHT---HHHHHHHHHHHHTS--STT-S-HHHHHHHHHHHHHHHHHHHHHHHHHHHHHHHHHHSS--SEEEEESGGGG-HHHHHHHHHHH---EE--S--SGGGHHHHHHHHHS--SS----TT-S---TTGGGHHHHHHHTT-EE--HHHHHHHHHTT-EEEEE-SSPPSSS---SSEEEEE-TT-HHHHHHHHHHHT--TTPPPEEEEEHHHHHHHB--HHHHHHHHH-S---------TTS---SS-----TTS-STT-----TTS-B-PBBPHHHHHH-GGG--TTSB--BEEE-TTT-HHHHHHHHHHHHH-SSS---EEEEEES--TT-PPP--HHHHHHHHHHSPTTTEEEEEETTEEE-----------TT-/--EEEEEE-STT-EEEEEETTEEEEEEEHHHHHT-TT----SBHHHHHHHHHHHHHHHHHHH---EEEEEEEES--HHHHHHHHHH-EEEEEEEE-HHHHHHHHHHHHSS-SEEEEEEE-S--TT-SEEEEEEETTTEEEEEEE-----HHHHHHGGGG-HHHH-----TTB--S--PPPPTTHHHHHHHHHTTS---GGGHHHHHHHHHT---HHHHHHHHHHHHTS--STT-S-HHHHHHHHHHHHHHHHHHHHHHHHHHHHHHHHHHSS--SEEEEESGGGG-HHHHHHHHHHH---EE--S--SGGGHHHHHHHHHS--SS----TT-S---TTGGGHHHHHHHTT-EE--HHHHHHHHHTT-EEEEE-SSPPSSS---SSEEEEE-TT-HHHHHHHHHHHT--TTPPPEEEEEHHHHHHHB--HHHHHHHHH-S---------TTS---SS-----TTS--SS-----TTS-B-PBBPHHHHHH-GGG--TTSB--BEEE-TTT-HHHHHHHHHHHHH-SSS---EEEEEES--TT-PPP--HHHHHHHHHHSPTTTEEEEEETTEEE-----------TT-